Protein AF-A0A9P9TLF8-F1 (afdb_monomer_lite)

Structure (mmCIF, N/CA/C/O backbone):
data_AF-A0A9P9TLF8-F1
#
_entry.id   AF-A0A9P9TLF8-F1
#
loop_
_atom_site.group_PDB
_atom_site.id
_atom_site.type_symbol
_atom_site.label_atom_id
_atom_site.label_alt_id
_atom_site.label_comp_id
_atom_site.label_asym_id
_atom_site.label_entity_id
_atom_site.label_seq_id
_atom_site.pdbx_PDB_ins_code
_atom_site.Cartn_x
_atom_site.Cartn_y
_atom_site.Cartn_z
_atom_site.occupancy
_atom_site.B_iso_or_equiv
_atom_site.auth_seq_id
_atom_site.auth_comp_id
_atom_site.auth_asym_id
_atom_site.auth_atom_id
_atom_site.pdbx_PDB_model_num
ATOM 1 N N . MET A 1 1 ? -39.963 -11.677 -3.285 1.00 28.20 1 MET A N 1
ATOM 2 C CA . MET A 1 1 ? -39.080 -12.417 -2.358 1.00 28.20 1 MET A CA 1
ATOM 3 C C . MET A 1 1 ? -37.631 -11.953 -2.478 1.00 28.20 1 MET A C 1
ATOM 5 O O . MET A 1 1 ? -37.130 -11.482 -1.476 1.00 28.20 1 MET A O 1
ATOM 9 N N . ALA A 1 2 ? -37.003 -11.921 -3.662 1.00 23.91 2 ALA A N 1
ATOM 10 C CA . ALA A 1 2 ? -35.628 -11.405 -3.829 1.00 23.91 2 ALA A CA 1
ATOM 11 C C . ALA A 1 2 ? -35.430 -9.911 -3.458 1.00 23.91 2 ALA A C 1
ATOM 13 O O . ALA A 1 2 ? -34.436 -9.556 -2.842 1.00 23.91 2 ALA A O 1
ATOM 14 N N . GLN A 1 3 ? -36.410 -9.041 -3.734 1.00 24.06 3 GLN A N 1
ATOM 15 C CA . GLN A 1 3 ? -36.350 -7.610 -3.369 1.00 24.06 3 GLN A CA 1
ATOM 16 C C . GLN A 1 3 ? -36.605 -7.316 -1.879 1.00 24.06 3 GLN A C 1
ATOM 18 O O . GLN A 1 3 ? -36.210 -6.266 -1.392 1.00 24.06 3 GLN A O 1
ATOM 23 N N . TRP A 1 4 ? -37.243 -8.242 -1.156 1.00 25.84 4 TRP A N 1
ATOM 24 C CA . TRP A 1 4 ? -37.376 -8.161 0.305 1.00 25.84 4 TRP A CA 1
ATOM 25 C C . TRP A 1 4 ? -36.144 -8.758 1.011 1.00 25.84 4 TRP A C 1
ATOM 27 O O . TRP A 1 4 ? -35.824 -8.331 2.110 1.00 25.84 4 TRP A O 1
ATOM 37 N N . LEU A 1 5 ? -35.410 -9.669 0.353 1.00 28.84 5 LEU A N 1
ATOM 38 C CA . LEU A 1 5 ? -34.132 -10.222 0.823 1.00 28.84 5 LEU A CA 1
ATOM 39 C C . LEU A 1 5 ? -33.006 -9.168 0.835 1.00 28.84 5 LEU A C 1
ATOM 41 O O . LEU A 1 5 ? -32.246 -9.096 1.792 1.00 28.84 5 LEU A O 1
ATOM 45 N N . LEU A 1 6 ? -32.941 -8.310 -0.191 1.00 28.50 6 LEU A N 1
ATOM 46 C CA . LEU A 1 6 ? -31.931 -7.246 -0.308 1.00 28.50 6 LEU A CA 1
ATOM 47 C C . LEU A 1 6 ? -32.109 -6.118 0.724 1.00 28.50 6 LEU A C 1
ATOM 49 O O . LEU A 1 6 ? -31.118 -5.582 1.205 1.00 28.50 6 LEU A O 1
ATOM 53 N N . LEU A 1 7 ? -33.354 -5.795 1.105 1.00 26.52 7 LEU A N 1
ATOM 54 C CA . LEU A 1 7 ? -33.641 -4.793 2.144 1.00 26.52 7 LEU A CA 1
ATOM 55 C C . LEU A 1 7 ? -33.450 -5.335 3.575 1.00 26.52 7 LEU A C 1
ATOM 57 O O . LEU A 1 7 ? -33.181 -4.561 4.490 1.00 26.52 7 LEU A O 1
ATOM 61 N N . LEU A 1 8 ? -33.588 -6.653 3.775 1.00 30.14 8 LEU A N 1
ATOM 62 C CA . LEU A 1 8 ? -33.321 -7.307 5.060 1.00 30.14 8 LEU A CA 1
ATOM 63 C C . LEU A 1 8 ? -31.813 -7.503 5.304 1.00 30.14 8 LEU A C 1
ATOM 65 O O . LEU A 1 8 ? -31.375 -7.288 6.430 1.00 30.14 8 LEU A O 1
ATOM 69 N N . LEU A 1 9 ? -31.003 -7.804 4.275 1.00 31.53 9 LEU A N 1
ATOM 70 C CA . LEU A 1 9 ? -29.536 -7.881 4.414 1.00 31.53 9 LEU A CA 1
ATOM 71 C C . LEU A 1 9 ? -28.893 -6.518 4.739 1.00 31.53 9 LEU A C 1
ATOM 73 O O . LEU A 1 9 ? -27.972 -6.458 5.550 1.00 31.53 9 LEU A O 1
ATOM 77 N N . SER A 1 10 ? -29.408 -5.413 4.188 1.00 28.84 10 SER A N 1
ATOM 78 C CA . SER A 1 10 ? -28.868 -4.066 4.444 1.00 28.84 10 SER A CA 1
ATOM 79 C C . SER A 1 10 ? -29.043 -3.571 5.888 1.00 28.84 10 SER A C 1
ATOM 81 O O . SER A 1 10 ? -28.253 -2.748 6.343 1.00 28.84 10 SER A O 1
ATOM 83 N N . VAL A 1 11 ? -30.054 -4.070 6.614 1.00 30.67 11 VAL A N 1
ATOM 84 C CA . VAL A 1 11 ? -30.332 -3.696 8.019 1.00 30.67 11 VAL A CA 1
ATOM 85 C C . VAL A 1 11 ? -29.480 -4.509 9.007 1.00 30.67 11 VAL A C 1
ATOM 87 O O . VAL A 1 11 ? -29.212 -4.056 10.113 1.00 30.67 11 VAL A O 1
ATOM 90 N N . LEU A 1 12 ? -29.000 -5.690 8.607 1.00 32.69 12 LEU A N 1
ATOM 91 C CA . LEU A 1 12 ? -28.143 -6.553 9.430 1.00 32.69 12 LEU A CA 1
ATOM 92 C C . LEU A 1 12 ? -26.646 -6.230 9.299 1.00 32.69 12 LEU A C 1
ATOM 94 O O . LEU A 1 12 ? -25.906 -6.384 10.268 1.00 32.69 12 LEU A O 1
ATOM 98 N N . LEU A 1 13 ? -26.212 -5.723 8.140 1.00 33.06 13 LEU A N 1
ATOM 99 C CA . LEU A 1 13 ? -24.836 -5.257 7.900 1.00 33.06 13 LEU A CA 1
ATOM 100 C C . LEU A 1 13 ? -24.521 -3.911 8.578 1.00 33.06 13 LEU A C 1
ATOM 102 O O . LEU A 1 13 ? -23.372 -3.653 8.920 1.00 33.06 13 LEU A O 1
ATOM 106 N N . THR A 1 14 ? -25.531 -3.075 8.840 1.00 30.94 14 THR A N 1
ATOM 107 C CA . THR A 1 14 ? -25.352 -1.806 9.569 1.00 30.94 14 THR A CA 1
ATOM 108 C C . THR A 1 14 ? -25.097 -2.025 11.063 1.00 30.94 14 THR A C 1
ATOM 110 O O . THR A 1 14 ? -24.308 -1.301 11.654 1.00 30.94 14 THR A O 1
ATOM 113 N N . VAL A 1 15 ? -25.666 -3.066 11.681 1.00 31.67 15 VAL A N 1
ATOM 114 C CA . VAL A 1 15 ? -25.494 -3.316 13.127 1.00 31.67 15 VAL A CA 1
ATOM 115 C C . VAL A 1 15 ? -24.097 -3.862 13.467 1.00 31.67 15 VAL A C 1
ATOM 117 O O . VAL A 1 15 ? -23.586 -3.566 14.537 1.00 31.67 15 VAL A O 1
ATOM 120 N N . ARG A 1 16 ? -23.419 -4.564 12.543 1.00 30.09 16 ARG A N 1
ATOM 121 C CA . ARG A 1 16 ? -22.051 -5.084 12.766 1.00 30.09 16 ARG A CA 1
ATOM 122 C C . ARG A 1 16 ? -20.919 -4.078 12.572 1.00 30.09 16 ARG A C 1
ATOM 124 O O . ARG A 1 16 ? -19.815 -4.340 13.027 1.00 30.09 16 ARG A O 1
ATOM 131 N N . CYS A 1 17 ? -21.181 -2.942 11.926 1.00 26.48 17 CYS A N 1
ATOM 132 C CA . CYS A 1 17 ? -20.169 -1.910 11.676 1.00 26.48 17 CYS A CA 1
ATOM 133 C C . CYS A 1 17 ? -20.418 -0.600 12.443 1.00 26.48 17 CYS A C 1
ATOM 135 O O . CYS A 1 17 ? -19.570 0.285 12.411 1.00 26.48 17 CYS A O 1
ATOM 137 N N . SER A 1 18 ? -21.566 -0.435 13.113 1.00 26.58 18 SER A N 1
ATOM 138 C CA . SER A 1 18 ? -21.951 0.840 13.746 1.00 26.58 18 SER A CA 1
ATOM 139 C C . SER A 1 18 ? -21.748 0.918 15.262 1.00 26.58 18 SER A C 1
ATOM 141 O O . SER A 1 18 ? -22.132 1.922 15.852 1.00 26.58 18 SER A O 1
ATOM 143 N N . ALA A 1 19 ? -21.132 -0.072 15.908 1.00 27.14 19 ALA A N 1
ATOM 144 C CA . ALA A 1 19 ? -20.990 -0.056 17.367 1.00 27.14 19 ALA A CA 1
ATOM 145 C C . ALA A 1 19 ? -19.718 0.618 17.911 1.00 27.14 19 ALA A C 1
ATOM 147 O O . ALA A 1 19 ? -19.560 0.701 19.121 1.00 27.14 19 ALA A O 1
ATOM 148 N N . VAL A 1 20 ? -18.820 1.136 17.065 1.00 27.58 20 VAL A N 1
ATOM 149 C CA . VAL A 1 20 ? -17.597 1.813 17.546 1.00 27.58 20 VAL A CA 1
ATOM 150 C C . VAL A 1 20 ? -17.327 3.093 16.763 1.00 27.58 20 VAL A C 1
ATOM 152 O O . VAL A 1 20 ? -16.235 3.292 16.260 1.00 27.58 20 VAL A O 1
ATOM 155 N N . MET A 1 21 ? -18.330 3.962 16.602 1.00 26.27 21 MET A N 1
ATOM 156 C CA . MET A 1 21 ? -18.107 5.380 16.268 1.00 26.27 21 MET A CA 1
ATOM 157 C C . MET A 1 21 ? -19.275 6.226 16.789 1.00 26.27 21 MET A C 1
ATOM 159 O O . MET A 1 21 ? -20.211 6.544 16.057 1.00 26.27 21 MET A O 1
ATOM 163 N N . SER A 1 22 ? -19.230 6.592 18.068 1.00 24.17 22 SER A N 1
ATOM 164 C CA . SER A 1 22 ? -20.111 7.605 18.648 1.00 24.17 22 SER A CA 1
ATOM 165 C C . SER A 1 22 ? -19.372 8.324 19.774 1.00 24.17 22 SER A C 1
ATOM 167 O O . SER A 1 22 ? -19.349 7.843 20.902 1.00 24.17 22 SER A O 1
ATOM 169 N N . ASP A 1 23 ? -18.789 9.480 19.446 1.00 26.50 23 ASP A N 1
ATOM 170 C CA . ASP A 1 23 ? -18.229 10.428 20.411 1.00 26.50 23 ASP A CA 1
ATOM 171 C C . ASP A 1 23 ? -19.251 10.779 21.502 1.00 26.50 23 ASP A C 1
ATOM 173 O O . ASP A 1 23 ? -20.433 11.049 21.263 1.00 26.50 23 ASP A O 1
ATOM 177 N N . SER A 1 24 ? -18.729 10.822 22.717 1.00 27.70 24 SER A N 1
ATOM 178 C CA . SER A 1 24 ? -19.372 11.204 23.959 1.00 27.70 24 SER A CA 1
ATOM 179 C C . SER A 1 24 ? -19.906 12.646 23.923 1.00 27.70 24 SER A C 1
ATOM 181 O O . SER A 1 24 ? -19.153 13.617 23.927 1.00 27.70 24 SER A O 1
ATOM 183 N N . ASN A 1 25 ? -21.236 12.808 23.938 1.00 25.72 25 ASN A N 1
ATOM 184 C CA . ASN A 1 25 ? -21.912 13.943 24.579 1.00 25.72 25 ASN A CA 1
ATOM 185 C C . ASN A 1 25 ? -23.418 13.688 24.766 1.00 25.72 25 ASN A C 1
ATOM 187 O O . ASN A 1 25 ? -24.206 13.779 23.829 1.00 25.72 25 ASN A O 1
ATOM 191 N N . GLY A 1 26 ? -23.819 13.501 26.025 1.00 24.12 26 GLY A N 1
ATOM 192 C CA . GLY A 1 26 ? -25.129 13.929 26.516 1.00 24.12 26 GLY A CA 1
ATOM 193 C C . GLY A 1 26 ? -26.300 12.983 26.267 1.00 24.12 26 GLY A C 1
ATOM 194 O O . GLY A 1 26 ? -27.120 13.197 25.377 1.00 24.12 26 GLY A O 1
ATOM 195 N N . PHE A 1 27 ? -26.466 12.035 27.186 1.00 26.56 27 PHE A N 1
ATOM 196 C CA . PHE A 1 27 ? -27.756 11.434 27.514 1.00 26.56 27 PHE A CA 1
ATOM 197 C C . PHE A 1 27 ? -28.783 12.550 27.807 1.00 26.56 27 PHE A C 1
ATOM 199 O O . PHE A 1 27 ? -28.746 13.191 28.858 1.00 26.56 27 PHE A O 1
ATOM 206 N N . LEU A 1 28 ? -29.712 12.803 26.883 1.00 21.88 28 LEU A N 1
ATOM 207 C CA . LEU A 1 28 ? -30.931 13.563 27.155 1.00 21.88 28 LEU A CA 1
ATOM 208 C C . LEU A 1 28 ? -32.136 12.770 26.660 1.00 21.88 28 LEU A C 1
ATOM 210 O O . LEU A 1 28 ? -32.452 12.720 25.473 1.00 21.88 28 LEU A O 1
ATOM 214 N N . LEU A 1 29 ? -32.829 12.177 27.631 1.00 33.88 29 LEU A N 1
ATOM 215 C CA . LEU A 1 29 ? -34.205 11.719 27.516 1.00 33.88 29 LEU A CA 1
ATOM 216 C C . LEU A 1 29 ? -35.069 12.846 26.926 1.00 33.88 29 LEU A C 1
ATOM 218 O O . LEU A 1 29 ? -35.334 13.846 27.592 1.00 33.88 29 LEU A O 1
ATOM 222 N N . ALA A 1 30 ? -35.550 12.666 25.698 1.00 21.88 30 ALA A N 1
ATOM 223 C CA . ALA A 1 30 ? -36.593 13.499 25.114 1.00 21.88 30 ALA A CA 1
ATOM 224 C C . ALA A 1 30 ? -37.674 12.612 24.487 1.00 21.88 30 ALA A C 1
ATOM 226 O O . ALA A 1 30 ? -37.687 12.319 23.295 1.00 21.88 30 ALA A O 1
ATOM 227 N N . SER A 1 31 ? -38.629 12.213 25.326 1.00 33.84 31 SER A N 1
ATOM 228 C CA . SER A 1 31 ? -39.958 11.811 24.884 1.00 33.84 31 SER A CA 1
ATOM 229 C C . SER A 1 31 ? -40.600 12.959 24.099 1.00 33.84 31 SER A C 1
ATOM 231 O O . SER A 1 31 ? -40.880 13.994 24.698 1.00 33.84 31 SER A O 1
ATOM 233 N N . THR A 1 32 ? -40.898 12.795 22.807 1.00 22.28 32 THR A N 1
ATOM 234 C CA . THR A 1 32 ? -42.002 13.531 22.158 1.00 22.28 32 THR A CA 1
ATOM 235 C C . THR A 1 32 ? -42.563 12.783 20.940 1.00 22.28 32 THR A C 1
ATOM 23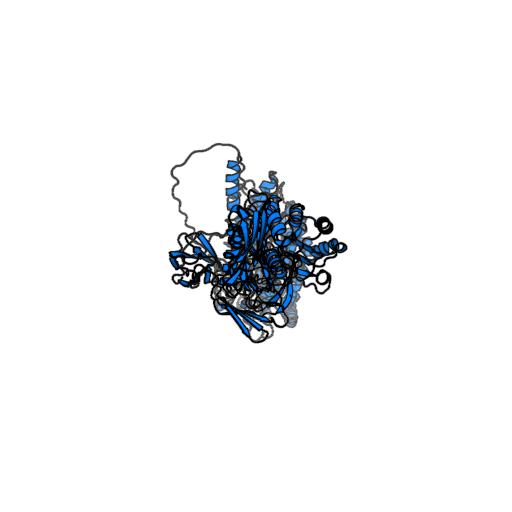7 O O . THR A 1 32 ? -41.963 12.727 19.877 1.00 22.28 32 THR A O 1
ATOM 240 N N . ASN A 1 33 ? -43.759 12.226 21.149 1.00 23.48 33 ASN A N 1
ATOM 241 C CA . ASN A 1 33 ? -44.922 12.164 20.256 1.00 23.48 33 ASN A CA 1
ATOM 242 C C . ASN A 1 33 ? -44.712 11.855 18.766 1.00 23.48 33 ASN A C 1
ATOM 244 O O . ASN A 1 33 ? -44.695 12.731 17.904 1.00 23.48 33 ASN A O 1
ATOM 248 N N . GLN A 1 34 ? -44.763 10.557 18.486 1.00 24.61 34 GLN A N 1
ATOM 249 C CA . GLN A 1 34 ? -45.241 9.996 17.231 1.00 24.61 34 GLN A CA 1
ATOM 250 C C . GLN A 1 34 ? -46.764 10.234 17.127 1.00 24.61 34 GLN A C 1
ATOM 252 O O . GLN A 1 34 ? -47.541 9.590 17.830 1.00 24.61 34 GLN A O 1
ATOM 257 N N . GLU A 1 35 ? -47.211 11.135 16.249 1.00 27.81 35 GLU A N 1
ATOM 258 C CA . GLU A 1 35 ? -48.571 11.070 15.705 1.00 27.81 35 GLU A CA 1
ATOM 259 C C . GLU A 1 35 ? -48.526 10.626 14.239 1.00 27.81 35 GLU A C 1
ATOM 261 O O . GLU A 1 35 ? -47.934 11.273 13.380 1.00 27.81 35 GLU A O 1
ATOM 266 N N . ASN A 1 36 ? -49.241 9.525 13.998 1.00 29.34 36 ASN A N 1
ATOM 267 C CA . ASN A 1 36 ? -49.846 9.086 12.743 1.00 29.34 36 ASN A CA 1
ATOM 268 C C . ASN A 1 36 ? -48.938 8.655 11.584 1.00 29.34 36 ASN A C 1
ATOM 270 O O . ASN A 1 36 ? -48.788 9.356 10.588 1.00 29.34 36 ASN A O 1
ATOM 274 N N . ALA A 1 37 ? -48.556 7.375 11.627 1.00 25.22 37 ALA A N 1
ATOM 275 C CA . ALA A 1 37 ? -48.689 6.493 10.464 1.00 25.22 37 ALA A CA 1
ATOM 276 C C . ALA A 1 37 ? -48.844 5.025 10.907 1.00 25.22 37 ALA A C 1
ATOM 278 O O . ALA A 1 37 ? -47.952 4.198 10.741 1.00 25.22 37 ALA A O 1
ATOM 279 N N . THR A 1 38 ? -49.991 4.681 11.492 1.00 27.61 38 THR A N 1
ATOM 280 C CA . THR A 1 38 ? -50.410 3.283 11.641 1.00 27.61 38 THR A CA 1
ATOM 281 C C . THR A 1 38 ? -51.003 2.792 10.324 1.00 27.61 38 THR A C 1
ATOM 283 O O . THR A 1 38 ? -52.017 3.319 9.876 1.00 27.61 38 THR A O 1
ATOM 286 N N . LEU A 1 39 ? -50.379 1.762 9.740 1.00 26.66 39 LEU A N 1
ATOM 287 C CA . LEU A 1 39 ? -50.990 0.486 9.320 1.00 26.66 39 LEU A CA 1
ATOM 288 C C . LEU A 1 39 ? -50.223 -0.122 8.139 1.00 26.66 39 LEU A C 1
ATOM 290 O O . LEU A 1 39 ? -50.511 0.210 6.996 1.00 26.66 39 LEU A O 1
ATOM 294 N N . ILE A 1 40 ? -49.367 -1.110 8.425 1.00 24.50 40 ILE A N 1
ATOM 295 C CA . ILE A 1 40 ? -49.577 -2.480 7.930 1.00 24.50 40 ILE A CA 1
ATOM 296 C C . ILE A 1 40 ? -49.178 -3.444 9.054 1.00 24.50 40 ILE A C 1
ATOM 298 O O . ILE A 1 40 ? -48.001 -3.690 9.291 1.00 24.50 40 ILE A O 1
ATOM 302 N N . THR A 1 41 ? -50.169 -4.017 9.731 1.00 32.84 41 THR A N 1
ATOM 303 C CA . THR A 1 41 ? -50.035 -5.328 10.369 1.00 32.84 41 THR A CA 1
ATOM 304 C C . THR A 1 41 ? -50.362 -6.398 9.329 1.00 32.84 41 THR A C 1
ATOM 306 O O . THR A 1 41 ? -51.421 -6.358 8.700 1.00 32.84 41 THR A O 1
ATOM 309 N N . ARG A 1 42 ? -49.469 -7.376 9.155 1.00 27.61 42 ARG A N 1
ATOM 310 C CA . ARG A 1 42 ? -49.819 -8.721 8.683 1.00 27.61 42 ARG A CA 1
ATOM 311 C C . ARG A 1 42 ? -48.957 -9.744 9.412 1.00 27.61 42 ARG A C 1
ATOM 313 O O . ARG A 1 42 ? -47.750 -9.792 9.212 1.00 27.61 42 ARG A O 1
ATOM 320 N N . ASP A 1 43 ? -49.636 -10.538 10.234 1.00 33.59 43 ASP A N 1
ATOM 321 C CA . ASP A 1 43 ? -49.158 -11.759 10.870 1.00 33.59 43 ASP A CA 1
ATOM 322 C C . ASP A 1 43 ? -48.464 -12.711 9.889 1.00 33.59 43 ASP A C 1
ATOM 324 O O . ASP A 1 43 ? -48.935 -12.939 8.768 1.00 33.59 43 ASP A O 1
ATOM 328 N N . GLY A 1 44 ? -47.396 -13.335 10.385 1.00 26.77 44 GLY A N 1
ATOM 329 C CA . GLY A 1 44 ? -46.772 -14.517 9.807 1.00 26.77 44 GLY A CA 1
ATOM 330 C C . GLY A 1 44 ? -45.308 -14.626 10.211 1.00 26.77 44 GLY A C 1
ATOM 331 O O . GLY A 1 44 ? -44.478 -14.115 9.477 1.00 26.77 44 GLY A O 1
ATOM 332 N N . ASN A 1 45 ? -45.026 -15.261 11.361 1.00 35.09 45 ASN A N 1
ATOM 333 C CA . ASN A 1 45 ? -43.732 -15.800 11.831 1.00 35.09 45 ASN A CA 1
ATOM 334 C C . ASN A 1 45 ? -42.508 -15.473 10.951 1.00 35.09 45 ASN A C 1
ATOM 336 O O . ASN A 1 45 ? -41.946 -16.358 10.305 1.00 35.09 45 ASN A O 1
ATOM 340 N N . ALA A 1 46 ? -42.103 -14.205 10.912 1.00 34.94 46 ALA A N 1
ATOM 341 C CA . ALA A 1 46 ? -40.911 -13.781 10.201 1.00 34.94 46 ALA A CA 1
ATOM 342 C C . ALA A 1 46 ? -39.737 -13.886 11.174 1.00 34.94 46 ALA A C 1
ATOM 344 O O . ALA A 1 46 ? -39.750 -13.256 12.230 1.00 34.94 46 ALA A O 1
ATOM 345 N N . PHE A 1 47 ? -38.759 -14.723 10.837 1.00 38.56 47 PHE A N 1
ATOM 346 C CA . PHE A 1 47 ? -37.509 -14.863 11.573 1.00 38.56 47 PHE A CA 1
ATOM 347 C C . PHE A 1 47 ? -36.837 -13.488 11.731 1.00 38.56 47 PHE A C 1
ATOM 349 O O . PHE A 1 47 ? -36.448 -12.870 10.741 1.00 38.56 47 PHE A O 1
ATOM 356 N N . ASN A 1 48 ? -36.737 -12.995 12.970 1.00 50.34 48 ASN A N 1
ATOM 357 C CA . ASN A 1 48 ? -35.910 -11.839 13.299 1.00 50.34 48 ASN A CA 1
ATOM 358 C C . ASN A 1 48 ? -34.515 -12.346 13.693 1.00 50.34 48 ASN A C 1
ATOM 360 O O . ASN A 1 48 ? -34.334 -13.005 14.718 1.00 50.34 48 ASN A O 1
ATOM 364 N N . GLN A 1 49 ? -33.529 -12.059 12.850 1.00 48.22 49 GLN A N 1
ATOM 365 C CA . GLN A 1 49 ? -32.137 -12.469 13.037 1.00 48.22 49 GLN A CA 1
ATOM 366 C C . GLN A 1 49 ? -31.455 -11.750 14.211 1.00 48.22 49 GLN A C 1
ATOM 368 O O . GLN A 1 49 ? -30.554 -12.316 14.819 1.00 48.22 49 GLN A O 1
ATOM 373 N N . ALA A 1 50 ? -31.918 -10.548 14.569 1.00 52.56 50 ALA A N 1
ATOM 374 C CA . ALA A 1 50 ? -31.450 -9.810 15.743 1.00 52.56 50 ALA A CA 1
ATOM 375 C C . ALA A 1 50 ? -32.180 -10.215 17.037 1.00 52.56 50 ALA A C 1
ATOM 377 O O . ALA A 1 50 ? -31.843 -9.727 18.109 1.00 52.56 50 ALA A O 1
ATOM 378 N N . ASP A 1 51 ? -33.190 -11.087 16.953 1.00 77.62 51 ASP A N 1
ATOM 379 C CA . ASP A 1 51 ? -33.917 -11.570 18.124 1.00 77.62 51 ASP A CA 1
ATOM 380 C C . ASP A 1 51 ? -33.174 -12.748 18.765 1.00 77.62 51 ASP A C 1
ATOM 382 O O . ASP A 1 51 ? -33.252 -13.889 18.308 1.00 77.62 51 ASP A O 1
ATOM 386 N N . LEU A 1 52 ? -32.455 -12.475 19.846 1.00 86.38 52 LEU A N 1
ATOM 387 C CA . LEU A 1 52 ? -31.782 -13.464 20.682 1.00 86.38 52 LEU A CA 1
ATOM 388 C C . LEU A 1 52 ? -32.606 -13.810 21.932 1.00 86.38 52 LEU A C 1
ATOM 390 O O . LEU A 1 52 ? -32.083 -14.426 22.859 1.00 86.38 52 LEU A O 1
ATOM 394 N N . SER A 1 53 ? -33.903 -13.475 21.972 1.00 87.12 53 SER A N 1
ATOM 395 C CA . SER A 1 53 ? -34.764 -13.697 23.148 1.00 87.12 53 SER A CA 1
ATOM 396 C C . SER A 1 53 ? -34.973 -15.161 23.530 1.00 87.12 53 SER A C 1
ATOM 398 O O . SER A 1 53 ? -35.432 -15.462 24.633 1.00 87.12 53 SER A O 1
ATOM 400 N N . PHE A 1 54 ? -34.578 -16.094 22.657 1.00 86.94 54 PHE A N 1
ATOM 401 C CA . PHE A 1 54 ? -34.513 -17.515 22.987 1.00 86.94 54 PHE A CA 1
ATOM 402 C C . PHE A 1 54 ? -33.462 -17.823 24.068 1.00 86.94 54 PHE A C 1
ATOM 404 O O . PHE A 1 54 ? -33.556 -18.866 24.722 1.00 86.94 54 PHE A O 1
ATOM 411 N N . ILE A 1 55 ? -32.474 -16.943 24.272 1.00 92.31 55 ILE A N 1
ATOM 412 C CA . ILE A 1 55 ? -31.457 -17.056 25.318 1.00 92.31 55 ILE A CA 1
ATOM 413 C C . ILE A 1 55 ? -32.075 -16.613 26.646 1.00 92.31 55 ILE A C 1
ATOM 415 O O . ILE A 1 55 ? -32.170 -15.434 26.973 1.00 92.31 55 ILE A O 1
ATOM 419 N N . THR A 1 56 ? -32.483 -17.596 27.441 1.00 94.31 56 THR A N 1
ATOM 420 C CA . THR A 1 56 ? -33.098 -17.413 28.765 1.00 94.31 56 THR A CA 1
ATOM 421 C C . THR A 1 56 ? -32.181 -17.849 29.906 1.00 94.31 56 THR A C 1
ATOM 423 O O . THR A 1 56 ? -32.480 -17.578 31.067 1.00 94.31 56 THR A O 1
ATOM 426 N N . ARG A 1 57 ? -31.067 -18.529 29.605 1.00 96.75 57 ARG A N 1
ATOM 427 C CA . ARG A 1 57 ? -30.090 -19.026 30.586 1.00 96.75 57 ARG A CA 1
ATOM 428 C C . ARG A 1 57 ? -28.677 -18.681 30.150 1.00 96.75 57 ARG A C 1
ATOM 430 O O . ARG A 1 57 ? -28.188 -19.246 29.167 1.00 96.75 57 ARG A O 1
ATOM 437 N N . LEU A 1 58 ? -28.041 -17.781 30.890 1.00 96.50 58 LEU A N 1
ATOM 438 C CA . LEU A 1 58 ? -26.660 -17.398 30.649 1.00 96.50 58 LEU A CA 1
ATOM 439 C C . LEU A 1 58 ? -25.865 -17.367 31.955 1.00 96.50 58 LEU A C 1
ATOM 441 O O . LEU A 1 58 ? -26.392 -17.042 33.021 1.00 96.50 58 LEU A O 1
ATOM 445 N N . ALA A 1 59 ? -24.584 -17.690 31.869 1.00 98.31 59 ALA A N 1
ATOM 446 C CA . ALA A 1 59 ? -23.664 -17.613 32.989 1.00 98.31 59 ALA A CA 1
ATOM 447 C C . ALA A 1 59 ? -22.380 -16.897 32.575 1.00 98.31 59 ALA A C 1
ATOM 449 O O . ALA A 1 59 ? -21.976 -16.961 31.417 1.00 98.31 59 ALA A O 1
ATOM 450 N N . ALA A 1 60 ? -21.735 -16.239 33.530 1.00 98.44 60 ALA A N 1
ATOM 451 C CA . ALA A 1 60 ? -20.427 -15.632 33.336 1.00 98.44 60 ALA A CA 1
ATOM 452 C C . ALA A 1 60 ? -19.488 -16.084 34.446 1.00 98.44 60 ALA A C 1
ATOM 454 O O . ALA A 1 60 ? -19.832 -15.995 35.628 1.00 98.44 60 ALA A O 1
ATOM 455 N N . ILE A 1 61 ? -18.339 -16.609 34.044 1.00 98.31 61 ILE A N 1
ATOM 456 C CA . ILE A 1 61 ? -17.275 -17.101 34.915 1.00 98.31 61 ILE A CA 1
ATOM 457 C C . ILE A 1 61 ? -15.952 -16.519 34.428 1.00 98.31 61 ILE A C 1
ATOM 459 O O . ILE A 1 61 ? -15.795 -16.215 33.248 1.00 98.31 61 ILE A O 1
ATOM 463 N N . GLY A 1 62 ? -14.987 -16.375 35.320 1.00 96.19 62 GLY A N 1
ATOM 464 C CA . GLY A 1 62 ? -13.685 -15.850 34.968 1.00 96.19 62 GLY A CA 1
ATOM 465 C C . GLY A 1 62 ? -13.037 -14.993 36.037 1.00 96.19 62 GLY A C 1
ATOM 466 O O . GLY A 1 62 ? -13.415 -15.017 37.211 1.00 96.19 62 GLY A O 1
ATOM 467 N N . ASP A 1 63 ? -12.054 -14.237 35.578 1.00 93.56 63 ASP A N 1
ATOM 468 C CA . ASP A 1 63 ? -11.206 -13.336 36.338 1.00 93.56 63 ASP A CA 1
ATOM 469 C C . ASP A 1 63 ? -11.760 -11.897 36.383 1.00 93.56 63 ASP A C 1
ATOM 471 O O . ASP A 1 63 ? -12.943 -11.626 36.131 1.00 93.56 63 ASP A O 1
ATOM 475 N N . SER A 1 64 ? -10.881 -10.951 36.715 1.00 91.75 64 SER A N 1
ATOM 476 C CA . SER A 1 64 ? -11.171 -9.522 36.821 1.00 91.75 64 SER A CA 1
ATOM 477 C C . SER A 1 64 ? -11.641 -8.873 35.518 1.00 91.75 64 SER A C 1
ATOM 479 O O . SER A 1 64 ? -12.416 -7.923 35.586 1.00 91.75 64 SER A O 1
ATOM 481 N N . TYR A 1 65 ? -11.229 -9.375 34.347 1.00 94.06 65 TYR A N 1
ATOM 482 C CA . TYR A 1 65 ? -11.665 -8.842 33.047 1.00 94.06 65 TYR A CA 1
ATOM 483 C C . TYR A 1 65 ? -13.118 -9.216 32.751 1.00 94.06 65 TYR A C 1
ATOM 485 O O . TYR A 1 65 ? -13.807 -8.508 32.028 1.00 94.06 65 TYR A O 1
ATOM 493 N N . SER A 1 66 ? -13.618 -10.309 33.333 1.00 95.81 66 SER A N 1
ATOM 494 C CA . SER A 1 66 ? -15.046 -10.638 33.291 1.00 95.81 66 SER A CA 1
ATOM 495 C C . SER A 1 66 ? -15.825 -9.965 34.424 1.00 95.81 66 SER A C 1
ATOM 497 O O . SER A 1 66 ? -16.956 -9.542 34.213 1.00 95.81 66 SER A O 1
ATOM 499 N N . ALA A 1 67 ? -15.236 -9.819 35.616 1.00 94.19 67 ALA A N 1
ATOM 500 C CA . ALA A 1 67 ? -15.876 -9.102 36.724 1.00 94.19 67 ALA A CA 1
ATOM 501 C C . ALA A 1 67 ? -16.056 -7.595 36.437 1.00 94.19 67 ALA A C 1
ATOM 503 O O . ALA A 1 67 ? -17.032 -7.005 36.895 1.00 94.19 67 ALA A O 1
ATOM 504 N N . GLY A 1 68 ? -15.156 -7.002 35.644 1.00 91.81 68 GLY A N 1
ATOM 505 C CA . GLY A 1 68 ? -15.176 -5.592 35.245 1.00 91.81 68 GLY A CA 1
ATOM 506 C C . GLY A 1 68 ? -14.799 -4.645 36.376 1.00 91.81 68 GLY A C 1
ATOM 507 O O . GLY A 1 68 ? -15.473 -3.644 36.600 1.00 91.81 68 GLY A O 1
ATOM 508 N N . ILE A 1 69 ? -13.743 -4.982 37.122 1.00 86.50 69 ILE A N 1
ATOM 509 C CA . ILE A 1 69 ? -13.262 -4.154 38.230 1.00 86.50 69 ILE A CA 1
ATOM 510 C C . ILE A 1 69 ? -13.025 -2.709 37.764 1.00 86.50 69 ILE A C 1
ATOM 512 O O . ILE A 1 69 ? -12.235 -2.443 36.867 1.00 86.50 69 ILE A O 1
ATOM 516 N N . GLY A 1 70 ? -13.733 -1.771 38.391 1.00 79.31 70 GLY A N 1
ATOM 517 C CA . GLY A 1 70 ? -13.654 -0.344 38.073 1.00 79.31 70 GLY A CA 1
ATOM 518 C C . GLY A 1 70 ? -14.608 0.147 36.979 1.00 79.31 70 GLY A C 1
ATOM 519 O O . GLY A 1 70 ? -14.803 1.356 36.907 1.00 79.31 70 GLY A O 1
ATOM 520 N N . ALA A 1 71 ? -15.223 -0.737 36.186 1.00 85.75 71 ALA A N 1
ATOM 521 C CA . ALA A 1 71 ? -16.171 -0.368 35.134 1.00 85.75 71 ALA A CA 1
ATOM 522 C C . ALA A 1 71 ? -17.589 -0.212 35.705 1.00 85.75 71 ALA A C 1
ATOM 524 O O . ALA A 1 71 ? -18.299 -1.203 35.896 1.00 85.75 71 ALA A O 1
ATOM 525 N N . GLY A 1 72 ? -18.007 1.024 35.978 1.00 82.81 72 GLY A N 1
ATOM 526 C CA . GLY A 1 72 ? -19.271 1.324 36.646 1.00 82.81 72 GLY A CA 1
ATOM 527 C C . GLY A 1 72 ? -19.259 1.067 38.158 1.00 82.81 72 GLY A C 1
ATOM 528 O O . GLY A 1 72 ? -18.218 1.089 38.821 1.00 82.81 72 GLY A O 1
ATOM 529 N N . GLU A 1 73 ? -20.439 0.823 38.724 1.00 83.88 73 GLU A N 1
ATOM 530 C CA . GLU A 1 73 ? -20.642 0.621 40.160 1.00 83.88 73 GLU A CA 1
ATOM 531 C C . GLU A 1 73 ? -20.482 -0.853 40.554 1.00 83.88 73 GLU A C 1
ATOM 533 O O . GLU A 1 73 ? -20.962 -1.762 39.868 1.00 83.88 73 GLU A O 1
ATOM 538 N N . LYS A 1 74 ? -19.846 -1.106 41.710 1.00 85.06 74 LYS A N 1
ATOM 539 C CA . LYS A 1 74 ? -19.757 -2.461 42.279 1.00 85.06 74 LYS A CA 1
ATOM 540 C C . LYS A 1 74 ? -21.159 -2.962 42.634 1.00 85.06 74 LYS A C 1
ATOM 542 O O . LYS A 1 74 ? -21.911 -2.313 43.362 1.00 85.06 74 LYS A O 1
ATOM 547 N N . LEU A 1 75 ? -21.482 -4.162 42.173 1.00 87.38 75 LEU A N 1
ATOM 548 C CA . LEU A 1 75 ? -22.729 -4.851 42.466 1.00 87.38 75 LEU A CA 1
ATOM 549 C C . LEU A 1 75 ? -22.759 -5.359 43.919 1.00 87.38 75 LEU A C 1
ATOM 551 O O . LEU A 1 75 ? -21.736 -5.620 44.555 1.00 87.38 75 LEU A O 1
ATOM 555 N N . GLY A 1 76 ? -23.972 -5.562 44.434 1.00 85.00 76 GLY A N 1
ATOM 556 C CA . GLY A 1 76 ? -24.198 -6.066 45.787 1.00 85.00 76 GLY A CA 1
ATOM 557 C C . GLY A 1 76 ? -24.150 -4.980 46.864 1.00 85.00 76 GLY A C 1
ATOM 558 O O . GLY A 1 76 ? -24.183 -3.784 46.599 1.00 85.00 76 GLY A O 1
ATOM 559 N N . SER A 1 77 ? -24.152 -5.405 48.126 1.00 78.75 77 SER A N 1
ATOM 560 C CA . SER A 1 77 ? -24.053 -4.492 49.267 1.00 78.75 77 SER A CA 1
ATOM 561 C C . SER A 1 77 ? -22.601 -4.374 49.714 1.00 78.75 77 SER A C 1
ATOM 563 O O . SER A 1 77 ? -21.911 -5.387 49.761 1.00 78.75 77 SER A O 1
ATOM 565 N N . VAL A 1 78 ? -22.180 -3.191 50.171 1.00 67.19 78 VAL A N 1
ATOM 566 C CA . VAL A 1 78 ? -20.895 -3.005 50.876 1.00 67.19 78 VAL A CA 1
ATOM 567 C C . VAL A 1 78 ? -20.739 -3.954 52.075 1.00 67.19 78 VAL A C 1
ATOM 569 O O . VAL A 1 78 ? -19.639 -4.388 52.389 1.00 67.19 78 VAL A O 1
ATOM 572 N N . PHE A 1 79 ? -21.841 -4.377 52.710 1.00 68.31 79 PHE A N 1
ATOM 573 C CA . PHE A 1 79 ? -21.811 -5.389 53.776 1.00 68.31 79 PHE A CA 1
ATOM 574 C C . PHE A 1 79 ? -21.530 -6.812 53.262 1.00 68.31 79 PHE A C 1
ATOM 576 O O . PHE A 1 79 ? -21.192 -7.692 54.049 1.00 68.31 79 PHE A O 1
ATOM 583 N N . GLY A 1 80 ? -21.644 -7.041 51.952 1.00 67.69 80 GLY A N 1
ATOM 584 C CA . GLY A 1 80 ? -21.239 -8.274 51.277 1.00 67.69 80 GLY A CA 1
ATOM 585 C C . GLY A 1 80 ? -19.729 -8.509 51.303 1.00 67.69 80 GLY A C 1
ATOM 586 O O . GLY A 1 80 ? -19.300 -9.631 51.066 1.00 67.69 80 GLY A O 1
ATOM 587 N N . PHE A 1 81 ? -18.936 -7.502 51.674 1.00 63.47 81 PHE A N 1
ATOM 588 C CA . PHE A 1 81 ? -17.494 -7.594 51.913 1.00 63.47 81 PHE A CA 1
ATOM 589 C C . PHE A 1 81 ? -17.061 -8.783 52.802 1.00 63.47 81 PHE A C 1
ATOM 591 O O . PHE A 1 81 ? -15.979 -9.347 52.631 1.00 63.47 81 PHE A O 1
ATOM 598 N N . TRP A 1 82 ? -17.904 -9.204 53.752 1.00 63.66 82 TRP A N 1
ATOM 599 C CA . TRP A 1 82 ? -17.593 -10.327 54.648 1.00 63.66 82 TRP A CA 1
ATOM 600 C C . TRP A 1 82 ? -17.772 -11.706 53.985 1.00 63.66 82 TRP A C 1
ATOM 602 O O . TRP A 1 82 ? -17.173 -12.688 54.424 1.00 63.66 82 TRP A O 1
ATOM 612 N N . ASP A 1 83 ? -18.533 -11.788 52.892 1.00 73.69 83 ASP A N 1
ATOM 613 C CA . ASP A 1 83 ? -18.740 -13.003 52.099 1.00 73.69 83 ASP A CA 1
ATOM 614 C C . ASP A 1 83 ? -17.765 -13.016 50.898 1.00 73.69 83 ASP A C 1
ATOM 616 O O . ASP A 1 83 ? -17.827 -12.112 50.059 1.00 73.69 83 ASP A O 1
ATOM 620 N N . PRO A 1 84 ? -16.837 -13.996 50.803 1.00 69.25 84 PRO A N 1
ATOM 621 C CA . PRO A 1 84 ? -15.843 -14.050 49.725 1.00 69.25 84 PRO A CA 1
ATOM 622 C C . PRO A 1 84 ? -16.445 -14.240 48.330 1.00 69.25 84 PRO A C 1
ATOM 624 O O . PRO A 1 84 ? -15.799 -13.868 47.358 1.00 69.25 84 PRO A O 1
ATOM 627 N N . ASP A 1 85 ? -17.645 -14.811 48.223 1.00 77.06 85 ASP A N 1
ATOM 628 C CA . ASP A 1 85 ? -18.267 -15.125 46.933 1.00 77.06 85 ASP A CA 1
ATOM 629 C C . ASP A 1 85 ? -19.307 -14.065 46.509 1.00 77.06 85 ASP A C 1
ATOM 631 O O . ASP A 1 85 ? -19.937 -14.178 45.442 1.00 77.06 85 ASP A O 1
ATOM 635 N N . SER A 1 86 ? -19.482 -13.025 47.335 1.00 84.19 86 SER A N 1
ATOM 636 C CA . SER A 1 86 ? -20.396 -11.917 47.071 1.00 84.19 86 SER A CA 1
ATOM 637 C C . SER A 1 86 ? -19.951 -11.083 45.872 1.00 84.19 86 SER A C 1
ATOM 639 O O . SER A 1 86 ? -18.773 -11.029 45.514 1.00 84.19 86 SER A O 1
ATOM 641 N N . ASP A 1 87 ? -20.910 -10.395 45.255 1.00 87.75 87 ASP A N 1
ATOM 642 C CA . ASP A 1 87 ? -20.633 -9.512 44.120 1.00 87.75 87 ASP A CA 1
ATOM 643 C C . ASP A 1 87 ? -19.639 -8.399 44.487 1.00 87.75 87 ASP A C 1
ATOM 645 O O . ASP A 1 87 ? -18.725 -8.108 43.712 1.00 87.75 87 ASP A O 1
ATOM 649 N N . TYR A 1 88 ? -19.762 -7.859 45.706 1.00 83.06 88 TYR A N 1
ATOM 650 C CA . TYR A 1 88 ? -18.911 -6.784 46.209 1.00 83.06 88 TYR A CA 1
ATOM 651 C C . TYR A 1 88 ? -17.459 -7.249 46.385 1.00 83.06 88 TYR A C 1
ATOM 653 O O . TYR A 1 88 ? -16.538 -6.599 45.894 1.00 83.06 88 TYR A O 1
ATOM 661 N N . SER A 1 89 ? -17.247 -8.401 47.032 1.00 78.25 89 SER A N 1
ATOM 662 C CA . SER A 1 89 ? -15.907 -8.962 47.271 1.00 78.25 89 SER A CA 1
ATOM 663 C C . SER A 1 89 ? -15.214 -9.376 45.973 1.00 78.25 89 SER A C 1
ATOM 665 O O . SER A 1 89 ? -14.017 -9.156 45.809 1.00 78.25 89 SER A O 1
ATOM 667 N N . CYS A 1 90 ? -15.974 -9.918 45.020 1.00 86.50 90 CYS A N 1
ATOM 668 C CA . CYS A 1 90 ? -15.457 -10.300 43.709 1.00 86.50 90 CYS A CA 1
ATOM 669 C C . CYS A 1 90 ? -15.240 -9.120 42.750 1.00 86.50 90 CYS A C 1
ATOM 671 O O . CYS A 1 90 ? -14.733 -9.341 41.648 1.00 86.50 90 CYS A O 1
ATOM 673 N N . SER A 1 91 ? -15.588 -7.891 43.157 1.00 86.56 91 SER A N 1
ATOM 674 C CA . SER A 1 91 ? -15.520 -6.678 42.330 1.00 86.56 91 SER A CA 1
ATOM 675 C C . SER A 1 91 ? -16.281 -6.816 41.008 1.00 86.56 91 SER A C 1
ATOM 677 O O . SER A 1 91 ? -15.775 -6.433 39.956 1.00 86.56 91 SER A O 1
ATOM 679 N N . ARG A 1 92 ? -17.484 -7.408 41.059 1.00 91.50 92 ARG A N 1
ATOM 680 C CA . ARG A 1 92 ? -18.380 -7.476 39.898 1.00 91.50 92 ARG A CA 1
ATOM 681 C C . ARG A 1 92 ? -19.051 -6.123 39.723 1.00 91.50 92 ARG A C 1
ATOM 683 O O . ARG A 1 92 ? -19.712 -5.680 40.659 1.00 91.50 92 ARG A O 1
ATOM 690 N N . CYS A 1 93 ? -18.927 -5.502 38.558 1.00 91.19 93 CYS A N 1
ATOM 691 C CA . CYS A 1 93 ? -19.510 -4.185 38.312 1.00 91.19 93 CYS A CA 1
ATOM 692 C C . CYS A 1 93 ? -20.603 -4.199 37.233 1.00 91.19 93 CYS A C 1
ATOM 694 O O . CYS A 1 93 ? -20.683 -5.113 36.403 1.00 91.19 93 CYS A O 1
ATOM 696 N N . ASP A 1 94 ? -21.466 -3.185 37.268 1.00 92.69 94 ASP A N 1
ATOM 697 C CA . ASP A 1 94 ? -22.631 -3.047 36.387 1.00 92.69 94 ASP A CA 1
ATOM 698 C C . ASP A 1 94 ? -22.315 -2.563 34.958 1.00 92.69 94 ASP A C 1
ATOM 700 O O . ASP A 1 94 ? -23.198 -2.602 34.110 1.00 92.69 94 ASP A O 1
ATOM 704 N N . HIS A 1 95 ? -21.070 -2.193 34.644 1.00 92.25 95 HIS A N 1
ATOM 705 C CA . HIS A 1 95 ? -20.620 -1.945 33.262 1.00 92.25 95 HIS A CA 1
ATOM 706 C C . HIS A 1 95 ? -19.606 -2.989 32.774 1.00 92.25 95 HIS A C 1
ATOM 708 O O . HIS A 1 95 ? -18.925 -2.804 31.770 1.00 92.25 95 HIS A O 1
ATOM 714 N N . SER A 1 96 ? -19.516 -4.133 33.455 1.00 95.94 96 SER A N 1
ATOM 715 C CA . SER A 1 96 ? -18.748 -5.280 32.968 1.00 95.94 96 SER A CA 1
ATOM 716 C C . SER A 1 96 ? -19.393 -5.896 31.721 1.00 95.94 96 SER A C 1
ATOM 718 O O . SER A 1 96 ? -20.620 -6.002 31.630 1.00 95.94 96 SER A O 1
ATOM 720 N N . TYR A 1 97 ? -18.583 -6.385 30.774 1.00 96.75 97 TYR A N 1
ATOM 721 C CA . TYR A 1 97 ? -19.104 -6.957 29.523 1.00 96.75 97 TYR A CA 1
ATOM 722 C C . TYR A 1 97 ? -20.162 -8.063 29.742 1.00 96.75 97 TYR A C 1
ATOM 724 O O . TYR A 1 97 ? -21.139 -8.091 28.993 1.00 96.75 97 TYR A O 1
ATOM 732 N N . PRO A 1 98 ? -20.078 -8.946 30.767 1.00 98.00 98 PRO A N 1
ATOM 733 C CA . PRO A 1 98 ? -21.139 -9.918 31.011 1.00 98.00 98 PRO A CA 1
ATOM 734 C C . PRO A 1 98 ? -22.453 -9.289 31.467 1.00 98.00 98 PRO A C 1
ATOM 736 O O . PRO A 1 98 ? -23.528 -9.776 31.108 1.00 98.00 98 PRO A O 1
ATOM 739 N N . PHE A 1 99 ? -22.378 -8.224 32.268 1.00 96.12 99 PHE A N 1
ATOM 740 C CA . PHE A 1 99 ? -23.557 -7.487 32.699 1.00 96.12 99 PHE A CA 1
ATOM 741 C C . PHE A 1 99 ? -24.204 -6.759 31.517 1.00 96.12 99 PHE A C 1
ATOM 743 O O . PHE A 1 99 ? -25.426 -6.819 31.374 1.00 96.12 99 PHE A O 1
ATOM 750 N N . LEU A 1 100 ? -23.401 -6.152 30.639 1.00 95.31 100 LEU A N 1
ATOM 751 C CA . LEU A 1 100 ? -23.871 -5.509 29.410 1.00 95.31 100 LEU A CA 1
ATOM 752 C C . LEU A 1 100 ? -24.545 -6.524 28.472 1.00 95.31 100 LEU A C 1
ATOM 754 O O . LEU A 1 100 ? -25.700 -6.329 28.103 1.00 95.31 100 LEU A O 1
ATOM 758 N N . VAL A 1 101 ? -23.909 -7.673 28.201 1.00 95.00 101 VAL A N 1
ATOM 759 C CA . VAL A 1 101 ? -24.505 -8.776 27.416 1.00 95.00 101 VAL A CA 1
ATOM 760 C C . VAL A 1 101 ? -25.833 -9.240 28.019 1.00 95.00 101 VAL A C 1
ATOM 762 O O . VAL A 1 101 ? -26.809 -9.452 27.301 1.00 95.00 101 VAL A O 1
ATOM 765 N N . ASN A 1 102 ? -25.908 -9.388 29.346 1.00 95.12 102 ASN A N 1
ATOM 766 C CA . ASN A 1 102 ? -27.152 -9.773 30.009 1.00 95.12 102 ASN A CA 1
ATOM 767 C C . ASN A 1 102 ? -28.258 -8.716 29.865 1.00 95.12 102 ASN A C 1
ATOM 769 O O . ASN A 1 102 ? -29.433 -9.085 29.872 1.00 95.12 102 ASN A O 1
ATOM 773 N N . ASN A 1 103 ? -27.925 -7.431 29.777 1.00 91.31 103 ASN A N 1
ATOM 774 C CA . ASN A 1 103 ? -28.900 -6.344 29.682 1.00 91.31 103 ASN A CA 1
ATOM 775 C C . ASN A 1 103 ? -29.171 -5.878 28.246 1.00 91.31 103 ASN A C 1
ATOM 777 O O . ASN A 1 103 ? -30.048 -5.041 28.054 1.00 91.31 103 ASN A O 1
ATOM 781 N N . ASP A 1 104 ? -28.507 -6.469 27.254 1.00 88.81 104 ASP A N 1
ATOM 782 C CA . ASP A 1 104 ? -28.738 -6.172 25.846 1.00 88.81 104 ASP A CA 1
ATOM 783 C C . ASP A 1 104 ? -30.198 -6.441 25.437 1.00 88.81 104 ASP A C 1
ATOM 785 O O . ASP A 1 104 ? -30.782 -7.497 25.729 1.00 88.81 104 ASP A O 1
ATOM 789 N N . GLU A 1 105 ? -30.802 -5.470 24.749 1.00 84.75 105 GLU A N 1
ATOM 790 C CA . GLU A 1 105 ? -32.208 -5.511 24.345 1.00 84.75 105 GLU A CA 1
ATOM 791 C C . GLU A 1 105 ? -32.507 -6.643 23.354 1.00 84.75 105 GLU A C 1
ATOM 793 O O . GLU A 1 105 ? -33.624 -7.173 23.341 1.00 84.75 105 GLU A O 1
ATOM 798 N N . ARG A 1 106 ? -31.516 -7.075 22.560 1.00 84.12 106 ARG A N 1
ATOM 799 C CA . ARG A 1 106 ? -31.658 -8.170 21.587 1.00 84.12 106 ARG A CA 1
ATOM 800 C C . ARG A 1 106 ? -31.938 -9.503 22.266 1.00 84.12 106 ARG A C 1
ATOM 802 O O . ARG A 1 106 ? -32.584 -10.360 21.670 1.00 84.12 106 ARG A O 1
ATOM 809 N N . LEU A 1 107 ? -31.534 -9.680 23.526 1.00 88.50 107 LEU A N 1
ATOM 810 C CA . LEU A 1 107 ? -31.870 -10.866 24.320 1.00 88.50 107 LEU A CA 1
ATOM 811 C C . LEU A 1 107 ? -33.286 -10.782 24.929 1.00 88.50 107 LEU A C 1
ATOM 813 O O . LEU A 1 107 ? -33.721 -11.709 25.617 1.00 88.50 107 LEU A O 1
ATOM 817 N N . GLY A 1 108 ? -34.022 -9.685 24.718 1.00 85.31 108 GLY A N 1
ATOM 818 C CA . GLY A 1 108 ? -35.346 -9.416 25.288 1.00 85.31 108 GLY A CA 1
ATOM 819 C C . GLY A 1 108 ? -35.290 -8.768 26.678 1.00 85.31 108 GLY A C 1
ATOM 820 O O . GLY A 1 108 ? -34.264 -8.231 27.092 1.00 85.31 108 GLY A O 1
ATOM 821 N N . ALA A 1 109 ? -36.370 -8.861 27.459 1.00 81.88 109 ALA A N 1
ATOM 822 C CA . ALA A 1 109 ? -36.394 -8.334 28.829 1.00 81.88 109 ALA A CA 1
ATOM 823 C C . ALA A 1 109 ? -35.538 -9.179 29.791 1.00 81.88 109 ALA A C 1
ATOM 825 O O . ALA A 1 109 ? -35.735 -10.392 29.892 1.00 81.88 109 ALA A O 1
ATOM 826 N N . SER A 1 110 ? -34.649 -8.539 30.557 1.00 81.75 110 SER A N 1
ATOM 827 C CA . SER A 1 110 ? -33.758 -9.212 31.520 1.00 81.75 110 SER A CA 1
ATOM 828 C C . SER A 1 110 ? -34.503 -9.990 32.605 1.00 81.75 110 SER A C 1
ATOM 830 O O . SER A 1 110 ? -34.021 -11.024 33.058 1.00 81.75 110 SER A O 1
ATOM 832 N N . SER A 1 111 ? -35.730 -9.587 32.948 1.00 85.31 111 SER A N 1
ATOM 833 C CA . SER A 1 111 ? -36.613 -10.323 33.865 1.00 85.31 111 SER A CA 1
ATOM 834 C C . SER A 1 111 ? -37.016 -11.719 33.372 1.00 85.31 111 SER A C 1
ATOM 836 O O . SER A 1 111 ? -37.411 -12.557 34.181 1.00 85.31 111 SER A O 1
ATOM 838 N N . ASN A 1 112 ? -36.903 -11.988 32.067 1.00 87.25 112 ASN A N 1
ATOM 839 C CA . ASN A 1 112 ? -37.162 -13.300 31.470 1.00 87.25 112 ASN A CA 1
ATOM 840 C C . ASN A 1 112 ? -35.901 -14.177 31.389 1.00 87.25 112 ASN A C 1
ATOM 842 O O . ASN A 1 112 ? -35.976 -15.312 30.911 1.00 87.25 112 ASN A O 1
ATOM 846 N N . ARG A 1 113 ? -34.747 -13.673 31.843 1.00 91.94 113 ARG A N 1
ATOM 847 C CA . ARG A 1 113 ? -33.467 -14.381 31.827 1.00 91.94 113 ARG A CA 1
ATOM 848 C C . ARG A 1 113 ? -33.043 -14.784 33.230 1.00 91.94 113 ARG A C 1
ATOM 850 O O . ARG A 1 113 ? -33.198 -14.049 34.200 1.00 91.94 113 ARG A O 1
ATOM 857 N N . LYS A 1 114 ? -32.439 -15.963 33.327 1.00 96.06 114 LYS A N 1
ATOM 858 C CA . LYS A 1 114 ? -31.670 -16.388 34.488 1.00 96.06 114 LYS A CA 1
ATOM 859 C C . LYS A 1 114 ? -30.190 -16.187 34.180 1.00 96.06 114 LYS A C 1
ATOM 861 O O . LYS A 1 114 ? -29.581 -17.030 33.524 1.00 96.06 114 LYS A O 1
ATOM 866 N N . PHE A 1 115 ? -29.643 -15.081 34.671 1.00 96.94 115 PHE A N 1
ATOM 867 C CA . PHE A 1 115 ? -28.216 -14.782 34.610 1.00 96.94 115 PHE A CA 1
ATOM 868 C C . PHE A 1 115 ? -27.506 -15.216 35.895 1.00 96.94 115 PHE A C 1
ATOM 870 O O . PHE A 1 115 ? -27.935 -14.867 36.995 1.00 96.94 115 PHE A O 1
ATOM 877 N N . GLN A 1 116 ? -26.435 -16.002 35.765 1.00 97.25 116 GLN A N 1
ATOM 878 C CA . GLN A 1 116 ? -25.566 -16.404 36.875 1.00 97.25 116 GLN A CA 1
ATOM 879 C C . GLN A 1 116 ? -24.180 -15.778 36.709 1.00 97.25 116 GLN A C 1
ATOM 881 O O . GLN A 1 116 ? -23.324 -16.332 36.021 1.00 97.25 116 GLN A O 1
ATOM 886 N N . PHE A 1 117 ? -23.960 -14.634 37.356 1.00 97.00 117 PHE A N 1
ATOM 887 C CA . PHE A 1 117 ? -22.675 -13.937 37.340 1.00 97.00 117 PHE A CA 1
ATOM 888 C C . PHE A 1 117 ? -21.778 -14.450 38.476 1.00 97.00 117 PHE A C 1
ATOM 890 O O . PHE A 1 117 ? -22.107 -14.288 39.652 1.00 97.00 117 PHE A O 1
ATOM 897 N N . LYS A 1 118 ? -20.690 -15.149 38.132 1.00 97.06 118 LYS A N 1
ATOM 898 C CA . LYS A 1 118 ? -19.782 -15.823 39.075 1.00 97.06 118 LYS A CA 1
ATOM 899 C C . LYS A 1 118 ? -18.302 -15.488 38.889 1.00 97.06 118 LYS A C 1
ATOM 901 O O . LYS A 1 118 ? -17.511 -15.920 39.723 1.00 97.06 118 LYS A O 1
ATOM 906 N N . SER A 1 119 ? -17.948 -14.658 37.908 1.00 96.12 119 SER A N 1
ATOM 907 C CA . SER A 1 119 ? -16.591 -14.124 37.730 1.00 96.12 119 SER A CA 1
ATOM 908 C C . SER A 1 119 ? -16.073 -13.445 38.998 1.00 96.12 119 SER A C 1
ATOM 910 O O . SER A 1 119 ? -16.859 -12.885 39.765 1.00 96.12 119 SER A O 1
ATOM 912 N N . CYS A 1 120 ? -14.773 -13.512 39.257 1.00 92.31 120 CYS A N 1
ATOM 913 C CA . CYS A 1 120 ? -14.190 -12.969 40.477 1.00 92.31 120 CYS A CA 1
ATOM 914 C C . CYS A 1 120 ? -12.783 -12.432 40.219 1.00 92.31 120 CYS A C 1
ATOM 916 O O . CYS A 1 120 ? -11.952 -13.117 39.623 1.00 92.31 120 CYS A O 1
ATOM 918 N N . SER A 1 121 ? -12.515 -11.205 40.668 1.00 88.62 121 SER A N 1
ATOM 919 C CA . SER A 1 121 ? -11.192 -10.595 40.537 1.00 88.62 121 SER A CA 1
ATOM 920 C C . SER A 1 121 ? -10.114 -11.421 41.250 1.00 88.62 121 SER A C 1
ATOM 922 O O . SER A 1 121 ? -10.300 -11.836 42.393 1.00 88.62 121 SER A O 1
ATOM 924 N N . GLY A 1 122 ? -8.991 -11.661 40.568 1.00 84.56 122 GLY A N 1
ATOM 925 C CA . GLY A 1 122 ? -7.882 -12.491 41.056 1.00 84.56 122 GLY A CA 1
ATOM 926 C C . GLY A 1 122 ? -8.029 -14.000 40.828 1.00 84.56 122 GLY A C 1
ATOM 927 O O . GLY A 1 122 ? -7.090 -14.729 41.126 1.00 84.56 122 GLY A O 1
ATOM 928 N N . ALA A 1 123 ? -9.152 -14.481 40.281 1.00 90.38 123 ALA A N 1
ATOM 929 C CA . ALA A 1 123 ? -9.346 -15.912 40.042 1.00 90.38 123 ALA A CA 1
ATOM 930 C C . ALA A 1 123 ? -8.343 -16.473 39.017 1.00 90.38 123 ALA A C 1
ATOM 932 O O . ALA A 1 123 ? -8.190 -15.919 37.924 1.00 90.38 123 ALA A O 1
ATOM 933 N N . VAL A 1 124 ? -7.714 -17.599 39.353 1.00 93.19 124 VAL A N 1
ATOM 934 C CA . VAL A 1 124 ? -6.967 -18.456 38.412 1.00 93.19 124 VAL A CA 1
ATOM 935 C C . VAL A 1 124 ? -7.871 -19.565 37.858 1.00 93.19 124 VAL A C 1
ATOM 937 O O . VAL A 1 124 ? -8.994 -19.766 38.334 1.00 93.19 124 VAL A O 1
ATOM 940 N N . ILE A 1 125 ? -7.412 -20.328 36.861 1.00 96.25 125 ILE A N 1
ATOM 941 C CA . ILE A 1 125 ? -8.202 -21.411 36.249 1.00 96.25 125 ILE A CA 1
ATOM 942 C C . ILE A 1 125 ? -8.688 -22.432 37.292 1.00 96.25 125 ILE A C 1
ATOM 944 O O . ILE A 1 125 ? -9.827 -22.903 37.201 1.00 96.25 125 ILE A O 1
ATOM 948 N N . SER A 1 126 ? -7.876 -22.757 38.305 1.00 95.50 126 SER A N 1
ATOM 949 C CA . SER A 1 126 ? -8.289 -23.672 39.380 1.00 95.50 126 SER A CA 1
ATOM 950 C C . SER A 1 126 ? -9.464 -23.127 40.195 1.00 95.50 126 SER A C 1
ATOM 952 O O . SER A 1 126 ? -10.397 -23.877 40.473 1.00 95.50 126 SER A O 1
ATOM 954 N N . ASP A 1 127 ? -9.508 -21.824 40.488 1.00 92.75 127 ASP A N 1
ATOM 955 C CA . ASP A 1 127 ? -10.650 -21.210 41.182 1.00 92.75 127 ASP A CA 1
ATOM 956 C C . ASP A 1 127 ? -11.923 -21.280 40.336 1.00 92.75 127 ASP A C 1
ATOM 958 O O . ASP A 1 127 ? -13.019 -21.547 40.843 1.00 92.75 127 ASP A O 1
ATOM 962 N N . VAL A 1 128 ? -11.793 -21.066 39.024 1.00 96.69 128 VAL A N 1
ATOM 963 C CA . VAL A 1 128 ? -12.922 -21.174 38.093 1.00 96.69 128 VAL A CA 1
ATOM 964 C C . VAL A 1 128 ? -13.473 -22.603 38.088 1.00 96.69 128 VAL A C 1
ATOM 966 O O . VAL A 1 128 ? -14.691 -22.795 38.162 1.00 96.69 128 VAL A O 1
ATOM 969 N N . LEU A 1 129 ? -12.593 -23.607 38.063 1.00 97.50 129 LEU A N 1
ATOM 970 C CA . LEU A 1 129 ? -12.949 -25.028 38.098 1.00 97.50 129 LEU A CA 1
ATOM 971 C C . LEU A 1 129 ? -13.589 -25.457 39.424 1.00 97.50 129 LEU A C 1
ATOM 973 O O . LEU A 1 129 ? -14.577 -26.193 39.416 1.00 97.50 129 LEU A O 1
ATOM 977 N N . GLU A 1 130 ? -13.041 -25.012 40.551 1.00 95.69 130 GLU A N 1
ATOM 978 C CA . GLU A 1 130 ? -13.412 -25.504 41.881 1.00 95.69 130 GLU A CA 1
ATOM 979 C C . GLU A 1 130 ? -14.573 -24.733 42.509 1.00 95.69 130 GLU A C 1
ATOM 981 O O . GLU A 1 130 ? -15.348 -25.304 43.279 1.00 95.69 130 GLU A O 1
ATOM 986 N N . ARG A 1 131 ? -14.725 -23.446 42.176 1.00 93.19 131 ARG A N 1
ATOM 987 C CA . ARG A 1 131 ? -15.678 -22.550 42.850 1.00 93.19 131 ARG A CA 1
ATOM 988 C C . ARG A 1 131 ? -16.739 -22.002 41.908 1.00 93.19 131 ARG A C 1
ATOM 990 O O . ARG A 1 131 ? -17.923 -22.027 42.243 1.00 93.19 131 ARG A O 1
ATOM 997 N N . GLN A 1 132 ? -16.356 -21.545 40.716 1.00 96.75 132 GLN A N 1
ATOM 998 C CA . GLN A 1 132 ? -17.291 -20.836 39.834 1.00 96.75 132 GLN A CA 1
ATOM 999 C C . GLN A 1 132 ? -18.160 -21.782 38.993 1.00 96.75 132 GLN A C 1
ATOM 1001 O O . GLN A 1 132 ? -19.387 -21.669 39.003 1.00 96.75 132 GLN A O 1
ATOM 1006 N N . ILE A 1 133 ? -17.560 -22.761 38.306 1.00 97.44 133 ILE A N 1
ATOM 1007 C CA . ILE A 1 133 ? -18.290 -23.739 37.480 1.00 97.44 133 ILE A CA 1
ATOM 1008 C C . ILE A 1 133 ? -19.285 -24.571 38.312 1.00 97.44 133 ILE A C 1
ATOM 1010 O O . ILE A 1 133 ? -20.417 -24.787 37.861 1.00 97.44 133 ILE A O 1
ATOM 1014 N N . PRO A 1 134 ? -18.956 -25.040 39.531 1.00 97.44 134 PRO A N 1
ATOM 1015 C CA . PRO A 1 134 ? -19.928 -25.734 40.372 1.00 97.44 134 PRO A CA 1
ATOM 1016 C C . PRO A 1 134 ? -21.124 -24.859 40.766 1.00 97.44 134 PRO A C 1
ATOM 1018 O O . PRO A 1 134 ? -22.231 -25.386 40.874 1.00 97.44 134 PRO A O 1
ATOM 1021 N N . ALA A 1 135 ? -20.926 -23.543 40.903 1.00 95.62 135 ALA A N 1
ATOM 1022 C CA . ALA A 1 135 ? -21.941 -22.579 41.327 1.00 95.62 135 ALA A CA 1
ATOM 1023 C C . ALA A 1 135 ? -22.910 -22.120 40.218 1.00 95.62 135 ALA A C 1
ATOM 1025 O O . ALA A 1 135 ? -23.881 -21.414 40.515 1.00 95.62 135 ALA A O 1
ATOM 1026 N N . ILE A 1 136 ? -22.677 -22.504 38.957 1.00 97.56 136 ILE A N 1
ATOM 1027 C CA . ILE A 1 136 ? -23.613 -22.263 37.849 1.00 97.56 136 ILE A CA 1
ATOM 1028 C C . ILE A 1 136 ? -24.479 -23.500 37.582 1.00 97.56 136 ILE A C 1
ATOM 1030 O O . ILE A 1 136 ? -24.024 -24.647 37.691 1.00 97.56 136 ILE A O 1
ATOM 1034 N N . ASP A 1 137 ? -25.742 -23.281 37.218 1.00 97.31 137 ASP A N 1
ATOM 1035 C CA . ASP A 1 137 ? -26.670 -24.369 36.915 1.00 97.31 137 ASP A CA 1
ATOM 1036 C C . ASP A 1 137 ? -26.230 -25.114 35.647 1.00 97.31 137 ASP A C 1
ATOM 1038 O O . ASP A 1 137 ? -25.538 -24.569 34.788 1.00 97.31 137 ASP A O 1
ATOM 1042 N N . SER A 1 138 ? -26.679 -26.357 35.492 1.00 96.12 138 SER A N 1
ATOM 1043 C CA . SER A 1 138 ? -26.618 -27.069 34.211 1.00 96.12 138 SER A CA 1
ATOM 1044 C C . SER A 1 138 ? -27.603 -26.470 33.191 1.00 96.12 138 SER A C 1
ATOM 1046 O O . SER A 1 138 ? -28.504 -25.709 33.551 1.00 96.12 138 SER A O 1
ATOM 1048 N N . ASN A 1 139 ? -27.500 -26.895 31.929 1.00 96.25 139 ASN A N 1
ATOM 1049 C CA . ASN A 1 139 ? -28.380 -26.475 30.835 1.00 96.25 139 ASN A CA 1
ATOM 1050 C C . ASN A 1 139 ? -28.288 -24.967 30.517 1.00 96.25 139 ASN A C 1
ATOM 1052 O O . ASN A 1 139 ? -29.305 -24.314 30.268 1.00 96.25 139 ASN A O 1
ATOM 1056 N N . GLN A 1 140 ? -27.072 -24.414 30.550 1.00 97.94 140 GLN A N 1
ATOM 1057 C CA . GLN A 1 140 ? -26.789 -23.054 30.083 1.00 97.94 140 GLN A CA 1
ATOM 1058 C C . GLN A 1 140 ? -26.864 -22.981 28.557 1.00 97.94 140 GLN A C 1
ATOM 1060 O O . GLN A 1 140 ? -26.415 -23.897 27.869 1.00 97.94 140 GLN A O 1
ATOM 1065 N N . GLN A 1 141 ? -27.411 -21.889 28.024 1.00 96.50 141 GLN A N 1
ATOM 1066 C CA . GLN A 1 141 ? -27.398 -21.621 26.580 1.00 96.50 141 GLN A CA 1
ATOM 1067 C C . GLN A 1 141 ? -26.159 -20.817 26.184 1.00 96.50 141 GLN A C 1
ATOM 1069 O O . GLN A 1 141 ? -25.636 -20.987 25.087 1.00 96.50 141 GLN A O 1
ATOM 1074 N N . VAL A 1 142 ? -25.675 -19.981 27.101 1.00 97.69 142 VAL A N 1
ATOM 1075 C CA . VAL A 1 142 ? -24.486 -19.151 26.933 1.00 97.69 142 VAL A CA 1
ATOM 1076 C C . VAL A 1 142 ? -23.627 -19.248 28.188 1.00 97.69 142 VAL A C 1
ATOM 1078 O O . VAL A 1 142 ? -24.141 -19.111 29.300 1.00 97.69 142 VAL A O 1
ATOM 1081 N N . ILE A 1 143 ? -22.321 -19.439 28.015 1.00 98.62 143 ILE A N 1
ATOM 1082 C CA . ILE A 1 143 ? -21.328 -19.234 29.075 1.00 98.62 143 ILE A CA 1
ATOM 1083 C C . ILE A 1 143 ? -20.273 -18.253 28.562 1.00 98.62 143 ILE A C 1
ATOM 1085 O O . ILE A 1 143 ? -19.664 -18.491 27.522 1.00 98.62 143 ILE A O 1
ATOM 1089 N N . LEU A 1 144 ? -20.073 -17.156 29.283 1.00 98.56 144 LEU A N 1
ATOM 1090 C CA . LEU A 1 144 ? -19.044 -16.156 29.005 1.00 98.56 144 LEU A CA 1
ATOM 1091 C C . LEU A 1 144 ? -17.817 -16.440 29.873 1.00 98.56 144 LEU A C 1
ATOM 1093 O O . LEU A 1 144 ? -17.984 -16.708 31.068 1.00 98.56 144 LEU A O 1
ATOM 1097 N N . ILE A 1 145 ? -16.620 -16.411 29.282 1.00 98.31 145 ILE A N 1
ATOM 1098 C CA . ILE A 1 145 ? -15.369 -16.773 29.962 1.00 98.31 145 ILE A CA 1
ATOM 1099 C C . ILE A 1 145 ? -14.261 -15.758 29.672 1.00 98.31 145 ILE A C 1
ATOM 1101 O O . ILE A 1 145 ? -13.969 -15.488 28.513 1.00 98.31 145 ILE A O 1
ATOM 1105 N N . SER A 1 146 ? -13.599 -15.284 30.732 1.00 96.94 146 SER A N 1
ATOM 1106 C CA . SER A 1 146 ? -12.260 -14.670 30.694 1.00 96.94 146 SER A CA 1
ATOM 1107 C C . SER A 1 146 ? -11.403 -15.312 31.779 1.00 96.94 146 SER A C 1
ATOM 1109 O O . SER A 1 146 ? -11.727 -15.171 32.954 1.00 96.94 146 SER A O 1
ATOM 1111 N N . ALA A 1 147 ? -10.360 -16.057 31.428 1.00 95.50 147 ALA A N 1
ATOM 1112 C CA . ALA A 1 147 ? -9.455 -16.664 32.405 1.00 95.50 147 ALA A CA 1
ATOM 1113 C C . ALA A 1 147 ? -8.119 -17.034 31.750 1.00 95.50 147 ALA A C 1
ATOM 1115 O O . ALA A 1 147 ? -8.082 -17.359 30.561 1.00 95.50 147 ALA A O 1
ATOM 1116 N N . GLY A 1 148 ? -7.050 -17.062 32.546 1.00 91.88 148 GLY A N 1
ATOM 1117 C CA . GLY A 1 148 ? -5.715 -17.503 32.134 1.00 91.88 148 GLY A CA 1
ATOM 1118 C C . GLY A 1 148 ? -4.611 -16.477 32.381 1.00 91.88 148 GLY A C 1
ATOM 1119 O O . GLY A 1 148 ? -3.465 -16.870 32.564 1.00 91.88 148 GLY A O 1
ATOM 1120 N N . GLY A 1 149 ? -4.930 -15.180 32.453 1.00 89.56 149 GLY A N 1
ATOM 1121 C CA . GLY A 1 149 ? -3.936 -14.129 32.706 1.00 89.56 149 GLY A CA 1
ATOM 1122 C C . GLY A 1 149 ? -3.266 -14.238 34.083 1.00 89.56 149 GLY A C 1
ATOM 1123 O O . GLY A 1 149 ? -2.055 -14.058 34.209 1.00 89.56 149 GLY A O 1
ATOM 1124 N N . ASN A 1 150 ? -4.031 -14.593 35.121 1.00 90.50 150 ASN A N 1
ATOM 1125 C CA . ASN A 1 150 ? -3.489 -14.786 36.473 1.00 90.50 150 ASN A CA 1
ATOM 1126 C C . ASN A 1 150 ? -2.610 -16.046 36.575 1.00 90.50 150 ASN A C 1
ATOM 1128 O O . ASN A 1 150 ? -1.626 -16.045 37.310 1.00 90.50 150 ASN A O 1
ATOM 1132 N N . ASP A 1 151 ? -2.925 -17.095 35.808 1.00 94.75 151 ASP A N 1
ATOM 1133 C CA . ASP A 1 151 ? -2.185 -18.366 35.775 1.00 94.75 151 ASP A CA 1
ATOM 1134 C C . ASP A 1 151 ? -0.774 -18.232 35.180 1.00 94.75 151 ASP A C 1
ATOM 1136 O O . ASP A 1 151 ? 0.077 -19.093 35.397 1.00 94.75 151 ASP A O 1
ATOM 1140 N N . VAL A 1 152 ? -0.524 -17.147 34.441 1.00 95.00 152 VAL A N 1
ATOM 1141 C CA . VAL A 1 152 ? 0.782 -16.803 33.856 1.00 95.00 152 VAL A CA 1
ATOM 1142 C C . VAL A 1 152 ? 1.430 -15.609 34.563 1.00 95.00 152 VAL A C 1
ATOM 1144 O O . VAL A 1 152 ? 2.257 -14.903 33.995 1.00 95.00 152 VAL A O 1
ATOM 1147 N N . GLU A 1 153 ? 1.051 -15.393 35.825 1.00 92.94 153 GLU A N 1
ATOM 1148 C CA . GLU A 1 153 ? 1.668 -14.438 36.747 1.00 92.94 153 GLU A CA 1
ATOM 1149 C C . GLU A 1 153 ? 1.662 -12.968 36.269 1.00 92.94 153 GLU A C 1
ATOM 1151 O O . GLU A 1 153 ? 2.620 -12.215 36.488 1.00 92.94 153 GLU A O 1
ATOM 1156 N N . LEU A 1 154 ? 0.557 -12.509 35.662 1.00 91.19 154 LEU A N 1
ATOM 1157 C CA . LEU A 1 154 ? 0.406 -11.102 35.261 1.00 91.19 154 LEU A CA 1
ATOM 1158 C C . LEU A 1 154 ? 0.634 -10.136 36.438 1.00 91.19 154 LEU A C 1
ATOM 1160 O O . LEU A 1 154 ? 1.393 -9.181 36.302 1.00 91.19 154 LEU A O 1
ATOM 1164 N N . THR A 1 155 ? 0.061 -10.406 37.615 1.00 89.00 155 THR A N 1
ATOM 1165 C CA . THR A 1 155 ? 0.239 -9.562 38.814 1.00 89.00 155 THR A CA 1
ATOM 1166 C C . THR A 1 155 ? 1.707 -9.424 39.222 1.00 89.00 155 THR A C 1
ATOM 1168 O O . THR A 1 155 ? 2.154 -8.323 39.545 1.00 89.00 155 THR A O 1
ATOM 1171 N N . ASN A 1 156 ? 2.489 -10.508 39.156 1.00 91.94 156 ASN A N 1
ATOM 1172 C CA . ASN A 1 156 ? 3.923 -10.453 39.455 1.00 91.94 156 ASN A CA 1
ATOM 1173 C C . ASN A 1 156 ? 4.687 -9.705 38.361 1.00 91.94 156 ASN A C 1
ATOM 1175 O O . ASN A 1 156 ? 5.638 -8.993 38.667 1.00 91.94 156 ASN A O 1
ATOM 1179 N N . THR A 1 157 ? 4.257 -9.816 37.102 1.00 93.31 157 THR A N 1
ATOM 1180 C CA . THR A 1 157 ? 4.819 -9.035 35.991 1.00 93.31 157 THR A CA 1
ATOM 1181 C C . THR A 1 157 ? 4.596 -7.537 36.221 1.00 93.31 157 THR A C 1
ATOM 1183 O O . THR A 1 157 ? 5.541 -6.757 36.128 1.00 93.31 157 THR A O 1
ATOM 1186 N N . LEU A 1 158 ? 3.387 -7.128 36.623 1.00 91.44 158 LEU A N 1
ATOM 1187 C CA . LEU A 1 158 ? 3.087 -5.738 36.983 1.00 91.44 158 LEU A CA 1
ATOM 1188 C C . LEU A 1 158 ? 3.908 -5.269 38.194 1.00 91.44 158 LEU A C 1
ATOM 1190 O O . LEU A 1 158 ? 4.444 -4.161 38.178 1.00 91.44 158 LEU A O 1
ATOM 1194 N N . ASN A 1 159 ? 4.079 -6.117 39.210 1.00 91.38 159 ASN A N 1
ATOM 1195 C CA . ASN A 1 159 ? 4.935 -5.810 40.354 1.00 91.38 159 ASN A CA 1
ATOM 1196 C C . ASN A 1 159 ? 6.396 -5.589 39.927 1.00 91.38 159 ASN A C 1
ATOM 1198 O O . ASN A 1 159 ? 6.981 -4.553 40.219 1.00 91.38 159 ASN A O 1
ATOM 1202 N N . GLN A 1 160 ? 6.978 -6.541 39.199 1.00 91.00 160 GLN A N 1
ATOM 1203 C CA . GLN A 1 160 ? 8.403 -6.548 38.876 1.00 91.00 160 GLN A CA 1
ATOM 1204 C C . GLN A 1 160 ? 8.784 -5.528 37.797 1.00 91.00 160 GLN A C 1
ATOM 1206 O O . GLN A 1 160 ? 9.912 -5.043 37.812 1.00 91.00 160 GLN A O 1
ATOM 1211 N N . CYS A 1 161 ? 7.874 -5.198 36.873 1.00 91.25 161 CYS A N 1
ATOM 1212 C CA . CYS A 1 161 ? 8.171 -4.366 35.703 1.00 91.25 161 CYS A CA 1
ATOM 1213 C C . CYS A 1 161 ? 7.551 -2.966 35.722 1.00 91.25 161 CYS A C 1
ATOM 1215 O O . CYS A 1 161 ? 8.057 -2.090 35.021 1.00 91.25 161 CYS A O 1
ATOM 1217 N N . ILE A 1 162 ? 6.466 -2.749 36.475 1.00 90.38 162 ILE A N 1
ATOM 1218 C CA . ILE A 1 162 ? 5.668 -1.518 36.385 1.00 90.38 162 ILE A CA 1
ATOM 1219 C C . ILE A 1 162 ? 5.648 -0.765 37.709 1.00 90.38 162 ILE A C 1
ATOM 1221 O O . ILE A 1 162 ? 6.192 0.334 37.801 1.00 90.38 162 ILE A O 1
ATOM 1225 N N . PHE A 1 163 ? 5.022 -1.358 38.726 1.00 88.50 163 PHE A N 1
ATOM 1226 C CA . PHE A 1 163 ? 4.687 -0.652 39.958 1.00 88.50 163 PHE A CA 1
ATOM 1227 C C . PHE A 1 163 ? 5.738 -0.790 41.046 1.00 88.50 163 PHE A C 1
ATOM 1229 O O . PHE A 1 163 ? 5.806 0.065 41.923 1.00 88.50 163 PHE A O 1
ATOM 1236 N N . GLN A 1 164 ? 6.559 -1.839 41.022 1.00 87.50 164 GLN A N 1
ATOM 1237 C CA . GLN A 1 164 ? 7.550 -2.114 42.063 1.00 87.50 164 GLN A CA 1
ATOM 1238 C C . GLN A 1 164 ? 6.946 -2.051 43.478 1.00 87.50 164 GLN A C 1
ATOM 1240 O O . GLN A 1 164 ? 7.510 -1.404 44.360 1.00 87.50 164 GLN A O 1
ATOM 1245 N N . TRP A 1 165 ? 5.781 -2.684 43.689 1.00 88.06 165 TRP A N 1
ATOM 1246 C CA . TRP A 1 165 ? 5.131 -2.728 45.006 1.00 88.06 165 TRP A CA 1
ATOM 1247 C C . TRP A 1 165 ? 6.027 -3.417 46.031 1.00 88.06 165 TRP A C 1
ATOM 1249 O O . TRP A 1 165 ? 6.210 -2.868 47.108 1.00 88.06 165 TRP A O 1
ATOM 1259 N N . ALA A 1 166 ? 6.621 -4.556 45.659 1.00 88.69 166 ALA A N 1
ATOM 1260 C CA . ALA A 1 166 ? 7.672 -5.252 46.395 1.00 88.69 166 ALA A CA 1
ATOM 1261 C C . ALA A 1 166 ? 8.667 -5.894 45.425 1.00 88.69 166 ALA A C 1
ATOM 1263 O O . ALA A 1 166 ? 8.436 -6.988 44.909 1.00 88.69 166 ALA A O 1
ATOM 1264 N N . VAL A 1 167 ? 9.779 -5.215 45.169 1.00 88.25 167 VAL A N 1
ATOM 1265 C CA . VAL A 1 167 ? 10.913 -5.754 44.409 1.00 88.25 167 VAL A CA 1
ATOM 1266 C C . VAL A 1 167 ? 12.102 -5.757 45.349 1.00 88.25 167 VAL A C 1
ATOM 1268 O O . VAL A 1 167 ? 12.354 -4.746 45.996 1.00 88.25 167 VAL A O 1
ATOM 1271 N N . LEU A 1 168 ? 12.741 -6.917 45.498 1.00 86.19 168 LEU A N 1
ATOM 1272 C CA . LEU A 1 168 ? 13.772 -7.141 46.504 1.00 86.19 168 LEU A CA 1
ATOM 1273 C C . LEU A 1 168 ? 15.076 -7.597 45.855 1.00 86.19 168 LEU A C 1
ATOM 1275 O O . LEU A 1 168 ? 15.095 -8.479 44.997 1.00 86.19 168 LEU A O 1
ATOM 1279 N N . SER A 1 169 ? 16.198 -7.090 46.348 1.00 83.88 169 SER A N 1
ATOM 1280 C CA . SER A 1 169 ? 17.512 -7.640 46.034 1.00 83.88 169 SER A CA 1
ATOM 1281 C C . SER A 1 169 ? 17.691 -9.017 46.674 1.00 83.88 169 SER A C 1
ATOM 1283 O O . SER A 1 169 ? 17.056 -9.353 47.674 1.00 83.88 169 SER A O 1
ATOM 1285 N N . THR A 1 170 ? 18.648 -9.806 46.180 1.00 82.25 170 THR A N 1
ATOM 1286 C CA . THR A 1 170 ? 18.974 -11.116 46.775 1.00 82.25 170 THR A CA 1
ATOM 1287 C C . THR A 1 170 ? 19.302 -11.023 48.272 1.00 82.25 170 THR A C 1
ATOM 1289 O O . THR A 1 170 ? 18.981 -11.931 49.032 1.00 82.25 170 THR A O 1
ATOM 1292 N N . SER A 1 171 ? 19.916 -9.924 48.723 1.00 83.62 171 SER A N 1
ATOM 1293 C CA . SER A 1 171 ? 20.151 -9.670 50.151 1.00 83.62 171 SER A CA 1
ATOM 1294 C C . SER A 1 171 ? 18.864 -9.406 50.930 1.00 83.62 171 SER A C 1
ATOM 1296 O O . SER A 1 171 ? 18.710 -9.937 52.026 1.00 83.62 171 SER A O 1
ATOM 1298 N N . GLN A 1 172 ? 17.941 -8.626 50.364 1.00 86.12 172 GLN A N 1
ATOM 1299 C CA . GLN A 1 172 ? 16.665 -8.299 51.003 1.00 86.12 172 GLN A CA 1
ATOM 1300 C C . GLN A 1 172 ? 15.719 -9.498 51.051 1.00 86.12 172 GLN A C 1
ATOM 1302 O O . GLN A 1 172 ? 14.964 -9.620 52.006 1.00 86.12 172 GLN A O 1
ATOM 1307 N N . VAL A 1 173 ? 15.793 -10.418 50.083 1.00 87.94 173 VAL A N 1
ATOM 1308 C CA . VAL A 1 173 ? 15.071 -11.700 50.151 1.00 87.94 173 VAL A CA 1
ATOM 1309 C C . VAL A 1 173 ? 15.492 -12.484 51.398 1.00 87.94 173 VAL A C 1
ATOM 1311 O O . VAL A 1 173 ? 14.642 -12.916 52.169 1.00 87.94 173 VAL A O 1
ATOM 1314 N N . ILE A 1 174 ? 16.800 -12.609 51.652 1.00 87.25 174 ILE A N 1
ATOM 1315 C CA . ILE A 1 174 ? 17.312 -13.307 52.845 1.00 87.25 174 ILE A CA 1
ATOM 1316 C C . ILE A 1 174 ? 16.879 -12.585 54.127 1.00 87.25 174 ILE A C 1
ATOM 1318 O O . ILE A 1 174 ? 16.471 -13.233 55.088 1.00 87.25 174 ILE A O 1
ATOM 1322 N N . GLU A 1 175 ? 16.957 -11.255 54.145 1.00 86.94 175 GLU A N 1
ATOM 1323 C CA . GLU A 1 175 ? 16.531 -10.446 55.289 1.00 86.94 175 GLU A CA 1
ATOM 1324 C C . GLU A 1 175 ? 15.033 -10.605 55.580 1.00 86.94 175 GLU A C 1
ATOM 1326 O O . GLU A 1 175 ? 14.661 -10.866 56.722 1.00 86.94 175 GLU A O 1
ATOM 1331 N N . ALA A 1 176 ? 14.183 -10.554 54.551 1.00 86.56 176 ALA A N 1
ATOM 1332 C CA . ALA A 1 176 ? 12.745 -10.769 54.676 1.00 86.56 176 ALA A CA 1
ATOM 1333 C C . ALA A 1 176 ? 12.425 -12.158 55.238 1.00 86.56 176 ALA A C 1
ATOM 1335 O O . ALA A 1 176 ? 11.620 -12.271 56.159 1.00 86.56 176 ALA A O 1
ATOM 1336 N N . MET A 1 177 ? 13.095 -13.204 54.741 1.00 87.81 177 MET A N 1
ATOM 1337 C CA . MET A 1 177 ? 12.919 -14.571 55.244 1.00 87.81 177 MET A CA 1
ATOM 1338 C C . MET A 1 177 ? 13.303 -14.703 56.724 1.00 87.81 177 MET A C 1
ATOM 1340 O O . MET A 1 177 ? 12.635 -15.425 57.458 1.00 87.81 177 MET A O 1
ATOM 1344 N N . ILE A 1 178 ? 14.361 -14.015 57.174 1.00 86.25 178 ILE A N 1
ATOM 1345 C CA . ILE A 1 178 ? 14.771 -14.016 58.587 1.00 86.25 178 ILE A CA 1
ATOM 1346 C C . ILE A 1 178 ? 13.736 -13.286 59.446 1.00 86.25 178 ILE A C 1
ATOM 1348 O O . ILE A 1 178 ? 13.314 -13.830 60.461 1.00 86.25 178 ILE A O 1
ATOM 1352 N N . ILE A 1 179 ? 13.302 -12.088 59.038 1.00 84.31 179 ILE A N 1
ATOM 1353 C CA . ILE A 1 179 ? 12.324 -11.294 59.798 1.00 84.31 179 ILE A CA 1
ATOM 1354 C C . ILE A 1 179 ? 11.013 -12.067 59.957 1.00 84.31 179 ILE A C 1
ATOM 1356 O O . ILE A 1 179 ? 10.508 -12.182 61.070 1.00 84.31 179 ILE A O 1
ATOM 1360 N N . VAL A 1 180 ? 10.495 -12.635 58.866 1.00 84.88 180 VAL A N 1
ATOM 1361 C CA . VAL A 1 180 ? 9.243 -13.404 58.868 1.00 84.88 180 VAL A CA 1
ATOM 1362 C C . VAL A 1 180 ? 9.347 -14.650 59.761 1.00 84.88 180 VAL A C 1
ATOM 1364 O O . VAL A 1 180 ? 8.410 -14.954 60.490 1.00 84.88 180 VAL A O 1
ATOM 1367 N N . ALA A 1 181 ? 10.508 -15.315 59.792 1.00 84.00 181 ALA A N 1
ATOM 1368 C CA . ALA A 1 181 ? 10.727 -16.494 60.632 1.00 84.00 181 ALA A CA 1
ATOM 1369 C C . ALA A 1 181 ? 10.973 -16.189 62.125 1.00 84.00 181 ALA A C 1
ATOM 1371 O O . ALA A 1 181 ? 10.785 -17.079 62.959 1.00 84.00 181 ALA A O 1
ATOM 1372 N N . GLU A 1 182 ? 11.453 -14.989 62.473 1.00 83.81 182 GLU A N 1
ATOM 1373 C CA . GLU A 1 182 ? 11.856 -14.634 63.845 1.00 83.81 182 GLU A CA 1
ATOM 1374 C C . GLU A 1 182 ? 10.876 -13.697 64.572 1.00 83.81 182 GLU A C 1
ATOM 1376 O O . GLU A 1 182 ? 10.893 -13.648 65.805 1.00 83.81 182 GLU A O 1
ATOM 1381 N N . ASP A 1 183 ? 10.029 -12.960 63.849 1.00 80.19 183 ASP A N 1
ATOM 1382 C CA . ASP A 1 183 ? 9.089 -11.989 64.413 1.00 80.19 183 ASP A CA 1
ATOM 1383 C C . ASP A 1 183 ? 7.636 -12.389 64.124 1.00 80.19 183 ASP A C 1
ATOM 1385 O O . ASP A 1 183 ? 7.111 -12.176 63.029 1.00 80.19 183 ASP A O 1
ATOM 1389 N N . ASP A 1 184 ? 6.961 -12.919 65.150 1.00 76.69 184 ASP A N 1
ATOM 1390 C CA . ASP A 1 184 ? 5.577 -13.409 65.078 1.00 76.69 184 ASP A CA 1
ATOM 1391 C C . ASP A 1 184 ? 4.587 -12.370 64.514 1.00 76.69 184 ASP A C 1
ATOM 1393 O O . ASP A 1 184 ? 3.544 -12.748 63.971 1.00 76.69 184 ASP A O 1
ATOM 1397 N N . ARG A 1 185 ? 4.907 -11.066 64.578 1.00 73.56 185 ARG A N 1
ATOM 1398 C CA . ARG A 1 185 ? 4.087 -9.989 63.992 1.00 73.56 185 ARG A CA 1
ATOM 1399 C C . ARG A 1 185 ? 3.973 -10.083 62.469 1.00 73.56 185 ARG A C 1
ATOM 1401 O O . ARG A 1 185 ? 2.999 -9.576 61.919 1.00 73.56 185 ARG A O 1
ATOM 1408 N N . PHE A 1 186 ? 4.938 -10.718 61.802 1.00 76.12 186 PHE A N 1
ATOM 1409 C CA . PHE A 1 186 ? 4.995 -10.876 60.345 1.00 76.12 186 PHE A CA 1
ATOM 1410 C C . PHE A 1 186 ? 4.734 -12.311 59.876 1.00 76.12 186 PHE A C 1
ATOM 1412 O O . PHE A 1 186 ? 4.760 -12.567 58.675 1.00 76.12 186 PHE A O 1
ATOM 1419 N N . SER A 1 187 ? 4.392 -13.226 60.789 1.00 74.31 187 SER A N 1
ATOM 1420 C CA . SER A 1 187 ? 4.047 -14.625 60.473 1.00 74.31 187 SER A CA 1
ATOM 1421 C C . SER A 1 187 ? 2.905 -14.767 59.454 1.00 74.31 187 SER A C 1
ATOM 1423 O O . SER A 1 187 ? 2.795 -15.771 58.754 1.00 74.31 187 SER A O 1
ATOM 1425 N N . PHE A 1 188 ? 2.062 -13.740 59.290 1.00 73.19 188 PHE A N 1
ATOM 1426 C CA . PHE A 1 188 ? 1.040 -13.712 58.242 1.00 73.19 188 PHE A CA 1
ATOM 1427 C C . PHE A 1 188 ? 1.621 -13.693 56.816 1.00 73.19 188 PHE A C 1
ATOM 1429 O O . PHE A 1 188 ? 0.860 -13.911 55.881 1.00 73.19 188 PHE A O 1
ATOM 1436 N N . LEU A 1 189 ? 2.924 -13.442 56.635 1.00 78.19 189 LEU A N 1
ATOM 1437 C CA . LEU A 1 189 ? 3.642 -13.493 55.356 1.00 78.19 189 LEU A CA 1
ATOM 1438 C C . LEU A 1 189 ? 4.306 -14.856 55.088 1.00 78.19 189 LEU A C 1
ATOM 1440 O O . LEU A 1 189 ? 4.846 -15.043 54.000 1.00 78.19 189 LEU A O 1
ATOM 1444 N N . ASP A 1 190 ? 4.234 -15.822 56.016 1.00 79.06 190 ASP A N 1
ATOM 1445 C CA . ASP A 1 190 ? 4.863 -17.155 55.895 1.00 79.06 190 ASP A CA 1
ATOM 1446 C C . ASP A 1 190 ? 4.458 -17.916 54.619 1.00 79.06 190 ASP A C 1
ATOM 1448 O O . ASP A 1 190 ? 5.167 -18.813 54.163 1.00 79.06 190 ASP A O 1
ATOM 1452 N N . PHE A 1 191 ? 3.296 -17.589 54.045 1.00 76.94 191 PHE A N 1
ATOM 1453 C CA . PHE A 1 191 ? 2.775 -18.230 52.837 1.00 76.94 191 PHE A CA 1
ATOM 1454 C C . PHE A 1 191 ? 3.432 -17.735 51.540 1.00 76.94 191 PHE A C 1
ATOM 1456 O O . PHE A 1 191 ? 3.195 -18.324 50.483 1.00 76.94 191 PHE A O 1
ATOM 1463 N N . LEU A 1 192 ? 4.200 -16.643 51.591 1.00 82.44 192 LEU A N 1
ATOM 1464 C CA . LEU A 1 192 ? 4.808 -16.042 50.413 1.00 82.44 192 LEU A CA 1
ATOM 1465 C C . LEU A 1 192 ? 6.027 -16.826 49.935 1.00 82.44 192 LEU A C 1
ATOM 1467 O O . LEU A 1 192 ? 6.950 -17.114 50.696 1.00 82.44 192 LEU A O 1
ATOM 1471 N N . ASP A 1 193 ? 6.073 -17.076 48.629 1.00 86.94 193 ASP A N 1
ATOM 1472 C CA . ASP A 1 193 ? 7.301 -17.495 47.966 1.00 86.94 193 ASP A CA 1
ATOM 1473 C C . ASP A 1 193 ? 8.214 -16.275 47.774 1.00 86.94 193 ASP A C 1
ATOM 1475 O O . ASP A 1 193 ? 8.063 -15.494 46.831 1.00 86.94 193 ASP A O 1
ATOM 1479 N N . MET A 1 194 ? 9.150 -16.093 48.709 1.00 86.88 194 MET A N 1
ATOM 1480 C CA . MET A 1 194 ? 10.047 -14.935 48.739 1.00 86.88 194 MET A CA 1
ATOM 1481 C C . MET A 1 194 ? 10.941 -14.833 47.496 1.00 86.88 194 MET A C 1
ATOM 1483 O O . MET A 1 194 ? 11.313 -13.725 47.101 1.00 86.88 194 MET A O 1
ATOM 1487 N N . ASP A 1 195 ? 11.229 -15.955 46.827 1.00 86.31 195 ASP A N 1
ATOM 1488 C CA . ASP A 1 195 ? 12.051 -15.962 45.617 1.00 86.31 195 ASP A CA 1
ATOM 1489 C C . ASP A 1 195 ? 11.356 -15.234 44.455 1.00 86.31 195 ASP A C 1
ATOM 1491 O O . ASP A 1 195 ? 12.037 -14.639 43.619 1.00 86.31 195 ASP A O 1
ATOM 1495 N N . VAL A 1 196 ? 10.013 -15.200 44.418 1.00 90.44 196 VAL A N 1
ATOM 1496 C CA . VAL A 1 196 ? 9.224 -14.444 43.421 1.00 90.44 196 VAL A CA 1
ATOM 1497 C C . VAL A 1 196 ? 9.576 -12.959 43.443 1.00 90.44 196 VAL A C 1
ATOM 1499 O O . VAL A 1 196 ? 9.697 -12.323 42.393 1.00 90.44 196 VAL A O 1
ATOM 1502 N N . TYR A 1 197 ? 9.775 -12.401 44.635 1.00 89.38 197 TYR A N 1
ATOM 1503 C CA . TYR A 1 197 ? 10.041 -10.977 44.824 1.00 89.38 197 TYR A CA 1
ATOM 1504 C C . TYR A 1 197 ? 11.477 -10.586 44.450 1.00 89.38 197 TYR A C 1
ATOM 1506 O O . TYR A 1 197 ? 11.728 -9.416 44.162 1.00 89.38 197 TYR A O 1
ATOM 1514 N N . GLY A 1 198 ? 12.384 -11.567 44.351 1.00 87.50 198 GLY A N 1
ATOM 1515 C CA . GLY A 1 198 ? 13.785 -11.392 43.960 1.00 87.50 198 GLY A CA 1
ATOM 1516 C C . GLY A 1 198 ? 14.111 -11.570 42.472 1.00 87.50 198 GLY A C 1
ATOM 1517 O O . GLY A 1 198 ? 15.279 -11.464 42.095 1.00 87.50 198 GLY A O 1
ATOM 1518 N N . ARG A 1 199 ? 13.125 -11.874 41.614 1.00 90.19 199 ARG A N 1
ATOM 1519 C CA . ARG A 1 199 ? 13.358 -12.237 40.196 1.00 90.19 199 ARG A CA 1
ATOM 1520 C C . ARG A 1 199 ? 13.781 -11.067 39.305 1.00 90.19 199 ARG A C 1
ATOM 1522 O O . ARG A 1 199 ? 14.492 -11.276 38.321 1.00 90.19 199 ARG A O 1
ATOM 1529 N N . GLY A 1 200 ? 13.329 -9.854 39.621 1.00 89.38 200 GLY A N 1
ATOM 1530 C CA . GLY A 1 200 ? 13.433 -8.694 38.736 1.00 89.38 200 GLY A CA 1
ATOM 1531 C C . GLY A 1 200 ? 12.536 -8.802 37.492 1.00 89.38 200 GLY A C 1
ATOM 1532 O O . GLY A 1 200 ? 11.985 -9.860 37.186 1.00 89.38 200 GLY A O 1
ATOM 1533 N N . CYS A 1 201 ? 12.398 -7.696 36.753 1.00 91.88 201 CYS A N 1
ATOM 1534 C CA . CYS A 1 201 ? 11.480 -7.604 35.609 1.00 91.88 201 CYS A CA 1
ATOM 1535 C C . CYS A 1 201 ? 11.759 -8.645 34.509 1.00 91.88 201 CYS A C 1
ATOM 1537 O O . CYS A 1 201 ? 10.868 -9.408 34.141 1.00 91.88 201 CYS A O 1
ATOM 1539 N N . GLU A 1 202 ? 12.999 -8.726 34.014 1.00 91.75 202 GLU A N 1
ATOM 1540 C CA . GLU A 1 202 ? 13.355 -9.671 32.944 1.00 91.75 202 GLU A CA 1
ATOM 1541 C C . GLU A 1 202 ? 13.161 -11.129 33.379 1.00 91.75 202 GLU A C 1
ATOM 1543 O O . GLU A 1 202 ? 12.559 -11.910 32.643 1.00 91.75 202 GLU A O 1
ATOM 1548 N N . GLY A 1 203 ? 13.590 -11.471 34.600 1.00 93.06 203 GLY A N 1
ATOM 1549 C CA . GLY A 1 203 ? 13.420 -12.814 35.152 1.00 93.06 203 GLY A CA 1
ATOM 1550 C C . GLY A 1 203 ? 11.950 -13.190 35.328 1.00 93.06 203 GLY A C 1
ATOM 1551 O O . GLY A 1 203 ? 11.569 -14.327 35.062 1.00 93.06 203 GLY A O 1
ATOM 1552 N N . GLN A 1 204 ? 11.098 -12.238 35.713 1.00 95.12 204 GLN A N 1
ATOM 1553 C CA . GLN A 1 204 ? 9.662 -12.480 35.789 1.00 95.12 204 GLN A CA 1
ATOM 1554 C C . GLN A 1 204 ? 9.031 -12.660 34.403 1.00 95.12 204 GLN A C 1
ATOM 1556 O O . GLN A 1 204 ? 8.240 -13.581 34.229 1.00 95.12 204 GLN A O 1
ATOM 1561 N N . MET A 1 205 ? 9.398 -11.849 33.405 1.00 95.75 205 MET A N 1
ATOM 1562 C CA . MET A 1 205 ? 8.904 -12.027 32.031 1.00 95.75 205 MET A CA 1
ATOM 1563 C C . MET A 1 205 ? 9.357 -13.361 31.416 1.00 95.75 205 MET A C 1
ATOM 1565 O O . MET A 1 205 ? 8.594 -13.967 30.664 1.00 95.75 205 MET A O 1
ATOM 1569 N N . ASP A 1 206 ? 10.563 -13.843 31.744 1.00 96.19 206 ASP A N 1
ATOM 1570 C CA . ASP A 1 206 ? 11.033 -15.188 31.375 1.00 96.19 206 ASP A CA 1
ATOM 1571 C C . ASP A 1 206 ? 10.158 -16.286 32.002 1.00 96.19 206 ASP A C 1
ATOM 1573 O O . ASP A 1 206 ? 9.763 -17.231 31.316 1.00 96.19 206 ASP A O 1
ATOM 1577 N N . VAL A 1 207 ? 9.822 -16.158 33.292 1.00 96.38 207 VAL A N 1
ATOM 1578 C CA . VAL A 1 207 ? 8.944 -17.112 33.989 1.00 96.38 207 VAL A CA 1
ATOM 1579 C C . VAL A 1 207 ? 7.544 -17.111 33.380 1.00 96.38 207 VAL A C 1
ATOM 1581 O O . VAL A 1 207 ? 7.030 -18.184 33.065 1.00 96.38 207 VAL A O 1
ATOM 1584 N N . SER A 1 208 ? 6.948 -15.939 33.150 1.00 96.69 208 SER A N 1
ATOM 1585 C CA . SER A 1 208 ? 5.622 -15.827 32.535 1.00 96.69 208 SER A CA 1
ATOM 1586 C C . SER A 1 208 ? 5.598 -16.474 31.144 1.00 96.69 208 SER A C 1
ATOM 1588 O O . SER A 1 208 ? 4.715 -17.282 30.859 1.00 96.69 208 SER A O 1
ATOM 1590 N N . GLN A 1 209 ? 6.612 -16.222 30.305 1.00 97.00 209 GLN A N 1
ATOM 1591 C CA . GLN A 1 209 ? 6.752 -16.882 29.000 1.00 97.00 209 GLN A CA 1
ATOM 1592 C C . GLN A 1 209 ? 6.858 -18.410 29.139 1.00 97.00 209 GLN A C 1
ATOM 1594 O O . GLN A 1 209 ? 6.173 -19.148 28.433 1.00 97.00 209 GLN A O 1
ATOM 1599 N N . ALA A 1 210 ? 7.669 -18.902 30.080 1.00 95.75 210 ALA A N 1
ATOM 1600 C CA . ALA A 1 210 ? 7.829 -20.336 30.314 1.00 95.75 210 ALA A CA 1
ATOM 1601 C C . ALA A 1 210 ? 6.535 -21.009 30.808 1.00 95.75 210 ALA A C 1
ATOM 1603 O O . ALA A 1 210 ? 6.258 -22.151 30.433 1.00 95.75 210 ALA A O 1
ATOM 1604 N N . LEU A 1 211 ? 5.728 -20.314 31.618 1.00 96.94 211 LEU A N 1
ATOM 1605 C CA . LEU A 1 211 ? 4.404 -20.780 32.036 1.00 96.94 211 LEU A CA 1
ATOM 1606 C C . LEU A 1 211 ? 3.444 -20.869 30.842 1.00 96.94 211 LEU A C 1
ATOM 1608 O O . LEU A 1 211 ? 2.789 -21.900 30.681 1.00 96.94 211 LEU A O 1
ATOM 1612 N N . ILE A 1 212 ? 3.419 -19.845 29.978 1.00 97.12 212 ILE A N 1
ATOM 1613 C CA . ILE A 1 212 ? 2.601 -19.810 28.751 1.00 97.12 212 ILE A CA 1
ATOM 1614 C C . ILE A 1 212 ? 2.975 -20.963 27.811 1.00 97.12 212 ILE A C 1
ATOM 1616 O O . ILE A 1 212 ? 2.105 -21.674 27.297 1.00 97.12 212 ILE A O 1
ATOM 1620 N N . ASP A 1 213 ? 4.273 -21.171 27.592 1.00 92.44 213 ASP A N 1
ATOM 1621 C CA . ASP A 1 213 ? 4.787 -22.220 26.710 1.00 92.44 213 ASP A CA 1
ATOM 1622 C C . ASP A 1 213 ? 4.644 -23.625 27.301 1.00 92.44 213 ASP A C 1
ATOM 1624 O O . ASP A 1 213 ? 4.615 -24.619 26.566 1.00 92.44 213 ASP A O 1
ATOM 1628 N N . GLY A 1 214 ? 4.507 -23.709 28.624 1.00 90.94 214 GLY A N 1
ATOM 1629 C CA . GLY A 1 214 ? 4.362 -24.945 29.365 1.00 90.94 214 GLY A CA 1
ATOM 1630 C C . GLY A 1 214 ? 3.091 -25.727 28.998 1.00 90.94 214 GLY A C 1
ATOM 1631 O O . GLY A 1 214 ? 2.004 -25.163 28.840 1.00 90.94 214 GLY A O 1
ATOM 1632 N N . PRO A 1 215 ? 3.161 -27.071 28.942 1.00 91.75 215 PRO A N 1
ATOM 1633 C CA . PRO A 1 215 ? 1.992 -27.902 28.646 1.00 91.75 215 PRO A CA 1
ATOM 1634 C C . PRO A 1 215 ? 0.918 -27.829 29.741 1.00 91.75 215 PRO A C 1
ATOM 1636 O O . PRO A 1 215 ? -0.252 -28.096 29.464 1.00 91.75 215 PRO A O 1
ATOM 1639 N N . ALA A 1 216 ? 1.300 -27.467 30.972 1.00 94.69 216 ALA A N 1
ATOM 1640 C CA . ALA A 1 216 ? 0.384 -27.323 32.099 1.00 94.69 216 ALA A CA 1
ATOM 1641 C C . ALA A 1 216 ? -0.666 -26.236 31.834 1.00 94.69 216 ALA A C 1
ATOM 1643 O O . ALA A 1 216 ? -1.851 -26.504 31.998 1.00 94.69 216 ALA A O 1
ATOM 1644 N N . PHE A 1 217 ? -0.256 -25.066 31.333 1.00 97.06 217 PHE A N 1
ATOM 1645 C CA . PHE A 1 217 ? -1.176 -23.966 31.044 1.00 97.06 217 PHE A CA 1
ATOM 1646 C C . PHE A 1 217 ? -2.209 -24.352 29.977 1.00 97.06 217 PHE A C 1
ATOM 1648 O O . PHE A 1 217 ? -3.414 -24.264 30.206 1.00 97.06 217 PHE A O 1
ATOM 1655 N N . SER A 1 218 ? -1.750 -24.910 28.850 1.00 93.94 218 SER A N 1
ATOM 1656 C CA . SER A 1 218 ? -2.649 -25.406 27.794 1.00 93.94 218 SER A CA 1
ATOM 1657 C C . SER A 1 218 ? -3.604 -26.498 28.299 1.00 93.94 218 SER A C 1
ATOM 1659 O O . SER A 1 218 ? -4.778 -26.508 27.933 1.00 93.94 218 SER A O 1
ATOM 1661 N N . SER A 1 219 ? -3.127 -27.391 29.174 1.00 95.81 219 SER A N 1
ATOM 1662 C CA . SER A 1 219 ? -3.952 -28.453 29.772 1.00 95.81 219 SER A CA 1
ATOM 1663 C C . SER A 1 219 ? -5.004 -27.902 30.742 1.00 95.81 219 SER A C 1
ATOM 1665 O O . SER A 1 219 ? -6.124 -28.417 30.795 1.00 95.81 219 SER A O 1
ATOM 1667 N N . SER A 1 220 ? -4.671 -26.854 31.498 1.00 97.56 220 SER A N 1
ATOM 1668 C CA . SER A 1 220 ? -5.608 -26.159 32.385 1.00 97.56 220 SER A CA 1
ATOM 1669 C C . SER A 1 220 ? -6.714 -25.463 31.590 1.00 97.56 220 SER A C 1
ATOM 1671 O O . SER A 1 220 ? -7.886 -25.618 31.932 1.00 97.56 220 SER A O 1
ATOM 1673 N N . LEU A 1 221 ? -6.375 -24.789 30.483 1.00 97.88 221 LEU A N 1
ATOM 1674 C CA . LEU A 1 221 ? -7.359 -24.191 29.570 1.00 97.88 221 LEU A CA 1
ATOM 1675 C C . LEU A 1 221 ? -8.313 -25.247 28.994 1.00 97.88 221 LEU A C 1
ATOM 1677 O O . LEU A 1 221 ? -9.534 -25.085 29.051 1.00 97.88 221 LEU A O 1
ATOM 1681 N N . ASP A 1 222 ? -7.771 -26.369 28.514 1.00 97.62 222 ASP A N 1
ATOM 1682 C CA . ASP A 1 222 ? -8.571 -27.480 27.988 1.00 97.62 222 ASP A CA 1
ATOM 1683 C C . ASP A 1 222 ? -9.501 -28.068 29.068 1.00 97.62 222 ASP A C 1
ATOM 1685 O O . ASP A 1 222 ? -10.660 -28.401 28.792 1.00 97.62 222 ASP A O 1
ATOM 1689 N N . SER A 1 223 ? -9.022 -28.160 30.314 1.00 98.00 223 SER A N 1
ATOM 1690 C CA . SER A 1 223 ? -9.800 -28.640 31.464 1.00 98.00 223 SER A CA 1
ATOM 1691 C C . SER A 1 223 ? -10.936 -27.684 31.826 1.00 98.00 223 SER A C 1
ATOM 1693 O O . SER A 1 223 ? -12.069 -28.129 32.024 1.00 98.00 223 SER A O 1
ATOM 1695 N N . LEU A 1 224 ? -10.663 -26.376 31.845 1.00 98.25 224 LEU A N 1
ATOM 1696 C CA . LEU A 1 224 ? -11.660 -25.333 32.077 1.00 98.25 224 LEU A CA 1
ATOM 1697 C C . LEU A 1 224 ? -12.757 -25.379 31.018 1.00 98.25 224 LEU A C 1
ATOM 1699 O O . LEU A 1 224 ? -13.938 -25.472 31.359 1.00 98.25 224 LEU A O 1
ATOM 1703 N N . ILE A 1 225 ? -12.379 -25.376 29.736 1.00 98.38 225 ILE A N 1
ATOM 1704 C CA . ILE A 1 225 ? -13.344 -25.403 28.634 1.00 98.38 225 ILE A CA 1
ATOM 1705 C C . ILE A 1 225 ? -14.169 -26.693 28.689 1.00 98.38 225 ILE A C 1
ATOM 1707 O O . ILE A 1 225 ? -15.389 -26.656 28.528 1.00 98.38 225 ILE A O 1
ATOM 1711 N N . SER A 1 226 ? -13.542 -27.834 28.978 1.00 98.12 226 SER A N 1
ATOM 1712 C CA . SER A 1 226 ? -14.243 -29.116 29.113 1.00 98.12 226 SER A CA 1
ATOM 1713 C C . SER A 1 226 ? -15.263 -29.110 30.257 1.00 98.12 226 SER A C 1
ATOM 1715 O O . SER A 1 226 ? -16.399 -29.557 30.075 1.00 98.12 226 SER A O 1
ATOM 1717 N N . ALA A 1 227 ? -14.894 -28.569 31.420 1.00 98.25 227 ALA A N 1
ATOM 1718 C CA . ALA A 1 227 ? -15.783 -28.456 32.573 1.00 98.25 227 ALA A CA 1
ATOM 1719 C C . ALA A 1 227 ? -16.942 -27.476 32.318 1.00 98.25 227 ALA A C 1
ATOM 1721 O O . ALA A 1 227 ? -18.089 -27.775 32.657 1.00 98.25 227 ALA A O 1
ATOM 1722 N N . ALA A 1 228 ? -16.676 -26.345 31.659 1.00 98.06 228 ALA A N 1
ATOM 1723 C CA . ALA A 1 228 ? -17.707 -25.391 31.261 1.00 98.06 228 ALA A CA 1
ATOM 1724 C C . ALA A 1 228 ? -18.667 -25.999 30.222 1.00 98.06 228 ALA A C 1
ATOM 1726 O O . ALA A 1 228 ? -19.886 -25.883 30.361 1.00 98.06 228 ALA A O 1
ATOM 1727 N N . LYS A 1 229 ? -18.152 -26.748 29.236 1.00 97.62 229 LYS A N 1
ATOM 1728 C CA . LYS A 1 229 ? -18.976 -27.460 28.242 1.00 97.62 229 LYS A CA 1
ATOM 1729 C C . LYS A 1 229 ? -19.951 -28.441 28.887 1.00 97.62 229 LYS A C 1
ATOM 1731 O O . LYS A 1 229 ? -21.076 -28.567 28.413 1.00 97.62 229 LYS A O 1
ATOM 1736 N N . ALA A 1 230 ? -19.571 -29.089 29.990 1.00 97.50 230 ALA A N 1
ATOM 1737 C CA . ALA A 1 230 ? -20.455 -29.998 30.725 1.00 97.50 230 ALA A CA 1
ATOM 1738 C C . ALA A 1 230 ? -21.686 -29.301 31.345 1.00 97.50 230 ALA A C 1
ATOM 1740 O O . ALA A 1 230 ? -22.645 -29.971 31.731 1.00 97.50 230 ALA A O 1
ATOM 1741 N N . LYS A 1 231 ? -21.683 -27.965 31.441 1.00 98.06 231 LYS A N 1
ATOM 1742 C CA . LYS A 1 231 ? -22.821 -27.163 31.911 1.00 98.06 231 LYS A CA 1
ATOM 1743 C C . LYS A 1 231 ? -23.740 -26.695 30.778 1.00 98.06 231 LYS A C 1
ATOM 1745 O O . LYS A 1 231 ? -24.841 -26.229 31.076 1.00 98.06 231 LYS A O 1
ATOM 1750 N N . LEU A 1 232 ? -23.345 -26.841 29.511 1.00 97.62 232 LEU A N 1
ATOM 1751 C CA . LEU A 1 232 ? -24.160 -26.428 28.366 1.00 97.62 232 LEU A CA 1
ATOM 1752 C C . LEU A 1 232 ? -25.385 -27.330 28.179 1.00 97.62 232 LEU A C 1
ATOM 1754 O O . LEU A 1 232 ? -25.333 -28.546 28.364 1.00 97.62 232 LEU A O 1
ATOM 1758 N N . GLY A 1 233 ? -26.497 -26.716 27.791 1.00 93.81 233 GLY A N 1
ATOM 1759 C CA . GLY A 1 233 ? -27.654 -27.413 27.241 1.00 93.81 233 GLY A CA 1
ATOM 1760 C C . GLY A 1 233 ? -27.463 -27.761 25.760 1.00 93.81 233 GLY A C 1
ATOM 1761 O O . GLY A 1 233 ? -26.465 -27.371 25.149 1.00 93.81 233 GLY A O 1
ATOM 1762 N N . PRO A 1 234 ? -28.422 -28.473 25.144 1.00 89.81 234 PRO A N 1
ATOM 1763 C CA . PRO A 1 234 ? -28.424 -28.701 23.700 1.00 89.81 234 PRO A CA 1
ATOM 1764 C C . PRO A 1 234 ? -28.335 -27.377 22.926 1.00 89.81 234 PRO A C 1
ATOM 1766 O O . PRO A 1 234 ? -29.128 -26.472 23.172 1.00 89.81 234 PRO A O 1
ATOM 1769 N N . GLY A 1 235 ? -27.366 -27.267 22.012 1.00 86.06 235 GLY A N 1
ATOM 1770 C CA . GLY A 1 235 ? -27.119 -26.044 21.231 1.00 86.06 235 GLY A CA 1
ATOM 1771 C C . GLY A 1 235 ? -26.445 -24.903 22.004 1.00 86.06 235 GLY A C 1
ATOM 1772 O O . GLY A 1 235 ? -26.257 -23.827 21.451 1.00 86.06 235 GLY A O 1
ATOM 1773 N N . GLY A 1 236 ? -26.071 -25.110 23.272 1.00 93.56 236 GLY A N 1
ATOM 1774 C CA . GLY A 1 236 ? -25.382 -24.090 24.058 1.00 93.56 236 GLY A CA 1
ATOM 1775 C C . GLY A 1 236 ? -23.992 -23.756 23.505 1.00 93.56 236 GLY A C 1
ATOM 1776 O O . GLY A 1 236 ? -23.308 -24.621 22.948 1.00 93.56 236 GLY A O 1
ATOM 1777 N N . LYS A 1 237 ? -23.568 -22.503 23.693 1.00 95.62 237 LYS A N 1
ATOM 1778 C CA . LYS A 1 237 ? -22.272 -21.977 23.245 1.00 95.62 237 LYS A CA 1
ATOM 1779 C C . LYS A 1 237 ? -21.480 -21.357 24.397 1.00 95.62 237 LYS A C 1
ATOM 1781 O O . LYS A 1 237 ? -22.051 -20.846 25.361 1.00 95.62 237 LYS A O 1
ATOM 1786 N N . ILE A 1 238 ? -20.159 -21.383 24.267 1.00 98.31 238 ILE A N 1
ATOM 1787 C CA . ILE A 1 238 ? -19.214 -20.673 25.132 1.00 98.31 238 ILE A CA 1
ATOM 1788 C C . ILE A 1 238 ? -18.562 -19.564 24.315 1.00 98.31 238 ILE A C 1
ATOM 1790 O O . ILE A 1 238 ? -18.110 -19.832 23.206 1.00 98.31 238 ILE A O 1
ATOM 1794 N N . TYR A 1 239 ? -18.468 -18.363 24.878 1.00 97.62 239 TYR A N 1
ATOM 1795 C CA . TYR A 1 239 ? -17.713 -17.250 24.305 1.00 97.62 239 TYR A CA 1
ATOM 1796 C C . TYR A 1 239 ? -16.543 -16.945 25.234 1.00 97.62 239 TYR A C 1
ATOM 1798 O O . TYR A 1 239 ? -16.747 -16.522 26.374 1.00 97.62 239 TYR A O 1
ATOM 1806 N N . TYR A 1 240 ? -15.334 -17.246 24.766 1.00 98.12 240 TYR A N 1
ATOM 1807 C CA . TYR A 1 240 ? -14.094 -17.099 25.517 1.00 98.12 240 TYR A CA 1
ATOM 1808 C C . TYR A 1 240 ? -13.350 -15.869 25.001 1.00 98.12 240 TYR A C 1
ATOM 1810 O O . TYR A 1 240 ? -12.919 -15.848 23.850 1.00 98.12 240 TYR A O 1
ATOM 1818 N N . THR A 1 241 ? -13.210 -14.844 25.833 1.00 96.69 241 THR A N 1
ATOM 1819 C CA . THR A 1 241 ? -12.529 -13.596 25.475 1.00 96.69 241 THR A CA 1
ATOM 1820 C C . THR A 1 241 ? -11.013 -13.731 25.577 1.00 96.69 241 THR A C 1
ATOM 1822 O O . THR A 1 241 ? -10.513 -14.339 26.524 1.00 96.69 241 THR A O 1
ATOM 1825 N N . GLY A 1 242 ? -10.287 -13.159 24.611 1.00 94.06 242 GLY A N 1
ATOM 1826 C CA . GLY A 1 242 ? -8.845 -12.930 24.731 1.00 94.06 242 GLY A CA 1
ATOM 1827 C C . GLY A 1 242 ? -8.509 -11.805 25.716 1.00 94.06 242 GLY A C 1
ATOM 1828 O O . GLY A 1 242 ? -9.357 -11.379 26.498 1.00 94.06 242 GLY A O 1
ATOM 1829 N N . TYR A 1 243 ? -7.277 -11.311 25.651 1.00 93.62 243 TYR A N 1
ATOM 1830 C CA . TYR A 1 243 ? -6.816 -10.091 26.317 1.00 93.62 243 TYR A CA 1
ATOM 1831 C C . TYR A 1 243 ? -6.325 -9.084 25.272 1.00 93.62 243 TYR A C 1
ATOM 1833 O O . TYR A 1 243 ? -5.924 -9.488 24.185 1.00 93.62 243 TYR A O 1
ATOM 1841 N N . ALA A 1 244 ? -6.324 -7.788 25.588 1.00 90.75 244 ALA A N 1
ATOM 1842 C CA . ALA A 1 244 ? -5.776 -6.766 24.695 1.00 90.75 244 ALA A CA 1
ATOM 1843 C C . ALA A 1 244 ? -4.374 -6.327 25.118 1.00 90.75 244 ALA A C 1
ATOM 1845 O O . ALA A 1 244 ? -4.040 -6.335 26.306 1.00 90.75 244 ALA A O 1
ATOM 1846 N N . LYS A 1 245 ? -3.557 -5.945 24.136 1.00 90.69 245 LYS A N 1
ATOM 1847 C CA . LYS A 1 245 ? -2.238 -5.355 24.355 1.00 90.69 245 LYS A CA 1
ATOM 1848 C C . LYS A 1 245 ? -2.394 -4.062 25.143 1.00 90.69 245 LYS A C 1
ATOM 1850 O O . LYS A 1 245 ? -3.310 -3.285 24.915 1.00 90.69 245 LYS A O 1
ATOM 1855 N N . PHE A 1 246 ? -1.476 -3.820 26.070 1.00 89.06 246 PHE A N 1
ATOM 1856 C CA . PHE A 1 246 ? -1.538 -2.643 26.939 1.00 89.06 246 PHE A CA 1
ATOM 1857 C C . PHE A 1 246 ? -0.844 -1.431 26.336 1.00 89.06 246 PHE A C 1
ATOM 1859 O O . PHE A 1 246 ? -1.235 -0.294 26.588 1.00 89.06 246 PHE A O 1
ATOM 1866 N N . TRP A 1 247 ? 0.212 -1.674 25.561 1.00 89.62 247 TRP A N 1
ATOM 1867 C CA . TRP A 1 247 ? 1.109 -0.634 25.082 1.00 89.62 247 TRP A CA 1
ATOM 1868 C C . TRP A 1 247 ? 0.851 -0.321 23.617 1.00 89.62 247 TRP A C 1
ATOM 1870 O O . TRP A 1 247 ? 0.664 -1.236 22.812 1.00 89.62 247 TRP A O 1
ATOM 1880 N N . ALA A 1 248 ? 0.918 0.963 23.276 1.00 83.88 248 ALA A N 1
ATOM 1881 C CA . ALA A 1 248 ? 0.722 1.448 21.919 1.00 83.88 248 ALA A CA 1
ATOM 1882 C C . ALA A 1 248 ? 1.664 0.766 20.910 1.00 83.88 248 ALA A C 1
ATOM 1884 O O . ALA A 1 248 ? 2.858 0.577 21.172 1.00 83.88 248 ALA A O 1
ATOM 1885 N N . ALA A 1 249 ? 1.122 0.417 19.739 1.00 75.88 249 ALA A N 1
ATOM 1886 C CA . ALA A 1 249 ? 1.851 -0.282 18.679 1.00 75.88 249 ALA A CA 1
ATOM 1887 C C . ALA A 1 249 ? 2.968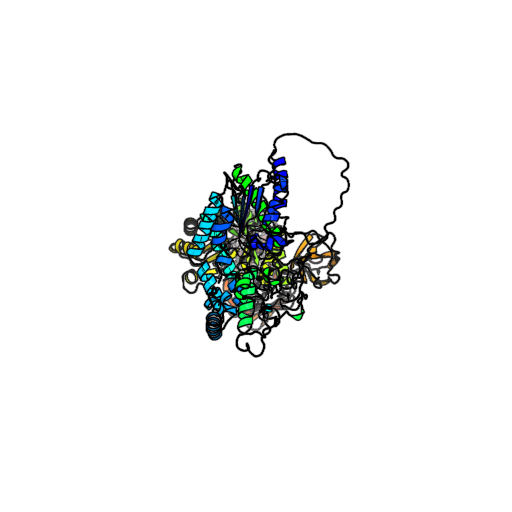 0.567 18.043 1.00 75.88 249 ALA A C 1
ATOM 1889 O O . ALA A 1 249 ? 3.920 0.021 17.488 1.00 75.88 249 ALA A O 1
ATOM 1890 N N . ASP A 1 250 ? 2.877 1.895 18.158 1.00 78.06 250 ASP A N 1
ATOM 1891 C CA . ASP A 1 250 ? 3.890 2.838 17.674 1.00 78.06 250 ASP A CA 1
ATOM 1892 C C . ASP A 1 250 ? 5.218 2.754 18.451 1.00 78.06 250 ASP A C 1
ATOM 1894 O O . ASP A 1 250 ? 6.248 3.209 17.952 1.00 78.06 250 ASP A O 1
ATOM 1898 N N . LEU A 1 251 ? 5.201 2.157 19.655 1.00 82.62 251 LEU A N 1
ATOM 1899 C CA . LEU A 1 251 ? 6.352 1.917 20.525 1.00 82.62 251 LEU A CA 1
ATOM 1900 C C . LEU A 1 251 ? 7.301 3.126 20.619 1.00 82.62 251 LEU A C 1
ATOM 1902 O O . LEU A 1 251 ? 8.522 2.993 20.563 1.00 82.62 251 LEU A O 1
ATOM 1906 N N . THR A 1 252 ? 6.741 4.323 20.801 1.00 82.00 252 THR A N 1
ATOM 1907 C CA . THR A 1 252 ? 7.509 5.578 20.897 1.00 82.00 252 THR A CA 1
ATOM 1908 C C . THR A 1 252 ? 8.525 5.577 22.046 1.00 82.00 252 THR A C 1
ATOM 1910 O O . THR A 1 252 ? 8.211 5.150 23.153 1.00 82.00 252 THR A O 1
ATOM 1913 N N . SER A 1 253 ? 9.724 6.137 21.854 1.00 86.44 253 SER A N 1
ATOM 1914 C CA . SER A 1 253 ? 10.720 6.279 22.934 1.00 86.44 253 SER A CA 1
ATOM 1915 C C . SER A 1 253 ? 10.336 7.313 24.005 1.00 86.44 253 SER A C 1
ATOM 1917 O O . SER A 1 253 ? 11.068 7.490 24.976 1.00 86.44 253 SER A O 1
ATOM 1919 N N . ALA A 1 254 ? 9.207 8.020 23.851 1.00 80.19 254 ALA A N 1
ATOM 1920 C CA . ALA A 1 254 ? 8.733 9.022 24.811 1.00 80.19 254 ALA A CA 1
ATOM 1921 C C . ALA A 1 254 ? 8.568 8.458 26.236 1.00 80.19 254 ALA A C 1
ATOM 1923 O O . ALA A 1 254 ? 8.815 9.163 27.212 1.00 80.19 254 ALA A O 1
ATOM 1924 N N . CYS A 1 255 ? 8.227 7.172 26.355 1.00 85.25 255 CYS A N 1
ATOM 1925 C CA . CYS A 1 255 ? 8.071 6.489 27.638 1.00 85.25 255 CYS A CA 1
ATOM 1926 C C . CYS A 1 255 ? 9.354 5.880 28.218 1.00 85.25 255 CYS A C 1
ATOM 1928 O O . CYS A 1 255 ? 9.332 5.389 29.345 1.00 85.25 255 CYS A O 1
ATOM 1930 N N . ASP A 1 256 ? 10.492 5.939 27.520 1.00 89.50 256 ASP A N 1
ATOM 1931 C CA . ASP A 1 256 ? 11.731 5.311 28.005 1.00 89.50 256 ASP A CA 1
ATOM 1932 C C . ASP A 1 256 ? 12.244 5.947 29.304 1.00 89.50 256 ASP A C 1
ATOM 1934 O O . ASP A 1 256 ? 12.969 5.320 30.077 1.00 89.50 256 ASP A O 1
ATOM 1938 N N . THR A 1 257 ? 11.845 7.192 29.576 1.00 85.62 257 THR A N 1
ATOM 1939 C CA . THR A 1 257 ? 12.136 7.892 30.829 1.00 85.62 257 THR A CA 1
ATOM 1940 C C . THR A 1 257 ? 10.991 7.833 31.835 1.00 85.62 257 THR A C 1
ATOM 1942 O O . THR A 1 257 ? 11.142 8.360 32.932 1.00 85.62 257 THR A O 1
ATOM 1945 N N . VAL A 1 258 ? 9.858 7.212 31.519 1.00 85.06 258 VAL A N 1
ATOM 1946 C CA . VAL A 1 258 ? 8.710 7.111 32.430 1.00 85.06 258 VAL A CA 1
ATOM 1947 C C . VAL A 1 258 ? 8.897 5.917 33.367 1.00 85.06 258 VAL A C 1
ATOM 1949 O O . VAL A 1 258 ? 9.407 4.872 32.967 1.00 85.06 258 VAL A O 1
ATOM 1952 N N . THR A 1 259 ? 8.514 6.085 34.632 1.00 85.44 259 THR A N 1
ATOM 1953 C CA . THR A 1 259 ? 8.402 5.006 35.621 1.00 85.44 259 THR A CA 1
ATOM 1954 C C . THR A 1 259 ? 7.106 5.176 36.397 1.00 85.44 259 THR A C 1
ATOM 1956 O O . THR A 1 259 ? 6.721 6.306 36.704 1.00 85.44 259 THR A O 1
ATOM 1959 N N . TRP A 1 260 ? 6.460 4.058 36.713 1.00 84.38 260 TRP A N 1
ATOM 1960 C CA . TRP A 1 260 ? 5.282 3.996 37.581 1.00 84.38 260 TRP A CA 1
ATOM 1961 C C . TRP A 1 260 ? 5.610 3.348 38.934 1.00 84.38 260 TRP A C 1
ATOM 1963 O O . TRP A 1 260 ? 4.718 2.852 39.618 1.00 84.38 260 TRP A O 1
ATOM 1973 N N . GLY A 1 261 ? 6.891 3.367 39.328 1.00 84.94 261 GLY A N 1
ATOM 1974 C CA . GLY A 1 261 ? 7.341 2.877 40.626 1.00 84.94 261 GLY A CA 1
ATOM 1975 C C . GLY A 1 261 ? 6.572 3.520 41.786 1.00 84.94 261 GLY A C 1
ATOM 1976 O O . GLY A 1 261 ? 6.383 4.735 41.831 1.00 84.94 261 GLY A O 1
ATOM 1977 N N . THR A 1 262 ? 6.135 2.691 42.730 1.00 83.44 262 THR A N 1
ATOM 1978 C CA . THR A 1 262 ? 5.199 3.063 43.802 1.00 83.44 262 THR A CA 1
ATOM 1979 C C . THR A 1 262 ? 5.851 3.932 44.877 1.00 83.44 262 THR A C 1
ATOM 1981 O O . THR A 1 262 ? 5.195 4.789 45.469 1.00 83.44 262 THR A O 1
ATOM 1984 N N . TRP A 1 263 ? 7.146 3.736 45.129 1.00 81.50 263 TRP A N 1
ATOM 1985 C CA . TRP A 1 263 ? 7.846 4.279 46.294 1.00 81.50 263 TRP A CA 1
ATOM 1986 C C . TRP A 1 263 ? 8.782 5.437 45.942 1.00 81.50 263 TRP A C 1
ATOM 1988 O O . TRP A 1 263 ? 9.497 5.393 44.944 1.00 81.50 263 TRP A O 1
ATOM 1998 N N . LEU A 1 264 ? 8.861 6.446 46.815 1.00 72.56 264 LEU A N 1
ATOM 1999 C CA . LEU A 1 264 ? 9.899 7.479 46.769 1.00 72.56 264 LEU A CA 1
ATOM 2000 C C . LEU A 1 264 ? 11.239 6.894 47.229 1.00 72.56 264 LEU A C 1
ATOM 2002 O O . LEU A 1 264 ? 11.463 6.711 48.427 1.00 72.56 264 LEU A O 1
ATOM 2006 N N . HIS A 1 265 ? 12.177 6.667 46.308 1.00 62.72 265 HIS A N 1
ATOM 2007 C CA . HIS A 1 265 ? 13.525 6.225 46.678 1.00 62.72 265 HIS A CA 1
ATOM 2008 C C . HIS A 1 265 ? 14.277 7.297 47.500 1.00 62.72 265 HIS A C 1
ATOM 2010 O O . HIS A 1 265 ? 14.805 8.274 46.962 1.00 62.72 265 HIS A O 1
ATOM 2016 N N . LYS A 1 266 ? 14.356 7.101 48.824 1.00 53.78 266 LYS A N 1
ATOM 2017 C CA . LYS A 1 266 ? 15.271 7.807 49.743 1.00 53.78 266 LYS A CA 1
ATOM 2018 C C . LYS A 1 266 ? 16.520 6.955 50.015 1.00 53.78 266 LYS A C 1
ATOM 2020 O O . LYS A 1 266 ? 16.605 5.809 49.589 1.00 53.78 266 LYS A O 1
ATOM 2025 N N . ALA A 1 267 ? 17.511 7.533 50.701 1.00 46.12 267 ALA A N 1
ATOM 2026 C CA . ALA A 1 267 ? 18.903 7.062 50.797 1.00 46.12 267 ALA A CA 1
ATOM 2027 C C . ALA A 1 267 ? 19.140 5.572 51.169 1.00 46.12 267 ALA A C 1
ATOM 2029 O O . ALA A 1 267 ? 20.250 5.091 50.954 1.00 46.12 267 ALA A O 1
ATOM 2030 N N . ALA A 1 268 ? 18.143 4.847 51.689 1.00 45.47 268 ALA A N 1
ATOM 2031 C CA . ALA A 1 268 ? 18.219 3.416 51.998 1.00 45.47 268 ALA A CA 1
ATOM 2032 C C . ALA A 1 268 ? 18.068 2.488 50.766 1.00 45.47 268 ALA A C 1
ATOM 2034 O O . ALA A 1 268 ? 18.669 1.420 50.757 1.00 45.47 268 ALA A O 1
ATOM 2035 N N . ASN A 1 269 ? 17.377 2.922 49.699 1.00 48.62 269 ASN A N 1
ATOM 2036 C CA . ASN A 1 269 ? 17.106 2.140 48.472 1.00 48.62 269 ASN A CA 1
ATOM 2037 C C . ASN A 1 269 ? 17.888 2.635 47.231 1.00 48.62 269 ASN A C 1
ATOM 2039 O O . ASN A 1 269 ? 17.501 2.394 46.094 1.00 48.62 269 ASN A O 1
ATOM 2043 N N . VAL A 1 270 ? 19.024 3.322 47.422 1.00 50.12 270 VAL A N 1
ATOM 2044 C CA . VAL A 1 270 ? 19.847 3.931 46.342 1.00 50.12 270 VAL A CA 1
ATOM 2045 C C . VAL A 1 270 ? 20.390 2.931 45.302 1.00 50.12 270 VAL A C 1
ATOM 2047 O O . VAL A 1 270 ? 20.863 3.346 44.245 1.00 50.12 270 VAL A O 1
ATOM 2050 N N . TRP A 1 271 ? 20.326 1.627 45.574 1.00 49.28 271 TRP A N 1
ATOM 2051 C CA . TRP A 1 271 ? 20.945 0.585 44.750 1.00 49.28 271 TRP A CA 1
ATOM 2052 C C . TRP A 1 271 ? 19.964 -0.199 43.864 1.00 49.28 271 TRP A C 1
ATOM 2054 O O . TRP A 1 271 ? 20.428 -0.985 43.040 1.00 49.28 271 TRP A O 1
ATOM 2064 N N . GLU A 1 272 ? 18.651 0.046 43.965 1.00 59.19 272 GLU A N 1
ATOM 2065 C CA . GLU A 1 272 ? 17.650 -0.512 43.045 1.00 59.19 272 GLU A CA 1
ATOM 2066 C C . GLU A 1 272 ? 17.104 0.578 42.112 1.00 59.19 272 GLU A C 1
ATOM 2068 O O . GLU A 1 272 ? 16.464 1.526 42.570 1.00 59.19 272 GLU A O 1
ATOM 2073 N N . PRO A 1 273 ? 17.378 0.511 40.798 1.00 70.19 273 PRO A N 1
ATOM 2074 C CA . PRO A 1 273 ? 16.889 1.514 39.864 1.00 70.19 273 PRO A CA 1
ATOM 2075 C C . PRO A 1 273 ? 15.381 1.357 39.622 1.00 70.19 273 PRO A C 1
ATOM 2077 O O . PRO A 1 273 ? 14.879 0.242 39.476 1.00 70.19 273 PRO A O 1
ATOM 2080 N N . TYR A 1 274 ? 14.678 2.486 39.484 1.00 81.06 274 TYR A N 1
ATOM 2081 C CA . TYR A 1 274 ? 13.309 2.508 38.965 1.00 81.06 274 TYR A CA 1
ATOM 2082 C C . TYR A 1 274 ? 13.217 1.732 37.647 1.00 81.06 274 TYR A C 1
ATOM 2084 O O . TYR A 1 274 ? 13.976 2.010 36.709 1.00 81.06 274 TYR A O 1
ATOM 2092 N N . GLN A 1 275 ? 12.242 0.831 37.550 1.00 87.44 275 GLN A N 1
ATOM 2093 C CA . GLN A 1 275 ? 11.893 0.195 36.290 1.00 87.44 275 GLN A CA 1
ATOM 2094 C C . GLN A 1 275 ? 11.257 1.225 35.368 1.00 87.44 275 GLN A C 1
ATOM 2096 O O . GLN A 1 275 ? 10.350 1.972 35.749 1.00 87.44 275 GLN A O 1
ATOM 2101 N N . ARG A 1 276 ? 11.800 1.306 34.155 1.00 89.06 276 ARG A N 1
ATOM 2102 C CA . ARG A 1 276 ? 11.367 2.257 33.134 1.00 89.06 276 ARG A CA 1
ATOM 2103 C C . ARG A 1 276 ? 10.512 1.553 32.094 1.00 89.06 276 ARG A C 1
ATOM 2105 O O . ARG A 1 276 ? 10.777 0.399 31.751 1.00 89.06 276 ARG A O 1
ATOM 2112 N N . LEU A 1 277 ? 9.549 2.275 31.533 1.00 89.88 277 LEU A N 1
ATOM 2113 C CA . LEU A 1 277 ? 8.645 1.788 30.486 1.00 89.88 277 LEU A CA 1
ATOM 2114 C C . LEU A 1 277 ? 9.308 1.827 29.102 1.00 89.88 277 LEU A C 1
ATOM 2116 O O . LEU A 1 277 ? 8.775 2.380 28.134 1.00 89.88 277 LEU A O 1
ATOM 2120 N N . THR A 1 278 ? 10.501 1.235 29.018 1.00 91.25 278 THR A N 1
ATOM 2121 C CA . THR A 1 278 ? 11.305 1.237 27.798 1.00 91.25 278 THR A CA 1
ATOM 2122 C C . THR A 1 278 ? 10.566 0.569 26.644 1.00 91.25 278 THR A C 1
ATOM 2124 O O . THR A 1 278 ? 9.766 -0.346 26.853 1.00 91.25 278 THR A O 1
ATOM 2127 N N . VAL A 1 279 ? 10.874 0.973 25.409 1.00 89.88 279 VAL A N 1
ATOM 2128 C CA . VAL A 1 279 ? 10.411 0.283 24.193 1.00 89.88 279 VAL A CA 1
ATOM 2129 C C . VAL A 1 279 ? 10.616 -1.231 24.293 1.00 89.88 279 VAL A C 1
ATOM 2131 O O . VAL A 1 279 ? 9.709 -1.995 23.971 1.00 89.88 279 VAL A O 1
ATOM 2134 N N . SER A 1 280 ? 11.781 -1.668 24.783 1.00 89.62 280 SER A N 1
ATOM 2135 C CA . SER A 1 280 ? 12.099 -3.091 24.949 1.00 89.62 280 SER A CA 1
ATOM 2136 C C . SER A 1 280 ? 11.130 -3.785 25.908 1.00 89.62 280 SER A C 1
ATOM 2138 O O . SER A 1 280 ? 10.558 -4.817 25.557 1.00 89.62 280 SER A O 1
ATOM 2140 N N . HIS A 1 281 ? 10.895 -3.204 27.088 1.00 90.94 281 HIS A N 1
ATOM 2141 C CA . HIS A 1 281 ? 9.983 -3.772 28.084 1.00 90.94 281 HIS A CA 1
ATOM 2142 C C . HIS A 1 281 ? 8.536 -3.807 27.570 1.00 90.94 281 HIS A C 1
ATOM 2144 O O . HIS A 1 281 ? 7.869 -4.834 27.667 1.00 90.94 281 HIS A O 1
ATOM 2150 N N . ARG A 1 282 ? 8.055 -2.715 26.960 1.00 93.25 282 ARG A N 1
ATOM 2151 C CA . ARG A 1 282 ? 6.691 -2.628 26.406 1.00 93.25 282 ARG A CA 1
ATOM 2152 C C . ARG A 1 282 ? 6.454 -3.609 25.269 1.00 93.25 282 ARG A C 1
ATOM 2154 O O . ARG A 1 282 ? 5.454 -4.324 25.278 1.00 93.25 282 ARG A O 1
ATOM 2161 N N . LYS A 1 283 ? 7.410 -3.717 24.342 1.00 91.69 283 LYS A N 1
ATOM 2162 C CA . LYS A 1 283 ? 7.370 -4.711 23.264 1.00 91.69 283 LYS A CA 1
ATOM 2163 C C . LYS A 1 283 ? 7.295 -6.130 23.823 1.00 91.69 283 LYS A C 1
ATOM 2165 O O . LYS A 1 283 ? 6.511 -6.939 23.337 1.00 91.69 283 LYS A O 1
ATOM 2170 N N . ARG A 1 284 ? 8.090 -6.422 24.855 1.00 92.94 284 ARG A N 1
ATOM 2171 C CA . ARG A 1 284 ? 8.122 -7.741 25.486 1.00 92.94 284 ARG A CA 1
ATOM 2172 C C . ARG A 1 284 ? 6.818 -8.073 26.218 1.00 92.94 284 ARG A C 1
ATOM 2174 O O . ARG A 1 284 ? 6.328 -9.186 26.082 1.00 92.94 284 ARG A O 1
ATOM 2181 N N . MET A 1 285 ? 6.214 -7.110 26.910 1.00 93.88 285 MET A N 1
ATOM 2182 C CA . MET A 1 285 ? 4.901 -7.290 27.540 1.00 93.88 285 MET A CA 1
ATOM 2183 C C . MET A 1 285 ? 3.774 -7.492 26.519 1.00 93.88 285 MET A C 1
ATOM 2185 O O . MET A 1 285 ? 2.945 -8.374 26.719 1.00 93.88 285 MET A O 1
ATOM 2189 N N . ASN A 1 286 ? 3.759 -6.750 25.404 1.00 93.69 286 ASN A N 1
ATOM 2190 C CA . ASN A 1 286 ? 2.791 -6.996 24.326 1.00 93.69 286 ASN A CA 1
ATOM 2191 C C . ASN A 1 286 ? 2.957 -8.404 23.727 1.00 93.69 286 ASN A C 1
ATOM 2193 O O . ASN A 1 286 ? 1.963 -9.086 23.503 1.00 93.69 286 ASN A O 1
ATOM 2197 N N . ALA A 1 287 ? 4.197 -8.874 23.550 1.00 91.94 287 ALA A N 1
ATOM 2198 C CA . ALA A 1 287 ? 4.461 -10.229 23.063 1.00 91.94 287 ALA A CA 1
ATOM 2199 C C . ALA A 1 287 ? 3.960 -11.325 24.026 1.00 91.94 287 ALA A C 1
ATOM 2201 O O . ALA A 1 287 ? 3.524 -12.380 23.571 1.00 91.94 287 ALA A O 1
ATOM 2202 N N . LEU A 1 288 ? 3.976 -11.084 25.344 1.00 95.50 288 LEU A N 1
ATOM 2203 C CA . LEU A 1 288 ? 3.369 -12.002 26.317 1.00 95.50 288 LEU A CA 1
ATOM 2204 C C . LEU A 1 288 ? 1.843 -12.075 26.150 1.00 95.50 288 LEU A C 1
ATOM 2206 O O . LEU A 1 288 ? 1.282 -13.164 26.244 1.00 95.50 288 LEU A O 1
ATOM 2210 N N . VAL A 1 289 ? 1.177 -10.947 25.869 1.00 94.50 289 VAL A N 1
ATOM 2211 C CA . VAL A 1 289 ? -0.271 -10.922 25.591 1.00 94.50 289 VAL A CA 1
ATOM 2212 C C . VAL A 1 289 ? -0.595 -11.721 24.327 1.00 94.50 289 VAL A C 1
ATOM 2214 O O . VAL A 1 289 ? -1.486 -12.569 24.364 1.00 94.50 289 VAL A O 1
ATOM 2217 N N . ASP A 1 290 ? 0.172 -11.523 23.250 1.00 92.25 290 ASP A N 1
ATOM 2218 C CA . ASP A 1 290 ? 0.036 -12.309 22.015 1.00 92.25 290 ASP A CA 1
ATOM 2219 C C . ASP A 1 290 ? 0.189 -13.809 22.293 1.00 92.25 290 ASP A C 1
ATOM 2221 O O . ASP A 1 290 ? -0.664 -14.611 21.913 1.00 92.25 290 ASP A O 1
ATOM 2225 N N . ALA A 1 291 ? 1.224 -14.190 23.044 1.00 92.94 291 ALA A N 1
ATOM 2226 C CA . ALA A 1 291 ? 1.476 -15.586 23.375 1.00 92.94 291 ALA A CA 1
ATOM 2227 C C . ALA A 1 291 ? 0.335 -16.212 24.203 1.00 92.94 291 ALA A C 1
ATOM 2229 O O . ALA A 1 291 ? -0.021 -17.370 23.978 1.00 92.94 291 ALA A O 1
ATOM 2230 N N . VAL A 1 292 ? -0.276 -15.470 25.136 1.00 95.50 292 VAL A N 1
ATOM 2231 C CA . VAL A 1 292 ? -1.465 -15.936 25.875 1.00 95.50 292 VAL A CA 1
ATOM 2232 C C . VAL A 1 292 ? -2.654 -16.114 24.933 1.00 95.50 292 VAL A C 1
ATOM 2234 O O . VAL A 1 292 ? -3.285 -17.175 24.953 1.00 95.50 292 VAL A O 1
ATOM 2237 N N . ASN A 1 293 ? -2.949 -15.118 24.094 1.00 95.19 293 ASN A N 1
ATOM 2238 C CA . ASN A 1 293 ? -4.061 -15.166 23.143 1.00 95.19 293 ASN A CA 1
ATOM 2239 C C . ASN A 1 293 ? -3.928 -16.332 22.158 1.00 95.19 293 ASN A C 1
ATOM 2241 O O . ASN A 1 293 ? -4.915 -17.021 21.896 1.00 95.19 293 ASN A O 1
ATOM 2245 N N . ASP A 1 294 ? -2.713 -16.635 21.700 1.00 91.88 294 ASP A N 1
ATOM 2246 C CA . ASP A 1 294 ? -2.433 -17.799 20.859 1.00 91.88 294 ASP A CA 1
ATOM 2247 C C . ASP A 1 294 ? -2.797 -19.114 21.565 1.00 91.88 294 ASP A C 1
ATOM 2249 O O . ASP A 1 294 ? -3.424 -20.001 20.972 1.00 91.88 294 ASP A O 1
ATOM 2253 N N . LYS A 1 295 ? -2.454 -19.261 22.855 1.00 95.75 295 LYS A N 1
ATOM 2254 C CA . LYS A 1 295 ? -2.820 -20.457 23.637 1.00 95.75 295 LYS A CA 1
ATOM 2255 C C . LYS A 1 295 ? -4.327 -20.548 23.870 1.00 95.75 295 LYS A C 1
ATOM 2257 O O . LYS A 1 295 ? -4.871 -21.652 23.765 1.00 95.75 295 LYS A O 1
ATOM 2262 N N . LEU A 1 296 ? -4.994 -19.425 24.150 1.00 94.88 296 LEU A N 1
ATOM 2263 C CA . LEU A 1 296 ? -6.450 -19.350 24.310 1.00 94.88 296 LEU A CA 1
ATOM 2264 C C . LEU A 1 296 ? -7.172 -19.749 23.018 1.00 94.88 296 LEU A C 1
ATOM 2266 O O . LEU A 1 296 ? -7.985 -20.675 23.028 1.00 94.88 296 LEU A O 1
ATOM 2270 N N . SER A 1 297 ? -6.819 -19.116 21.899 1.00 90.44 297 SER A N 1
ATOM 2271 C CA . SER A 1 297 ? -7.373 -19.400 20.573 1.00 90.44 297 SER A CA 1
ATOM 2272 C C . SER A 1 297 ? -7.159 -20.866 20.183 1.00 90.44 297 SER A C 1
ATOM 2274 O O . SER A 1 297 ? -8.098 -21.562 19.783 1.00 90.44 297 SER A O 1
ATOM 2276 N N . ALA A 1 298 ? -5.958 -21.405 20.419 1.00 85.75 298 ALA A N 1
ATOM 2277 C CA . ALA A 1 298 ? -5.671 -22.813 20.173 1.00 85.75 298 ALA A CA 1
ATOM 2278 C C . ALA A 1 298 ? -6.511 -23.759 21.055 1.00 85.75 298 ALA A C 1
ATOM 2280 O O . ALA A 1 298 ? -6.939 -24.813 20.577 1.00 85.75 298 ALA A O 1
ATOM 2281 N N . ALA A 1 299 ? -6.752 -23.423 22.327 1.00 92.62 299 ALA A N 1
ATOM 2282 C CA . ALA A 1 299 ? -7.605 -24.212 23.222 1.00 92.62 299 ALA A CA 1
ATOM 2283 C C . ALA A 1 299 ? -9.074 -24.198 22.774 1.00 92.62 299 ALA A C 1
ATOM 2285 O O . ALA A 1 299 ? -9.722 -25.247 22.720 1.00 92.62 299 ALA A O 1
ATOM 2286 N N . VAL A 1 300 ? -9.581 -23.034 22.359 1.00 93.06 300 VAL A N 1
ATOM 2287 C CA . VAL A 1 300 ? -10.922 -22.897 21.776 1.00 93.06 300 VAL A CA 1
ATOM 2288 C C . VAL A 1 300 ? -11.054 -23.736 20.503 1.00 93.06 300 VAL A C 1
ATOM 2290 O O . VAL A 1 300 ? -11.997 -24.522 20.382 1.00 93.06 300 VAL A O 1
ATOM 2293 N N . ALA A 1 301 ? -10.079 -23.654 19.594 1.00 82.44 301 ALA A N 1
ATOM 2294 C CA . ALA A 1 301 ? -10.069 -24.440 18.364 1.00 82.44 301 ALA A CA 1
ATOM 2295 C C . ALA A 1 301 ? -10.100 -25.954 18.646 1.00 82.44 301 ALA A C 1
ATOM 2297 O O . ALA A 1 301 ? -10.881 -26.684 18.029 1.00 82.44 301 ALA A O 1
ATOM 2298 N N . ARG A 1 302 ? -9.317 -26.435 19.627 1.00 93.06 302 ARG A N 1
ATOM 2299 C CA . ARG A 1 302 ? -9.348 -27.843 20.074 1.00 93.06 302 ARG A CA 1
ATOM 2300 C C . ARG A 1 302 ? -10.702 -28.247 20.663 1.00 93.06 302 ARG A C 1
ATOM 2302 O O . ARG A 1 302 ? -11.125 -29.391 20.493 1.00 93.06 302 ARG A O 1
ATOM 2309 N N . ALA A 1 303 ? -11.391 -27.335 21.345 1.00 91.38 303 ALA A N 1
ATOM 2310 C CA . ALA A 1 303 ? -12.683 -27.601 21.970 1.00 91.38 303 ALA A CA 1
ATOM 2311 C C . ALA A 1 303 ? -13.855 -27.695 20.974 1.00 91.38 303 ALA A C 1
ATOM 2313 O O . ALA A 1 303 ? -14.904 -28.262 21.318 1.00 91.38 303 ALA A O 1
ATOM 2314 N N . GLY A 1 304 ? -13.677 -27.199 19.748 1.00 86.56 304 GLY A N 1
ATOM 2315 C CA . GLY A 1 304 ? -14.631 -27.319 18.649 1.00 86.56 304 GLY A CA 1
ATOM 2316 C C . GLY A 1 304 ? -15.758 -26.273 18.663 1.00 86.56 304 GLY A C 1
ATOM 2317 O O . GLY A 1 304 ? -15.780 -25.373 19.497 1.00 86.56 304 GLY A O 1
ATOM 2318 N N . PRO A 1 305 ? -16.758 -26.408 17.772 1.00 84.56 305 PRO A N 1
ATOM 2319 C CA . PRO A 1 305 ? -17.663 -25.320 17.362 1.00 84.56 305 PRO A CA 1
ATOM 2320 C C . PRO A 1 305 ? -18.672 -24.860 18.426 1.00 84.56 305 PRO A C 1
ATOM 2322 O O . PRO A 1 305 ? -19.469 -23.954 18.184 1.00 84.56 305 PRO A O 1
ATOM 2325 N N . SER A 1 306 ? -18.707 -25.508 19.592 1.00 89.25 306 SER A N 1
ATOM 2326 C CA . SER A 1 306 ? -19.497 -25.053 20.742 1.00 89.25 306 SER A CA 1
ATOM 2327 C C . SER A 1 306 ? -18.792 -23.955 21.544 1.00 89.25 306 SER A C 1
ATOM 2329 O O . SER A 1 306 ? -19.343 -23.497 22.539 1.00 89.25 306 SER A O 1
ATOM 2331 N N . VAL A 1 307 ? -17.563 -23.595 21.175 1.00 95.62 307 VAL A N 1
ATOM 2332 C CA . VAL A 1 307 ? -16.730 -22.599 21.850 1.00 95.62 307 VAL A CA 1
ATOM 2333 C C . VAL A 1 307 ? -16.224 -21.623 20.794 1.00 95.62 307 VAL A C 1
ATOM 2335 O O . VAL A 1 307 ? -15.745 -22.050 19.747 1.00 95.62 307 VAL A O 1
ATOM 2338 N N . VAL A 1 308 ? -16.365 -20.330 21.060 1.00 90.19 308 VAL A N 1
ATOM 2339 C CA . VAL A 1 308 ? -16.009 -19.234 20.155 1.00 90.19 308 VAL A CA 1
ATOM 2340 C C . VAL A 1 308 ? -14.990 -18.348 20.859 1.00 90.19 308 VAL A C 1
ATOM 2342 O O . VAL A 1 308 ? -15.184 -17.999 22.025 1.00 90.19 308 VAL A O 1
ATOM 2345 N N . PHE A 1 309 ? -13.901 -18.017 20.169 1.00 93.25 309 PHE A N 1
ATOM 2346 C CA . PHE A 1 309 ? -12.877 -17.110 20.677 1.00 93.25 309 PHE A CA 1
ATOM 2347 C C . PHE A 1 309 ? -13.243 -15.685 20.275 1.00 93.25 309 PHE A C 1
ATOM 2349 O O . PHE A 1 309 ? -13.543 -15.437 19.110 1.00 93.25 309 PHE A O 1
ATOM 2356 N N . ILE A 1 310 ? -13.239 -14.767 21.235 1.00 90.81 310 ILE A N 1
ATOM 2357 C CA . ILE A 1 310 ? -13.520 -13.351 21.006 1.00 90.81 310 ILE A CA 1
ATOM 2358 C C . ILE A 1 310 ? -12.188 -12.604 21.023 1.00 90.81 310 ILE A C 1
ATOM 2360 O O . ILE A 1 310 ? -11.689 -12.229 22.088 1.00 90.81 310 ILE A O 1
ATOM 2364 N N . ASP A 1 311 ? -11.617 -12.426 19.831 1.00 85.38 311 ASP A N 1
ATOM 2365 C CA . ASP A 1 311 ? -10.374 -11.686 19.602 1.00 85.38 311 ASP A CA 1
ATOM 2366 C C . ASP A 1 311 ? -10.655 -10.190 19.448 1.00 85.38 311 ASP A C 1
ATOM 2368 O O . ASP A 1 311 ? -10.664 -9.647 18.343 1.00 85.38 311 ASP A O 1
ATOM 2372 N N . TYR A 1 312 ? -10.932 -9.521 20.564 1.00 83.50 312 TYR A N 1
ATOM 2373 C CA . TYR A 1 312 ? -11.187 -8.086 20.532 1.00 83.50 312 TYR A CA 1
ATOM 2374 C C . TYR A 1 312 ? -9.905 -7.253 20.345 1.00 83.50 312 TYR A C 1
ATOM 2376 O O . TYR A 1 312 ? -10.008 -6.121 19.891 1.00 83.50 312 TYR A O 1
ATOM 2384 N N . ASP A 1 313 ? -8.710 -7.795 20.614 1.00 82.81 313 ASP A N 1
ATOM 2385 C CA . ASP A 1 313 ? -7.423 -7.096 20.435 1.00 82.81 313 ASP A CA 1
ATOM 2386 C C . ASP A 1 313 ? -7.138 -6.762 18.964 1.00 82.81 313 ASP A C 1
ATOM 2388 O O . ASP A 1 313 ? -6.685 -5.661 18.638 1.00 82.81 313 ASP A O 1
ATOM 2392 N N . SER A 1 314 ? -7.499 -7.671 18.052 1.00 69.94 314 SER A N 1
ATOM 2393 C CA . SER A 1 314 ? -7.380 -7.448 16.604 1.00 69.94 314 SER A CA 1
ATOM 2394 C C . SER A 1 314 ? -8.118 -6.190 16.111 1.00 69.94 314 SER A C 1
ATOM 2396 O O . SER A 1 314 ? -7.681 -5.546 15.155 1.00 69.94 314 SER A O 1
ATOM 2398 N N . TYR A 1 315 ? -9.183 -5.777 16.807 1.00 63.94 315 TYR A N 1
ATOM 2399 C CA . TYR A 1 315 ? -9.968 -4.578 16.495 1.00 63.94 315 TYR A CA 1
ATOM 2400 C C . TYR A 1 315 ? -9.382 -3.295 17.100 1.00 63.94 315 TYR A C 1
ATOM 2402 O O . TYR A 1 315 ? -9.828 -2.200 16.760 1.00 63.94 315 TYR A O 1
ATOM 2410 N N . LEU A 1 316 ? -8.385 -3.407 17.982 1.00 68.00 316 LEU A N 1
ATOM 2411 C CA . LEU A 1 316 ? -7.811 -2.282 18.722 1.00 68.00 316 LEU A CA 1
ATOM 2412 C C . LEU A 1 316 ? -6.460 -1.819 18.173 1.00 68.00 316 LEU A C 1
ATOM 2414 O O . LEU A 1 316 ? -5.973 -0.776 18.588 1.00 68.00 316 LEU A O 1
ATOM 2418 N N . THR A 1 317 ? -5.871 -2.520 17.197 1.00 53.44 317 THR A N 1
ATOM 2419 C CA . THR A 1 317 ? -4.496 -2.256 16.711 1.00 53.44 317 THR A CA 1
ATOM 2420 C C . THR A 1 317 ? -4.265 -0.809 16.231 1.00 53.44 317 THR A C 1
ATOM 2422 O O . THR A 1 317 ? -3.150 -0.303 16.333 1.00 53.44 317 THR A O 1
ATOM 2425 N N . ASN A 1 318 ? -5.313 -0.122 15.757 1.00 51.66 318 ASN A N 1
ATOM 2426 C CA . ASN A 1 318 ? -5.266 1.286 15.326 1.00 51.66 318 ASN A CA 1
ATOM 2427 C C . ASN A 1 318 ? -6.076 2.235 16.230 1.00 51.66 318 ASN A C 1
ATOM 2429 O O . ASN A 1 318 ? -6.268 3.405 15.890 1.00 51.66 318 ASN A O 1
ATOM 2433 N N . SER A 1 319 ? -6.591 1.730 17.349 1.00 58.47 319 SER A N 1
ATOM 2434 C CA . SER A 1 319 ? -7.398 2.495 18.293 1.00 58.47 319 SER A CA 1
ATOM 2435 C C . SER A 1 319 ? -6.496 3.241 19.268 1.00 58.47 319 SER A C 1
ATOM 2437 O O . SER A 1 319 ? -5.507 2.698 19.764 1.00 58.47 319 SER A O 1
ATOM 2439 N N . LYS A 1 320 ? -6.857 4.496 19.548 1.00 68.19 320 LYS A N 1
ATOM 2440 C CA . LYS A 1 320 ? -6.250 5.257 20.642 1.00 68.19 320 LYS A CA 1
ATOM 2441 C C . LYS A 1 320 ? -6.755 4.746 21.994 1.00 68.19 320 LYS A C 1
ATOM 2443 O O . LYS A 1 320 ? -7.801 4.106 22.047 1.00 68.19 320 LYS A O 1
ATOM 2448 N N . GLY A 1 321 ? -6.024 5.043 23.062 1.00 73.06 321 GLY A N 1
ATOM 2449 C CA . GLY A 1 321 ? -6.335 4.654 24.437 1.00 73.06 321 GLY A CA 1
ATOM 2450 C C . GLY A 1 321 ? -5.445 3.543 25.012 1.00 73.06 321 GLY A C 1
ATOM 2451 O O . GLY A 1 321 ? -5.736 3.055 26.105 1.00 73.06 321 GLY A O 1
ATOM 2452 N N . HIS A 1 322 ? -4.371 3.154 24.318 1.00 84.00 322 HIS A N 1
ATOM 2453 C CA . HIS A 1 322 ? -3.292 2.333 24.877 1.00 84.00 322 HIS A CA 1
ATOM 2454 C C . HIS A 1 322 ? -2.352 3.185 25.746 1.00 84.00 322 HIS A C 1
ATOM 2456 O O . HIS A 1 322 ? -2.304 4.411 25.631 1.00 84.00 322 HIS A O 1
ATOM 2462 N N . PHE A 1 323 ? -1.552 2.549 26.602 1.00 86.81 323 PHE A N 1
ATOM 2463 C CA . PHE A 1 323 ? -0.514 3.252 27.353 1.00 86.81 323 PHE A CA 1
ATOM 2464 C C . PHE A 1 323 ? 0.681 3.602 26.460 1.00 86.81 323 PHE A C 1
ATOM 2466 O O . PHE A 1 323 ? 1.083 2.820 25.587 1.00 86.81 323 PHE A O 1
ATOM 2473 N N . CYS A 1 324 ? 1.328 4.729 26.760 1.00 83.06 324 CYS A N 1
ATOM 2474 C CA . CYS A 1 324 ? 2.535 5.201 26.081 1.00 83.06 324 CYS A CA 1
ATOM 2475 C C . CYS A 1 324 ? 2.342 5.506 24.592 1.00 83.06 324 CYS A C 1
ATOM 2477 O O . CYS A 1 324 ? 3.227 5.213 23.786 1.00 83.06 324 CYS A O 1
ATOM 2479 N N . GLU A 1 325 ? 1.208 6.110 24.241 1.00 81.75 325 GLU A N 1
ATOM 2480 C CA . GLU A 1 325 ? 0.962 6.654 22.904 1.00 81.75 325 GLU A CA 1
ATOM 2481 C C . GLU A 1 325 ? 1.793 7.912 22.622 1.00 81.75 325 GLU A C 1
ATOM 2483 O O . GLU A 1 325 ? 2.066 8.729 23.509 1.00 81.75 325 GLU A O 1
ATOM 2488 N N . ALA A 1 326 ? 2.179 8.111 21.358 1.00 75.88 326 ALA A N 1
ATOM 2489 C CA . ALA A 1 326 ? 2.898 9.308 20.945 1.00 75.88 326 ALA A CA 1
ATOM 2490 C C . ALA A 1 326 ? 2.163 10.607 21.332 1.00 75.88 326 ALA A C 1
ATOM 2492 O O . ALA A 1 326 ? 1.058 10.898 20.875 1.00 75.88 326 ALA A O 1
ATOM 2493 N N . GLY A 1 327 ? 2.835 11.437 22.134 1.00 71.06 327 GLY A N 1
ATOM 2494 C CA . GLY A 1 327 ? 2.326 12.739 22.574 1.00 71.06 327 GLY A CA 1
ATOM 2495 C C . GLY A 1 327 ? 1.514 12.710 23.872 1.00 71.06 327 GLY A C 1
ATOM 2496 O O . GLY A 1 327 ? 1.061 13.772 24.298 1.00 71.06 327 GLY A O 1
ATOM 2497 N N . VAL A 1 328 ? 1.362 11.546 24.509 1.00 73.38 328 VAL A N 1
ATOM 2498 C CA . VAL A 1 328 ? 0.772 11.403 25.847 1.00 73.38 328 VAL A CA 1
ATOM 2499 C C . VAL A 1 328 ? 1.890 11.405 26.896 1.00 73.38 328 VAL A C 1
ATOM 2501 O O . VAL A 1 328 ? 2.881 10.688 26.761 1.00 73.38 328 VAL A O 1
ATOM 2504 N N . ASP A 1 329 ? 1.765 12.245 27.926 1.00 70.88 329 ASP A N 1
ATOM 2505 C CA . ASP A 1 329 ? 2.696 12.280 29.063 1.00 70.88 329 ASP A CA 1
ATOM 2506 C C . ASP A 1 329 ? 2.235 11.307 30.158 1.00 70.88 329 ASP A C 1
ATOM 2508 O O . ASP A 1 329 ? 1.340 11.590 30.941 1.00 70.88 329 ASP A O 1
ATOM 2512 N N . GLU A 1 330 ? 2.870 10.142 30.210 1.00 74.81 330 GLU A N 1
ATOM 2513 C CA . GLU A 1 330 ? 2.524 9.061 31.138 1.00 74.81 330 GLU A CA 1
ATOM 2514 C C . GLU A 1 330 ? 3.169 9.229 32.533 1.00 74.81 330 GLU A C 1
ATOM 2516 O O . GLU A 1 330 ? 3.372 8.249 33.253 1.00 74.81 330 GLU A O 1
ATOM 2521 N N . THR A 1 331 ? 3.573 10.441 32.937 1.00 68.81 331 THR A N 1
ATOM 2522 C CA . THR A 1 331 ? 4.148 10.657 34.276 1.00 68.81 331 THR A CA 1
ATOM 2523 C C . THR A 1 331 ? 3.074 10.606 35.380 1.00 68.81 331 THR A C 1
ATOM 2525 O O . THR A 1 331 ? 2.039 11.255 35.251 1.00 68.81 331 THR A O 1
ATOM 2528 N N . PRO A 1 332 ? 3.312 9.910 36.517 1.00 58.31 332 PRO A N 1
ATOM 2529 C CA . PRO A 1 332 ? 2.285 9.663 37.547 1.00 58.31 332 PRO A CA 1
ATOM 2530 C C . PRO A 1 332 ? 1.618 10.897 38.181 1.00 58.31 332 PRO A C 1
ATOM 2532 O O . PRO A 1 332 ? 0.586 10.757 38.828 1.00 58.31 332 PRO A O 1
ATOM 2535 N N . THR A 1 333 ? 2.212 12.089 38.053 1.00 54.97 333 THR A N 1
ATOM 2536 C CA . THR A 1 333 ? 1.766 13.331 38.715 1.00 54.97 333 THR A CA 1
ATOM 2537 C C . THR A 1 333 ? 1.030 14.304 37.793 1.00 54.97 333 THR A C 1
ATOM 2539 O O . THR A 1 333 ? 0.465 15.286 38.275 1.00 54.97 333 THR A O 1
ATOM 2542 N N . ASN A 1 334 ? 1.049 14.081 36.477 1.00 46.34 334 ASN A N 1
ATOM 2543 C CA . ASN A 1 334 ? 0.411 14.970 35.511 1.00 46.34 334 ASN A CA 1
ATOM 2544 C C . ASN A 1 334 ? -0.908 14.347 35.062 1.00 46.34 334 ASN A C 1
ATOM 2546 O O . ASN A 1 334 ? -0.914 13.484 34.199 1.00 46.34 334 ASN A O 1
ATOM 2550 N N . GLY A 1 335 ? -2.010 14.794 35.670 1.00 46.84 335 GLY A N 1
ATOM 2551 C CA . GLY A 1 335 ? -3.363 14.324 35.374 1.00 46.84 335 GLY A CA 1
ATOM 2552 C C . GLY A 1 335 ? -3.741 14.463 33.894 1.00 46.84 335 GLY A C 1
ATOM 2553 O O . GLY A 1 335 ? -4.187 15.530 33.460 1.00 46.84 335 GLY A O 1
ATOM 2554 N N . ILE A 1 336 ? -3.592 13.385 33.135 1.00 37.50 336 ILE A N 1
ATOM 2555 C CA . ILE A 1 336 ? -4.103 13.209 31.789 1.00 37.50 336 ILE A CA 1
ATOM 2556 C C . ILE A 1 336 ? -5.415 12.421 31.853 1.00 37.50 336 ILE A C 1
ATOM 2558 O O . ILE A 1 336 ? -5.474 11.206 31.700 1.00 37.50 336 ILE A O 1
ATOM 2562 N N . SER A 1 337 ? -6.508 13.169 31.962 1.00 38.47 337 SER A N 1
ATOM 2563 C CA . SER A 1 337 ? -7.839 12.686 31.603 1.00 38.47 337 SER A CA 1
ATOM 2564 C C . SER A 1 337 ? -7.990 12.724 30.078 1.00 38.47 337 SER A C 1
ATOM 2566 O O . SER A 1 337 ? -8.143 13.797 29.490 1.00 38.47 337 SER A O 1
ATOM 2568 N N . TRP A 1 338 ? -7.974 11.554 29.439 1.00 38.28 338 TRP A N 1
ATOM 2569 C CA . TRP A 1 338 ? -8.659 11.352 28.162 1.00 38.28 338 TRP A CA 1
ATOM 2570 C C . TRP A 1 338 ? -9.959 10.595 28.440 1.00 38.28 338 TRP A C 1
ATOM 2572 O O . TRP A 1 338 ? -9.969 9.622 29.186 1.00 38.28 338 TRP A O 1
ATOM 2582 N N . ASN A 1 339 ? -11.069 11.042 27.850 1.00 42.41 339 ASN A N 1
ATOM 2583 C CA . ASN A 1 339 ? -12.371 10.371 27.970 1.00 42.41 339 ASN A CA 1
ATOM 2584 C C . ASN A 1 339 ? -12.473 9.082 27.119 1.00 42.41 339 ASN A C 1
ATOM 2586 O O . ASN A 1 339 ? -13.534 8.466 27.114 1.00 42.41 339 ASN A O 1
ATOM 2590 N N . ASP A 1 340 ? -11.393 8.679 26.434 1.00 53.28 340 ASP A N 1
ATOM 2591 C CA . ASP A 1 340 ? -11.371 7.609 25.421 1.00 53.28 340 ASP A CA 1
ATOM 2592 C C . ASP A 1 340 ? -10.284 6.542 25.696 1.00 53.28 340 ASP A C 1
ATOM 2594 O O . ASP A 1 340 ? -9.808 5.869 24.783 1.00 53.28 340 ASP A O 1
ATOM 2598 N N . ASP A 1 341 ? -9.830 6.407 26.944 1.00 67.94 341 ASP A N 1
ATOM 2599 C CA . ASP A 1 341 ? -8.811 5.420 27.317 1.00 67.94 341 ASP A CA 1
ATOM 2600 C C . ASP A 1 341 ? -9.391 3.990 27.342 1.00 67.94 341 ASP A C 1
ATOM 2602 O O . ASP A 1 341 ? -10.431 3.732 27.949 1.00 67.94 341 ASP A O 1
ATOM 2606 N N . LEU A 1 342 ? -8.699 3.029 26.716 1.00 79.25 342 LEU A N 1
ATOM 2607 C CA . LEU A 1 342 ? -9.140 1.626 26.648 1.00 79.25 342 LEU A CA 1
ATOM 2608 C C . LEU A 1 342 ? -8.964 0.904 27.991 1.00 79.25 342 LEU A C 1
ATOM 2610 O O . LEU A 1 342 ? -9.745 0.014 28.333 1.00 79.25 342 LEU A O 1
ATOM 2614 N N . PHE A 1 343 ? -7.954 1.310 28.763 1.00 86.44 343 PHE A N 1
ATOM 2615 C CA . PHE A 1 343 ? -7.617 0.762 30.076 1.00 86.44 343 PHE A CA 1
ATOM 2616 C C . PHE A 1 343 ? -7.599 1.860 31.137 1.00 86.44 343 PHE A C 1
ATOM 2618 O O . PHE A 1 343 ? -7.305 3.018 30.837 1.00 86.44 343 PHE A O 1
ATOM 2625 N N . PHE A 1 344 ? -7.891 1.525 32.395 1.00 80.69 344 PHE A N 1
ATOM 2626 C CA . PHE A 1 344 ? -7.737 2.497 33.480 1.00 80.69 344 PHE A CA 1
ATOM 2627 C C . PHE A 1 344 ? -6.264 2.899 33.638 1.00 80.69 344 PHE A C 1
ATOM 2629 O O . PHE A 1 344 ? -5.386 2.041 33.750 1.00 80.69 344 PHE A O 1
ATOM 2636 N N . LYS A 1 345 ? -6.016 4.212 33.691 1.00 74.81 345 LYS A N 1
ATOM 2637 C CA . LYS A 1 345 ? -4.750 4.845 34.097 1.00 74.81 345 LYS A CA 1
ATOM 2638 C C . LYS A 1 345 ? -4.769 5.192 35.586 1.00 74.81 345 LYS A C 1
ATOM 2640 O O . LYS A 1 345 ? -5.832 5.226 36.209 1.00 74.81 345 LYS A O 1
ATOM 2645 N N . MET A 1 346 ? -3.602 5.492 36.153 1.00 66.19 346 MET A N 1
ATOM 2646 C CA . MET A 1 346 ? -3.450 5.845 37.573 1.00 66.19 346 MET A CA 1
ATOM 2647 C C . MET A 1 346 ? -4.322 7.033 38.017 1.00 66.19 346 MET A C 1
ATOM 2649 O O . MET A 1 346 ? -4.816 7.050 39.139 1.00 66.19 346 MET A O 1
ATOM 2653 N N . ASP A 1 347 ? -4.552 7.998 37.135 1.00 60.69 347 ASP A N 1
ATOM 2654 C CA . ASP A 1 347 ? -5.311 9.228 37.373 1.00 60.69 347 ASP A CA 1
ATOM 2655 C C . ASP A 1 347 ? -6.727 9.215 36.770 1.00 60.69 347 ASP A C 1
ATOM 2657 O O . ASP A 1 347 ? -7.515 10.132 37.018 1.00 60.69 347 ASP A O 1
ATOM 2661 N N . SER A 1 348 ? -7.072 8.173 36.008 1.00 53.88 348 SER A N 1
ATOM 2662 C CA . SER A 1 348 ? -8.400 8.018 35.420 1.00 53.88 348 SER A CA 1
ATOM 2663 C C . SER A 1 348 ? -9.454 7.903 36.527 1.00 53.88 348 SER A C 1
ATOM 2665 O O . SER A 1 348 ? -9.396 7.025 37.393 1.00 53.88 348 SER A O 1
ATOM 2667 N N . GLY A 1 349 ? -10.407 8.837 36.547 1.00 50.66 349 GLY A N 1
ATOM 2668 C CA . GLY A 1 349 ? -11.560 8.811 37.443 1.00 50.66 349 GLY A CA 1
ATOM 2669 C C . GLY A 1 349 ? -12.744 8.131 36.769 1.00 50.66 349 GLY A C 1
ATOM 2670 O O . GLY A 1 349 ? -13.107 8.503 35.659 1.00 50.66 349 GLY A O 1
ATOM 2671 N N . ALA A 1 350 ? -13.390 7.182 37.450 1.00 46.25 350 ALA A N 1
ATOM 2672 C CA . ALA A 1 350 ? -14.760 6.818 37.088 1.00 46.25 350 ALA A CA 1
ATOM 2673 C C . ALA A 1 350 ? -15.665 8.012 37.437 1.00 46.25 350 ALA A C 1
ATOM 2675 O O . ALA A 1 350 ? -15.374 8.727 38.403 1.00 46.25 350 ALA A O 1
ATOM 2676 N N . GLN A 1 351 ? -16.777 8.223 36.723 1.00 40.31 351 GLN A N 1
ATOM 2677 C CA . GLN A 1 351 ? -17.703 9.344 36.978 1.00 40.31 351 GLN A CA 1
ATOM 2678 C C . GLN A 1 351 ? -18.228 9.416 38.436 1.00 40.31 351 GLN A C 1
ATOM 2680 O O . GLN A 1 351 ? -18.803 10.435 38.821 1.00 40.31 351 GLN A O 1
ATOM 2685 N N . ALA A 1 352 ? -17.992 8.391 39.267 1.00 39.75 352 ALA A N 1
ATOM 2686 C CA . ALA A 1 352 ? -18.451 8.306 40.651 1.00 39.75 352 ALA A CA 1
ATOM 2687 C C . ALA A 1 352 ? -17.356 8.223 41.748 1.00 39.75 352 ALA A C 1
ATOM 2689 O O . ALA A 1 352 ? -17.679 8.419 42.924 1.00 39.75 352 ALA A O 1
ATOM 2690 N N . SER A 1 353 ? -16.067 7.991 41.447 1.00 54.41 353 SER A N 1
ATOM 2691 C CA . SER A 1 353 ? -15.038 7.850 42.502 1.00 54.41 353 SER A CA 1
ATOM 2692 C C . SER A 1 353 ? -13.616 8.238 42.070 1.00 54.41 353 SER A C 1
ATOM 2694 O O . SER A 1 353 ? -13.124 7.869 41.002 1.00 54.41 353 SER A O 1
ATOM 2696 N N . SER A 1 354 ? -12.941 9.005 42.936 1.00 64.31 354 SER A N 1
ATOM 2697 C CA . SER A 1 354 ? -11.544 9.414 42.751 1.00 64.31 354 SER A CA 1
ATOM 2698 C C . SER A 1 354 ? -10.610 8.202 42.902 1.00 64.31 354 SER A C 1
ATOM 2700 O O . SER A 1 354 ? -10.752 7.475 43.889 1.00 64.31 354 SER A O 1
ATOM 2702 N N . PRO A 1 355 ? -9.660 7.974 41.966 1.00 68.75 355 PRO A N 1
ATOM 2703 C CA . PRO A 1 355 ? -8.694 6.866 42.038 1.00 68.75 355 PRO A CA 1
ATOM 2704 C C . PRO A 1 355 ? -7.787 6.952 43.270 1.00 68.75 355 PRO A C 1
ATOM 2706 O O . PRO A 1 355 ? -7.219 5.948 43.698 1.00 68.75 355 PRO A O 1
ATOM 2709 N N . TRP A 1 356 ? -7.677 8.149 43.845 1.00 74.44 356 TRP A N 1
ATOM 2710 C CA . TRP A 1 356 ? -6.815 8.475 44.975 1.00 74.44 356 TRP A CA 1
ATOM 2711 C C . TRP A 1 356 ? -7.493 8.281 46.334 1.00 74.44 356 TRP A C 1
ATOM 2713 O O . TRP A 1 356 ? -6.895 8.570 47.371 1.00 74.44 356 TRP A O 1
ATOM 2723 N N . LYS A 1 357 ? -8.742 7.800 46.349 1.00 73.81 357 LYS A N 1
ATOM 2724 C CA . LYS A 1 357 ? -9.446 7.419 47.576 1.00 73.81 357 LYS A CA 1
ATOM 2725 C C . LYS A 1 357 ? -8.995 6.048 48.066 1.00 73.81 357 LYS A C 1
ATOM 2727 O O . LYS A 1 357 ? -8.602 5.178 47.288 1.00 73.81 357 LYS A O 1
ATOM 2732 N N . ARG A 1 358 ? -9.114 5.868 49.378 1.00 74.00 358 ARG A N 1
ATOM 2733 C CA . ARG A 1 358 ? -9.104 4.564 50.040 1.00 74.00 358 ARG A CA 1
ATOM 2734 C C . ARG A 1 358 ? -10.535 4.266 50.481 1.00 74.00 358 ARG A C 1
ATOM 2736 O O . ARG A 1 358 ? -11.155 5.105 51.140 1.00 74.00 358 ARG A O 1
ATOM 2743 N N . ASP A 1 359 ? -11.070 3.105 50.125 1.00 62.81 359 ASP A N 1
ATOM 2744 C CA . ASP A 1 359 ? -12.374 2.661 50.610 1.00 62.81 359 ASP A CA 1
ATOM 2745 C C . ASP A 1 359 ? -12.378 2.702 52.150 1.00 62.81 359 ASP A C 1
ATOM 2747 O O . ASP A 1 359 ? -11.443 2.248 52.809 1.00 62.81 359 ASP A O 1
ATOM 2751 N N . SER A 1 360 ? -13.443 3.256 52.743 1.00 52.72 360 SER A N 1
ATOM 2752 C CA . SER A 1 360 ? -13.552 3.514 54.197 1.00 52.72 360 SER A CA 1
ATOM 2753 C C . SER A 1 360 ? -13.583 2.260 55.090 1.00 52.72 360 SER A C 1
ATOM 2755 O O . SER A 1 360 ? -13.701 2.363 56.314 1.00 52.72 360 SER A O 1
ATOM 2757 N N . VAL A 1 361 ? -13.515 1.071 54.489 1.00 56.84 361 VAL A N 1
ATOM 2758 C CA . VAL A 1 361 ? -13.466 -0.209 55.193 1.00 56.84 361 VAL A CA 1
ATOM 2759 C C . VAL A 1 361 ? -12.017 -0.437 55.627 1.00 56.84 361 VAL A C 1
ATOM 2761 O O . VAL A 1 361 ? -11.116 -0.442 54.799 1.00 56.84 361 VAL A O 1
ATOM 2764 N N . ALA A 1 362 ? -11.782 -0.612 56.931 1.00 51.28 362 ALA A N 1
ATOM 2765 C CA . ALA A 1 362 ? -10.448 -0.617 57.548 1.00 51.28 362 ALA A CA 1
ATOM 2766 C C . ALA A 1 362 ? -9.494 -1.749 57.092 1.00 51.28 362 ALA A C 1
ATOM 2768 O O . ALA A 1 362 ? -8.375 -1.833 57.594 1.00 51.28 362 ALA A O 1
ATOM 2769 N N . GLY A 1 363 ? -9.902 -2.609 56.155 1.00 63.12 363 GLY A N 1
ATOM 2770 C CA . GLY A 1 363 ? -9.053 -3.654 55.599 1.00 63.12 363 GLY A CA 1
ATOM 2771 C C . GLY A 1 363 ? -9.550 -4.201 54.259 1.00 63.12 363 GLY A C 1
ATOM 2772 O O . GLY A 1 363 ? -10.692 -3.988 53.860 1.00 63.12 363 GLY A O 1
ATOM 2773 N N . VAL A 1 364 ? -8.668 -4.924 53.579 1.00 67.88 364 VAL A N 1
ATOM 2774 C CA . VAL A 1 364 ? -8.827 -5.612 52.300 1.00 67.88 364 VAL A CA 1
ATOM 2775 C C . VAL A 1 364 ? -8.699 -7.108 52.552 1.00 67.88 364 VAL A C 1
ATOM 2777 O O . VAL A 1 364 ? -7.770 -7.548 53.216 1.00 67.88 364 VAL A O 1
ATOM 2780 N N . LYS A 1 365 ? -9.614 -7.920 52.028 1.00 67.50 365 LYS A N 1
ATOM 2781 C CA . LYS A 1 365 ? -9.630 -9.360 52.310 1.00 67.50 365 LYS A CA 1
ATOM 2782 C C . LYS A 1 365 ? -8.392 -10.094 51.778 1.00 67.50 365 LYS A C 1
ATOM 2784 O O . LYS A 1 365 ? -7.991 -9.870 50.628 1.00 67.50 365 LYS A O 1
ATOM 2789 N N . THR A 1 366 ? -7.852 -11.019 52.572 1.00 65.69 366 THR A N 1
ATOM 2790 C CA . THR A 1 366 ? -6.766 -11.918 52.151 1.00 65.69 366 THR A CA 1
ATOM 2791 C C . THR A 1 366 ? -7.206 -12.814 50.981 1.00 65.69 366 THR A C 1
ATOM 2793 O O . THR A 1 366 ? -8.363 -13.226 50.884 1.00 65.69 366 THR A O 1
ATOM 2796 N N . GLY A 1 367 ? -6.307 -13.055 50.019 1.00 63.09 367 GLY A N 1
ATOM 2797 C CA . GLY A 1 367 ? -6.592 -13.853 48.814 1.00 63.09 367 GLY A CA 1
ATOM 2798 C C . GLY A 1 367 ? -7.427 -13.164 47.721 1.00 63.09 367 GLY A C 1
ATOM 2799 O O . GLY A 1 367 ? -7.694 -13.776 46.692 1.00 63.09 367 GLY A O 1
ATOM 2800 N N . SER A 1 368 ? -7.833 -11.903 47.906 1.00 69.44 368 SER A N 1
ATOM 2801 C CA . SER A 1 368 ? -8.356 -11.067 46.814 1.00 69.44 368 SER A CA 1
ATOM 2802 C C . SER A 1 368 ? -7.213 -10.410 46.032 1.00 69.44 368 SER A C 1
ATOM 2804 O O . SER A 1 368 ? -6.127 -10.228 46.582 1.00 69.44 368 SER A O 1
ATOM 2806 N N . PHE A 1 369 ? -7.458 -9.972 44.789 1.00 74.31 369 PHE A N 1
ATOM 2807 C CA . PHE A 1 369 ? -6.452 -9.243 43.997 1.00 74.31 369 PHE A CA 1
ATOM 2808 C C . PHE A 1 369 ? -5.879 -8.027 44.745 1.00 74.31 369 PHE A C 1
ATOM 2810 O O . PHE A 1 369 ? -4.669 -7.916 44.922 1.00 74.31 369 PHE A O 1
ATOM 2817 N N . LYS A 1 370 ? -6.747 -7.149 45.267 1.00 75.75 370 LYS A N 1
ATOM 2818 C CA . LYS A 1 370 ? -6.333 -5.990 46.076 1.00 75.75 370 LYS A CA 1
ATOM 2819 C C . LYS A 1 370 ? -5.582 -6.434 47.337 1.00 75.75 370 LYS A C 1
ATOM 2821 O O . LYS A 1 370 ? -4.631 -5.775 47.734 1.00 75.75 370 LYS A O 1
ATOM 2826 N N . GLY A 1 371 ? -5.948 -7.575 47.925 1.00 77.19 371 GLY A N 1
ATOM 2827 C CA . GLY A 1 371 ? -5.233 -8.162 49.058 1.00 77.19 371 GLY A CA 1
ATOM 2828 C C . GLY A 1 371 ? -3.796 -8.542 48.705 1.00 77.19 371 GLY A C 1
ATOM 2829 O O . GLY A 1 371 ? -2.891 -8.242 49.475 1.00 77.19 371 GLY A O 1
ATOM 2830 N N . SER A 1 372 ? -3.561 -9.123 47.525 1.00 79.81 372 SER A N 1
ATOM 2831 C CA . SER A 1 372 ? -2.209 -9.418 47.033 1.00 79.81 372 SER A CA 1
ATOM 2832 C C . SER A 1 372 ? -1.354 -8.154 46.888 1.00 79.81 372 SER A C 1
ATOM 2834 O O . SER A 1 372 ? -0.180 -8.180 47.242 1.00 79.81 372 SER A O 1
ATOM 2836 N N . LEU A 1 373 ? -1.936 -7.041 46.429 1.00 85.69 373 LEU A N 1
ATOM 2837 C CA . LEU A 1 373 ? -1.243 -5.748 46.339 1.00 85.69 373 LEU A CA 1
ATOM 2838 C C . LEU A 1 373 ? -0.883 -5.190 47.729 1.00 85.69 373 LEU A C 1
ATOM 2840 O O . LEU A 1 373 ? 0.237 -4.718 47.942 1.00 85.69 373 LEU A O 1
ATOM 2844 N N . GLU A 1 374 ? -1.808 -5.266 48.691 1.00 82.06 374 GLU A N 1
ATOM 2845 C CA . GLU A 1 374 ? -1.541 -4.821 50.065 1.00 82.06 374 GLU A CA 1
ATOM 2846 C C . GLU A 1 374 ? -0.473 -5.689 50.744 1.00 82.06 374 GLU A C 1
ATOM 2848 O O . GLU A 1 374 ? 0.381 -5.156 51.443 1.00 82.06 374 GLU A O 1
ATOM 2853 N N . VAL A 1 375 ? -0.432 -6.999 50.481 1.00 83.00 375 VAL A N 1
ATOM 2854 C CA . VAL A 1 375 ? 0.633 -7.889 50.982 1.00 83.00 375 VAL A CA 1
ATOM 2855 C C . VAL A 1 375 ? 2.011 -7.459 50.498 1.00 83.00 375 VAL A C 1
ATOM 2857 O O . VAL A 1 375 ? 2.936 -7.365 51.303 1.00 83.00 375 VAL A O 1
ATOM 2860 N N . MET A 1 376 ? 2.150 -7.158 49.204 1.00 87.19 376 MET A N 1
ATOM 2861 C CA . MET A 1 376 ? 3.408 -6.641 48.651 1.00 87.19 376 MET A CA 1
ATOM 2862 C C . MET A 1 376 ? 3.793 -5.325 49.332 1.00 87.19 376 MET A C 1
ATOM 2864 O O . MET A 1 376 ? 4.935 -5.118 49.727 1.00 87.19 376 MET A O 1
ATOM 2868 N N . THR A 1 377 ? 2.811 -4.466 49.573 1.00 84.56 377 THR A N 1
ATOM 2869 C CA . THR A 1 377 ? 3.029 -3.188 50.248 1.00 84.56 377 THR A CA 1
ATOM 2870 C C . THR A 1 377 ? 3.507 -3.371 51.693 1.00 84.56 377 THR A C 1
ATOM 2872 O O . THR A 1 377 ? 4.457 -2.712 52.115 1.00 84.56 377 THR A O 1
ATOM 2875 N N . GLN A 1 378 ? 2.906 -4.302 52.443 1.00 80.44 378 GLN A N 1
ATOM 2876 C CA . GLN A 1 378 ? 3.347 -4.646 53.799 1.00 80.44 378 GLN A CA 1
ATOM 2877 C C . GLN A 1 378 ? 4.759 -5.247 53.805 1.00 80.44 378 GLN A C 1
ATOM 2879 O O . GLN A 1 378 ? 5.543 -4.925 54.693 1.00 80.44 378 GLN A O 1
ATOM 2884 N N . LEU A 1 379 ? 5.110 -6.068 52.808 1.00 84.38 379 LEU A N 1
ATOM 2885 C CA . LEU A 1 379 ? 6.457 -6.631 52.671 1.00 84.38 379 LEU A CA 1
ATOM 2886 C C . LEU A 1 379 ? 7.516 -5.529 52.511 1.00 84.38 379 LEU A C 1
ATOM 2888 O O . LEU A 1 379 ? 8.553 -5.567 53.175 1.00 84.38 379 LEU A O 1
ATOM 2892 N N . THR A 1 380 ? 7.246 -4.510 51.692 1.00 84.81 380 THR A N 1
ATOM 2893 C CA . THR A 1 380 ? 8.159 -3.367 51.558 1.00 84.81 380 THR A CA 1
ATOM 2894 C C . THR A 1 380 ? 8.221 -2.518 52.823 1.00 84.81 380 THR A C 1
ATOM 2896 O O . THR A 1 380 ? 9.319 -2.178 53.253 1.00 84.81 380 THR A O 1
ATOM 2899 N N . LEU A 1 381 ? 7.087 -2.223 53.465 1.00 79.44 381 LEU A N 1
ATOM 2900 C CA . LEU A 1 381 ? 7.057 -1.457 54.720 1.00 79.44 381 LEU A CA 1
ATOM 2901 C C . LEU A 1 381 ? 7.709 -2.201 55.896 1.00 79.44 381 LEU A C 1
ATOM 2903 O O . LEU A 1 381 ? 8.216 -1.564 56.816 1.00 79.44 381 LEU A O 1
ATOM 2907 N N . MET A 1 382 ? 7.727 -3.534 55.876 1.00 81.88 382 MET A N 1
ATOM 2908 C CA . MET A 1 382 ? 8.448 -4.347 56.857 1.00 81.88 382 MET A CA 1
ATOM 2909 C C . MET A 1 382 ? 9.965 -4.137 56.746 1.00 81.88 382 MET A C 1
ATOM 2911 O O . MET A 1 382 ? 10.633 -3.952 57.762 1.00 81.88 382 MET A O 1
ATOM 2915 N N . LEU A 1 383 ? 10.503 -4.157 55.522 1.00 79.62 383 LEU A N 1
ATOM 2916 C CA . LEU A 1 383 ? 11.936 -3.972 55.259 1.00 79.62 383 LEU A CA 1
ATOM 2917 C C . LEU A 1 383 ? 12.369 -2.504 55.346 1.00 79.62 383 LEU A C 1
ATOM 2919 O O . LEU A 1 383 ? 13.482 -2.208 55.775 1.00 79.62 383 LEU A O 1
ATOM 2923 N N . ASP A 1 384 ? 11.490 -1.580 54.960 1.00 78.44 384 ASP A N 1
ATOM 2924 C CA . ASP A 1 384 ? 11.701 -0.141 55.078 1.00 78.44 384 ASP A CA 1
ATOM 2925 C C . ASP A 1 384 ? 10.443 0.563 55.616 1.00 78.44 384 ASP A C 1
ATOM 2927 O O . ASP A 1 384 ? 9.642 1.107 54.848 1.00 78.44 384 ASP A O 1
ATOM 2931 N N . PRO A 1 385 ? 10.303 0.658 56.952 1.00 77.31 385 PRO A N 1
ATOM 2932 C CA . PRO A 1 385 ? 9.188 1.366 57.581 1.00 77.31 385 PRO A CA 1
ATOM 2933 C C . PRO A 1 385 ? 9.126 2.867 57.265 1.00 77.31 385 PRO A C 1
ATOM 2935 O O . PRO A 1 385 ? 8.164 3.534 57.637 1.00 77.31 385 PRO A O 1
ATOM 2938 N N . THR A 1 386 ? 10.164 3.432 56.635 1.00 73.81 386 THR A N 1
ATOM 2939 C CA . THR A 1 386 ? 10.235 4.857 56.277 1.00 73.81 386 THR A CA 1
ATOM 2940 C C . THR A 1 386 ? 9.855 5.142 54.824 1.00 73.81 386 THR A C 1
ATOM 2942 O O . THR A 1 386 ? 9.855 6.311 54.414 1.00 73.81 386 THR A O 1
ATOM 2945 N N . SER A 1 387 ? 9.520 4.101 54.054 1.00 77.25 387 SER A N 1
ATOM 2946 C CA . SER A 1 387 ? 9.062 4.214 52.672 1.00 77.25 387 SER A CA 1
ATOM 2947 C C . SER A 1 387 ? 7.779 5.048 52.567 1.00 77.25 387 SER A C 1
ATOM 2949 O O . SER A 1 387 ? 6.868 4.951 53.385 1.00 77.25 387 SER A O 1
ATOM 2951 N N . GLN A 1 388 ? 7.728 5.913 51.554 1.00 77.06 388 GLN A N 1
ATOM 2952 C CA . GLN A 1 388 ? 6.611 6.824 51.279 1.00 77.06 388 GLN A CA 1
ATOM 2953 C C . GLN A 1 388 ? 6.157 6.646 49.834 1.00 77.06 388 GLN A C 1
ATOM 2955 O O . GLN A 1 388 ? 6.999 6.401 48.965 1.00 77.06 388 GLN A O 1
ATOM 2960 N N . LEU A 1 389 ? 4.858 6.789 49.563 1.00 79.38 389 LEU A N 1
ATOM 2961 C CA . LEU A 1 389 ? 4.334 6.676 48.203 1.00 79.38 389 LEU A CA 1
ATOM 2962 C C . LEU A 1 389 ? 4.805 7.849 47.333 1.00 79.38 389 LEU A C 1
ATOM 2964 O O . LEU A 1 389 ? 4.880 8.988 47.791 1.00 79.38 389 LEU A O 1
ATOM 2968 N N . LEU A 1 390 ? 5.077 7.584 46.051 1.00 77.06 390 LEU A N 1
ATOM 2969 C CA . LEU A 1 390 ? 5.356 8.615 45.037 1.00 77.06 390 LEU A CA 1
ATOM 2970 C C . LEU A 1 390 ? 4.200 9.616 44.899 1.00 77.06 390 LEU A C 1
ATOM 2972 O O . LEU A 1 390 ? 4.430 10.776 44.582 1.00 77.06 390 LEU A O 1
ATOM 2976 N N . VAL A 1 391 ? 2.981 9.144 45.158 1.00 74.62 391 VAL A N 1
ATOM 2977 C CA . VAL A 1 391 ? 1.711 9.862 44.987 1.00 74.62 391 VAL A CA 1
ATOM 2978 C C . VAL A 1 391 ? 1.095 10.307 46.319 1.00 74.62 391 VAL A C 1
ATOM 2980 O O . VAL A 1 391 ? -0.094 10.598 46.375 1.00 74.62 391 VAL A O 1
ATOM 2983 N N . GLU A 1 392 ? 1.862 10.311 47.415 1.00 74.75 392 GLU A N 1
ATOM 2984 C CA . GLU A 1 392 ? 1.344 10.585 48.768 1.00 74.75 392 GLU A CA 1
ATOM 2985 C C . GLU A 1 392 ? 0.590 11.927 48.868 1.00 74.75 392 GLU A C 1
ATOM 2987 O O . GLU A 1 392 ? -0.371 12.052 49.619 1.00 74.75 392 GLU A O 1
ATOM 2992 N N . ASP A 1 393 ? 1.000 12.928 48.090 1.00 71.88 393 ASP A N 1
ATOM 2993 C CA . ASP A 1 393 ? 0.457 14.286 48.078 1.00 71.88 393 ASP A CA 1
ATOM 2994 C C . ASP A 1 393 ? -0.913 14.429 47.395 1.00 71.88 393 ASP A C 1
ATOM 2996 O O . ASP A 1 393 ? -1.598 15.428 47.625 1.00 71.88 393 ASP A O 1
ATOM 3000 N N . VAL A 1 394 ? -1.331 13.446 46.589 1.00 68.81 394 VAL A N 1
ATOM 3001 C CA . VAL A 1 394 ? -2.622 13.457 45.874 1.00 68.81 394 VAL A CA 1
ATOM 3002 C C . VAL A 1 394 ? -3.679 12.537 46.496 1.00 68.81 394 VAL A C 1
ATOM 3004 O O . VAL A 1 394 ? -4.816 12.512 46.028 1.00 68.81 394 VAL A O 1
ATOM 3007 N N . ILE A 1 395 ? -3.340 11.806 47.564 1.00 73.44 395 ILE A N 1
ATOM 3008 C CA . ILE A 1 395 ? -4.258 10.886 48.250 1.00 73.44 395 ILE A CA 1
ATOM 3009 C C . ILE A 1 395 ? -5.321 11.664 49.032 1.00 73.44 395 ILE A C 1
ATOM 3011 O O . ILE A 1 395 ? -5.020 12.518 49.866 1.00 73.44 395 ILE A O 1
ATOM 3015 N N . GLU A 1 396 ? -6.592 11.331 48.805 1.00 68.19 396 GLU A N 1
ATOM 3016 C CA . GLU A 1 396 ? -7.711 11.933 49.530 1.00 68.19 396 GLU A CA 1
ATOM 3017 C C . GLU A 1 396 ? -7.811 11.301 50.929 1.00 68.19 396 GLU A C 1
ATOM 3019 O O . GLU A 1 396 ? -8.144 10.123 51.069 1.00 68.19 396 GLU A O 1
ATOM 3024 N N . GLU A 1 397 ? -7.480 12.061 51.982 1.00 59.81 397 GLU A N 1
ATOM 3025 C CA . GLU A 1 397 ? -7.386 11.546 53.355 1.00 59.81 397 GLU A CA 1
ATOM 3026 C C . GLU A 1 397 ? -8.699 10.915 53.867 1.00 59.81 397 GLU A C 1
ATOM 3028 O O . GLU A 1 397 ? -9.624 11.592 54.322 1.00 59.81 397 GLU A O 1
ATOM 3033 N N . SER A 1 398 ? -8.713 9.585 53.944 1.00 49.47 398 SER A N 1
ATOM 3034 C CA . SER A 1 398 ? -9.358 8.846 55.030 1.00 49.47 398 SER A CA 1
ATOM 3035 C C . SER A 1 398 ? -8.275 8.078 55.786 1.00 49.47 398 SER A C 1
ATOM 3037 O O . SER A 1 398 ? -7.445 7.424 55.156 1.00 49.47 398 SER A O 1
ATOM 3039 N N . LYS A 1 399 ? -8.253 8.211 57.121 1.00 48.06 399 LYS A N 1
ATOM 3040 C CA . LYS A 1 399 ? -7.245 7.657 58.046 1.00 48.06 399 LYS A CA 1
ATOM 3041 C C . LYS A 1 399 ? -6.645 6.325 57.574 1.00 48.06 399 LYS A C 1
ATOM 3043 O O . LYS A 1 399 ? -7.370 5.345 57.425 1.00 48.06 399 LYS A O 1
ATOM 3048 N N . VAL A 1 400 ? -5.319 6.287 57.437 1.00 48.38 400 VAL A N 1
ATOM 3049 C CA . VAL A 1 400 ? -4.558 5.038 57.338 1.00 48.38 400 VAL A CA 1
ATOM 3050 C C . VAL A 1 400 ? -4.690 4.335 58.685 1.00 48.38 400 VAL A C 1
ATOM 3052 O O . VAL A 1 400 ? -4.156 4.814 59.681 1.00 48.38 400 VAL A O 1
ATOM 3055 N N . ALA A 1 401 ? -5.419 3.224 58.745 1.00 45.41 401 ALA A N 1
ATOM 3056 C CA . ALA A 1 401 ? -5.237 2.280 59.837 1.00 45.41 401 ALA A CA 1
ATOM 3057 C C . ALA A 1 401 ? -3.937 1.529 59.537 1.00 45.41 401 ALA A C 1
ATOM 3059 O O . ALA A 1 401 ? -3.957 0.505 58.866 1.00 45.41 401 ALA A O 1
ATOM 3060 N N . SER A 1 402 ? -2.786 2.074 59.930 1.00 45.69 402 SER A N 1
ATOM 3061 C CA . SER A 1 402 ? -1.569 1.269 59.942 1.00 45.69 402 SER A CA 1
ATOM 3062 C C . SER A 1 402 ? -1.657 0.339 61.153 1.00 45.69 402 SER A C 1
ATOM 3064 O O . SER A 1 402 ? -2.104 0.737 62.226 1.00 45.69 402 SER A O 1
ATOM 3066 N N . VAL A 1 403 ? -1.177 -0.898 61.019 1.00 44.25 403 VAL A N 1
ATOM 3067 C CA . VAL A 1 403 ? -0.938 -1.804 62.168 1.00 44.25 403 VAL A CA 1
ATOM 3068 C C . VAL A 1 403 ? 0.117 -1.209 63.125 1.00 44.25 403 VAL A C 1
ATOM 3070 O O . VAL A 1 403 ? 0.373 -1.733 64.202 1.00 44.25 403 VAL A O 1
ATOM 3073 N N . MET A 1 404 ? 0.734 -0.095 62.727 1.00 43.47 404 MET A N 1
ATOM 3074 C CA . MET A 1 404 ? 1.851 0.570 63.380 1.00 43.47 404 MET A CA 1
ATOM 3075 C C . MET A 1 404 ? 1.450 1.838 64.146 1.00 43.47 404 MET A C 1
ATOM 3077 O O . MET A 1 404 ? 2.344 2.562 64.581 1.00 43.47 404 MET A O 1
ATOM 3081 N N . ASP A 1 405 ? 0.154 2.140 64.310 1.00 40.19 405 ASP A N 1
ATOM 3082 C CA . ASP A 1 405 ? -0.257 3.253 65.172 1.00 40.19 405 ASP A CA 1
ATOM 3083 C C . ASP A 1 405 ? 0.019 2.862 66.637 1.00 40.19 405 ASP A C 1
ATOM 3085 O O . ASP A 1 405 ? -0.641 1.999 67.223 1.00 40.19 405 ASP A O 1
ATOM 3089 N N . GLU A 1 406 ? 1.080 3.442 67.205 1.00 37.28 406 GLU A N 1
ATOM 3090 C CA . GLU A 1 406 ? 1.525 3.233 68.584 1.00 37.28 406 GLU A CA 1
ATOM 3091 C C . GLU A 1 406 ? 0.432 3.695 69.566 1.00 37.28 406 GLU A C 1
ATOM 3093 O O . GLU A 1 406 ? 0.444 4.835 70.035 1.00 37.28 406 GLU A O 1
ATOM 3098 N N . GLY A 1 407 ? -0.534 2.838 69.914 1.00 40.88 407 GLY A N 1
ATOM 3099 C CA . GLY A 1 407 ? -1.501 3.231 70.943 1.00 40.88 407 GLY A CA 1
ATOM 3100 C C . GLY A 1 407 ? -2.691 2.334 71.255 1.00 40.88 407 GLY A C 1
ATOM 3101 O O . GLY A 1 407 ? -3.240 2.489 72.346 1.00 40.88 407 GLY A O 1
ATOM 3102 N N . GLU A 1 408 ? -3.098 1.407 70.389 1.00 39.34 408 GLU A N 1
ATOM 3103 C CA . GLU A 1 408 ? -4.207 0.492 70.695 1.00 39.34 408 GLU A CA 1
ATOM 3104 C C . GLU A 1 408 ? -3.720 -0.955 70.791 1.00 39.34 408 GLU A C 1
ATOM 3106 O O . GLU A 1 408 ? -2.951 -1.429 69.965 1.00 39.34 408 GLU A O 1
ATOM 3111 N N . ASP A 1 409 ? -4.147 -1.625 71.860 1.00 45.12 409 ASP A N 1
ATOM 3112 C CA . ASP A 1 409 ? -3.923 -3.038 72.165 1.00 45.12 409 ASP A CA 1
ATOM 3113 C C . ASP A 1 409 ? -5.046 -3.870 71.524 1.00 45.12 409 ASP A C 1
ATOM 3115 O O . ASP A 1 409 ? -6.145 -3.934 72.088 1.00 45.12 409 ASP A O 1
ATOM 3119 N N . PRO A 1 410 ? -4.828 -4.513 70.361 1.00 42.72 410 PRO A N 1
ATOM 3120 C CA . PRO A 1 410 ? -5.531 -5.724 70.024 1.00 42.72 410 PRO A CA 1
ATOM 3121 C C . PRO A 1 410 ? -4.653 -6.885 70.481 1.00 42.72 410 PRO A C 1
ATOM 3123 O O . PRO A 1 410 ? -3.547 -7.103 69.987 1.00 42.72 410 PRO A O 1
ATOM 3126 N N . SER A 1 411 ? -5.167 -7.656 71.427 1.00 44.53 411 SER A N 1
ATOM 3127 C CA . SER A 1 411 ? -4.667 -8.990 71.722 1.00 44.53 411 SER A CA 1
ATOM 3128 C C . SER A 1 411 ? -4.517 -9.779 70.410 1.00 44.53 411 SER A C 1
ATOM 3130 O O . SER A 1 411 ? -5.522 -10.181 69.831 1.00 44.53 411 SER A O 1
ATOM 3132 N N . ASP A 1 412 ? -3.267 -9.957 69.977 1.00 49.03 412 ASP A N 1
ATOM 3133 C CA . ASP A 1 412 ? -2.798 -10.675 68.781 1.00 49.03 412 ASP A CA 1
ATOM 3134 C C . ASP A 1 412 ? -3.130 -10.047 67.396 1.00 49.03 412 ASP A C 1
ATOM 3136 O O . ASP A 1 412 ? -4.081 -10.453 66.721 1.00 49.03 412 ASP A O 1
ATOM 3140 N N . PRO A 1 413 ? -2.303 -9.098 66.900 1.00 48.06 413 PRO A N 1
ATOM 3141 C CA . PRO A 1 413 ? -2.379 -8.587 65.524 1.00 48.06 413 PRO A CA 1
ATOM 3142 C C . PRO A 1 413 ? -2.261 -9.684 64.451 1.00 48.06 413 PRO A C 1
ATOM 3144 O O . PRO A 1 413 ? -2.800 -9.531 63.354 1.00 48.06 413 PRO A O 1
ATOM 3147 N N . GLY A 1 414 ? -1.590 -10.800 64.767 1.00 50.19 414 GLY A N 1
ATOM 3148 C CA . GLY A 1 414 ? -1.389 -11.927 63.859 1.00 50.19 414 GLY A CA 1
ATOM 3149 C C . GLY A 1 414 ? -2.657 -12.745 63.596 1.00 50.19 414 GLY A C 1
ATOM 3150 O O . GLY A 1 414 ? -2.741 -13.405 62.561 1.00 50.19 414 GLY A O 1
ATOM 3151 N N . GLU A 1 415 ? -3.676 -12.694 64.467 1.00 46.44 415 GLU A N 1
ATOM 3152 C CA . GLU A 1 415 ? -4.986 -13.309 64.187 1.00 46.44 415 GLU A CA 1
ATOM 3153 C C . GLU A 1 415 ? -5.879 -12.437 63.293 1.00 46.44 415 GLU A C 1
ATOM 3155 O O . GLU A 1 415 ? -6.546 -12.974 62.410 1.00 46.44 415 GLU A O 1
ATOM 3160 N N . LEU A 1 416 ? -5.866 -11.109 63.460 1.00 46.50 416 LEU A N 1
ATOM 3161 C CA . LEU A 1 416 ? -6.672 -10.182 62.646 1.00 46.50 416 LEU A CA 1
ATOM 3162 C C . LEU A 1 416 ? -6.187 -10.093 61.186 1.00 46.50 416 LEU A C 1
ATOM 3164 O O . LEU A 1 416 ? -7.002 -9.934 60.276 1.00 46.50 416 LEU A O 1
ATOM 3168 N N . LEU A 1 417 ? -4.879 -10.251 60.959 1.00 56.19 417 LEU A N 1
ATOM 3169 C CA . LEU A 1 417 ? -4.242 -10.182 59.636 1.00 56.19 417 LEU A CA 1
ATOM 3170 C C . LEU A 1 417 ? -4.345 -11.477 58.808 1.00 56.19 417 LEU A C 1
ATOM 3172 O O . LEU A 1 417 ? -3.942 -11.490 57.645 1.00 56.19 417 LEU A O 1
ATOM 3176 N N . LYS A 1 418 ? -4.907 -12.561 59.365 1.00 58.47 418 LYS A N 1
ATOM 3177 C CA . LYS A 1 418 ? -5.175 -13.804 58.612 1.00 58.47 418 LYS A CA 1
ATOM 3178 C C . LYS A 1 418 ? -6.308 -13.644 57.598 1.00 58.47 418 LYS A C 1
ATOM 3180 O O . LYS A 1 418 ? -6.255 -14.244 56.525 1.00 58.47 418 LYS A O 1
ATOM 3185 N N . ASP A 1 419 ? -7.298 -12.810 57.918 1.00 57.72 419 ASP A N 1
ATOM 3186 C CA . ASP A 1 419 ? -8.505 -12.642 57.101 1.00 57.72 419 ASP A CA 1
ATOM 3187 C C . ASP A 1 419 ? -8.549 -11.295 56.349 1.00 57.72 419 ASP A C 1
ATOM 3189 O O . ASP A 1 419 ? -9.172 -11.214 55.284 1.00 57.72 419 ASP A O 1
ATOM 3193 N N . TYR A 1 420 ? -7.849 -10.254 56.834 1.00 66.62 420 TYR A N 1
ATOM 3194 C CA . TYR A 1 420 ? -7.841 -8.913 56.227 1.00 66.62 420 TYR A CA 1
ATOM 3195 C C . TYR A 1 420 ? -6.500 -8.168 56.386 1.00 66.62 420 TYR A C 1
ATOM 3197 O O . TYR A 1 420 ? -5.950 -8.117 57.478 1.00 66.62 420 TYR A O 1
ATOM 3205 N N . TYR A 1 421 ? -6.019 -7.516 55.324 1.00 70.69 421 TYR A N 1
ATOM 3206 C CA . TYR A 1 421 ? -4.851 -6.625 55.315 1.00 70.69 421 TYR A CA 1
ATOM 3207 C C . TYR A 1 421 ? -5.256 -5.148 55.409 1.00 70.69 421 TYR A C 1
ATOM 3209 O O . TYR A 1 421 ? -6.301 -4.784 54.879 1.00 70.69 421 TYR A O 1
ATOM 3217 N N . PRO A 1 422 ? -4.456 -4.263 56.019 1.00 70.50 422 PRO A N 1
ATOM 3218 C CA . PRO A 1 422 ? -4.723 -2.826 56.011 1.00 70.50 422 PRO A CA 1
ATOM 3219 C C . PRO A 1 422 ? -4.772 -2.260 54.589 1.00 70.50 422 PRO A C 1
ATOM 3221 O O . PRO A 1 422 ? -3.946 -2.629 53.760 1.00 70.50 422 PRO A O 1
ATOM 3224 N N . ASN A 1 423 ? -5.707 -1.345 54.314 1.00 72.19 423 ASN A N 1
ATOM 3225 C CA . ASN A 1 423 ? -5.810 -0.682 53.009 1.00 72.19 423 ASN A CA 1
ATOM 3226 C C . ASN A 1 423 ? -4.824 0.500 52.933 1.00 72.19 423 ASN A C 1
ATOM 3228 O O . ASN A 1 423 ? -5.159 1.615 53.345 1.00 72.19 423 ASN A O 1
ATOM 3232 N N . PHE A 1 424 ? -3.595 0.257 52.473 1.00 77.44 424 PHE A N 1
ATOM 3233 C CA . PHE A 1 424 ? -2.553 1.279 52.365 1.00 77.44 424 PHE A CA 1
ATOM 3234 C C . PHE A 1 424 ? -2.554 1.963 50.995 1.00 77.44 424 PHE A C 1
ATOM 3236 O O . PHE A 1 424 ? -2.531 3.201 50.927 1.00 77.44 424 PHE A O 1
ATOM 3243 N N . LEU A 1 425 ? -2.603 1.191 49.904 1.00 79.81 425 LEU A N 1
ATOM 3244 C CA . LEU A 1 425 ? -2.613 1.756 48.554 1.00 79.81 425 LEU A CA 1
ATOM 3245 C C . LEU A 1 425 ? -3.988 2.368 48.234 1.00 79.81 425 LEU A C 1
ATOM 3247 O O . LEU A 1 425 ? -5.014 1.806 48.618 1.00 79.81 425 LEU A O 1
ATOM 3251 N N . PRO A 1 426 ? -4.053 3.468 47.467 1.00 79.12 426 PRO A N 1
ATOM 3252 C CA . PRO A 1 426 ? -5.302 3.925 46.863 1.00 79.12 426 PRO A CA 1
ATOM 3253 C C . PRO A 1 426 ? -6.000 2.823 46.055 1.00 79.12 426 PRO A C 1
ATOM 3255 O O . PRO A 1 426 ? -5.351 1.930 45.493 1.00 79.12 426 PRO A O 1
ATOM 3258 N N . ASP A 1 427 ? -7.326 2.886 45.967 1.00 74.44 427 ASP A N 1
ATOM 3259 C CA . ASP A 1 427 ? -8.117 1.859 45.280 1.00 74.44 427 ASP A CA 1
ATOM 3260 C C . ASP A 1 427 ? -7.858 1.845 43.764 1.00 74.44 427 ASP A C 1
ATOM 3262 O O . ASP A 1 427 ? -7.976 0.796 43.128 1.00 74.44 427 ASP A O 1
ATOM 3266 N N . GLY A 1 428 ? -7.423 2.977 43.194 1.00 75.62 428 GLY A N 1
ATOM 3267 C CA . GLY A 1 428 ? -7.072 3.115 41.779 1.00 75.62 428 GLY A CA 1
ATOM 3268 C C . GLY A 1 428 ? -6.006 2.125 41.299 1.00 75.62 428 GLY A C 1
ATOM 3269 O O . GLY A 1 428 ? -6.128 1.610 40.191 1.00 75.62 428 GLY A O 1
ATOM 3270 N N . PHE A 1 429 ? -5.031 1.758 42.144 1.00 79.31 429 PHE A N 1
ATOM 3271 C CA . PHE A 1 429 ? -4.004 0.758 41.800 1.00 79.31 429 PHE A CA 1
ATOM 3272 C C . PHE A 1 429 ? -4.604 -0.603 41.423 1.00 79.31 429 PHE A C 1
ATOM 3274 O O . PHE A 1 429 ? -4.020 -1.342 40.637 1.00 79.31 429 PHE A O 1
ATOM 3281 N N . GLY A 1 430 ? -5.776 -0.932 41.976 1.00 77.88 430 GLY A N 1
ATOM 3282 C CA . GLY A 1 430 ? -6.437 -2.213 41.757 1.00 77.88 430 GLY A CA 1
ATOM 3283 C C . GLY A 1 430 ? -7.123 -2.357 40.394 1.00 77.88 430 GLY A C 1
ATOM 3284 O O . GLY A 1 430 ? -7.523 -3.468 40.057 1.00 77.88 430 GLY A O 1
ATOM 3285 N N . ARG A 1 431 ? -7.293 -1.263 39.640 1.00 80.38 431 ARG A N 1
ATOM 3286 C CA . ARG A 1 431 ? -7.972 -1.266 38.330 1.00 80.38 431 ARG A CA 1
ATOM 3287 C C . ARG A 1 431 ? -7.057 -0.944 37.151 1.00 80.38 431 ARG A C 1
ATOM 3289 O O . ARG A 1 431 ? -7.481 -1.088 36.011 1.00 80.38 431 ARG A O 1
ATOM 3296 N N . VAL A 1 432 ? -5.828 -0.481 37.391 1.00 81.81 432 VAL A N 1
ATOM 3297 C CA . VAL A 1 432 ? -4.896 -0.160 36.297 1.00 81.81 432 VAL A CA 1
ATOM 3298 C C . VAL A 1 432 ? -4.585 -1.427 35.504 1.00 81.81 432 VAL A C 1
ATOM 3300 O O . VAL A 1 432 ? -4.379 -2.481 36.100 1.00 81.81 432 VAL A O 1
ATOM 3303 N N . PHE A 1 433 ? -4.544 -1.313 34.172 1.00 87.12 433 PHE A N 1
ATOM 3304 C CA . PHE A 1 433 ? -4.499 -2.425 33.203 1.00 87.12 433 PHE A CA 1
ATOM 3305 C C . PHE A 1 433 ? -5.810 -3.210 33.029 1.00 87.12 433 PHE A C 1
ATOM 3307 O O . PHE A 1 433 ? -5.840 -4.140 32.226 1.00 87.12 433 PHE A O 1
ATOM 3314 N N . HIS A 1 434 ? -6.907 -2.849 33.701 1.00 90.38 434 HIS A N 1
ATOM 3315 C CA . HIS A 1 434 ? -8.228 -3.414 33.399 1.00 90.38 434 HIS A CA 1
ATOM 3316 C C . HIS A 1 434 ? -8.979 -2.568 32.360 1.00 90.38 434 HIS A C 1
ATOM 3318 O O . HIS A 1 434 ? -8.779 -1.349 32.317 1.00 90.38 434 HIS A O 1
ATOM 3324 N N . PRO A 1 435 ? -9.834 -3.193 31.525 1.00 90.25 435 PRO A N 1
ATOM 3325 C CA . PRO A 1 435 ? -10.671 -2.488 30.558 1.00 90.25 435 PRO A CA 1
ATOM 3326 C C . PRO A 1 435 ? -11.547 -1.412 31.207 1.00 90.25 435 PRO A C 1
ATOM 3328 O O . PRO A 1 435 ? -12.162 -1.659 32.244 1.00 90.25 435 PRO A O 1
ATOM 3331 N N . GLN A 1 436 ? -11.648 -0.242 30.575 1.00 86.19 436 GLN A N 1
ATOM 3332 C CA . GLN A 1 436 ? -12.666 0.748 30.939 1.00 86.19 436 GLN A CA 1
ATOM 3333 C C . GLN A 1 436 ? -14.050 0.356 30.401 1.00 86.19 436 GLN A C 1
ATOM 3335 O O . GLN A 1 436 ? -14.197 -0.604 29.641 1.00 86.19 436 GLN A O 1
ATOM 3340 N N . GLU A 1 437 ? -15.069 1.134 30.774 1.00 85.31 437 GLU A N 1
ATOM 3341 C CA . GLU A 1 437 ? -16.464 0.948 30.349 1.00 85.31 437 GLU A CA 1
ATOM 3342 C C . GLU A 1 437 ? -16.585 0.811 28.823 1.00 85.31 437 GLU A C 1
ATOM 3344 O O . GLU A 1 437 ? -17.175 -0.156 28.346 1.00 85.31 437 GLU A O 1
ATOM 3349 N N . ILE A 1 438 ? -15.918 1.679 28.051 1.00 80.06 438 ILE A N 1
ATOM 3350 C CA . ILE A 1 438 ? -15.950 1.634 26.580 1.00 80.06 438 ILE A CA 1
ATOM 3351 C C . ILE A 1 438 ? -15.411 0.315 26.011 1.00 80.06 438 ILE A C 1
ATOM 3353 O O . ILE A 1 438 ? -15.976 -0.252 25.077 1.00 80.06 438 ILE A O 1
ATOM 3357 N N . LEU A 1 439 ? -14.334 -0.224 26.586 1.00 85.19 439 LEU A N 1
ATOM 3358 C CA . LEU A 1 439 ? -13.772 -1.484 26.114 1.00 85.19 439 LEU A CA 1
ATOM 3359 C C . LEU A 1 439 ? -14.667 -2.669 26.519 1.00 85.19 439 LEU A C 1
ATOM 3361 O O . LEU A 1 439 ? -14.809 -3.621 25.752 1.00 85.19 439 LEU A O 1
ATOM 3365 N N . HIS A 1 440 ? -15.347 -2.600 27.667 1.00 92.12 440 HIS A N 1
ATOM 3366 C CA . HIS A 1 440 ? -16.381 -3.576 28.015 1.00 92.12 440 HIS A CA 1
ATOM 3367 C C . HIS A 1 440 ? -17.589 -3.539 27.071 1.00 92.12 440 HIS A C 1
ATOM 3369 O O . HIS A 1 440 ? -18.115 -4.607 26.748 1.00 92.12 440 HIS A O 1
ATOM 3375 N N . GLU A 1 441 ? -18.004 -2.361 26.599 1.00 84.75 441 GLU A N 1
ATOM 3376 C CA . GLU A 1 441 ? -19.053 -2.214 25.582 1.00 84.75 441 GLU A CA 1
ATOM 3377 C C . GLU A 1 441 ? -18.648 -2.869 24.255 1.00 84.75 441 GLU A C 1
ATOM 3379 O O . GLU A 1 441 ? -19.422 -3.649 23.698 1.00 84.75 441 GLU A O 1
ATOM 3384 N N . ILE A 1 442 ? -17.409 -2.648 23.797 1.00 81.94 442 ILE A N 1
ATOM 3385 C CA . ILE A 1 442 ? -16.868 -3.284 22.583 1.00 81.94 442 ILE A CA 1
ATOM 3386 C C . ILE A 1 442 ? -16.884 -4.813 22.714 1.00 81.94 442 ILE A C 1
ATOM 3388 O O . ILE A 1 442 ? -17.367 -5.513 21.821 1.00 81.94 442 ILE A O 1
ATOM 3392 N N . ILE A 1 443 ? -16.390 -5.349 23.836 1.00 88.62 443 ILE A N 1
ATOM 3393 C CA . ILE A 1 443 ? -16.369 -6.798 24.083 1.00 88.62 443 ILE A CA 1
ATOM 3394 C C . ILE A 1 443 ? -17.797 -7.362 24.104 1.00 88.62 443 ILE A C 1
ATOM 3396 O O . ILE A 1 443 ? -18.058 -8.410 23.508 1.00 88.62 443 ILE A O 1
ATOM 3400 N N . ALA A 1 444 ? -18.728 -6.675 24.774 1.00 88.31 444 ALA A N 1
ATOM 3401 C CA . ALA A 1 444 ? -20.122 -7.094 24.856 1.00 88.31 444 ALA A CA 1
ATOM 3402 C C . ALA A 1 444 ? -20.781 -7.140 23.472 1.00 88.31 444 ALA A C 1
ATOM 3404 O O . ALA A 1 444 ? -21.417 -8.139 23.136 1.00 88.31 444 ALA A O 1
ATOM 3405 N N . GLU A 1 445 ? -20.581 -6.115 22.644 1.00 82.81 445 GLU A N 1
ATOM 3406 C CA . GLU A 1 445 ? -21.139 -6.077 21.294 1.00 82.81 445 GLU A CA 1
ATOM 3407 C C . GLU A 1 445 ? -20.596 -7.206 20.413 1.00 82.81 445 GLU A C 1
ATOM 3409 O O . GLU A 1 445 ? -21.373 -7.889 19.740 1.00 82.81 445 GLU A O 1
ATOM 3414 N N . LEU A 1 446 ? -19.279 -7.440 20.431 1.00 79.62 446 LEU A N 1
ATOM 3415 C CA . LEU A 1 446 ? -18.660 -8.523 19.661 1.00 79.62 446 LEU A CA 1
ATOM 3416 C C . LEU A 1 446 ? -19.266 -9.880 20.039 1.00 79.62 446 LEU A C 1
ATOM 3418 O O . LEU A 1 446 ? -19.625 -10.673 19.168 1.00 79.62 446 LEU A O 1
ATOM 3422 N N . ILE A 1 447 ? -19.471 -10.119 21.336 1.00 89.62 447 ILE A N 1
ATOM 3423 C CA . ILE A 1 447 ? -20.126 -11.329 21.840 1.00 89.62 447 ILE A CA 1
ATOM 3424 C C . ILE A 1 447 ? -21.568 -11.445 21.322 1.00 89.62 447 ILE A C 1
ATOM 3426 O O . ILE A 1 447 ? -21.960 -12.510 20.839 1.00 89.62 447 ILE A O 1
ATOM 3430 N N . ILE A 1 448 ? -22.370 -10.379 21.403 1.00 84.25 448 ILE A N 1
ATOM 3431 C CA . ILE A 1 448 ? -23.764 -10.402 20.930 1.00 84.25 448 ILE A CA 1
ATOM 3432 C C . ILE A 1 448 ? -23.830 -10.633 19.414 1.00 84.25 448 ILE A C 1
ATOM 3434 O O . ILE A 1 448 ? -24.672 -11.395 18.925 1.00 84.25 448 ILE A O 1
ATOM 3438 N N . SER A 1 449 ? -22.917 -10.023 18.662 1.00 72.44 449 SER A N 1
ATOM 3439 C CA . SER A 1 449 ? -22.792 -10.228 17.222 1.00 72.44 449 SER A CA 1
ATOM 3440 C C . SER A 1 449 ? -22.514 -11.699 16.886 1.00 72.44 449 SER A C 1
ATOM 3442 O O . SER A 1 449 ? -23.194 -12.268 16.021 1.00 72.44 449 SER A O 1
ATOM 3444 N N . GLU A 1 450 ? -21.596 -12.345 17.611 1.00 80.56 450 GLU A N 1
ATOM 3445 C CA . GLU A 1 450 ? -21.269 -13.768 17.454 1.00 80.56 450 GLU A CA 1
ATOM 3446 C C . GLU A 1 450 ? -22.416 -14.706 17.865 1.00 80.56 450 GLU A C 1
ATOM 3448 O O . GLU A 1 450 ? -22.645 -15.743 17.229 1.00 80.56 450 GLU A O 1
ATOM 3453 N N . MET A 1 451 ? -23.229 -14.321 18.855 1.00 86.56 451 MET A N 1
ATOM 3454 C CA . MET A 1 451 ? -24.486 -15.022 19.160 1.00 86.56 451 MET A CA 1
ATOM 3455 C C . MET A 1 451 ? -25.461 -14.980 17.986 1.00 86.56 451 MET A C 1
ATOM 3457 O O . MET A 1 451 ? -26.084 -15.995 17.658 1.00 86.56 451 MET A O 1
ATOM 3461 N N . GLY A 1 452 ? -25.554 -13.828 17.319 1.00 73.38 452 GLY A N 1
ATOM 3462 C CA . GLY A 1 452 ? -26.306 -13.669 16.079 1.00 73.38 452 GLY A CA 1
ATOM 3463 C C . GLY A 1 452 ? -25.798 -14.579 14.957 1.00 73.38 452 GLY A C 1
ATOM 3464 O O . GLY A 1 452 ? -26.621 -15.223 14.304 1.00 73.38 452 GLY A O 1
ATOM 3465 N N . VAL A 1 453 ? -24.468 -14.691 14.762 1.00 68.25 453 VAL A N 1
ATOM 3466 C CA . VAL A 1 453 ? -23.885 -15.655 13.795 1.00 68.25 453 VAL A CA 1
ATOM 3467 C C . VAL A 1 453 ? -24.348 -17.062 14.142 1.00 68.25 453 VAL A C 1
ATOM 3469 O O . VAL A 1 453 ? -24.910 -17.760 13.303 1.00 68.25 453 VAL A O 1
ATOM 3472 N N . SER A 1 454 ? -24.118 -17.477 15.388 1.00 77.00 454 SER A N 1
ATOM 3473 C CA . SER A 1 454 ? -24.348 -18.851 15.830 1.00 77.00 454 SER A CA 1
ATOM 3474 C C . SER A 1 454 ? -25.798 -19.283 15.621 1.00 77.00 454 SER A C 1
ATOM 3476 O O . SER A 1 454 ? -26.039 -20.383 15.127 1.00 77.00 454 SER A O 1
ATOM 3478 N N . LYS A 1 455 ? -26.761 -18.395 15.904 1.00 77.06 455 LYS A N 1
ATOM 3479 C CA . LYS A 1 455 ? -28.189 -18.654 15.672 1.00 77.06 455 LYS A CA 1
ATOM 3480 C C . LYS A 1 455 ? -28.490 -18.967 14.202 1.00 77.06 455 LYS A C 1
ATOM 3482 O O . LYS A 1 455 ? -29.266 -19.873 13.916 1.00 77.06 455 LYS A O 1
ATOM 3487 N N . LEU A 1 456 ? -27.880 -18.236 13.270 1.00 62.88 456 LEU A N 1
ATOM 3488 C CA . LEU A 1 456 ? -28.081 -18.458 11.835 1.00 62.88 456 LEU A CA 1
ATOM 3489 C C . LEU A 1 456 ? -27.542 -19.816 11.399 1.00 62.88 456 LEU A C 1
ATOM 3491 O O . LEU A 1 456 ? -28.227 -20.544 10.682 1.00 62.88 456 LEU A O 1
ATOM 3495 N N . LEU A 1 457 ? -26.343 -20.166 11.866 1.00 67.81 457 LEU A N 1
ATOM 3496 C CA . LEU A 1 457 ? -25.734 -21.466 11.582 1.00 67.81 457 LEU A CA 1
ATOM 3497 C C . LEU A 1 457 ? -26.624 -22.613 12.072 1.00 67.81 457 LEU A C 1
ATOM 3499 O O . LEU A 1 457 ? -26.851 -23.580 11.345 1.00 67.81 457 LEU A O 1
ATOM 3503 N N . ASP A 1 458 ? -27.159 -22.487 13.287 1.00 70.88 458 ASP A N 1
ATOM 3504 C CA . ASP A 1 458 ? -28.007 -23.509 13.903 1.00 70.88 458 ASP A CA 1
ATOM 3505 C C . ASP A 1 458 ? -29.358 -23.674 13.175 1.00 70.88 458 ASP A C 1
ATOM 3507 O O . ASP A 1 458 ? -29.930 -24.766 13.167 1.00 70.88 458 ASP A O 1
ATOM 3511 N N . GLU A 1 459 ? -29.853 -22.630 12.502 1.00 67.94 459 GLU A N 1
ATOM 3512 C CA . GLU A 1 459 ? -31.069 -22.681 11.678 1.00 67.94 459 GLU A CA 1
ATOM 3513 C C . GLU A 1 459 ? -30.839 -23.217 10.253 1.00 67.94 459 GLU A C 1
ATOM 3515 O O . GLU A 1 459 ? -31.754 -23.237 9.425 1.00 67.94 459 GLU A O 1
ATOM 3520 N N . GLY A 1 460 ? -29.634 -23.718 9.966 1.00 47.47 460 GLY A N 1
ATOM 3521 C CA . GLY A 1 460 ? -29.301 -24.330 8.683 1.00 47.47 460 GLY A CA 1
ATOM 3522 C C . GLY A 1 460 ? -29.105 -23.314 7.562 1.00 47.47 460 GLY A C 1
ATOM 3523 O O . GLY A 1 460 ? -29.046 -23.706 6.392 1.00 47.47 460 GLY A O 1
ATOM 3524 N N . PHE A 1 461 ? -28.973 -22.026 7.902 1.00 41.41 461 PHE A N 1
ATOM 3525 C CA . PHE A 1 461 ? -28.342 -21.097 6.981 1.00 41.41 461 PHE A CA 1
ATOM 3526 C C . PHE A 1 461 ? -26.907 -21.578 6.773 1.00 41.41 461 PHE A C 1
ATOM 3528 O O . PHE A 1 461 ? -26.268 -22.031 7.732 1.00 41.41 461 PHE A O 1
ATOM 3535 N N . PRO A 1 462 ? -26.403 -21.551 5.525 1.00 35.53 462 PRO A N 1
ATOM 3536 C CA . PRO A 1 462 ? -25.008 -21.866 5.301 1.00 35.53 462 PRO A CA 1
ATOM 3537 C C . PRO A 1 462 ? -24.195 -20.989 6.243 1.00 35.53 462 PRO A C 1
ATOM 3539 O O . PRO A 1 462 ? -24.552 -19.826 6.473 1.00 35.53 462 PRO A O 1
ATOM 3542 N N . ALA A 1 463 ? -23.107 -21.544 6.779 1.00 36.38 463 ALA A N 1
ATOM 3543 C CA . ALA A 1 463 ? -22.073 -20.662 7.269 1.00 36.38 463 ALA A CA 1
ATOM 3544 C C . ALA A 1 463 ? -21.856 -19.607 6.202 1.00 36.38 463 ALA A C 1
ATOM 3546 O O . ALA A 1 463 ? -21.794 -19.943 5.016 1.00 36.38 463 ALA A O 1
ATOM 3547 N N . ILE A 1 464 ? -21.842 -18.345 6.621 1.00 34.62 464 ILE A N 1
ATOM 3548 C CA . ILE A 1 464 ? -21.245 -17.310 5.803 1.00 34.62 464 ILE A CA 1
ATOM 3549 C C . ILE A 1 464 ? -19.784 -17.752 5.709 1.00 34.62 464 ILE A C 1
ATOM 3551 O O . ILE A 1 464 ? -18.958 -17.441 6.551 1.00 34.62 464 ILE A O 1
ATOM 3555 N N . THR A 1 465 ? -19.512 -18.647 4.766 1.00 31.03 465 THR A N 1
ATOM 3556 C CA . THR A 1 465 ? -18.230 -18.721 4.112 1.00 31.03 465 THR A CA 1
ATOM 3557 C C . THR A 1 465 ? -18.114 -17.372 3.443 1.00 31.03 465 THR A C 1
ATOM 3559 O O . THR A 1 465 ? -19.091 -16.935 2.826 1.00 31.03 465 THR A O 1
ATOM 3562 N N . ASP A 1 466 ? -16.962 -16.733 3.551 1.00 30.97 466 ASP A N 1
ATOM 3563 C CA . ASP A 1 466 ? -16.674 -15.403 2.998 1.00 30.97 466 ASP A CA 1
ATOM 3564 C C . ASP A 1 466 ? -16.936 -15.259 1.469 1.00 30.97 466 ASP A C 1
ATOM 3566 O O . ASP A 1 466 ? -16.666 -14.219 0.885 1.00 30.97 466 ASP A O 1
ATOM 3570 N N . ASP A 1 467 ? -17.501 -16.283 0.820 1.00 26.59 467 ASP A N 1
ATOM 3571 C CA . ASP A 1 467 ? -17.885 -16.410 -0.588 1.00 26.59 467 ASP A CA 1
ATOM 3572 C C . ASP A 1 467 ? -19.344 -16.010 -0.924 1.00 26.59 467 ASP A C 1
ATOM 3574 O O . ASP A 1 467 ? -19.816 -16.260 -2.036 1.00 26.59 467 ASP A O 1
ATOM 3578 N N . ALA A 1 468 ? -20.094 -15.370 -0.018 1.00 24.80 468 ALA A N 1
ATOM 3579 C CA . ALA A 1 468 ? -21.348 -14.706 -0.395 1.00 24.80 468 ALA A CA 1
ATOM 3580 C C . ALA A 1 468 ? -21.082 -13.241 -0.781 1.00 24.80 468 ALA A C 1
ATOM 3582 O O . ALA A 1 468 ? -21.145 -12.339 0.048 1.00 24.80 468 ALA A O 1
ATOM 3583 N N . ASP A 1 469 ? -20.791 -13.049 -2.066 1.00 32.78 469 ASP A N 1
ATOM 3584 C CA . ASP A 1 469 ? -20.681 -11.794 -2.820 1.00 32.78 469 ASP A CA 1
ATOM 3585 C C . ASP A 1 469 ? -21.681 -10.697 -2.384 1.00 32.78 469 ASP A C 1
ATOM 3587 O O . ASP A 1 469 ? -22.795 -10.648 -2.899 1.00 32.78 469 ASP A O 1
ATOM 3591 N N . LEU A 1 470 ? -21.288 -9.831 -1.433 1.00 25.05 470 LEU A N 1
ATOM 3592 C CA . LEU A 1 470 ? -21.795 -8.465 -1.217 1.00 25.05 470 LEU A CA 1
ATOM 3593 C C . LEU A 1 470 ? -20.808 -7.634 -0.359 1.00 25.05 470 LEU A C 1
ATOM 3595 O O . LEU A 1 470 ? -20.759 -7.783 0.856 1.00 25.05 470 LEU A O 1
ATOM 3599 N N . GLY A 1 471 ? -20.112 -6.681 -0.990 1.00 26.05 471 GLY A N 1
ATOM 3600 C CA . GLY A 1 471 ? -19.757 -5.377 -0.400 1.00 26.05 471 GLY A CA 1
ATOM 3601 C C . GLY A 1 471 ? -18.736 -5.351 0.746 1.00 26.05 471 GLY A C 1
ATOM 3602 O O . GLY A 1 471 ? -19.087 -5.356 1.917 1.00 26.05 471 GLY A O 1
ATOM 3603 N N . SER A 1 472 ? -17.472 -5.208 0.362 1.00 30.50 472 SER A N 1
ATOM 3604 C CA . SER A 1 472 ? -16.274 -4.976 1.171 1.00 30.50 472 SER A CA 1
ATOM 3605 C C . SER A 1 472 ? -16.382 -4.199 2.498 1.00 30.50 472 SER A C 1
ATOM 3607 O O . SER A 1 472 ? -16.848 -3.057 2.527 1.00 30.50 472 SER A O 1
ATOM 3609 N N . GLY A 1 473 ? -15.736 -4.746 3.534 1.00 26.64 473 GLY A N 1
ATOM 3610 C CA . GLY A 1 473 ? -15.267 -4.006 4.708 1.00 26.64 473 GLY A CA 1
ATOM 3611 C C . GLY A 1 473 ? -14.844 -4.914 5.870 1.00 26.64 473 GLY A C 1
ATOM 3612 O O . GLY A 1 473 ? -15.673 -5.215 6.715 1.00 26.64 473 GLY A O 1
ATOM 3613 N N . GLY A 1 474 ? -13.560 -5.306 5.916 1.00 25.41 474 GLY A N 1
ATOM 3614 C CA . GLY A 1 474 ? -12.884 -5.916 7.079 1.00 25.41 474 GLY A CA 1
ATOM 3615 C C . GLY A 1 474 ? -12.811 -7.453 7.101 1.00 25.41 474 GLY A C 1
ATOM 3616 O O . GLY A 1 474 ? -13.773 -8.107 7.479 1.00 25.41 474 GLY A O 1
ATOM 3617 N N . SER A 1 475 ? -11.656 -8.036 6.742 1.00 25.23 475 SER A N 1
ATOM 3618 C CA . SER A 1 475 ? -11.310 -9.452 7.008 1.00 25.23 475 SER A CA 1
ATOM 3619 C C . SER A 1 475 ? -10.514 -9.564 8.319 1.00 25.23 475 SER A C 1
ATOM 3621 O O . SER A 1 475 ? -9.693 -8.687 8.578 1.00 25.23 475 SER A O 1
ATOM 3623 N N . CYS A 1 476 ? -10.680 -10.605 9.147 1.00 22.44 476 CYS A N 1
ATOM 3624 C CA . CYS A 1 476 ? -9.998 -11.916 9.038 1.00 22.44 476 CYS A CA 1
ATOM 3625 C C . CYS A 1 476 ? -10.588 -12.932 10.061 1.00 22.44 476 CYS A C 1
ATOM 3627 O O . CYS A 1 476 ? -11.132 -12.462 11.058 1.00 22.44 476 CYS A O 1
ATOM 3629 N N . PRO A 1 477 ? -10.448 -14.280 9.910 1.00 31.38 477 PRO A N 1
ATOM 3630 C CA . PRO A 1 477 ? -9.322 -14.964 9.264 1.00 31.38 477 PRO A CA 1
ATOM 3631 C C . PRO A 1 477 ? -9.651 -16.131 8.296 1.00 31.38 477 PRO A C 1
ATOM 3633 O O . PRO A 1 477 ? -10.382 -17.069 8.593 1.00 31.38 477 PRO A O 1
ATOM 3636 N N . TYR A 1 478 ? -8.957 -16.090 7.158 1.00 24.12 478 TYR A N 1
ATOM 3637 C CA . TYR A 1 478 ? -8.213 -17.168 6.489 1.00 24.12 478 TYR A CA 1
ATOM 3638 C C . TYR A 1 478 ? -8.681 -18.634 6.663 1.00 24.12 478 TYR A C 1
ATOM 3640 O O . TYR A 1 478 ? -8.258 -19.353 7.568 1.00 24.12 478 TYR A O 1
ATOM 3648 N N . SER A 1 479 ? -9.385 -19.143 5.648 1.00 23.09 479 SER A N 1
ATOM 3649 C CA . SER A 1 479 ? -9.120 -20.491 5.128 1.00 23.09 479 SER A CA 1
ATOM 3650 C C . SER A 1 479 ? -8.240 -20.350 3.874 1.00 23.09 479 SER A C 1
ATOM 3652 O O . SER A 1 479 ? -8.489 -19.444 3.076 1.00 23.09 479 SER A O 1
ATOM 3654 N N . PRO A 1 480 ? -7.199 -21.177 3.668 1.00 29.91 480 PRO A N 1
ATOM 3655 C CA . PRO A 1 480 ? -6.273 -21.030 2.549 1.00 29.91 480 PRO A CA 1
ATOM 3656 C C . PRO A 1 480 ? -6.964 -21.392 1.226 1.00 29.91 480 PRO A C 1
ATOM 3658 O O . PRO A 1 480 ? -6.934 -22.541 0.793 1.00 29.91 480 PRO A O 1
ATOM 3661 N N . SER A 1 481 ? -7.577 -20.409 0.567 1.00 38.81 481 SER A N 1
ATOM 3662 C CA . SER A 1 481 ? -8.059 -20.521 -0.818 1.00 38.81 481 SER A CA 1
ATOM 3663 C C . SER A 1 481 ? -7.140 -19.835 -1.842 1.00 38.81 481 SER A C 1
ATOM 3665 O O . SER A 1 481 ? -7.502 -19.703 -3.008 1.00 38.81 481 SER A O 1
ATOM 3667 N N . GLY A 1 482 ? -5.927 -19.429 -1.452 1.00 51.88 482 GLY A N 1
ATOM 3668 C CA . GLY A 1 482 ? -4.913 -18.915 -2.377 1.00 51.88 482 GLY A CA 1
ATOM 3669 C C . GLY A 1 482 ? -3.846 -19.963 -2.675 1.00 51.88 482 GLY A C 1
ATOM 3670 O O . GLY A 1 482 ? -2.902 -20.104 -1.902 1.00 51.88 482 GLY A O 1
ATOM 3671 N N . GLY A 1 483 ? -3.977 -20.714 -3.769 1.00 72.00 483 GLY A N 1
ATOM 3672 C CA . GLY A 1 483 ? -2.837 -21.451 -4.313 1.00 72.00 483 GLY A CA 1
ATOM 3673 C C . GLY A 1 483 ? -1.867 -20.514 -5.041 1.00 72.00 483 GLY A C 1
ATOM 3674 O O . GLY A 1 483 ? -2.223 -19.386 -5.369 1.00 72.00 483 GLY A O 1
ATOM 3675 N N . GLN A 1 484 ? -0.634 -20.968 -5.278 1.00 92.06 484 GLN A N 1
ATOM 3676 C CA . GLN A 1 484 ? 0.384 -20.196 -5.997 1.00 92.06 484 GLN A CA 1
ATOM 3677 C C . GLN A 1 484 ? -0.072 -19.931 -7.438 1.00 92.06 484 GLN A C 1
ATOM 3679 O O . GLN A 1 484 ? -0.671 -20.811 -8.064 1.00 92.06 484 GLN A O 1
ATOM 3684 N N . GLN A 1 485 ? 0.219 -18.745 -7.969 1.00 94.88 485 GLN A N 1
ATOM 3685 C CA . GLN A 1 485 ? -0.195 -18.289 -9.296 1.00 94.88 485 GLN A CA 1
ATOM 3686 C C . GLN A 1 485 ? 0.977 -17.675 -10.068 1.00 94.88 485 GLN A C 1
ATOM 3688 O O . GLN A 1 485 ? 1.960 -17.208 -9.496 1.00 94.88 485 GLN A O 1
ATOM 3693 N N . ILE A 1 486 ? 0.842 -17.655 -11.388 1.00 95.06 486 ILE A N 1
ATOM 3694 C CA . ILE A 1 486 ? 1.728 -16.975 -12.322 1.00 95.06 486 ILE A CA 1
ATOM 3695 C C . ILE A 1 486 ? 1.162 -15.584 -12.608 1.00 95.06 486 ILE A C 1
ATOM 3697 O O . ILE A 1 486 ? -0.017 -15.430 -12.944 1.00 95.06 486 ILE A O 1
ATOM 3701 N N . ALA A 1 487 ? 2.026 -14.586 -12.510 1.00 94.81 487 ALA A N 1
ATOM 3702 C CA . ALA A 1 487 ? 1.771 -13.210 -12.910 1.00 94.81 487 ALA A CA 1
ATOM 3703 C C . ALA A 1 487 ? 2.929 -12.774 -13.816 1.00 94.81 487 ALA A C 1
ATOM 3705 O O . ALA A 1 487 ? 4.062 -13.169 -13.551 1.00 94.81 487 ALA A O 1
ATOM 3706 N N . ILE A 1 488 ? 2.643 -12.056 -14.908 1.00 91.62 488 ILE A N 1
ATOM 3707 C CA . ILE A 1 488 ? 3.649 -11.737 -15.936 1.00 91.62 488 ILE A CA 1
ATOM 3708 C C . ILE A 1 488 ? 3.700 -10.234 -16.212 1.00 91.62 488 ILE A C 1
ATOM 3710 O O . ILE A 1 488 ? 2.686 -9.612 -16.557 1.00 91.62 488 ILE A O 1
ATOM 3714 N N . ALA A 1 489 ? 4.907 -9.675 -16.143 1.00 89.38 489 ALA A N 1
ATOM 3715 C CA . ALA A 1 489 ? 5.264 -8.372 -16.679 1.00 89.38 489 ALA A CA 1
ATOM 3716 C C . ALA A 1 489 ? 5.271 -8.394 -18.218 1.00 89.38 489 ALA A C 1
ATOM 3718 O O . ALA A 1 489 ? 6.301 -8.485 -18.877 1.00 89.38 489 ALA A O 1
ATOM 3719 N N . SER A 1 490 ? 4.080 -8.328 -18.818 1.00 86.06 490 SER A N 1
ATOM 3720 C CA . SER A 1 490 ? 3.867 -8.447 -20.267 1.00 86.06 490 SER A CA 1
ATOM 3721 C C . SER A 1 490 ? 4.197 -7.161 -21.039 1.00 86.06 490 SER A C 1
ATOM 3723 O O . SER A 1 490 ? 3.319 -6.536 -21.633 1.00 86.06 490 SER A O 1
ATOM 3725 N N . TYR A 1 491 ? 5.469 -6.758 -21.050 1.00 85.25 491 TYR A N 1
ATOM 3726 C CA . TYR A 1 491 ? 5.933 -5.534 -21.725 1.00 85.25 491 TYR A CA 1
ATOM 3727 C C . TYR A 1 491 ? 6.127 -5.691 -23.241 1.00 85.25 491 TYR A C 1
ATOM 3729 O O . TYR A 1 491 ? 6.467 -4.731 -23.934 1.00 85.25 491 TYR A O 1
ATOM 3737 N N . THR A 1 492 ? 5.872 -6.882 -23.785 1.00 84.75 492 THR A N 1
ATOM 3738 C CA . THR A 1 492 ? 5.925 -7.149 -25.223 1.00 84.75 492 THR A CA 1
ATOM 3739 C C . THR A 1 492 ? 4.866 -6.342 -25.983 1.00 84.75 492 THR A C 1
ATOM 3741 O O . THR A 1 492 ? 3.665 -6.459 -25.735 1.00 84.75 492 THR A O 1
ATOM 3744 N N . ASN A 1 493 ? 5.298 -5.558 -26.976 1.00 83.75 493 ASN A N 1
ATOM 3745 C CA . ASN A 1 493 ? 4.398 -4.773 -27.822 1.00 83.75 493 ASN A CA 1
ATOM 3746 C C . ASN A 1 493 ? 3.400 -5.687 -28.583 1.00 83.75 493 ASN A C 1
ATOM 3748 O O . ASN A 1 493 ? 3.847 -6.616 -29.266 1.00 83.75 493 ASN A O 1
ATOM 3752 N N . PRO A 1 494 ? 2.078 -5.412 -28.551 1.00 87.38 494 PRO A N 1
ATOM 3753 C CA . PRO A 1 494 ? 1.063 -6.230 -29.224 1.00 87.38 494 PRO A CA 1
ATOM 3754 C C . PRO A 1 494 ? 1.257 -6.423 -30.731 1.00 87.38 494 PRO A C 1
ATOM 3756 O O . PRO A 1 494 ? 0.862 -7.453 -31.273 1.00 87.38 494 PRO A O 1
ATOM 3759 N N . LEU A 1 495 ? 1.857 -5.448 -31.419 1.00 82.44 495 LEU A N 1
ATOM 3760 C CA . LEU A 1 495 ? 2.168 -5.531 -32.849 1.00 82.44 495 LEU A CA 1
ATOM 3761 C C . LEU A 1 495 ? 3.507 -6.226 -33.124 1.00 82.44 495 LEU A C 1
ATOM 3763 O O . LEU A 1 495 ? 3.699 -6.745 -34.222 1.00 82.44 495 LEU A O 1
ATOM 3767 N N . GLY A 1 496 ? 4.419 -6.227 -32.147 1.00 76.19 496 GLY A N 1
ATOM 3768 C CA . GLY A 1 496 ? 5.727 -6.875 -32.252 1.00 76.19 496 GLY A CA 1
ATOM 3769 C C . GLY A 1 496 ? 5.626 -8.399 -32.191 1.00 76.19 496 GLY A C 1
ATOM 3770 O O . GLY A 1 496 ? 6.239 -9.082 -33.008 1.00 76.19 496 GLY A O 1
ATOM 3771 N N . ASP A 1 497 ? 4.799 -8.925 -31.282 1.00 80.75 497 ASP A N 1
ATOM 3772 C CA . ASP A 1 497 ? 4.504 -10.360 -31.193 1.00 80.75 497 ASP A CA 1
ATOM 3773 C C . ASP A 1 497 ? 3.016 -10.629 -30.878 1.00 80.75 497 ASP A C 1
ATOM 3775 O O . ASP A 1 497 ? 2.632 -10.884 -29.730 1.00 80.75 497 ASP A O 1
ATOM 3779 N N . PRO A 1 498 ? 2.143 -10.615 -31.903 1.00 85.88 498 PRO A N 1
ATOM 3780 C CA . PRO A 1 498 ? 0.725 -10.923 -31.724 1.00 85.88 498 PRO A CA 1
ATOM 3781 C C . PRO A 1 498 ? 0.468 -12.353 -31.223 1.00 85.88 498 PRO A C 1
ATOM 3783 O O . PRO A 1 498 ? -0.535 -12.608 -30.553 1.00 85.88 498 PRO A O 1
ATOM 3786 N N . ASN A 1 499 ? 1.357 -13.300 -31.547 1.00 87.69 499 ASN A N 1
ATOM 3787 C CA . ASN A 1 499 ? 1.196 -14.697 -31.154 1.00 87.69 499 ASN A CA 1
ATOM 3788 C C . ASN A 1 499 ? 1.443 -14.860 -29.651 1.00 87.69 499 ASN A C 1
ATOM 3790 O O . ASN A 1 499 ? 0.690 -15.572 -28.993 1.00 87.69 499 ASN A O 1
ATOM 3794 N N . ALA A 1 500 ? 2.440 -14.178 -29.081 1.00 87.94 500 ALA A N 1
ATOM 3795 C CA . ALA A 1 500 ? 2.665 -14.158 -27.637 1.00 87.94 500 ALA A CA 1
ATOM 3796 C C . ALA A 1 500 ? 1.419 -13.730 -26.850 1.00 87.94 500 ALA A C 1
ATOM 3798 O O . ALA A 1 500 ? 1.027 -14.415 -25.904 1.00 87.94 500 ALA A O 1
ATOM 3799 N N . TRP A 1 501 ? 0.738 -12.667 -27.282 1.00 90.25 501 TRP A N 1
ATOM 3800 C CA . TRP A 1 501 ? -0.494 -12.212 -26.634 1.00 90.25 501 TRP A CA 1
ATOM 3801 C C . TRP A 1 501 ? -1.627 -13.235 -26.725 1.00 90.25 501 TRP A C 1
ATOM 3803 O O . TRP A 1 501 ? -2.271 -13.514 -25.713 1.00 90.25 501 TRP A O 1
ATOM 3813 N N . GLN A 1 502 ? -1.831 -13.867 -27.887 1.00 91.25 502 GLN A N 1
ATOM 3814 C CA . GLN A 1 502 ? -2.821 -14.947 -28.022 1.00 91.25 502 GLN A CA 1
ATOM 3815 C C . GLN A 1 502 ? -2.575 -16.072 -27.011 1.00 91.25 502 GLN A C 1
ATOM 3817 O O . GLN A 1 502 ? -3.512 -16.558 -26.375 1.00 91.25 502 GLN A O 1
ATOM 3822 N N . ARG A 1 503 ? -1.308 -16.449 -26.814 1.00 92.38 503 ARG A N 1
ATOM 3823 C CA . ARG A 1 503 ? -0.919 -17.476 -25.848 1.00 92.38 503 ARG A CA 1
ATOM 3824 C C . ARG A 1 503 ? -1.201 -17.056 -24.409 1.00 92.38 503 ARG A C 1
ATOM 3826 O O . ARG A 1 503 ? -1.919 -17.769 -23.708 1.00 92.38 503 ARG A O 1
ATOM 3833 N N . LEU A 1 504 ? -0.708 -15.885 -23.995 1.00 92.56 504 LEU A N 1
ATOM 3834 C CA . LEU A 1 504 ? -0.903 -15.332 -22.647 1.00 92.56 504 LEU A CA 1
ATOM 3835 C C . LEU A 1 504 ? -2.386 -15.274 -22.246 1.00 92.56 504 LEU A C 1
ATOM 3837 O O . LEU A 1 504 ? -2.745 -15.640 -21.118 1.00 92.56 504 LEU A O 1
ATOM 3841 N N . ILE A 1 505 ? -3.238 -14.862 -23.189 1.00 94.44 505 ILE A N 1
ATOM 3842 C CA . ILE A 1 505 ? -4.694 -14.763 -23.029 1.00 94.44 505 ILE A CA 1
ATOM 3843 C C . ILE A 1 505 ? -5.341 -16.148 -22.902 1.00 94.44 505 ILE A C 1
ATOM 3845 O O . ILE A 1 505 ? -6.275 -16.303 -22.116 1.00 94.44 505 ILE A O 1
ATOM 3849 N N . SER A 1 506 ? -4.845 -17.144 -23.646 1.00 93.81 506 SER A N 1
ATOM 3850 C CA . SER A 1 506 ? -5.419 -18.497 -23.706 1.00 93.81 506 SER A CA 1
ATOM 3851 C C . SER A 1 506 ? -5.137 -19.375 -22.483 1.00 93.81 506 SER A C 1
ATOM 3853 O O . SER A 1 506 ? -5.888 -20.317 -22.226 1.00 93.81 506 SER A O 1
ATOM 3855 N N . TYR A 1 507 ? -4.067 -19.097 -21.730 1.00 94.38 507 TYR A N 1
ATOM 3856 C CA . TYR A 1 507 ? -3.724 -19.882 -20.544 1.00 94.38 507 TYR A CA 1
ATOM 3857 C C . TYR A 1 507 ? -4.775 -19.751 -19.437 1.00 94.38 507 TYR A C 1
ATOM 3859 O O . TYR A 1 507 ? -5.345 -18.676 -19.257 1.00 94.38 507 TYR A O 1
ATOM 3867 N N . ASP A 1 508 ? -4.955 -20.816 -18.648 1.00 93.12 508 ASP A N 1
ATOM 3868 C CA . ASP A 1 508 ? -5.913 -20.891 -17.535 1.00 93.12 508 ASP A CA 1
ATOM 3869 C C . ASP A 1 508 ? -5.800 -19.674 -16.602 1.00 93.12 508 ASP A C 1
ATOM 3871 O O . ASP A 1 508 ? -4.751 -19.431 -16.002 1.00 93.12 508 ASP A O 1
ATOM 3875 N N . SER A 1 509 ? -6.888 -18.910 -16.481 1.00 91.69 509 SER A N 1
ATOM 3876 C CA . SER A 1 509 ? -6.967 -17.691 -15.672 1.00 91.69 509 SER A CA 1
ATOM 3877 C C . SER A 1 509 ? -6.824 -17.947 -14.172 1.00 91.69 509 SER A C 1
ATOM 3879 O O . SER A 1 509 ? -6.414 -17.046 -13.445 1.00 91.69 509 SER A O 1
ATOM 3881 N N . ASN A 1 510 ? -7.093 -19.168 -13.698 1.00 91.44 510 ASN A N 1
ATOM 3882 C CA . ASN A 1 510 ? -6.864 -19.529 -12.298 1.00 91.44 510 ASN A CA 1
ATOM 3883 C C . ASN A 1 510 ? -5.369 -19.653 -11.989 1.00 91.44 510 ASN A C 1
ATOM 3885 O O . ASN A 1 510 ? -4.937 -19.380 -10.870 1.00 91.44 510 ASN A O 1
ATOM 3889 N N . LYS A 1 511 ? -4.562 -20.063 -12.973 1.00 92.75 511 LYS A N 1
ATOM 3890 C CA . LYS A 1 511 ? -3.122 -20.291 -12.803 1.00 92.75 511 LYS A CA 1
ATOM 3891 C C . LYS A 1 511 ? -2.274 -19.129 -13.271 1.00 92.75 511 LYS A C 1
ATOM 3893 O O . LYS A 1 511 ? -1.276 -18.843 -12.632 1.00 92.75 511 LYS A O 1
ATOM 3898 N N . HIS A 1 512 ? -2.670 -18.464 -14.346 1.00 92.69 512 HIS A N 1
ATOM 3899 C CA . HIS A 1 512 ? -2.038 -17.258 -14.854 1.00 92.69 512 HIS A CA 1
ATOM 3900 C C . HIS A 1 512 ? -3.061 -16.139 -14.840 1.00 92.69 512 HIS A C 1
ATOM 3902 O O . HIS A 1 512 ? -3.889 -16.043 -15.746 1.00 92.69 512 HIS A O 1
ATOM 3908 N N . SER A 1 513 ? -3.027 -15.348 -13.776 1.00 88.25 513 SER A N 1
ATOM 3909 C CA . SER A 1 513 ? -4.142 -14.492 -13.381 1.00 88.25 513 SER A CA 1
ATOM 3910 C C . SER A 1 513 ? -3.910 -13.008 -13.633 1.00 88.25 513 SER A C 1
ATOM 3912 O O . SER A 1 513 ? -4.891 -12.274 -13.764 1.00 88.25 513 SER A O 1
ATOM 3914 N N . ILE A 1 514 ? -2.652 -12.564 -13.726 1.00 95.62 514 ILE A N 1
ATOM 3915 C CA . ILE A 1 514 ? -2.282 -11.144 -13.810 1.00 95.62 514 ILE A CA 1
ATOM 3916 C C . ILE A 1 514 ? -1.375 -10.887 -15.018 1.00 95.62 514 ILE A C 1
ATOM 3918 O O . ILE A 1 514 ? -0.399 -11.607 -15.229 1.00 95.62 514 ILE A O 1
ATOM 3922 N N . LEU A 1 515 ? -1.695 -9.832 -15.770 1.00 95.69 515 LEU A N 1
ATOM 3923 C CA . LEU A 1 515 ? -0.917 -9.313 -16.899 1.00 95.69 515 LEU A CA 1
ATOM 3924 C C . LEU A 1 515 ? -0.683 -7.812 -16.718 1.00 95.69 515 LEU A C 1
ATOM 3926 O O . LEU A 1 515 ? -1.629 -7.085 -16.412 1.00 95.69 515 LEU A O 1
ATOM 3930 N N . ILE A 1 516 ? 0.544 -7.337 -16.935 1.00 95.81 516 ILE A N 1
ATOM 3931 C CA . ILE A 1 516 ? 0.864 -5.904 -16.860 1.00 95.81 516 ILE A CA 1
ATOM 3932 C C . ILE A 1 516 ? 0.805 -5.272 -18.254 1.00 95.81 516 ILE A C 1
ATOM 3934 O O . ILE A 1 516 ? 1.540 -5.666 -19.159 1.00 95.81 516 ILE A O 1
ATOM 3938 N N . ALA A 1 517 ? -0.044 -4.261 -18.426 1.00 95.44 517 ALA A N 1
ATOM 3939 C CA . ALA A 1 517 ? -0.072 -3.420 -19.613 1.00 95.44 517 ALA A CA 1
ATOM 3940 C C . ALA A 1 517 ? 0.886 -2.236 -19.440 1.00 95.44 517 ALA A C 1
ATOM 3942 O O . ALA A 1 517 ? 0.768 -1.458 -18.492 1.00 95.44 517 ALA A O 1
ATOM 3943 N N . ASN A 1 518 ? 1.816 -2.074 -20.379 1.00 93.81 518 ASN A N 1
ATOM 3944 C CA . ASN A 1 518 ? 2.748 -0.952 -20.407 1.00 93.81 518 ASN A CA 1
ATOM 3945 C C . ASN A 1 518 ? 2.803 -0.371 -21.826 1.00 93.81 518 ASN A C 1
ATOM 3947 O O . ASN A 1 518 ? 3.601 -0.814 -22.648 1.00 93.81 518 ASN A O 1
ATOM 3951 N N . VAL A 1 519 ? 1.930 0.600 -22.123 1.00 91.81 519 VAL A N 1
ATOM 3952 C CA . VAL A 1 519 ? 1.813 1.157 -23.482 1.00 91.81 519 VAL A CA 1
ATOM 3953 C C . VAL A 1 519 ? 3.075 1.918 -23.865 1.00 91.81 519 VAL A C 1
ATOM 3955 O O . VAL A 1 519 ? 3.645 1.685 -24.931 1.00 91.81 519 VAL A O 1
ATOM 3958 N N . LEU A 1 520 ? 3.507 2.830 -22.991 1.00 88.56 520 LEU A N 1
ATOM 3959 C CA . LEU A 1 520 ? 4.658 3.691 -23.242 1.00 88.56 520 LEU A CA 1
ATOM 3960 C C . LEU A 1 520 ? 5.254 4.231 -21.928 1.00 88.56 520 LEU A C 1
ATOM 3962 O O . LEU A 1 520 ? 5.286 5.440 -21.701 1.00 88.56 520 LEU A O 1
ATOM 3966 N N . ASN A 1 521 ? 5.684 3.332 -21.036 1.00 87.94 521 ASN A N 1
ATOM 3967 C CA . ASN A 1 521 ? 6.026 3.641 -19.636 1.00 87.94 521 ASN A CA 1
ATOM 3968 C C . ASN A 1 521 ? 4.877 4.366 -18.913 1.00 87.94 521 ASN A C 1
ATOM 3970 O O . ASN A 1 521 ? 5.067 5.366 -18.213 1.00 87.94 521 ASN A O 1
ATOM 3974 N N . GLY A 1 522 ? 3.658 3.872 -19.147 1.00 92.19 522 GLY A N 1
ATOM 3975 C CA . GLY A 1 522 ? 2.405 4.498 -18.732 1.00 92.19 522 GLY A CA 1
ATOM 3976 C C . GLY A 1 522 ? 1.248 4.243 -19.709 1.00 92.19 522 GLY A C 1
ATOM 3977 O O . GLY A 1 522 ? 1.416 3.472 -20.658 1.00 92.19 522 GLY A O 1
ATOM 3978 N N . PRO A 1 523 ? 0.094 4.908 -19.499 1.00 91.81 523 PRO A N 1
ATOM 3979 C CA . PRO A 1 523 ? -1.125 4.747 -20.300 1.00 91.81 523 PRO A CA 1
ATOM 3980 C C . PRO A 1 523 ? -1.110 5.468 -21.658 1.00 91.81 523 PRO A C 1
ATOM 3982 O O . PRO A 1 523 ? -1.984 5.201 -22.479 1.00 91.81 523 PRO A O 1
ATOM 3985 N N . ASP A 1 524 ? -0.133 6.352 -21.893 1.00 91.38 524 ASP A N 1
ATOM 3986 C CA . ASP A 1 524 ? -0.117 7.365 -22.963 1.00 91.38 524 ASP A CA 1
ATOM 3987 C C . ASP A 1 524 ? -1.196 8.470 -22.785 1.00 91.38 524 ASP A C 1
ATOM 3989 O O . ASP A 1 524 ? -1.876 8.549 -21.762 1.00 91.38 524 ASP A O 1
ATOM 3993 N N . TYR A 1 525 ? -1.301 9.409 -23.732 1.00 85.69 525 TYR A N 1
ATOM 3994 C CA . TYR A 1 525 ? -2.257 10.522 -23.715 1.00 85.69 525 TYR A CA 1
ATOM 3995 C C . TYR A 1 525 ? -3.577 10.192 -24.429 1.00 85.69 525 TYR A C 1
ATOM 3997 O O . TYR A 1 525 ? -4.599 10.830 -24.161 1.00 85.69 525 TYR A O 1
ATOM 4005 N N . VAL A 1 526 ? -3.553 9.190 -25.312 1.00 91.38 526 VAL A N 1
ATOM 4006 C CA . VAL A 1 526 ? -4.683 8.674 -26.096 1.00 91.38 526 VAL A CA 1
ATOM 4007 C C . VAL A 1 526 ? -4.684 7.153 -26.078 1.00 91.38 526 VAL A C 1
ATOM 4009 O O . VAL A 1 526 ? -3.665 6.518 -25.837 1.00 91.38 526 VAL A O 1
ATOM 4012 N N . VAL A 1 527 ? -5.842 6.574 -26.377 1.00 94.62 527 VAL A N 1
ATOM 4013 C CA . VAL A 1 527 ? -6.006 5.126 -26.510 1.00 94.62 527 VAL A CA 1
ATOM 4014 C C . VAL A 1 527 ? -5.112 4.591 -27.629 1.00 94.62 527 VAL A C 1
ATOM 4016 O O . VAL A 1 527 ? -5.273 4.984 -28.788 1.00 94.62 527 VAL A O 1
ATOM 4019 N N . ASP A 1 528 ? -4.254 3.625 -27.308 1.00 93.06 528 ASP A N 1
ATOM 4020 C CA . ASP A 1 528 ? -3.579 2.812 -28.314 1.00 93.06 528 ASP A CA 1
ATOM 4021 C C . ASP A 1 528 ? -4.489 1.645 -28.719 1.00 93.06 528 ASP A C 1
ATOM 4023 O O . ASP A 1 528 ? -4.899 0.815 -27.904 1.00 93.06 528 ASP A O 1
ATOM 4027 N N . THR A 1 529 ? -4.840 1.582 -30.003 1.00 93.31 529 THR A N 1
ATOM 4028 C CA . THR A 1 529 ? -5.797 0.583 -30.507 1.00 93.31 529 THR A CA 1
ATOM 4029 C C . THR A 1 529 ? -5.287 -0.858 -30.430 1.00 93.31 529 THR A C 1
ATOM 4031 O O . THR A 1 529 ? -6.097 -1.774 -30.284 1.00 93.31 529 THR A O 1
ATOM 4034 N N . SER A 1 530 ? -3.970 -1.070 -30.507 1.00 91.12 530 SER A N 1
ATOM 4035 C CA . SER A 1 530 ? -3.370 -2.403 -30.427 1.00 91.12 530 SER A CA 1
ATOM 4036 C C . SER A 1 530 ? -3.373 -2.918 -28.987 1.00 91.12 530 SER A C 1
ATOM 4038 O O . SER A 1 530 ? -3.801 -4.046 -28.740 1.00 91.12 530 SER A O 1
ATOM 4040 N N . TRP A 1 531 ? -3.029 -2.052 -28.029 1.00 94.62 531 TRP A N 1
ATOM 4041 C CA . TRP A 1 531 ? -3.120 -2.343 -26.600 1.00 94.62 531 TRP A CA 1
ATOM 4042 C C . TRP A 1 531 ? -4.557 -2.535 -26.144 1.00 94.62 531 TRP A C 1
ATOM 4044 O O . TRP A 1 531 ? -4.856 -3.530 -25.490 1.00 94.62 531 TRP A O 1
ATOM 4054 N N . LYS A 1 532 ? -5.475 -1.653 -26.555 1.00 95.62 532 LYS A N 1
ATOM 4055 C CA . LYS A 1 532 ? -6.903 -1.800 -26.250 1.00 95.62 532 LYS A CA 1
ATOM 4056 C C . LYS A 1 532 ? -7.423 -3.181 -26.645 1.00 95.62 532 LYS A C 1
ATOM 4058 O O . LYS A 1 532 ? -8.101 -3.829 -25.854 1.00 95.62 532 LYS A O 1
ATOM 4063 N N . SER A 1 533 ? -7.057 -3.650 -27.840 1.00 95.06 533 SER A N 1
ATOM 4064 C CA . SER A 1 533 ? -7.487 -4.956 -28.335 1.00 95.06 533 SER A CA 1
ATOM 4065 C C . SER A 1 533 ? -7.027 -6.110 -27.440 1.00 95.06 533 SER A C 1
ATOM 4067 O O . SER A 1 533 ? -7.826 -7.005 -27.159 1.00 95.06 533 SER A O 1
ATOM 4069 N N . VAL A 1 534 ? -5.770 -6.123 -26.986 1.00 95.56 534 VAL A N 1
ATOM 4070 C CA . VAL A 1 534 ? -5.267 -7.213 -26.129 1.00 95.56 534 VAL A CA 1
ATOM 4071 C C . VAL A 1 534 ? -5.746 -7.091 -24.681 1.00 95.56 534 VAL A C 1
ATOM 4073 O O . VAL A 1 534 ? -6.045 -8.115 -24.072 1.00 95.56 534 VAL A O 1
ATOM 4076 N N . ILE A 1 535 ? -5.903 -5.868 -24.160 1.00 96.94 535 ILE A N 1
ATOM 4077 C CA . ILE A 1 535 ? -6.448 -5.601 -22.819 1.00 96.94 535 ILE A CA 1
ATOM 4078 C C . ILE A 1 535 ? -7.893 -6.112 -22.735 1.00 96.94 535 ILE A C 1
ATOM 4080 O O . ILE A 1 535 ? -8.219 -6.881 -21.833 1.00 96.94 535 ILE A O 1
ATOM 4084 N N . GLU A 1 536 ? -8.741 -5.768 -23.710 1.00 97.00 536 GLU A N 1
ATOM 4085 C CA . GLU A 1 536 ? -10.130 -6.240 -23.779 1.00 97.00 536 GLU A CA 1
ATOM 4086 C C . GLU A 1 536 ? -10.212 -7.767 -23.879 1.00 97.00 536 GLU A C 1
ATOM 4088 O O . GLU A 1 536 ? -11.016 -8.398 -23.194 1.00 97.00 536 GLU A O 1
ATOM 4093 N N . GLN A 1 537 ? -9.384 -8.390 -24.722 1.00 96.56 537 GLN A N 1
ATOM 4094 C CA . GLN A 1 537 ? -9.379 -9.848 -24.875 1.00 96.56 537 GL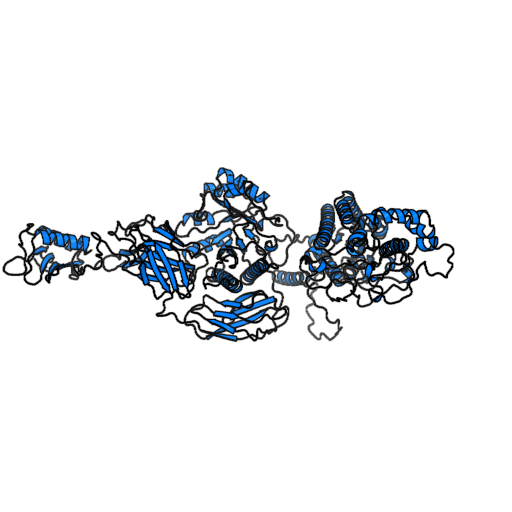N A CA 1
ATOM 4095 C C . GLN A 1 537 ? -8.918 -10.566 -23.601 1.00 96.56 537 GLN A C 1
ATOM 4097 O O . GLN A 1 537 ? -9.532 -11.560 -23.214 1.00 96.56 537 GLN A O 1
ATOM 4102 N N . ALA A 1 538 ? -7.876 -10.061 -22.937 1.00 95.88 538 ALA A N 1
ATOM 4103 C CA . ALA A 1 538 ? -7.375 -10.611 -21.682 1.00 95.88 538 ALA A CA 1
ATOM 4104 C C . ALA A 1 538 ? -8.390 -10.455 -20.538 1.00 95.88 538 ALA A C 1
ATOM 4106 O O . ALA A 1 538 ? -8.665 -11.419 -19.823 1.00 95.88 538 ALA A O 1
ATOM 4107 N N . ALA A 1 539 ? -8.998 -9.275 -20.389 1.00 95.25 539 ALA A N 1
ATOM 4108 C CA . ALA A 1 539 ? -10.035 -9.046 -19.385 1.00 95.25 539 ALA A CA 1
ATOM 4109 C C . ALA A 1 539 ? -11.239 -9.981 -19.603 1.00 95.25 539 ALA A C 1
ATOM 4111 O O . ALA A 1 539 ? -11.699 -10.643 -18.672 1.00 95.25 539 ALA A O 1
ATOM 4112 N N . ASN A 1 540 ? -11.692 -10.129 -20.854 1.00 95.00 540 ASN A N 1
ATOM 4113 C CA . ASN A 1 540 ? -12.793 -11.027 -21.214 1.00 95.00 540 ASN A CA 1
ATOM 4114 C C . ASN A 1 540 ? -12.470 -12.518 -21.009 1.00 95.00 540 ASN A C 1
ATOM 4116 O O . ASN A 1 540 ? -13.395 -13.318 -20.864 1.00 95.00 540 ASN A O 1
ATOM 4120 N N . SER A 1 541 ? -11.190 -12.911 -20.982 1.00 94.56 541 SER A N 1
ATOM 4121 C CA . SER A 1 541 ? -10.784 -14.279 -20.631 1.00 94.56 541 SER A CA 1
ATOM 4122 C C . SER A 1 541 ? -10.649 -14.510 -19.120 1.00 94.56 541 SER A C 1
ATOM 4124 O O . SER A 1 541 ? -10.262 -15.599 -18.698 1.00 94.56 541 SER A O 1
ATOM 4126 N N . GLY A 1 542 ? -11.007 -13.518 -18.296 1.00 92.31 542 GLY A N 1
ATOM 4127 C CA . GLY A 1 542 ? -10.982 -13.602 -16.836 1.00 92.31 542 GLY A CA 1
ATOM 4128 C C . GLY A 1 542 ? -9.639 -13.222 -16.208 1.00 92.31 542 GLY A C 1
ATOM 4129 O O . GLY A 1 542 ? -9.426 -13.496 -15.027 1.00 92.31 542 GLY A O 1
ATOM 4130 N N . LYS A 1 543 ? -8.719 -12.613 -16.968 1.00 93.88 543 LYS A N 1
ATOM 4131 C CA . LYS A 1 543 ? -7.445 -12.100 -16.439 1.00 93.88 543 LYS A CA 1
ATOM 4132 C C . LYS A 1 543 ? -7.644 -10.752 -15.756 1.00 93.88 543 LYS A C 1
ATOM 4134 O O . LYS A 1 543 ? -8.463 -9.940 -16.172 1.00 93.88 543 LYS A O 1
ATOM 4139 N N . THR A 1 544 ? -6.829 -10.480 -14.743 1.00 95.56 544 THR A N 1
ATOM 4140 C CA . THR A 1 544 ? -6.684 -9.140 -14.167 1.00 95.56 544 THR A CA 1
ATOM 4141 C C . THR A 1 544 ? -5.552 -8.418 -14.892 1.00 95.56 544 THR A C 1
ATOM 4143 O O . THR A 1 544 ? -4.379 -8.665 -14.625 1.00 95.56 544 THR A O 1
ATOM 4146 N N . VAL A 1 545 ? -5.902 -7.540 -15.832 1.00 97.12 545 VAL A N 1
ATOM 4147 C CA . VAL A 1 545 ? -4.923 -6.690 -16.524 1.00 97.12 545 VAL A CA 1
ATOM 4148 C C . VAL A 1 545 ? -4.677 -5.438 -15.688 1.00 97.12 545 VAL A C 1
ATOM 4150 O O . VAL A 1 545 ? -5.641 -4.777 -15.311 1.00 97.12 545 VAL A O 1
ATOM 4153 N N . ILE A 1 546 ? -3.424 -5.104 -15.383 1.00 98.00 546 ILE A N 1
ATOM 4154 C CA . ILE A 1 546 ? -3.071 -3.933 -14.566 1.00 98.00 546 ILE A CA 1
ATOM 4155 C C . ILE A 1 546 ? -2.148 -2.974 -15.313 1.00 98.00 546 ILE A C 1
ATOM 4157 O O . ILE A 1 546 ? -1.272 -3.406 -16.055 1.00 98.00 546 ILE A O 1
ATOM 4161 N N . GLY A 1 547 ? -2.365 -1.672 -15.143 1.00 98.06 547 GLY A N 1
ATOM 4162 C CA . GLY A 1 547 ? -1.630 -0.632 -15.863 1.00 98.06 547 GLY A CA 1
ATOM 4163 C C . GLY A 1 547 ? -0.327 -0.248 -15.171 1.00 98.06 547 GLY A C 1
ATOM 4164 O O . GLY A 1 547 ? -0.318 -0.019 -13.965 1.00 98.06 547 GLY A O 1
ATOM 4165 N N . TYR A 1 548 ? 0.767 -0.147 -15.922 1.00 97.88 548 TYR A N 1
ATOM 4166 C CA . TYR A 1 548 ? 2.063 0.305 -15.412 1.00 97.88 548 TYR A CA 1
ATOM 4167 C C . TYR A 1 548 ? 2.039 1.795 -15.035 1.00 97.88 548 TYR A C 1
ATOM 4169 O O . TYR A 1 548 ? 1.683 2.644 -15.858 1.00 97.88 548 TYR A O 1
ATOM 4177 N N . VAL A 1 549 ? 2.473 2.133 -13.820 1.00 98.12 549 VAL A N 1
ATOM 4178 C CA . VAL A 1 549 ? 2.662 3.511 -13.346 1.00 98.12 549 VAL A CA 1
ATOM 4179 C C . VAL A 1 549 ? 4.037 3.644 -12.704 1.00 98.12 549 VAL A C 1
ATOM 4181 O O . VAL A 1 549 ? 4.361 2.960 -11.738 1.00 98.12 549 VAL A O 1
ATOM 4184 N N . ARG A 1 550 ? 4.841 4.576 -13.217 1.00 95.00 550 ARG A N 1
ATOM 4185 C CA . ARG A 1 550 ? 6.184 4.859 -12.708 1.00 95.00 550 ARG A CA 1
ATOM 4186 C C . ARG A 1 550 ? 6.127 5.768 -11.482 1.00 95.00 550 ARG A C 1
ATOM 4188 O O . ARG A 1 550 ? 5.662 6.905 -11.588 1.00 95.00 550 ARG A O 1
ATOM 4195 N N . THR A 1 551 ? 6.676 5.320 -10.353 1.00 96.62 551 THR A N 1
ATOM 4196 C CA . THR A 1 551 ? 6.697 6.100 -9.098 1.00 96.62 551 THR A CA 1
ATOM 4197 C C . THR A 1 551 ? 8.027 6.801 -8.811 1.00 96.62 551 THR A C 1
ATOM 4199 O O . THR A 1 551 ? 8.087 7.661 -7.930 1.00 96.62 551 THR A O 1
ATOM 4202 N N . GLY A 1 552 ? 9.091 6.488 -9.563 1.00 94.00 552 GLY A N 1
ATOM 4203 C CA . GLY A 1 552 ? 10.362 7.210 -9.494 1.00 94.00 552 GLY A CA 1
ATOM 4204 C C . GLY A 1 552 ? 11.058 7.149 -8.145 1.00 94.00 552 GLY A C 1
ATOM 4205 O O . GLY A 1 552 ? 11.783 8.089 -7.810 1.00 94.00 552 GLY A O 1
ATOM 4206 N N . TYR A 1 553 ? 10.809 6.114 -7.341 1.00 95.31 553 TYR A N 1
ATOM 4207 C CA . TYR A 1 553 ? 11.255 6.018 -5.953 1.00 95.31 553 TYR A CA 1
ATOM 4208 C C . TYR A 1 553 ? 10.892 7.270 -5.146 1.00 95.31 553 TYR A C 1
ATOM 4210 O O . TYR A 1 553 ? 11.665 7.711 -4.299 1.00 95.31 553 TYR A O 1
ATOM 4218 N N . LEU A 1 554 ? 9.763 7.912 -5.477 1.00 94.94 554 LEU A N 1
ATOM 4219 C CA . LEU A 1 554 ? 9.296 9.174 -4.892 1.00 94.94 554 LEU A CA 1
ATOM 4220 C C . LEU A 1 554 ? 10.318 10.330 -4.959 1.00 94.94 554 LEU A C 1
ATOM 4222 O O . LEU A 1 554 ? 10.192 11.320 -4.236 1.00 94.94 554 LEU A O 1
ATOM 4226 N N . GLY A 1 555 ? 11.344 10.210 -5.810 1.00 92.06 555 GLY A N 1
ATOM 4227 C CA . GLY A 1 555 ? 12.461 11.148 -5.920 1.00 92.06 555 GLY A CA 1
ATOM 4228 C C . GLY A 1 555 ? 13.470 11.098 -4.771 1.00 92.06 555 GLY A C 1
ATOM 4229 O O . GLY A 1 555 ? 14.341 11.963 -4.707 1.00 92.06 555 GLY A O 1
ATOM 4230 N N . VAL A 1 556 ? 13.384 10.111 -3.872 1.00 91.31 556 VAL A N 1
ATOM 4231 C CA . VAL A 1 556 ? 14.238 10.038 -2.670 1.00 91.31 556 VAL A CA 1
ATOM 4232 C C . VAL A 1 556 ? 15.448 9.121 -2.831 1.00 91.31 556 VAL A C 1
ATOM 4234 O O . VAL A 1 556 ? 16.375 9.179 -2.025 1.00 91.31 556 VAL A O 1
ATOM 4237 N N . SER A 1 557 ? 15.482 8.323 -3.901 1.00 88.75 557 SER A N 1
ATOM 4238 C CA . SER A 1 557 ? 16.625 7.476 -4.240 1.00 88.75 557 SER A CA 1
ATOM 4239 C C . SER A 1 557 ? 17.897 8.288 -4.507 1.00 88.75 557 SER A C 1
ATOM 4241 O O . SER A 1 557 ? 17.857 9.495 -4.756 1.00 88.75 557 SER A O 1
ATOM 4243 N N . GLN A 1 558 ? 19.060 7.632 -4.510 1.00 85.50 558 GLN A N 1
ATOM 4244 C CA . GLN A 1 558 ? 20.338 8.299 -4.810 1.00 85.50 558 GLN A CA 1
ATOM 4245 C C . GLN A 1 558 ? 20.359 8.943 -6.205 1.00 85.50 558 GLN A C 1
ATOM 4247 O O . GLN A 1 558 ? 21.033 9.949 -6.412 1.00 85.50 558 GLN A O 1
ATOM 4252 N N . GLN A 1 559 ? 19.596 8.384 -7.145 1.00 82.56 559 GLN A N 1
ATOM 4253 C CA . GLN A 1 559 ? 19.425 8.888 -8.504 1.00 82.56 559 GLN A CA 1
ATOM 4254 C C . GLN A 1 559 ? 18.592 10.177 -8.553 1.00 82.56 559 GLN A C 1
ATOM 4256 O O . GLN A 1 559 ? 18.649 10.883 -9.556 1.00 82.56 559 GLN A O 1
ATOM 4261 N N . GLN A 1 560 ? 17.839 10.494 -7.489 1.00 86.94 560 GLN A N 1
ATOM 4262 C CA . GLN A 1 560 ? 17.035 11.716 -7.363 1.00 86.94 560 GLN A CA 1
ATOM 4263 C C . GLN A 1 560 ? 16.111 11.925 -8.570 1.00 86.94 560 GLN A C 1
ATOM 4265 O O . GLN A 1 560 ? 16.086 12.996 -9.186 1.00 86.94 560 GLN A O 1
ATOM 4270 N N . PHE A 1 561 ? 15.368 10.875 -8.939 1.00 89.38 561 PHE A N 1
ATOM 4271 C CA . PHE A 1 561 ? 14.469 10.948 -10.083 1.00 89.38 561 PHE A CA 1
ATOM 4272 C C . PHE A 1 561 ? 13.450 12.072 -9.929 1.00 89.38 561 PHE A C 1
ATOM 4274 O O . PHE A 1 561 ? 12.928 12.366 -8.851 1.00 89.38 561 PHE A O 1
ATOM 4281 N N . LYS A 1 562 ? 13.138 12.681 -11.068 1.00 91.12 562 LYS A N 1
ATOM 4282 C CA . LYS A 1 562 ? 12.181 13.773 -11.168 1.00 91.12 562 LYS A CA 1
ATOM 4283 C C . LYS A 1 562 ? 10.918 13.305 -11.875 1.00 91.12 562 LYS A C 1
ATOM 4285 O O . LYS A 1 562 ? 10.969 12.419 -12.733 1.00 91.12 562 LYS A O 1
ATOM 4290 N N . THR A 1 563 ? 9.804 13.943 -11.537 1.00 92.81 563 THR A N 1
ATOM 4291 C CA . THR A 1 563 ? 8.563 13.871 -12.308 1.00 92.81 563 THR A CA 1
ATOM 4292 C C . THR A 1 563 ? 8.807 14.317 -13.751 1.00 92.81 563 THR A C 1
ATOM 4294 O O . THR A 1 563 ? 9.801 14.982 -14.052 1.00 92.81 563 THR A O 1
ATOM 4297 N N . ARG A 1 564 ? 7.867 14.039 -14.659 1.00 89.56 564 ARG A N 1
ATOM 4298 C CA . ARG A 1 564 ? 7.916 14.517 -16.054 1.00 89.56 564 ARG A CA 1
ATOM 4299 C C . ARG A 1 564 ? 7.919 16.047 -16.162 1.00 89.56 564 ARG A C 1
ATOM 4301 O O . ARG A 1 564 ? 8.307 16.593 -17.187 1.00 89.56 564 ARG A O 1
ATOM 4308 N N . LEU A 1 565 ? 7.516 16.741 -15.095 1.00 90.00 565 LEU A N 1
ATOM 4309 C CA . LEU A 1 565 ? 7.582 18.200 -14.959 1.00 90.00 565 LEU A CA 1
ATOM 4310 C C . LEU A 1 565 ? 8.878 18.688 -14.280 1.00 90.00 565 LEU A C 1
ATOM 4312 O O . LEU A 1 565 ? 8.999 19.867 -13.956 1.00 90.00 565 LEU A O 1
ATOM 4316 N N . GLY A 1 566 ? 9.850 17.801 -14.051 1.00 89.19 566 GLY A N 1
ATOM 4317 C CA . GLY A 1 566 ? 11.173 18.149 -13.537 1.00 89.19 566 GLY A CA 1
ATOM 4318 C C . GLY A 1 566 ? 11.244 18.381 -12.024 1.00 89.19 566 GLY A C 1
ATOM 4319 O O . GLY A 1 566 ? 12.208 18.990 -11.556 1.00 89.19 566 GLY A O 1
ATOM 4320 N N . SER A 1 567 ? 10.265 17.910 -11.244 1.00 91.19 567 SER A N 1
ATOM 4321 C CA . SER A 1 567 ? 10.246 18.075 -9.783 1.00 91.19 567 SER A CA 1
ATOM 4322 C C . SER A 1 567 ? 10.683 16.811 -9.046 1.00 91.19 567 SER A C 1
ATOM 4324 O O . SER A 1 567 ? 10.263 15.719 -9.403 1.00 91.19 567 SER A O 1
ATOM 4326 N N . GLY A 1 568 ? 11.487 16.957 -7.991 1.00 91.75 568 GLY A N 1
ATOM 4327 C CA . GLY A 1 568 ? 11.776 15.884 -7.025 1.00 91.75 568 GLY A CA 1
ATOM 4328 C C . GLY A 1 568 ? 10.911 15.961 -5.760 1.00 91.75 568 GLY A C 1
ATOM 4329 O O . GLY A 1 568 ? 11.190 15.279 -4.782 1.00 91.75 568 GLY A O 1
ATOM 4330 N N . ASN A 1 569 ? 9.910 16.848 -5.722 1.00 93.25 569 ASN A N 1
ATOM 4331 C CA . ASN A 1 569 ? 9.069 17.021 -4.542 1.00 93.25 569 ASN A CA 1
ATOM 4332 C C . ASN A 1 569 ? 8.082 15.852 -4.393 1.00 93.25 569 ASN A C 1
ATOM 4334 O O . ASN A 1 569 ? 7.417 15.474 -5.357 1.00 93.25 569 ASN A O 1
ATOM 4338 N N . LEU A 1 570 ? 7.929 15.355 -3.165 1.00 94.50 570 LEU A N 1
ATOM 4339 C CA . LEU A 1 570 ? 7.033 14.247 -2.832 1.00 94.50 570 LEU A CA 1
ATOM 4340 C C . LEU A 1 570 ? 5.573 14.496 -3.260 1.00 94.50 570 LEU A C 1
ATOM 4342 O O . LEU A 1 570 ? 4.918 13.598 -3.785 1.00 94.50 570 LEU A O 1
ATOM 4346 N N . ALA A 1 571 ? 5.070 15.724 -3.105 1.00 96.00 571 ALA A N 1
ATOM 4347 C CA . ALA A 1 571 ? 3.711 16.087 -3.506 1.00 96.00 571 ALA A CA 1
ATOM 4348 C C . ALA A 1 571 ? 3.519 16.120 -5.025 1.00 96.00 571 ALA A C 1
ATOM 4350 O O . ALA A 1 571 ? 2.450 15.779 -5.532 1.00 96.00 571 ALA A O 1
ATOM 4351 N N . ASP A 1 572 ? 4.558 16.496 -5.769 1.00 96.56 572 ASP A N 1
ATOM 4352 C CA . ASP A 1 572 ? 4.495 16.509 -7.229 1.00 96.56 572 ASP A CA 1
ATOM 4353 C C . ASP A 1 572 ? 4.559 15.074 -7.775 1.00 96.56 572 ASP A C 1
ATOM 4355 O O . ASP A 1 572 ? 3.846 14.759 -8.727 1.00 96.56 572 ASP A O 1
ATOM 4359 N N . TRP A 1 573 ? 5.341 14.187 -7.140 1.00 97.44 573 TRP A N 1
ATOM 4360 C CA . TRP A 1 573 ? 5.320 12.746 -7.420 1.00 97.44 573 TRP A CA 1
ATOM 4361 C C . TRP A 1 573 ? 3.949 12.134 -7.143 1.00 97.44 573 TRP A C 1
ATOM 4363 O O . TRP A 1 573 ? 3.393 11.486 -8.024 1.00 97.44 573 TRP A O 1
ATOM 4373 N N . THR A 1 574 ? 3.367 12.414 -5.974 1.00 97.25 574 THR A N 1
ATOM 4374 C CA . THR A 1 574 ? 2.004 11.976 -5.619 1.00 97.25 574 THR A CA 1
ATOM 4375 C C . THR A 1 574 ? 0.998 12.435 -6.670 1.00 97.25 574 THR A C 1
ATOM 4377 O O . THR A 1 574 ? 0.230 11.630 -7.188 1.00 97.25 574 THR A O 1
ATOM 4380 N N . SER A 1 575 ? 1.076 13.714 -7.063 1.00 97.19 575 SER A N 1
ATOM 4381 C CA . SER A 1 575 ? 0.181 14.276 -8.075 1.00 97.19 575 SER A CA 1
ATOM 4382 C C . SER A 1 575 ? 0.304 13.540 -9.408 1.00 97.19 575 SER A C 1
ATOM 4384 O O . SER A 1 575 ? -0.703 13.264 -10.051 1.00 97.19 575 SER A O 1
ATOM 4386 N N . GLN A 1 576 ? 1.529 13.245 -9.852 1.00 97.00 576 GLN A N 1
ATOM 4387 C CA . GLN A 1 576 ? 1.760 12.535 -11.109 1.00 97.00 576 GLN A CA 1
ATOM 4388 C C . GLN A 1 576 ? 1.232 11.098 -11.054 1.00 97.00 576 GLN A C 1
ATOM 4390 O O . GLN A 1 576 ? 0.589 10.662 -12.002 1.00 97.00 576 GLN A O 1
ATOM 4395 N N . ILE A 1 577 ? 1.488 10.383 -9.956 1.00 98.06 577 ILE A N 1
ATOM 4396 C CA . ILE A 1 577 ? 1.071 8.988 -9.786 1.00 98.06 577 ILE A CA 1
ATOM 4397 C C . ILE A 1 577 ? -0.456 8.882 -9.859 1.00 98.06 577 ILE A C 1
ATOM 4399 O O . ILE A 1 577 ? -0.967 8.089 -10.643 1.00 98.06 577 ILE A O 1
ATOM 4403 N N . GLU A 1 578 ? -1.190 9.711 -9.112 1.00 97.31 578 GLU A N 1
ATOM 4404 C CA . GLU A 1 578 ? -2.661 9.707 -9.131 1.00 97.31 578 GLU A CA 1
ATOM 4405 C C . GLU A 1 578 ? -3.239 10.053 -10.510 1.00 97.31 578 GLU A C 1
ATOM 4407 O O . GLU A 1 578 ? -4.216 9.449 -10.952 1.00 97.31 578 GLU A O 1
ATOM 4412 N N . GLN A 1 579 ? -2.605 10.983 -11.222 1.00 96.06 579 GLN A N 1
ATOM 4413 C CA . GLN A 1 579 ? -2.991 11.344 -12.584 1.00 96.06 579 GLN A CA 1
ATOM 4414 C C . GLN A 1 579 ? -2.743 10.215 -13.590 1.00 96.06 579 GLN A C 1
ATOM 4416 O O . GLN A 1 579 ? -3.565 10.007 -14.480 1.00 96.06 579 GLN A O 1
ATOM 4421 N N . ASP A 1 580 ? -1.644 9.473 -13.451 1.00 97.31 580 ASP A N 1
ATOM 4422 C CA . ASP A 1 580 ? -1.340 8.327 -14.314 1.00 97.31 580 ASP A CA 1
ATOM 4423 C C . ASP A 1 580 ? -2.306 7.168 -14.045 1.00 97.31 580 ASP A C 1
ATOM 4425 O O . ASP A 1 580 ? -2.778 6.532 -14.988 1.00 97.31 580 ASP A O 1
ATOM 4429 N N . VAL A 1 581 ? -2.661 6.943 -12.773 1.00 98.00 581 VAL A N 1
ATOM 4430 C CA . VAL A 1 581 ? -3.731 6.017 -12.372 1.00 98.00 581 VAL A CA 1
ATOM 4431 C C . VAL A 1 581 ? -5.032 6.392 -13.071 1.00 98.00 581 VAL A C 1
ATOM 4433 O O . VAL A 1 581 ? -5.611 5.572 -13.780 1.00 98.00 581 VAL A O 1
ATOM 4436 N N . ASP A 1 582 ? -5.477 7.638 -12.929 1.00 96.25 582 ASP A N 1
ATOM 4437 C CA . ASP A 1 582 ? -6.722 8.091 -13.544 1.00 96.25 582 ASP A CA 1
ATOM 4438 C C . ASP A 1 582 ? -6.704 7.975 -15.060 1.00 96.25 582 ASP A C 1
ATOM 4440 O O . ASP A 1 582 ? -7.711 7.596 -15.659 1.00 96.25 582 ASP A O 1
ATOM 4444 N N . LYS A 1 583 ? -5.557 8.253 -15.682 1.00 96.06 583 LYS A N 1
ATOM 4445 C CA . LYS A 1 583 ? -5.424 8.182 -17.130 1.00 96.06 583 LYS A CA 1
ATOM 4446 C C . LYS A 1 583 ? -5.549 6.750 -17.653 1.00 96.06 583 LYS A C 1
ATOM 4448 O O . LYS A 1 583 ? -6.148 6.555 -18.708 1.00 96.06 583 LYS A O 1
ATOM 4453 N N . TRP A 1 584 ? -5.072 5.744 -16.913 1.00 97.94 584 TRP A N 1
ATOM 4454 C CA . TRP A 1 584 ? -5.317 4.334 -17.247 1.00 97.94 584 TRP A CA 1
ATOM 4455 C C . TRP A 1 584 ? -6.811 4.008 -17.299 1.00 97.94 584 TRP A C 1
ATOM 4457 O O . TRP A 1 584 ? -7.281 3.453 -18.292 1.00 97.94 584 TRP A O 1
ATOM 4467 N N . PHE A 1 585 ? -7.561 4.387 -16.264 1.00 97.50 585 PHE A N 1
ATOM 4468 C CA . PHE A 1 585 ? -9.002 4.128 -16.195 1.00 97.50 585 PHE A CA 1
ATOM 4469 C C . PHE A 1 585 ? -9.818 5.001 -17.164 1.00 97.50 585 PHE A C 1
ATOM 4471 O O . PHE A 1 585 ? -10.872 4.573 -17.628 1.00 97.50 585 PHE A O 1
ATOM 4478 N N . GLU A 1 586 ? -9.328 6.192 -17.523 1.00 96.06 586 GLU A N 1
ATOM 4479 C CA . GLU A 1 586 ? -9.921 7.044 -18.562 1.00 96.06 586 GLU A CA 1
ATOM 4480 C C . GLU A 1 586 ? -9.783 6.419 -19.959 1.00 96.06 586 GLU A C 1
ATOM 4482 O O . GLU A 1 586 ? -10.745 6.396 -20.729 1.00 96.06 586 GLU A O 1
ATOM 4487 N N . LEU A 1 587 ? -8.588 5.928 -20.306 1.00 96.62 587 LEU A N 1
ATOM 4488 C CA . LEU A 1 587 ? -8.293 5.413 -21.646 1.00 96.62 587 LEU A CA 1
ATOM 4489 C C . LEU A 1 587 ? -8.787 3.973 -21.859 1.00 96.62 587 LEU A C 1
ATOM 4491 O O . LEU A 1 587 ? -9.183 3.620 -22.973 1.00 96.62 587 LEU A O 1
ATOM 4495 N N . TYR A 1 588 ? -8.798 3.155 -20.804 1.00 97.25 588 TYR A N 1
ATOM 4496 C CA . TYR A 1 588 ? -9.172 1.736 -20.850 1.00 97.25 588 TYR A CA 1
ATOM 4497 C C . TYR A 1 588 ? -10.260 1.402 -19.811 1.00 97.25 588 TYR A C 1
ATOM 4499 O O . TYR A 1 588 ? -10.051 0.550 -18.940 1.00 97.25 588 TYR A O 1
ATOM 4507 N N . PRO A 1 589 ? -11.433 2.061 -19.877 1.00 94.81 589 PRO A N 1
ATOM 4508 C CA . PRO A 1 589 ? -12.505 1.860 -18.908 1.00 94.81 589 PRO A CA 1
ATOM 4509 C C . PRO A 1 589 ? -13.001 0.409 -18.920 1.00 94.81 589 PRO A C 1
ATOM 4511 O O . PRO A 1 589 ? -12.934 -0.275 -19.945 1.00 94.81 589 PRO A O 1
ATOM 4514 N N . ASP A 1 590 ? -13.480 -0.056 -17.765 1.00 89.50 590 ASP A N 1
ATOM 4515 C CA . ASP A 1 590 ? -14.070 -1.384 -17.510 1.00 89.50 590 ASP A CA 1
ATOM 4516 C C . ASP A 1 590 ? -13.162 -2.606 -17.766 1.00 89.50 590 ASP A C 1
ATOM 4518 O O . ASP A 1 590 ? -13.541 -3.736 -17.459 1.00 89.50 590 ASP A O 1
ATOM 4522 N N . THR A 1 591 ? -11.969 -2.409 -18.331 1.00 95.00 591 THR A N 1
ATOM 452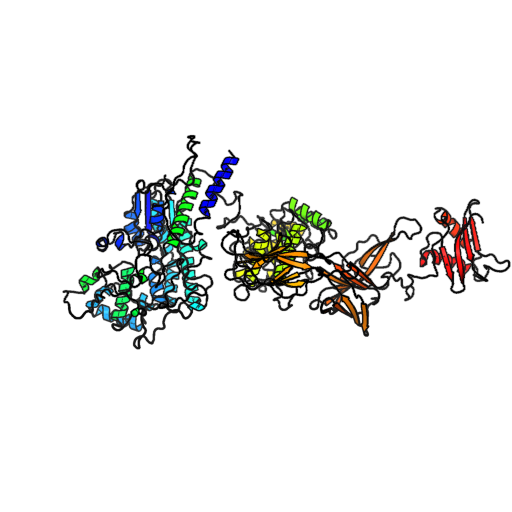3 C CA . THR A 1 591 ? -11.097 -3.485 -18.833 1.00 95.00 591 THR A CA 1
ATOM 4524 C C . THR A 1 591 ? -9.731 -3.490 -18.161 1.00 95.00 591 THR A C 1
ATOM 4526 O O . THR A 1 591 ? -9.153 -4.562 -17.971 1.00 95.00 591 THR A O 1
ATOM 4529 N N . ILE A 1 592 ? -9.238 -2.326 -17.726 1.00 96.44 592 ILE A N 1
ATOM 4530 C CA . ILE A 1 592 ? -8.124 -2.259 -16.784 1.00 96.44 592 ILE A CA 1
ATOM 4531 C C . ILE A 1 592 ? -8.638 -2.580 -15.371 1.00 96.44 592 ILE A C 1
ATOM 4533 O O . ILE A 1 592 ? -9.576 -1.971 -14.863 1.00 96.44 592 ILE A O 1
ATOM 4537 N N . GLY A 1 593 ? -8.054 -3.598 -14.748 1.00 94.94 593 GLY A N 1
ATOM 4538 C CA . GLY A 1 593 ? -8.490 -4.165 -13.472 1.00 94.94 593 GLY A CA 1
ATOM 4539 C C . GLY A 1 593 ? -7.639 -3.750 -12.274 1.00 94.94 593 GLY A C 1
ATOM 4540 O O . GLY A 1 593 ? -7.796 -4.341 -11.204 1.00 94.94 593 GLY A O 1
ATOM 4541 N N . GLY A 1 594 ? -6.711 -2.804 -12.442 1.00 97.38 594 GLY A N 1
ATOM 4542 C CA . GLY A 1 594 ? -5.764 -2.415 -11.402 1.00 97.38 594 GLY A CA 1
ATOM 4543 C C . GLY A 1 594 ? -4.533 -1.664 -11.909 1.00 97.38 594 GLY A C 1
ATOM 4544 O O . GLY A 1 594 ? -4.449 -1.320 -13.088 1.00 97.38 594 GLY A O 1
ATOM 4545 N N . ILE A 1 595 ? -3.572 -1.431 -11.013 1.00 98.44 595 ILE A N 1
ATOM 4546 C CA . ILE A 1 595 ? -2.352 -0.652 -11.260 1.00 98.44 595 ILE A CA 1
ATOM 4547 C C . ILE A 1 595 ? -1.120 -1.383 -10.715 1.00 98.44 595 ILE A C 1
ATOM 4549 O O . ILE A 1 595 ? -1.118 -1.882 -9.589 1.00 98.44 595 ILE A O 1
ATOM 4553 N N . PHE A 1 596 ? -0.063 -1.408 -11.522 1.00 98.50 596 PHE A N 1
ATOM 4554 C CA . PHE A 1 596 ? 1.277 -1.836 -11.145 1.00 98.50 596 PHE A CA 1
ATOM 4555 C C . PHE A 1 596 ? 2.159 -0.600 -10.939 1.00 98.50 596 PHE A C 1
ATOM 4557 O O . PHE A 1 596 ? 2.537 0.068 -11.901 1.00 98.50 596 PHE A O 1
ATOM 4564 N N . PHE A 1 597 ? 2.459 -0.282 -9.684 1.00 98.56 597 PHE A N 1
ATOM 4565 C CA . PHE A 1 597 ? 3.335 0.815 -9.291 1.00 98.56 597 PHE A CA 1
ATOM 4566 C C . PHE A 1 597 ? 4.787 0.346 -9.312 1.00 98.56 597 PHE A C 1
ATOM 4568 O O . PHE A 1 597 ? 5.211 -0.399 -8.433 1.00 98.56 597 PHE A O 1
ATOM 4575 N N . ASP A 1 598 ? 5.548 0.793 -10.301 1.00 97.06 598 ASP A N 1
ATOM 4576 C CA . ASP A 1 598 ? 6.948 0.419 -10.473 1.00 97.06 598 ASP A CA 1
ATOM 4577 C C . ASP A 1 598 ? 7.908 1.466 -9.902 1.00 97.06 598 ASP A C 1
ATOM 4579 O O . ASP A 1 598 ? 7.528 2.625 -9.678 1.00 97.06 598 ASP A O 1
ATOM 4583 N N . GLU A 1 599 ? 9.163 1.065 -9.696 1.00 94.75 599 GLU A N 1
ATOM 4584 C CA . GLU A 1 599 ? 10.205 1.871 -9.051 1.00 94.75 599 GLU A CA 1
ATOM 4585 C C . GLU A 1 599 ? 9.811 2.312 -7.628 1.00 94.75 599 GLU A C 1
ATOM 4587 O O . GLU A 1 599 ? 10.030 3.455 -7.229 1.00 94.75 599 GLU A O 1
ATOM 4592 N N . GLY A 1 600 ? 9.179 1.418 -6.869 1.00 96.25 600 GLY A N 1
ATOM 4593 C CA . GLY A 1 600 ? 8.716 1.669 -5.508 1.00 96.25 600 GLY A CA 1
ATOM 4594 C C . GLY A 1 600 ? 9.858 1.925 -4.524 1.00 96.25 600 GLY A C 1
ATOM 4595 O O . GLY A 1 600 ? 10.923 1.323 -4.613 1.00 96.25 600 GLY A O 1
ATOM 4596 N N . TRP A 1 601 ? 9.640 2.793 -3.536 1.00 96.06 601 TRP A N 1
ATOM 4597 C CA . TRP A 1 601 ? 10.614 2.992 -2.456 1.00 96.06 601 TRP A CA 1
ATOM 4598 C C . TRP A 1 601 ? 10.391 1.948 -1.346 1.00 96.06 601 TRP A C 1
ATOM 4600 O O . TRP A 1 601 ? 9.268 1.881 -0.849 1.00 96.06 601 TRP A O 1
ATOM 4610 N N . PRO A 1 602 ? 11.401 1.144 -0.951 1.00 94.25 602 PRO A N 1
ATOM 4611 C CA . PRO A 1 602 ? 11.195 -0.006 -0.060 1.00 94.25 602 PRO A CA 1
ATOM 4612 C C . PRO A 1 602 ? 11.363 0.290 1.443 1.00 94.25 602 PRO A C 1
ATOM 4614 O O . PRO A 1 602 ? 11.148 -0.601 2.269 1.00 94.25 602 PRO A O 1
ATOM 4617 N N . GLU A 1 603 ? 11.763 1.508 1.824 1.00 93.12 603 GLU A N 1
ATOM 4618 C CA . GLU A 1 603 ? 12.007 1.890 3.224 1.00 93.12 603 GLU A CA 1
ATOM 4619 C C . GLU A 1 603 ? 10.881 2.779 3.769 1.00 93.12 603 GLU A C 1
ATOM 4621 O O . GLU A 1 603 ? 10.358 3.630 3.053 1.00 93.12 603 GLU A O 1
ATOM 4626 N N . CYS A 1 604 ? 10.518 2.632 5.050 1.00 85.94 604 CYS A N 1
ATOM 4627 C CA . CYS A 1 604 ? 9.387 3.367 5.644 1.00 85.94 604 CYS A CA 1
ATOM 4628 C C . CYS A 1 604 ? 9.578 4.893 5.607 1.00 85.94 604 CYS A C 1
ATOM 4630 O O . CYS A 1 604 ? 8.620 5.661 5.502 1.00 85.94 604 CYS A O 1
ATOM 4632 N N . GLY A 1 605 ? 10.837 5.335 5.681 1.00 85.62 605 GLY A N 1
ATOM 4633 C CA . GLY A 1 605 ? 11.200 6.733 5.876 1.00 85.62 605 GLY A CA 1
ATOM 4634 C C . GLY A 1 605 ? 10.956 7.216 7.310 1.00 85.62 605 GLY A C 1
ATOM 4635 O O . GLY A 1 605 ? 10.488 6.459 8.164 1.00 85.62 605 GLY A O 1
ATOM 4636 N N . PRO A 1 606 ? 11.281 8.485 7.606 1.00 80.75 606 PRO A N 1
ATOM 4637 C CA . PRO A 1 606 ? 11.002 9.079 8.909 1.00 80.75 606 PRO A CA 1
ATOM 4638 C C . PRO A 1 606 ? 9.499 9.044 9.206 1.00 80.75 606 PRO A C 1
ATOM 4640 O O . PRO A 1 606 ? 8.709 9.531 8.398 1.00 80.75 606 PRO A O 1
ATOM 4643 N N . ASN A 1 607 ? 9.114 8.493 10.361 1.00 79.69 607 ASN A N 1
ATOM 4644 C CA . ASN A 1 607 ? 7.716 8.364 10.790 1.00 79.69 607 ASN A CA 1
ATOM 4645 C C . ASN A 1 607 ? 6.800 7.732 9.722 1.00 79.69 607 ASN A C 1
ATOM 4647 O O . ASN A 1 607 ? 5.683 8.199 9.546 1.00 79.69 607 ASN A O 1
ATOM 4651 N N . ASN A 1 608 ? 7.280 6.722 8.984 1.00 85.06 608 ASN A N 1
ATOM 4652 C CA . ASN A 1 608 ? 6.498 5.987 7.977 1.00 85.06 608 ASN A CA 1
ATOM 4653 C C . ASN A 1 608 ? 5.977 6.820 6.792 1.00 85.06 608 ASN A C 1
ATOM 4655 O O . ASN A 1 608 ? 5.124 6.355 6.041 1.00 85.06 608 ASN A O 1
ATOM 4659 N N . ILE A 1 609 ? 6.519 8.021 6.559 1.00 87.88 609 ILE A N 1
ATOM 4660 C CA . ILE A 1 609 ? 6.015 8.945 5.530 1.00 87.88 609 ILE A CA 1
ATOM 4661 C C . ILE A 1 609 ? 5.867 8.315 4.133 1.00 87.88 609 ILE A C 1
ATOM 4663 O O . ILE A 1 609 ? 4.946 8.674 3.399 1.00 87.88 609 ILE A O 1
ATOM 4667 N N . TYR A 1 610 ? 6.745 7.383 3.743 1.00 93.12 610 TYR A N 1
ATOM 4668 C CA . TYR A 1 610 ? 6.674 6.748 2.425 1.00 93.12 610 TYR A CA 1
ATOM 4669 C C . TYR A 1 610 ? 5.625 5.637 2.380 1.00 93.12 610 TYR A C 1
ATOM 4671 O O . TYR A 1 610 ? 4.831 5.607 1.441 1.00 93.12 610 TYR A O 1
ATOM 4679 N N . SER A 1 611 ? 5.562 4.764 3.391 1.00 91.75 611 SER A N 1
ATOM 4680 C CA . SER A 1 611 ? 4.515 3.735 3.470 1.00 91.75 611 SER A CA 1
ATOM 4681 C C . SER A 1 611 ? 3.123 4.356 3.622 1.00 91.75 611 SER A C 1
ATOM 4683 O O . SER A 1 611 ? 2.175 3.903 2.982 1.00 91.75 611 SER A O 1
ATOM 4685 N N . ASP A 1 612 ? 2.996 5.447 4.380 1.00 86.62 612 ASP A N 1
ATOM 4686 C CA . ASP A 1 612 ? 1.741 6.190 4.532 1.00 86.62 612 ASP A CA 1
ATOM 4687 C C . ASP A 1 612 ? 1.303 6.809 3.202 1.00 86.62 612 ASP A C 1
ATOM 4689 O O . ASP A 1 612 ? 0.121 6.785 2.853 1.00 86.62 612 ASP A O 1
ATOM 4693 N N . LEU A 1 613 ? 2.258 7.311 2.412 1.00 93.31 613 LEU A N 1
ATOM 4694 C CA . LEU A 1 613 ? 1.964 7.838 1.087 1.00 93.31 613 LEU A CA 1
ATOM 4695 C C . LEU A 1 613 ? 1.489 6.747 0.119 1.00 93.31 613 LEU A C 1
ATOM 4697 O O . LEU A 1 613 ? 0.510 6.954 -0.594 1.00 93.31 613 LEU A O 1
ATOM 4701 N N . TYR A 1 614 ? 2.140 5.583 0.092 1.00 95.81 614 TYR A N 1
ATOM 4702 C CA . TYR A 1 614 ? 1.681 4.465 -0.738 1.00 95.81 614 TYR A CA 1
ATOM 4703 C C . TYR A 1 614 ? 0.322 3.927 -0.283 1.00 95.81 614 TYR A C 1
ATOM 4705 O O . TYR A 1 614 ? -0.518 3.623 -1.128 1.00 95.81 614 TYR A O 1
ATOM 4713 N N . THR A 1 615 ? 0.064 3.895 1.028 1.00 91.69 615 THR A N 1
ATOM 4714 C CA . THR A 1 615 ? -1.265 3.592 1.583 1.00 91.69 615 THR A CA 1
ATOM 4715 C C . THR A 1 615 ? -2.307 4.586 1.073 1.00 91.69 615 THR A C 1
ATOM 4717 O O . THR A 1 615 ? -3.382 4.180 0.629 1.00 91.69 615 THR A O 1
ATOM 4720 N N . HIS A 1 616 ? -1.984 5.883 1.069 1.00 90.38 616 HIS A N 1
ATOM 4721 C CA . HIS A 1 616 ? -2.850 6.926 0.518 1.00 90.38 616 HIS A CA 1
ATOM 4722 C C . HIS A 1 616 ? -3.110 6.723 -0.980 1.00 90.38 616 HIS A C 1
ATOM 4724 O O . HIS A 1 616 ? -4.269 6.697 -1.384 1.00 90.38 616 HIS A O 1
ATOM 4730 N N . ILE A 1 617 ? -2.067 6.508 -1.790 1.00 95.19 617 ILE A N 1
ATOM 4731 C CA . ILE A 1 617 ? -2.173 6.274 -3.245 1.00 95.19 617 ILE A CA 1
ATOM 4732 C C . ILE A 1 617 ? -3.042 5.046 -3.546 1.00 95.19 617 ILE A C 1
ATOM 4734 O O . ILE A 1 617 ? -3.905 5.082 -4.428 1.00 95.19 617 ILE A O 1
ATOM 4738 N N . ASN A 1 618 ? -2.853 3.956 -2.800 1.00 94.94 618 ASN A N 1
ATOM 4739 C CA . ASN A 1 618 ? -3.671 2.754 -2.923 1.00 94.94 618 ASN A CA 1
ATOM 4740 C C . ASN A 1 618 ? -5.139 3.045 -2.585 1.00 94.94 618 ASN A C 1
ATOM 4742 O O . ASN A 1 618 ? -6.052 2.676 -3.328 1.00 94.94 618 ASN A O 1
ATOM 4746 N N . ALA A 1 619 ? -5.372 3.757 -1.481 1.00 87.50 619 ALA A N 1
ATOM 4747 C CA . ALA A 1 619 ? -6.710 4.101 -1.038 1.00 87.50 619 ALA A CA 1
ATOM 4748 C C . ALA A 1 619 ? -7.416 5.044 -2.029 1.00 87.50 619 ALA A C 1
ATOM 4750 O O . ALA A 1 619 ? -8.586 4.825 -2.340 1.00 87.50 619 ALA A O 1
ATOM 4751 N N . TYR A 1 620 ? -6.706 6.031 -2.585 1.00 91.00 620 TYR A N 1
ATOM 4752 C CA . TYR A 1 620 ? -7.186 6.888 -3.672 1.00 91.00 620 TYR A CA 1
ATOM 4753 C C . TYR A 1 620 ? -7.602 6.058 -4.890 1.00 91.00 620 TYR A C 1
ATOM 4755 O O . TYR A 1 620 ? -8.751 6.137 -5.334 1.00 91.00 620 TYR A O 1
ATOM 4763 N N . THR A 1 621 ? -6.692 5.201 -5.367 1.00 93.94 621 THR A N 1
ATOM 4764 C CA . THR A 1 621 ? -6.902 4.331 -6.533 1.00 93.94 621 THR A CA 1
ATOM 4765 C C . THR A 1 621 ? -8.175 3.510 -6.371 1.00 93.94 621 THR A C 1
ATOM 4767 O O . THR A 1 621 ? -9.042 3.528 -7.238 1.00 93.94 621 THR A O 1
ATOM 4770 N N . LYS A 1 622 ? -8.338 2.845 -5.226 1.00 91.44 622 LYS A N 1
ATOM 4771 C CA . LYS A 1 622 ? -9.466 1.944 -4.963 1.00 91.44 622 LYS A CA 1
ATOM 4772 C C . LYS A 1 622 ? -10.775 2.656 -4.634 1.00 91.44 622 LYS A C 1
ATOM 4774 O O . LYS A 1 622 ? -11.837 2.105 -4.905 1.00 91.44 622 LYS A O 1
ATOM 4779 N N . ARG A 1 623 ? -10.739 3.866 -4.063 1.00 86.44 623 ARG A N 1
ATOM 4780 C CA . ARG A 1 623 ? -11.953 4.679 -3.869 1.00 86.44 623 ARG A CA 1
ATOM 4781 C C . ARG A 1 623 ? -12.500 5.192 -5.192 1.00 86.44 623 ARG A C 1
ATOM 4783 O O . ARG A 1 623 ? -13.714 5.198 -5.383 1.00 86.44 623 ARG A O 1
ATOM 4790 N N . LYS A 1 624 ? -11.615 5.645 -6.081 1.00 88.00 624 LYS A N 1
ATOM 4791 C CA . LYS A 1 624 ? -12.003 6.180 -7.388 1.00 88.00 624 LYS A CA 1
ATOM 4792 C C . LYS A 1 624 ? -12.340 5.071 -8.381 1.00 88.00 624 LYS A C 1
ATOM 4794 O O . LYS A 1 624 ? -13.266 5.234 -9.170 1.00 88.00 624 LYS A O 1
ATOM 4799 N N . HIS A 1 625 ? -11.659 3.931 -8.256 1.00 91.19 625 HIS A N 1
ATOM 4800 C CA . HIS A 1 625 ? -11.812 2.755 -9.110 1.00 91.19 625 HIS A CA 1
ATOM 4801 C C . HIS A 1 625 ? -12.030 1.492 -8.251 1.00 91.19 625 HIS A C 1
ATOM 4803 O O . HIS A 1 625 ? -11.096 0.715 -8.026 1.00 91.19 625 HIS A O 1
ATOM 4809 N N . PRO A 1 626 ? -13.251 1.278 -7.716 1.00 90.75 626 PRO A N 1
ATOM 4810 C CA . PRO A 1 626 ? -13.561 0.111 -6.891 1.00 90.75 626 PRO A CA 1
ATOM 4811 C C . PRO A 1 626 ? -13.249 -1.210 -7.600 1.00 90.75 626 PRO A C 1
ATOM 4813 O O . PRO A 1 626 ? -13.603 -1.406 -8.759 1.00 90.75 626 PRO A O 1
ATOM 4816 N N . GLY A 1 627 ? -12.595 -2.130 -6.889 1.00 89.25 627 GLY A N 1
ATOM 4817 C CA . GLY A 1 627 ? -12.150 -3.411 -7.446 1.00 89.25 627 GLY A CA 1
ATOM 4818 C C . GLY A 1 627 ? -10.799 -3.364 -8.170 1.00 89.25 627 GLY A C 1
ATOM 4819 O O . GLY A 1 627 ? -10.361 -4.400 -8.672 1.00 89.25 627 GLY A O 1
ATOM 4820 N N . ALA A 1 628 ? -10.120 -2.210 -8.201 1.00 95.06 628 ALA A N 1
ATOM 4821 C CA . ALA A 1 628 ? -8.743 -2.112 -8.674 1.00 95.06 628 ALA A CA 1
ATOM 4822 C C . ALA A 1 628 ? -7.794 -2.959 -7.809 1.00 95.06 628 ALA A C 1
ATOM 4824 O O . ALA A 1 628 ? -7.762 -2.818 -6.588 1.00 95.06 628 ALA A O 1
ATOM 4825 N N . TYR A 1 629 ? -7.003 -3.813 -8.457 1.00 97.06 629 TYR A N 1
ATOM 4826 C CA . TYR A 1 629 ? -5.906 -4.564 -7.846 1.00 97.06 629 TYR A CA 1
ATOM 4827 C C . TYR A 1 629 ? -4.610 -3.749 -7.875 1.00 97.06 629 TYR A C 1
ATOM 4829 O O . TYR A 1 629 ? -4.257 -3.217 -8.927 1.00 97.06 629 TYR A O 1
ATOM 4837 N N . THR A 1 630 ? -3.889 -3.645 -6.762 1.00 97.94 630 THR A N 1
ATOM 4838 C CA . THR A 1 630 ? -2.680 -2.811 -6.686 1.00 97.94 630 THR A CA 1
ATOM 4839 C C . THR A 1 630 ? -1.428 -3.595 -6.321 1.00 97.94 630 THR A C 1
ATOM 4841 O O . THR A 1 630 ? -1.402 -4.373 -5.367 1.00 97.94 630 THR A O 1
ATOM 4844 N N . VAL A 1 631 ? -0.359 -3.358 -7.081 1.00 98.19 631 VAL A N 1
ATOM 4845 C CA . VAL A 1 631 ? 0.960 -3.956 -6.851 1.00 98.19 631 VAL A CA 1
ATOM 4846 C C . VAL A 1 631 ? 1.993 -2.851 -6.696 1.00 98.19 631 VAL A C 1
ATOM 4848 O O . VAL A 1 631 ? 1.978 -1.915 -7.488 1.00 98.19 631 VAL A O 1
ATOM 4851 N N . LEU A 1 632 ? 2.898 -2.961 -5.721 1.00 98.31 632 LEU A N 1
ATOM 4852 C CA . LEU A 1 632 ? 4.081 -2.097 -5.617 1.00 98.31 632 LEU A CA 1
ATOM 4853 C C . LEU A 1 632 ? 5.355 -2.908 -5.854 1.00 98.31 632 LEU A C 1
ATOM 4855 O O . LEU A 1 632 ? 5.593 -3.905 -5.172 1.00 98.31 632 LEU A O 1
ATOM 4859 N N . ASN A 1 633 ? 6.164 -2.456 -6.811 1.00 97.69 633 ASN A N 1
ATOM 4860 C CA . ASN A 1 633 ? 7.419 -3.071 -7.211 1.00 97.69 633 ASN A CA 1
ATOM 4861 C C . ASN A 1 633 ? 8.627 -2.157 -6.954 1.00 97.69 633 ASN A C 1
ATOM 4863 O O . ASN A 1 633 ? 8.893 -1.254 -7.746 1.00 97.69 633 ASN A O 1
ATOM 4867 N N . PRO A 1 634 ? 9.389 -2.386 -5.876 1.00 93.88 634 PRO A N 1
ATOM 4868 C CA . PRO A 1 634 ? 10.731 -1.827 -5.697 1.00 93.88 634 PRO A CA 1
ATOM 4869 C C . PRO A 1 634 ? 11.860 -2.700 -6.280 1.00 93.88 634 PRO A C 1
ATOM 4871 O O . PRO A 1 634 ? 13.030 -2.342 -6.136 1.00 93.88 634 PRO A O 1
ATOM 4874 N N . GLY A 1 635 ? 11.555 -3.890 -6.813 1.00 86.38 635 GLY A N 1
ATOM 4875 C CA . GLY A 1 635 ? 12.536 -4.874 -7.286 1.00 86.38 635 GLY A CA 1
ATOM 4876 C C . GLY A 1 635 ? 13.447 -5.456 -6.193 1.00 86.38 635 GLY A C 1
ATOM 4877 O O . GLY A 1 635 ? 14.497 -6.030 -6.484 1.00 86.38 635 GLY A O 1
ATOM 4878 N N . SER A 1 636 ? 13.105 -5.274 -4.914 1.00 91.75 636 SER A N 1
ATOM 4879 C CA . SER A 1 636 ? 13.975 -5.569 -3.766 1.00 91.75 636 SER A CA 1
ATOM 4880 C C . SER A 1 636 ? 13.176 -5.849 -2.482 1.00 91.75 636 SER A C 1
ATOM 4882 O O . SER A 1 636 ? 11.973 -5.575 -2.445 1.00 91.75 636 SER A O 1
ATOM 4884 N N . PRO A 1 637 ? 13.807 -6.404 -1.425 1.00 92.56 637 PRO A N 1
ATOM 4885 C CA . PRO A 1 637 ? 13.144 -6.607 -0.138 1.00 92.56 637 PRO A CA 1
ATOM 4886 C C . PRO A 1 637 ? 12.556 -5.310 0.425 1.00 92.56 637 PRO A C 1
ATOM 4888 O O . PRO A 1 637 ? 13.137 -4.237 0.264 1.00 92.56 637 PRO A O 1
ATOM 4891 N N . MET A 1 638 ? 11.421 -5.420 1.114 1.00 93.12 638 MET A N 1
ATOM 4892 C CA . MET A 1 638 ? 10.660 -4.278 1.635 1.00 93.12 638 MET A CA 1
ATOM 4893 C C . MET A 1 638 ? 10.507 -4.342 3.148 1.00 93.12 638 MET A C 1
ATOM 4895 O O . MET A 1 638 ? 10.307 -5.421 3.705 1.00 93.12 638 MET A O 1
ATOM 4899 N N . ALA A 1 639 ? 10.522 -3.184 3.809 1.00 91.06 639 ALA A N 1
ATOM 4900 C CA . ALA A 1 639 ? 10.265 -3.090 5.245 1.00 91.06 639 ALA A CA 1
ATOM 4901 C C . ALA A 1 639 ? 8.808 -3.453 5.604 1.00 91.06 639 ALA A C 1
ATOM 4903 O O . ALA A 1 639 ? 7.885 -3.191 4.831 1.00 91.06 639 ALA A O 1
ATOM 4904 N N . GLN A 1 640 ? 8.581 -4.000 6.804 1.00 90.88 640 GLN A N 1
ATOM 4905 C CA . GLN A 1 640 ? 7.259 -4.498 7.225 1.00 90.88 640 GLN A CA 1
ATOM 4906 C C . GLN A 1 640 ? 6.145 -3.439 7.224 1.00 90.88 640 GLN A C 1
ATOM 4908 O O . GLN A 1 640 ? 4.987 -3.768 6.982 1.00 90.88 640 GLN A O 1
ATOM 4913 N N . CYS A 1 641 ? 6.472 -2.157 7.410 1.00 86.00 641 CYS A N 1
ATOM 4914 C CA . CYS A 1 641 ? 5.506 -1.054 7.301 1.00 86.00 641 CYS A CA 1
ATOM 4915 C C . CYS A 1 641 ? 4.761 -1.025 5.947 1.00 86.00 641 CYS A C 1
ATOM 4917 O O . CYS A 1 641 ? 3.705 -0.404 5.845 1.00 86.00 641 CYS A O 1
ATOM 4919 N N . PHE A 1 642 ? 5.277 -1.708 4.917 1.00 88.50 642 PHE A N 1
ATOM 4920 C CA . PHE A 1 642 ? 4.630 -1.827 3.615 1.00 88.50 642 PHE A CA 1
ATOM 4921 C C . PHE A 1 642 ? 3.601 -2.951 3.505 1.00 88.50 642 PHE A C 1
ATOM 4923 O O . PHE A 1 642 ? 2.829 -2.927 2.547 1.00 88.50 642 PHE A O 1
ATOM 4930 N N . GLU A 1 643 ? 3.549 -3.900 4.449 1.00 88.19 643 GLU A N 1
ATOM 4931 C CA . GLU A 1 643 ? 2.735 -5.127 4.359 1.00 88.19 643 GLU A CA 1
ATOM 4932 C C . GLU A 1 643 ? 1.273 -4.845 3.970 1.00 88.19 643 GLU A C 1
ATOM 4934 O O . GLU A 1 643 ? 0.689 -5.566 3.161 1.00 88.19 643 GLU A O 1
ATOM 4939 N N . ASN A 1 644 ? 0.707 -3.743 4.469 1.00 83.19 644 ASN A N 1
ATOM 4940 C CA . ASN A 1 644 ? -0.684 -3.353 4.226 1.00 83.19 644 ASN A CA 1
ATOM 4941 C C . ASN A 1 644 ? -0.854 -2.162 3.266 1.00 83.19 644 ASN A C 1
ATOM 4943 O O . ASN A 1 644 ? -1.954 -1.628 3.137 1.00 83.19 644 ASN A O 1
ATOM 4947 N N . THR A 1 645 ? 0.209 -1.741 2.573 1.00 87.50 645 THR A N 1
ATOM 4948 C CA . THR A 1 645 ? 0.157 -0.578 1.666 1.00 87.50 645 THR A CA 1
ATOM 4949 C C . THR A 1 645 ? -0.526 -0.885 0.338 1.00 87.50 645 THR A C 1
ATOM 4951 O O . THR A 1 645 ? -1.188 -0.006 -0.205 1.00 87.50 645 THR A O 1
ATOM 4954 N N . MET A 1 646 ? -0.414 -2.118 -0.167 1.00 93.75 646 MET A N 1
ATOM 4955 C CA . MET A 1 646 ? -0.958 -2.584 -1.454 1.00 93.75 646 MET A CA 1
ATOM 4956 C C . MET A 1 646 ? -1.603 -3.969 -1.320 1.00 93.75 646 MET A C 1
ATOM 4958 O O . MET A 1 646 ? -1.463 -4.631 -0.285 1.00 93.75 646 MET A O 1
ATOM 4962 N N . ASP A 1 647 ? -2.306 -4.441 -2.358 1.00 94.88 647 ASP A N 1
ATOM 4963 C CA . ASP A 1 647 ? -2.764 -5.839 -2.379 1.00 94.88 647 ASP A CA 1
ATOM 4964 C C . ASP A 1 647 ? -1.582 -6.805 -2.374 1.00 94.88 647 ASP A C 1
ATOM 4966 O O . ASP A 1 647 ? -1.599 -7.769 -1.605 1.00 94.88 647 ASP A O 1
ATOM 4970 N N . THR A 1 648 ? -0.554 -6.493 -3.169 1.00 95.94 648 THR A N 1
ATOM 4971 C CA . THR A 1 648 ? 0.641 -7.319 -3.356 1.00 95.94 648 THR A CA 1
ATOM 4972 C C . THR A 1 648 ? 1.903 -6.465 -3.472 1.00 95.94 648 THR A C 1
ATOM 4974 O O . THR A 1 648 ? 1.899 -5.372 -4.035 1.00 95.94 648 THR A O 1
ATOM 4977 N N . LEU A 1 649 ? 3.004 -6.988 -2.947 1.00 96.38 649 LEU A N 1
ATOM 4978 C CA . LEU A 1 649 ? 4.333 -6.396 -2.964 1.00 96.38 649 LEU A CA 1
ATOM 4979 C C . LEU A 1 649 ? 5.272 -7.307 -3.752 1.00 96.38 649 LEU A C 1
ATOM 4981 O O . LEU A 1 649 ? 5.362 -8.505 -3.470 1.00 96.38 649 LEU A O 1
ATOM 4985 N N . LEU A 1 650 ? 5.978 -6.751 -4.732 1.00 97.25 650 LEU A N 1
ATOM 4986 C CA . LEU A 1 650 ? 6.982 -7.484 -5.496 1.00 97.25 650 LEU A CA 1
ATOM 4987 C C . LEU A 1 650 ? 8.341 -7.336 -4.800 1.00 97.25 650 LEU A C 1
ATOM 4989 O O . LEU A 1 650 ? 9.071 -6.375 -5.013 1.00 97.25 650 LEU A O 1
ATOM 4993 N N . THR A 1 651 ? 8.668 -8.277 -3.913 1.00 95.88 651 THR A N 1
ATOM 4994 C CA . THR A 1 651 ? 9.803 -8.135 -2.979 1.00 95.88 651 THR A CA 1
ATOM 4995 C C . THR A 1 651 ? 11.089 -8.818 -3.443 1.00 95.88 651 THR A C 1
ATOM 4997 O O . THR A 1 651 ? 12.070 -8.875 -2.703 1.00 95.88 651 THR A O 1
ATOM 5000 N N . PHE A 1 652 ? 11.102 -9.375 -4.654 1.00 96.00 652 PHE A N 1
ATOM 5001 C CA . PHE A 1 652 ? 12.299 -9.955 -5.254 1.00 96.00 652 PHE A CA 1
ATOM 5002 C C . PHE A 1 652 ? 12.236 -9.903 -6.778 1.00 96.00 652 PHE A C 1
ATOM 5004 O O . PHE A 1 652 ? 11.293 -10.426 -7.370 1.00 96.00 652 PHE A O 1
ATOM 5011 N N . GLU A 1 653 ? 13.290 -9.377 -7.394 1.00 95.19 653 GLU A N 1
ATOM 5012 C CA . GLU A 1 653 ? 13.454 -9.321 -8.844 1.00 95.19 653 GLU A CA 1
ATOM 5013 C C . GLU A 1 653 ? 14.933 -9.561 -9.202 1.00 95.19 653 GLU A C 1
ATOM 5015 O O . GLU A 1 653 ? 15.765 -8.654 -9.177 1.00 95.19 653 GLU A O 1
ATOM 5020 N N . SER A 1 654 ? 15.323 -10.819 -9.446 1.00 95.00 654 SER A N 1
ATOM 5021 C CA . SER A 1 654 ? 16.719 -11.151 -9.785 1.00 95.00 654 SER A CA 1
ATOM 5022 C C . SER A 1 654 ? 16.878 -12.513 -10.471 1.00 95.00 654 SER A C 1
ATOM 5024 O O . SER A 1 654 ? 15.913 -13.226 -10.734 1.00 95.00 654 SER A O 1
ATOM 5026 N N . SER A 1 655 ? 18.127 -12.883 -10.758 1.00 95.62 655 SER A N 1
ATOM 5027 C CA . SER A 1 655 ? 18.479 -14.141 -11.419 1.00 95.62 655 SER A CA 1
ATOM 5028 C C . SER A 1 655 ? 18.171 -15.381 -10.574 1.00 95.62 655 SER A C 1
ATOM 5030 O O . SER A 1 655 ? 18.207 -15.350 -9.339 1.00 95.62 655 SER A O 1
ATOM 5032 N N . TYR A 1 656 ? 17.969 -16.507 -11.253 1.00 97.06 656 TYR A N 1
ATOM 5033 C CA . TYR A 1 656 ? 17.895 -17.848 -10.682 1.00 97.06 656 TYR A CA 1
ATOM 5034 C C . TYR A 1 656 ? 19.072 -18.170 -9.749 1.00 97.06 656 TYR A C 1
ATOM 5036 O O . TYR A 1 656 ? 18.879 -18.747 -8.676 1.00 97.06 656 TYR A O 1
ATOM 5044 N N . GLU A 1 657 ? 20.293 -17.777 -10.114 1.00 96.19 657 GLU A N 1
ATOM 5045 C CA . GLU A 1 657 ? 21.490 -18.013 -9.305 1.00 96.19 657 GLU A CA 1
ATOM 5046 C C . GLU A 1 657 ? 21.466 -17.215 -7.997 1.00 96.19 657 GLU A C 1
ATOM 5048 O O . GLU A 1 657 ? 21.819 -17.739 -6.937 1.00 96.19 657 GLU A O 1
ATOM 5053 N N . THR A 1 658 ? 21.006 -15.961 -8.040 1.00 95.88 658 THR A N 1
ATOM 5054 C CA . THR A 1 658 ? 20.766 -15.170 -6.824 1.00 95.88 658 THR A CA 1
ATOM 5055 C C . THR A 1 658 ? 19.685 -15.829 -5.977 1.00 95.88 658 THR A C 1
ATOM 5057 O O . THR A 1 658 ? 19.865 -15.998 -4.773 1.00 95.88 658 THR A O 1
ATOM 5060 N N . TYR A 1 659 ? 18.579 -16.237 -6.606 1.00 96.19 659 TYR A N 1
ATOM 5061 C CA . TYR A 1 659 ? 17.423 -16.778 -5.906 1.00 96.19 659 TYR A CA 1
ATOM 5062 C C . TYR A 1 659 ? 17.753 -18.082 -5.178 1.00 96.19 659 TYR A C 1
ATOM 5064 O O . TYR A 1 659 ? 17.351 -18.258 -4.036 1.00 96.19 659 TYR A O 1
ATOM 5072 N N . THR A 1 660 ? 18.510 -18.992 -5.781 1.00 95.44 660 THR A N 1
ATOM 5073 C CA . THR A 1 660 ? 18.787 -20.324 -5.208 1.00 95.44 660 THR A CA 1
ATOM 5074 C C . THR A 1 660 ? 20.001 -20.379 -4.276 1.00 95.44 660 THR A C 1
ATOM 5076 O O . THR A 1 660 ? 20.235 -21.400 -3.631 1.00 95.44 660 THR A O 1
ATOM 5079 N N . SER A 1 661 ? 20.777 -19.298 -4.172 1.00 94.06 661 SER A N 1
ATOM 5080 C CA . SER A 1 661 ? 22.004 -19.254 -3.370 1.00 94.06 661 SER A CA 1
ATOM 5081 C C . SER A 1 661 ? 21.840 -18.466 -2.068 1.00 94.06 661 SER A C 1
ATOM 5083 O O . SER A 1 661 ? 20.800 -17.873 -1.785 1.00 94.06 661 SER A O 1
ATOM 5085 N N . SER A 1 662 ? 22.911 -18.410 -1.272 1.00 89.06 662 SER A N 1
ATOM 5086 C CA . SER A 1 662 ? 22.991 -17.563 -0.076 1.00 89.06 662 SER A CA 1
ATOM 5087 C C . SER A 1 662 ? 23.009 -16.057 -0.380 1.00 89.06 662 SER A C 1
ATOM 5089 O O . SER A 1 662 ? 23.103 -15.267 0.552 1.00 89.06 662 SER A O 1
ATOM 5091 N N . ALA A 1 663 ? 22.989 -15.653 -1.657 1.00 92.12 663 ALA A N 1
ATOM 5092 C CA . ALA A 1 663 ? 22.881 -14.251 -2.063 1.00 92.12 663 ALA A CA 1
ATOM 5093 C C . ALA A 1 663 ? 21.436 -13.722 -1.999 1.00 92.12 663 ALA A C 1
ATOM 5095 O O . ALA A 1 663 ? 21.232 -12.508 -2.007 1.00 92.12 663 ALA A O 1
ATOM 5096 N N . TYR A 1 664 ? 20.437 -14.608 -1.925 1.00 93.69 664 TYR A N 1
ATOM 5097 C CA . TYR A 1 664 ? 19.054 -14.215 -1.679 1.00 93.69 664 TYR A CA 1
ATOM 5098 C C . TYR A 1 664 ? 18.930 -13.493 -0.332 1.00 93.69 664 TYR A C 1
ATOM 5100 O O . TYR A 1 664 ? 19.346 -14.012 0.704 1.00 93.69 664 TYR A O 1
ATOM 5108 N N . THR A 1 665 ? 18.320 -12.309 -0.354 1.00 92.81 665 THR A N 1
ATOM 5109 C CA . THR A 1 665 ? 18.003 -11.536 0.850 1.00 92.81 665 THR A CA 1
ATOM 5110 C C . THR A 1 665 ? 16.490 -11.595 1.069 1.00 92.81 665 THR A C 1
ATOM 5112 O O . THR A 1 665 ? 15.761 -11.100 0.211 1.00 92.81 665 THR A O 1
ATOM 5115 N N . PRO A 1 666 ? 15.993 -12.229 2.149 1.00 88.69 666 PRO A N 1
ATOM 5116 C CA . PRO A 1 666 ? 14.568 -12.230 2.465 1.00 88.69 666 PRO A CA 1
ATOM 5117 C C . PRO A 1 666 ? 14.119 -10.888 3.055 1.00 88.69 666 PRO A C 1
ATOM 5119 O O . PRO A 1 666 ? 14.940 -10.114 3.551 1.00 88.69 666 PRO A O 1
ATOM 5122 N N . ASN A 1 667 ? 12.804 -10.667 3.090 1.00 88.38 667 ASN A N 1
ATOM 5123 C CA . ASN A 1 667 ? 12.216 -9.707 4.023 1.00 88.38 667 ASN A CA 1
ATOM 5124 C C . ASN A 1 667 ? 12.512 -10.139 5.473 1.00 88.38 667 ASN A C 1
ATOM 5126 O O . ASN A 1 667 ? 12.631 -11.332 5.766 1.00 88.38 667 ASN A O 1
ATOM 5130 N N . ASP A 1 668 ? 12.591 -9.181 6.393 1.00 85.88 668 ASP A N 1
ATOM 5131 C CA . ASP A 1 668 ? 12.731 -9.426 7.836 1.00 85.88 668 ASP A CA 1
ATOM 5132 C C . ASP A 1 668 ? 11.402 -9.797 8.523 1.00 85.88 668 ASP A C 1
ATOM 5134 O O . ASP A 1 668 ? 11.369 -10.097 9.716 1.00 85.88 668 ASP A O 1
ATOM 5138 N N . TRP A 1 669 ? 10.317 -9.840 7.749 1.00 85.31 669 TRP A N 1
ATOM 5139 C CA . TRP A 1 669 ? 8.972 -10.231 8.151 1.00 85.31 669 TRP A CA 1
ATOM 5140 C C . TRP A 1 669 ? 8.405 -11.287 7.194 1.00 85.31 669 TRP A C 1
ATOM 5142 O O . TRP A 1 669 ? 8.872 -11.462 6.065 1.00 85.31 669 TRP A O 1
ATOM 5152 N N . LYS A 1 670 ? 7.374 -12.002 7.653 1.00 80.69 670 LYS A N 1
ATOM 5153 C CA . LYS A 1 670 ? 6.656 -13.003 6.859 1.00 80.69 670 LYS A CA 1
ATOM 5154 C C . LYS A 1 670 ? 5.204 -12.560 6.678 1.00 80.69 670 LYS A C 1
ATOM 5156 O O . LYS A 1 670 ? 4.572 -12.253 7.687 1.00 80.69 670 LYS A O 1
ATOM 5161 N N . PRO A 1 671 ? 4.663 -12.567 5.447 1.00 77.25 671 PRO A N 1
ATOM 5162 C CA . PRO A 1 671 ? 3.279 -12.180 5.221 1.00 77.25 671 PRO A CA 1
ATOM 5163 C C . PRO A 1 671 ? 2.311 -13.180 5.861 1.00 77.25 671 PRO A C 1
ATOM 5165 O O . PRO A 1 671 ? 2.537 -14.394 5.818 1.00 77.25 671 PRO A O 1
ATOM 5168 N N . GLN A 1 672 ? 1.191 -12.673 6.376 1.00 70.50 672 GLN A N 1
ATOM 5169 C CA . GLN A 1 672 ? 0.078 -13.516 6.837 1.00 70.50 672 GLN A CA 1
ATOM 5170 C C . GLN A 1 672 ? -0.624 -14.252 5.677 1.00 70.50 672 GLN A C 1
ATOM 5172 O O . GLN A 1 672 ? -1.102 -15.372 5.838 1.00 70.50 672 GLN A O 1
ATOM 5177 N N . ASP A 1 673 ? -0.651 -13.648 4.484 1.00 81.94 673 ASP A N 1
ATOM 5178 C CA . ASP A 1 673 ? -1.220 -14.216 3.256 1.00 81.94 673 ASP A CA 1
ATOM 5179 C C . ASP A 1 673 ? -0.154 -14.242 2.160 1.00 81.94 673 ASP A C 1
ATOM 5181 O O . ASP A 1 673 ? 0.381 -13.200 1.790 1.00 81.94 673 ASP A O 1
ATOM 5185 N N . SER A 1 674 ? 0.130 -15.416 1.593 1.00 88.38 674 SER A N 1
ATOM 5186 C CA . SER A 1 674 ? 1.155 -15.550 0.548 1.00 88.38 674 SER A CA 1
ATOM 5187 C C . SER A 1 674 ? 0.894 -14.689 -0.696 1.00 88.38 674 SER A C 1
ATOM 5189 O O . SER A 1 674 ? 1.838 -14.250 -1.349 1.00 88.38 674 SER A O 1
ATOM 5191 N N . ARG A 1 675 ? -0.370 -14.352 -0.999 1.00 90.75 675 ARG A N 1
ATOM 5192 C CA . ARG A 1 675 ? -0.725 -13.441 -2.104 1.00 90.75 675 ARG A CA 1
ATOM 5193 C C . ARG A 1 675 ? -0.212 -12.014 -1.879 1.00 90.75 675 ARG A C 1
ATOM 5195 O O . ARG A 1 675 ? -0.201 -11.222 -2.814 1.00 90.75 675 ARG A O 1
ATOM 5202 N N . LYS A 1 676 ? 0.263 -11.671 -0.678 1.00 91.25 676 LYS A N 1
ATOM 5203 C CA . LYS A 1 676 ? 0.944 -10.395 -0.423 1.00 91.25 676 LYS A CA 1
ATOM 5204 C C . LYS A 1 676 ? 2.301 -10.298 -1.104 1.00 91.25 676 LYS A C 1
ATOM 5206 O O . LYS A 1 676 ? 2.776 -9.185 -1.275 1.00 91.25 676 LYS A O 1
ATOM 5211 N N . ILE A 1 677 ? 2.912 -11.414 -1.502 1.00 94.19 677 ILE A N 1
ATOM 5212 C CA . ILE A 1 677 ? 4.272 -11.430 -2.037 1.00 94.19 677 ILE A CA 1
ATOM 5213 C C . ILE A 1 677 ? 4.296 -11.969 -3.469 1.00 94.19 677 ILE A C 1
ATOM 5215 O O . ILE A 1 677 ? 3.776 -13.053 -3.760 1.00 94.19 677 ILE A O 1
ATOM 5219 N N . TRP A 1 678 ? 4.954 -11.213 -4.347 1.00 96.38 678 TRP A N 1
ATOM 5220 C CA . TRP A 1 678 ? 5.301 -11.594 -5.712 1.00 96.38 678 TRP A CA 1
ATOM 5221 C C . TRP A 1 678 ? 6.826 -11.630 -5.866 1.00 96.38 678 TRP A C 1
ATOM 5223 O O . TRP A 1 678 ? 7.525 -10.697 -5.478 1.00 96.38 678 TRP A O 1
ATOM 5233 N N . HIS A 1 679 ? 7.355 -12.715 -6.428 1.00 97.06 679 HIS A N 1
ATOM 5234 C CA . HIS A 1 679 ? 8.742 -12.800 -6.882 1.00 97.06 679 HIS A CA 1
ATOM 5235 C C . HIS A 1 679 ? 8.849 -12.916 -8.407 1.00 97.06 679 HIS A C 1
ATOM 5237 O O . HIS A 1 679 ? 8.111 -13.677 -9.031 1.00 97.06 679 HIS A O 1
ATOM 5243 N N . ILE A 1 680 ? 9.825 -12.229 -8.991 1.00 96.50 680 ILE A N 1
ATOM 5244 C CA . ILE A 1 680 ? 10.253 -12.405 -10.378 1.00 96.50 680 ILE A CA 1
ATOM 5245 C C . ILE A 1 680 ? 11.643 -13.043 -10.380 1.00 96.50 680 ILE A C 1
ATOM 5247 O O . ILE A 1 680 ? 12.578 -12.540 -9.751 1.00 96.50 680 ILE A O 1
ATOM 5251 N N . VAL A 1 681 ? 11.783 -14.163 -11.091 1.00 97.00 681 VAL A N 1
ATOM 5252 C CA . VAL A 1 681 ? 13.044 -14.899 -11.212 1.00 97.00 681 VAL A CA 1
ATOM 5253 C C . VAL A 1 681 ? 13.375 -15.127 -12.687 1.00 97.00 681 VAL A C 1
ATOM 5255 O O . VAL A 1 681 ? 12.736 -15.937 -13.360 1.00 97.00 681 VAL A O 1
ATOM 5258 N N . TYR A 1 682 ? 14.391 -14.432 -13.197 1.00 95.88 682 TYR A N 1
ATOM 5259 C CA . TYR A 1 682 ? 14.876 -14.606 -14.574 1.00 95.88 682 TYR A CA 1
ATOM 5260 C C . TYR A 1 682 ? 16.044 -15.604 -14.646 1.00 95.88 682 TYR A C 1
ATOM 5262 O O . TYR A 1 682 ? 16.570 -16.027 -13.614 1.00 95.88 682 TYR A O 1
ATOM 5270 N N . ARG A 1 683 ? 16.458 -16.014 -15.854 1.00 95.69 683 ARG A N 1
ATOM 5271 C CA . ARG A 1 683 ? 17.433 -17.100 -16.102 1.00 95.69 683 ARG A CA 1
ATOM 5272 C C . ARG A 1 683 ? 17.074 -18.450 -15.474 1.00 95.69 683 ARG A C 1
ATOM 5274 O O . ARG A 1 683 ? 17.963 -19.243 -15.176 1.00 95.69 683 ARG A O 1
ATOM 5281 N N . VAL A 1 684 ? 15.796 -18.749 -15.262 1.00 96.94 684 VAL A N 1
ATOM 5282 C CA . VAL A 1 684 ? 15.373 -20.039 -14.699 1.00 96.94 684 VAL A CA 1
ATOM 5283 C C . VAL A 1 684 ? 15.415 -21.107 -15.798 1.00 96.94 684 VAL A C 1
ATOM 5285 O O . VAL A 1 684 ? 14.617 -21.026 -16.740 1.00 96.94 684 VAL A O 1
ATOM 5288 N N . PRO A 1 685 ? 16.289 -22.132 -15.705 1.00 96.31 685 PRO A N 1
ATOM 5289 C CA . PRO A 1 685 ? 16.281 -23.237 -16.659 1.00 96.31 685 PRO A CA 1
ATOM 5290 C C . PRO A 1 685 ? 14.950 -23.995 -16.607 1.00 96.31 685 PRO A C 1
ATOM 5292 O O . PRO A 1 685 ? 14.367 -24.166 -15.536 1.00 96.31 685 PRO A O 1
ATOM 5295 N N . GLN A 1 686 ? 14.467 -24.486 -17.751 1.00 95.94 686 GLN A N 1
ATOM 5296 C CA . GLN A 1 686 ? 13.154 -25.140 -17.829 1.00 95.94 686 GLN A CA 1
ATOM 5297 C C . GLN A 1 686 ? 13.029 -26.349 -16.879 1.00 95.94 686 GLN A C 1
ATOM 5299 O O . GLN A 1 686 ? 11.984 -26.556 -16.268 1.00 95.94 686 GLN A O 1
ATOM 5304 N N . ASP A 1 687 ? 14.096 -27.130 -16.697 1.00 96.19 687 ASP A N 1
ATOM 5305 C CA . ASP A 1 687 ? 14.132 -28.283 -15.786 1.00 96.19 687 ASP A CA 1
ATOM 5306 C C . ASP A 1 687 ? 14.173 -27.895 -14.294 1.00 96.19 687 ASP A C 1
ATOM 5308 O O . ASP A 1 687 ? 14.063 -28.762 -13.425 1.00 96.19 687 ASP A O 1
ATOM 5312 N N . LYS A 1 688 ? 14.293 -26.597 -13.988 1.00 97.81 688 LYS A N 1
ATOM 5313 C CA . LYS A 1 688 ? 14.343 -26.024 -12.634 1.00 97.81 688 LYS A CA 1
ATOM 5314 C C . LYS A 1 688 ? 13.076 -25.289 -12.210 1.00 97.81 688 LYS A C 1
ATOM 5316 O O . LYS A 1 688 ? 12.970 -24.901 -11.051 1.00 97.81 688 LYS A O 1
ATOM 5321 N N . ILE A 1 689 ? 12.080 -25.179 -13.086 1.00 97.19 689 ILE A N 1
ATOM 5322 C CA . ILE A 1 689 ? 10.797 -24.514 -12.804 1.00 97.19 689 ILE A CA 1
ATOM 5323 C C . ILE A 1 689 ? 10.135 -25.045 -11.518 1.00 97.19 689 ILE A C 1
ATOM 5325 O O . ILE A 1 689 ? 9.714 -24.266 -10.666 1.00 97.19 689 ILE A O 1
ATOM 5329 N N . ALA A 1 690 ? 10.083 -26.369 -11.334 1.00 94.94 690 ALA A N 1
ATOM 5330 C CA . ALA A 1 690 ? 9.473 -26.974 -10.145 1.00 94.94 690 ALA A CA 1
ATOM 5331 C C . ALA A 1 690 ? 10.233 -26.656 -8.845 1.00 94.94 690 ALA A C 1
ATOM 5333 O O . ALA A 1 690 ? 9.617 -26.486 -7.795 1.00 94.94 690 ALA A O 1
ATOM 5334 N N . GLU A 1 691 ? 11.564 -26.567 -8.921 1.00 96.00 691 GLU A N 1
ATOM 5335 C CA . GLU A 1 691 ? 12.427 -26.207 -7.792 1.00 96.00 691 GLU A CA 1
ATOM 5336 C C . GLU A 1 691 ? 12.176 -24.755 -7.368 1.00 96.00 691 GLU A C 1
ATOM 5338 O O . GLU A 1 691 ? 11.959 -24.484 -6.188 1.00 96.00 691 GLU A O 1
ATOM 5343 N N . VAL A 1 692 ? 12.123 -23.835 -8.337 1.00 97.19 692 VAL A N 1
ATOM 5344 C CA . VAL A 1 692 ? 11.875 -22.409 -8.082 1.00 97.19 692 VAL A CA 1
ATOM 5345 C C . VAL A 1 692 ? 10.471 -22.174 -7.526 1.00 97.19 692 VAL A C 1
ATOM 5347 O O . VAL A 1 692 ? 10.330 -21.437 -6.553 1.00 97.19 692 VAL A O 1
ATOM 5350 N N . ALA A 1 693 ? 9.444 -22.832 -8.073 1.00 95.31 693 ALA A N 1
ATOM 5351 C CA . ALA A 1 693 ? 8.071 -22.714 -7.579 1.00 95.31 693 ALA A CA 1
ATOM 5352 C C . ALA A 1 693 ? 7.934 -23.169 -6.114 1.00 95.31 693 ALA A C 1
ATOM 5354 O O . ALA A 1 693 ? 7.346 -22.461 -5.291 1.00 95.31 693 ALA A O 1
ATOM 5355 N N . ALA A 1 694 ? 8.542 -24.309 -5.764 1.00 92.44 694 ALA A N 1
ATOM 5356 C CA . ALA A 1 694 ? 8.562 -24.809 -4.391 1.00 92.44 694 ALA A CA 1
ATOM 5357 C C . ALA A 1 694 ? 9.322 -23.868 -3.440 1.00 92.44 694 ALA A C 1
ATOM 5359 O O . ALA A 1 694 ? 8.843 -23.580 -2.342 1.00 92.44 694 ALA A O 1
ATOM 5360 N N . LEU A 1 695 ? 10.470 -23.342 -3.876 1.00 94.50 695 LEU A N 1
ATOM 5361 C CA . LEU A 1 695 ? 11.263 -22.397 -3.090 1.00 94.50 695 LEU A CA 1
ATOM 5362 C C . LEU A 1 695 ? 10.526 -21.066 -2.875 1.00 94.50 695 LEU A C 1
ATOM 5364 O O . LEU A 1 695 ? 10.604 -20.476 -1.799 1.00 94.50 695 LEU A O 1
ATOM 5368 N N . ALA A 1 696 ? 9.766 -20.607 -3.869 1.00 94.00 696 ALA A N 1
ATOM 5369 C CA . ALA A 1 696 ? 8.923 -19.426 -3.746 1.00 94.00 696 ALA A CA 1
ATOM 5370 C C . ALA A 1 696 ? 7.814 -19.608 -2.699 1.00 94.00 696 ALA A C 1
ATOM 5372 O O . ALA A 1 696 ? 7.602 -18.703 -1.893 1.00 94.00 696 ALA A O 1
ATOM 5373 N N . LEU A 1 697 ? 7.186 -20.788 -2.632 1.00 90.00 697 LEU A N 1
ATOM 5374 C CA . LEU A 1 697 ? 6.221 -21.120 -1.576 1.00 90.00 697 LEU A CA 1
ATOM 5375 C C . LEU A 1 697 ? 6.857 -21.128 -0.182 1.00 90.00 697 LEU A C 1
ATOM 5377 O O . LEU A 1 697 ? 6.289 -20.563 0.751 1.00 90.00 697 LEU A O 1
ATOM 5381 N N . GLU A 1 698 ? 8.041 -21.732 -0.032 1.00 88.75 698 GLU A N 1
ATOM 5382 C CA . GLU A 1 698 ? 8.792 -21.723 1.234 1.00 88.75 698 GLU A CA 1
ATOM 5383 C C . GLU A 1 698 ? 9.079 -20.288 1.703 1.00 88.75 698 GLU A C 1
ATOM 5385 O O . GLU A 1 698 ? 8.979 -19.973 2.891 1.00 88.75 698 GLU A O 1
ATOM 5390 N N . ARG A 1 699 ? 9.355 -19.399 0.746 1.00 90.06 699 ARG A N 1
ATOM 5391 C CA . ARG A 1 699 ? 9.616 -17.972 0.965 1.00 90.06 699 ARG A CA 1
ATOM 5392 C C . ARG A 1 699 ? 8.354 -17.117 1.086 1.00 90.06 699 ARG A C 1
ATOM 5394 O O . ARG A 1 699 ? 8.469 -15.905 1.218 1.00 90.06 699 ARG A O 1
ATOM 5401 N N . GLY A 1 700 ? 7.170 -17.729 1.074 1.00 88.81 700 GLY A N 1
ATOM 5402 C CA . GLY A 1 700 ? 5.894 -17.048 1.288 1.00 88.81 700 GLY A CA 1
ATOM 5403 C C . GLY A 1 700 ? 5.332 -16.312 0.069 1.00 88.81 700 GLY A C 1
ATOM 5404 O O . GLY A 1 700 ? 4.405 -15.530 0.242 1.00 88.81 700 GLY A O 1
ATOM 5405 N N . ALA A 1 701 ? 5.850 -16.555 -1.139 1.00 93.12 701 ALA A N 1
ATOM 5406 C CA . ALA A 1 701 ? 5.374 -15.918 -2.366 1.00 93.12 701 ALA A CA 1
ATOM 5407 C C . ALA A 1 701 ? 4.227 -16.690 -3.025 1.00 93.12 701 ALA A C 1
ATOM 5409 O O . ALA A 1 701 ? 4.386 -17.831 -3.473 1.00 93.12 701 ALA A O 1
ATOM 5410 N N . GLY A 1 702 ? 3.075 -16.027 -3.108 1.00 93.25 702 GLY A N 1
ATOM 5411 C CA . GLY A 1 702 ? 1.873 -16.507 -3.782 1.00 93.25 702 GLY A CA 1
ATOM 5412 C C . GLY A 1 702 ? 1.871 -16.216 -5.281 1.00 93.25 702 GLY A C 1
ATOM 5413 O O . GLY A 1 702 ? 1.253 -16.971 -6.027 1.00 93.25 702 GLY A O 1
ATOM 5414 N N . TYR A 1 703 ? 2.598 -15.191 -5.735 1.00 96.31 703 TYR A N 1
ATOM 5415 C CA . TYR A 1 703 ? 2.772 -14.891 -7.158 1.00 96.31 703 TYR A CA 1
ATOM 5416 C C . TYR A 1 703 ? 4.217 -15.085 -7.603 1.00 96.31 703 TYR A C 1
ATOM 5418 O O . TYR A 1 703 ? 5.162 -14.736 -6.889 1.00 96.31 703 TYR A O 1
ATOM 5426 N N . LEU A 1 704 ? 4.383 -15.641 -8.799 1.00 95.81 704 LEU A N 1
ATOM 5427 C CA . LEU A 1 704 ? 5.689 -15.955 -9.353 1.00 95.81 704 LEU A CA 1
ATOM 5428 C C . LEU A 1 704 ? 5.736 -15.664 -10.852 1.00 95.81 704 LEU A C 1
ATOM 5430 O O . LEU A 1 704 ? 4.897 -16.147 -11.612 1.00 95.81 704 LEU A O 1
ATOM 5434 N N . GLU A 1 705 ? 6.762 -14.938 -11.275 1.00 95.75 705 GLU A N 1
ATOM 5435 C CA . GLU A 1 705 ? 7.174 -14.865 -12.674 1.00 95.75 705 GLU A CA 1
ATOM 5436 C C . GLU A 1 705 ? 8.481 -15.638 -12.847 1.00 95.75 705 GLU A C 1
ATOM 5438 O O . GLU A 1 705 ? 9.430 -15.451 -12.083 1.00 95.75 705 GLU A O 1
ATOM 5443 N N . MET A 1 706 ? 8.528 -16.522 -13.842 1.00 95.12 706 MET A N 1
ATOM 5444 C CA . MET A 1 706 ? 9.732 -17.261 -14.214 1.00 95.12 706 MET A CA 1
ATOM 5445 C C . MET A 1 706 ? 9.967 -17.104 -15.705 1.00 95.12 706 MET A C 1
ATOM 5447 O O . MET A 1 706 ? 9.057 -17.331 -16.504 1.00 95.12 706 MET A O 1
ATOM 5451 N N . THR A 1 707 ? 11.200 -16.785 -16.075 1.00 94.56 707 THR A N 1
ATOM 5452 C CA . THR A 1 707 ? 11.621 -16.723 -17.474 1.00 94.56 707 THR A CA 1
ATOM 5453 C C . THR A 1 707 ? 13.026 -17.284 -17.635 1.00 94.56 707 THR A C 1
ATOM 5455 O O . THR A 1 707 ? 13.856 -17.207 -16.726 1.00 94.56 707 THR A O 1
ATOM 5458 N N . SER A 1 708 ? 13.300 -17.868 -18.801 1.00 92.44 708 SER A N 1
ATOM 5459 C CA . SER A 1 708 ? 14.652 -18.263 -19.203 1.00 92.44 708 SER A CA 1
ATOM 5460 C C . SER A 1 708 ? 15.480 -17.096 -19.748 1.00 92.44 708 SER A C 1
ATOM 5462 O O . SER A 1 708 ? 16.663 -17.293 -20.015 1.00 92.44 708 SER A O 1
ATOM 5464 N N . ASP A 1 709 ? 14.866 -15.929 -19.953 1.00 90.06 709 ASP A N 1
ATOM 5465 C CA . ASP A 1 709 ? 15.529 -14.743 -20.497 1.00 90.06 709 ASP A CA 1
ATOM 5466 C C . ASP A 1 709 ? 16.478 -14.072 -19.484 1.00 90.06 709 ASP A C 1
ATOM 5468 O O . ASP A 1 709 ? 16.492 -14.426 -18.298 1.00 90.06 709 ASP A O 1
ATOM 5472 N N . ASP A 1 710 ? 17.296 -13.129 -19.953 1.00 87.31 710 ASP A N 1
ATOM 5473 C CA . ASP A 1 710 ? 18.309 -12.416 -19.166 1.00 87.31 710 ASP A CA 1
ATOM 5474 C C . ASP A 1 710 ? 18.282 -10.896 -19.428 1.00 87.31 710 ASP A C 1
ATOM 5476 O O . ASP A 1 710 ? 17.569 -10.361 -20.273 1.00 87.31 710 ASP A O 1
ATOM 5480 N N . ASN A 1 711 ? 19.090 -10.174 -18.664 1.00 81.50 711 ASN A N 1
ATOM 5481 C CA . ASN A 1 711 ? 19.361 -8.756 -18.819 1.00 81.50 711 ASN A CA 1
ATOM 5482 C C . ASN A 1 711 ? 19.866 -8.411 -20.236 1.00 81.50 711 ASN A C 1
ATOM 5484 O O . ASN A 1 711 ? 20.574 -9.206 -20.860 1.00 81.50 711 ASN A O 1
ATOM 5488 N N . PRO A 1 712 ? 19.615 -7.183 -20.726 1.00 69.88 712 PRO A N 1
ATOM 5489 C CA . PRO A 1 712 ? 19.151 -6.011 -19.974 1.00 69.88 712 PRO A CA 1
ATOM 5490 C C . PRO A 1 712 ? 17.632 -5.897 -19.789 1.00 69.88 712 PRO A C 1
ATOM 5492 O O . PRO A 1 712 ? 17.207 -5.002 -19.067 1.00 69.88 712 PRO A O 1
ATOM 5495 N N . ASN A 1 713 ? 16.825 -6.753 -20.421 1.00 76.69 713 ASN A N 1
ATOM 5496 C CA . ASN A 1 713 ? 15.372 -6.697 -20.297 1.00 76.69 713 ASN A CA 1
ATOM 5497 C C . ASN A 1 713 ? 14.767 -8.107 -20.368 1.00 76.69 713 ASN A C 1
ATOM 5499 O O . ASN A 1 713 ? 14.418 -8.540 -21.454 1.00 76.69 713 ASN A O 1
ATOM 5503 N N . PRO A 1 714 ? 14.600 -8.812 -19.240 1.00 83.00 714 PRO A N 1
ATOM 5504 C CA . PRO A 1 714 ? 14.041 -10.166 -19.239 1.00 83.00 714 PRO A CA 1
ATOM 5505 C C . PRO A 1 714 ? 12.529 -10.222 -19.546 1.00 83.00 714 PRO A C 1
ATOM 5507 O O . PRO A 1 714 ? 11.945 -11.306 -19.532 1.00 83.00 714 PRO A O 1
ATOM 5510 N N . TYR A 1 715 ? 11.894 -9.071 -19.792 1.00 82.25 715 TYR A N 1
ATOM 5511 C CA . TYR A 1 715 ? 10.448 -8.902 -19.985 1.00 82.25 715 TYR A CA 1
ATOM 5512 C C . TYR A 1 715 ? 10.064 -8.589 -21.437 1.00 82.25 715 TYR A C 1
ATOM 5514 O O . TYR A 1 715 ? 8.889 -8.359 -21.735 1.00 82.25 715 TYR A O 1
ATOM 5522 N N . ASP A 1 716 ? 11.038 -8.507 -22.349 1.00 75.06 716 ASP A N 1
ATOM 5523 C CA . ASP A 1 716 ? 10.779 -8.210 -23.759 1.00 75.06 716 ASP A CA 1
ATOM 5524 C C . ASP A 1 716 ? 10.248 -9.428 -24.533 1.00 75.06 716 ASP A C 1
ATOM 5526 O O . ASP A 1 716 ? 9.482 -9.249 -25.487 1.00 75.06 716 ASP A O 1
ATOM 5530 N N . ASN A 1 717 ? 10.554 -10.645 -24.073 1.00 80.12 717 ASN A N 1
ATOM 5531 C CA . ASN A 1 717 ? 10.095 -11.896 -24.669 1.00 80.12 717 ASN A CA 1
ATOM 5532 C C . ASN A 1 717 ? 9.181 -12.700 -23.737 1.00 80.12 717 ASN A C 1
ATOM 5534 O O . ASN A 1 717 ? 9.473 -12.941 -22.567 1.00 80.12 717 ASN A O 1
ATOM 5538 N N . VAL A 1 718 ? 8.095 -13.230 -24.301 1.00 84.69 718 VAL A N 1
ATOM 5539 C CA . VAL A 1 718 ? 7.229 -14.186 -23.598 1.00 84.69 718 VAL A CA 1
ATOM 5540 C C . VAL A 1 718 ? 7.816 -15.599 -23.720 1.00 84.69 718 VAL A C 1
ATOM 5542 O O . VAL A 1 718 ? 8.024 -16.050 -24.854 1.00 84.69 718 VAL A O 1
ATOM 5545 N N . PRO A 1 719 ? 8.005 -16.349 -22.610 1.00 89.25 719 PRO A N 1
ATOM 5546 C CA . PRO A 1 719 ? 8.550 -17.708 -22.654 1.00 89.25 719 PRO A CA 1
ATOM 5547 C C . PRO A 1 719 ? 7.809 -18.640 -23.628 1.00 89.25 719 PRO A C 1
ATOM 5549 O O . PRO A 1 719 ? 6.633 -18.431 -23.944 1.00 89.25 719 PRO A O 1
ATOM 5552 N N . SER A 1 720 ? 8.482 -19.691 -24.117 1.00 90.44 720 SER A N 1
ATOM 5553 C CA . SER A 1 720 ? 7.879 -20.653 -25.058 1.00 90.44 720 SER A CA 1
ATOM 5554 C C . SER A 1 720 ? 6.689 -21.405 -24.442 1.00 90.44 720 SER A C 1
ATOM 5556 O O . SER A 1 720 ? 6.513 -21.433 -23.223 1.00 90.44 720 SER A O 1
ATOM 5558 N N . ASP A 1 721 ? 5.869 -22.050 -25.276 1.00 90.75 721 ASP A N 1
ATOM 5559 C CA . ASP A 1 721 ? 4.720 -22.834 -24.795 1.00 90.75 721 ASP A CA 1
ATOM 5560 C C . ASP A 1 721 ? 5.141 -24.002 -23.930 1.00 90.75 721 ASP A C 1
ATOM 5562 O O . ASP A 1 721 ? 4.499 -24.289 -22.924 1.00 90.75 721 ASP A O 1
ATOM 5566 N N . GLU A 1 722 ? 6.222 -24.684 -24.296 1.00 93.62 722 GLU A N 1
ATOM 5567 C CA . GLU A 1 722 ? 6.763 -25.770 -23.490 1.00 93.62 722 GLU A CA 1
ATOM 5568 C C . GLU A 1 722 ? 7.148 -25.265 -22.098 1.00 93.62 722 GLU A C 1
ATOM 5570 O O . GLU A 1 722 ? 6.788 -25.892 -21.103 1.00 93.62 722 GLU A O 1
ATOM 5575 N N . TYR A 1 723 ? 7.807 -24.106 -22.025 1.00 94.94 723 TYR A N 1
ATOM 5576 C CA . TYR A 1 723 ? 8.208 -23.486 -20.767 1.00 94.94 723 TYR A CA 1
ATOM 5577 C C . TYR A 1 723 ? 6.996 -23.106 -19.908 1.00 94.94 723 TYR A C 1
ATOM 5579 O O . TYR A 1 723 ? 6.888 -23.515 -18.750 1.00 94.94 723 TYR A O 1
ATOM 5587 N N . MET A 1 724 ? 6.045 -22.370 -20.490 1.00 94.06 724 MET A N 1
ATOM 5588 C CA . MET A 1 724 ? 4.840 -21.930 -19.788 1.00 94.06 724 MET A CA 1
ATOM 5589 C C . MET A 1 724 ? 3.986 -23.109 -19.328 1.00 94.06 724 MET A C 1
ATOM 5591 O O . MET A 1 724 ? 3.483 -23.098 -18.208 1.00 94.06 724 MET A O 1
ATOM 5595 N N . ASN A 1 725 ? 3.858 -24.163 -20.134 1.00 92.81 725 ASN A N 1
ATOM 5596 C CA . ASN A 1 725 ? 3.126 -25.363 -19.738 1.00 92.81 725 ASN A CA 1
ATOM 5597 C C . ASN A 1 725 ? 3.777 -26.083 -18.547 1.00 92.81 725 ASN A C 1
ATOM 5599 O O . ASN A 1 725 ? 3.051 -26.606 -17.701 1.00 92.81 725 ASN A O 1
ATOM 5603 N N . GLU A 1 726 ? 5.110 -26.110 -18.441 1.00 94.56 726 GLU A N 1
ATOM 5604 C CA . GLU A 1 726 ? 5.782 -26.625 -17.238 1.00 94.56 726 GLU A CA 1
ATOM 5605 C C . GLU A 1 726 ? 5.508 -25.743 -16.013 1.00 94.56 726 GLU A C 1
ATOM 5607 O O . GLU A 1 726 ? 5.159 -26.266 -14.953 1.00 94.56 726 GLU A O 1
ATOM 5612 N N . ALA A 1 727 ? 5.556 -24.415 -16.159 1.00 93.88 727 ALA A N 1
ATOM 5613 C CA . ALA A 1 727 ? 5.215 -23.488 -15.076 1.00 93.88 727 ALA A CA 1
ATOM 5614 C C . ALA A 1 727 ? 3.765 -23.679 -14.589 1.00 93.88 727 ALA A C 1
ATOM 5616 O O . ALA A 1 727 ? 3.502 -23.776 -13.390 1.00 93.88 727 ALA A O 1
ATOM 5617 N N . MET A 1 728 ? 2.813 -23.846 -15.509 1.00 93.50 728 MET A N 1
ATOM 5618 C CA . MET A 1 728 ? 1.402 -24.075 -15.177 1.00 93.50 728 MET A CA 1
ATOM 5619 C C . MET A 1 728 ? 1.163 -25.412 -14.462 1.00 93.50 728 MET A C 1
ATOM 5621 O O . MET A 1 728 ? 0.180 -25.549 -13.733 1.00 93.50 728 MET A O 1
ATOM 5625 N N . LYS A 1 729 ? 2.012 -26.430 -14.655 1.00 93.44 729 LYS A N 1
ATOM 5626 C CA . LYS A 1 729 ? 1.865 -27.722 -13.958 1.00 93.44 729 LYS A CA 1
ATOM 5627 C C . LYS A 1 729 ? 2.206 -27.623 -12.476 1.00 93.44 729 LYS A C 1
ATOM 5629 O O . LYS A 1 729 ? 1.595 -28.338 -11.685 1.00 93.44 729 LYS A O 1
ATOM 5634 N N . VAL A 1 730 ? 3.174 -26.778 -12.123 1.00 92.75 730 VAL A N 1
ATOM 5635 C CA . VAL A 1 730 ? 3.735 -26.723 -10.764 1.00 92.75 730 VAL A CA 1
ATOM 5636 C C . VAL A 1 730 ? 2.972 -25.778 -9.841 1.00 92.75 730 VAL A C 1
ATOM 5638 O O . VAL A 1 730 ? 2.967 -25.993 -8.633 1.00 92.75 730 VAL A O 1
ATOM 5641 N N . VAL A 1 731 ? 2.278 -24.783 -10.397 1.00 92.25 731 VAL A N 1
ATOM 5642 C CA . VAL A 1 731 ? 1.436 -23.870 -9.618 1.00 92.25 731 VAL A CA 1
ATOM 5643 C C . VAL A 1 731 ? 0.033 -24.443 -9.408 1.00 92.25 731 VAL A C 1
ATOM 5645 O O . VAL A 1 731 ? -0.559 -25.066 -10.303 1.00 92.25 731 VAL A O 1
ATOM 5648 N N . SER A 1 732 ? -0.522 -24.243 -8.215 1.00 90.19 732 SER A N 1
ATOM 5649 C CA . SER A 1 732 ? -1.841 -24.764 -7.843 1.00 90.19 732 SER A CA 1
ATOM 5650 C C . SER A 1 732 ? -3.001 -23.938 -8.404 1.00 90.19 732 SER A C 1
ATOM 5652 O O . SER A 1 732 ? -4.076 -24.496 -8.620 1.00 90.19 732 SER A O 1
ATOM 5654 N N . GLY A 1 733 ? -2.770 -22.664 -8.728 1.00 88.00 733 GLY A N 1
ATOM 5655 C CA . GLY A 1 733 ? -3.810 -21.720 -9.128 1.00 88.00 733 GLY A CA 1
ATOM 5656 C C . GLY A 1 733 ? -4.595 -21.174 -7.934 1.00 88.00 733 GLY A C 1
ATOM 5657 O O . GLY A 1 733 ? -4.545 -21.722 -6.836 1.00 88.00 733 GLY A O 1
ATOM 5658 N N . GLY A 1 734 ? -5.322 -20.081 -8.133 1.00 87.75 734 GLY A N 1
ATOM 5659 C CA . GLY A 1 734 ? -6.017 -19.385 -7.055 1.00 87.75 734 GLY A CA 1
ATOM 5660 C C . GLY A 1 734 ? -6.801 -18.174 -7.543 1.00 87.75 734 GLY A C 1
ATOM 5661 O O . GLY A 1 734 ? -7.019 -17.990 -8.742 1.00 87.75 734 GLY A O 1
ATOM 5662 N N . THR A 1 735 ? -7.214 -17.335 -6.599 1.00 84.94 735 THR A N 1
ATOM 5663 C CA . THR A 1 735 ? -7.930 -16.087 -6.870 1.00 84.94 735 THR A CA 1
ATOM 5664 C C . THR A 1 735 ? -7.097 -14.880 -6.463 1.00 84.94 735 THR A C 1
ATOM 5666 O O . THR A 1 735 ? -6.493 -14.844 -5.384 1.00 84.94 735 THR A O 1
ATOM 5669 N N . VAL A 1 736 ? -7.108 -13.867 -7.333 1.00 86.31 736 VAL A N 1
ATOM 5670 C CA . VAL A 1 736 ? -6.461 -12.584 -7.055 1.00 86.31 736 VAL A CA 1
ATOM 5671 C C . VAL A 1 736 ? -7.178 -11.919 -5.890 1.00 86.31 736 VAL A C 1
ATOM 5673 O O . VAL A 1 736 ? -8.386 -11.684 -5.949 1.00 86.31 736 VAL A O 1
ATOM 5676 N N . ARG A 1 737 ? -6.429 -11.607 -4.833 1.00 82.12 737 ARG A N 1
ATOM 5677 C CA . ARG A 1 737 ? -6.943 -10.873 -3.680 1.00 82.12 737 ARG A CA 1
ATOM 5678 C C . ARG A 1 737 ? -6.995 -9.385 -4.008 1.00 82.12 737 ARG A C 1
ATOM 5680 O O . ARG A 1 737 ? -5.960 -8.783 -4.266 1.00 82.12 737 ARG A O 1
ATOM 5687 N N . LYS A 1 738 ? -8.199 -8.816 -4.001 1.00 83.62 738 LYS A N 1
ATOM 5688 C CA . LYS A 1 738 ? -8.446 -7.391 -4.248 1.00 83.62 738 LYS A CA 1
ATOM 5689 C C . LYS A 1 738 ? -9.164 -6.820 -3.038 1.00 83.62 738 LYS A C 1
ATOM 5691 O O . LYS A 1 738 ? -10.392 -6.840 -2.971 1.00 83.62 738 LYS A O 1
ATOM 5696 N N . ASP A 1 739 ? -8.396 -6.371 -2.055 1.00 73.31 739 ASP A N 1
ATOM 5697 C CA . ASP A 1 739 ? -8.977 -5.758 -0.866 1.00 73.31 739 ASP A CA 1
ATOM 5698 C C . ASP A 1 739 ? -9.609 -4.424 -1.283 1.00 73.31 739 ASP A C 1
ATOM 5700 O O . ASP A 1 739 ? -9.083 -3.724 -2.146 1.00 73.31 739 ASP A O 1
ATOM 5704 N N . SER A 1 740 ? -10.743 -4.028 -0.717 1.00 72.00 740 SER A N 1
ATOM 5705 C CA . SER A 1 740 ? -11.246 -2.676 -0.998 1.00 72.00 740 SER A CA 1
ATOM 5706 C C . SER A 1 740 ? -10.510 -1.651 -0.151 1.00 72.00 740 SER A C 1
ATOM 5708 O O . SER A 1 740 ? -10.014 -1.969 0.930 1.00 72.00 740 SER A O 1
ATOM 5710 N N . ALA A 1 741 ? -10.444 -0.408 -0.630 1.00 64.06 741 ALA A N 1
ATOM 5711 C CA . ALA A 1 741 ? -10.012 0.677 0.238 1.00 64.06 741 ALA A CA 1
ATOM 5712 C C . ALA A 1 741 ? -10.951 0.771 1.449 1.00 64.06 741 ALA A C 1
ATOM 5714 O O . ALA A 1 741 ? -12.163 0.594 1.284 1.00 64.06 741 ALA A O 1
ATOM 5715 N N . PRO A 1 742 ? -10.428 1.126 2.634 1.00 53.91 742 PRO A N 1
ATOM 5716 C CA . PRO A 1 742 ? -11.269 1.594 3.722 1.00 53.91 742 PRO A CA 1
ATOM 5717 C C . PRO A 1 742 ? -12.208 2.684 3.199 1.00 53.91 742 PRO A C 1
ATOM 5719 O O . PRO A 1 742 ? -11.770 3.636 2.538 1.00 53.91 742 PRO A O 1
ATOM 5722 N N . SER A 1 743 ? -13.507 2.548 3.472 1.00 44.28 743 SER A N 1
ATOM 5723 C CA . SER A 1 743 ? -14.441 3.635 3.210 1.00 44.28 743 SER A CA 1
ATOM 5724 C C . SER A 1 743 ? -13.995 4.841 4.029 1.00 44.28 743 SER A C 1
ATOM 5726 O O . SER A 1 743 ? -13.840 4.730 5.246 1.00 44.28 743 SER A O 1
ATOM 5728 N N . LEU A 1 744 ? -13.824 5.997 3.388 1.00 44.72 744 LEU A N 1
ATOM 5729 C CA . LEU A 1 744 ? -13.767 7.255 4.124 1.00 44.72 744 LEU A CA 1
ATOM 5730 C C . LEU A 1 744 ? -15.164 7.479 4.715 1.00 44.72 744 LEU A C 1
ATOM 5732 O O . LEU A 1 744 ? -16.073 7.947 4.032 1.00 44.72 744 LEU A O 1
ATOM 5736 N N . GLY A 1 745 ? -15.365 7.055 5.962 1.00 32.56 745 GLY A N 1
ATOM 5737 C CA . GLY A 1 745 ? -16.573 7.362 6.713 1.00 32.56 745 GLY A CA 1
ATOM 5738 C C . GLY A 1 745 ? -16.619 8.863 6.980 1.00 32.56 745 GLY A C 1
ATOM 5739 O O . GLY A 1 745 ? -15.751 9.392 7.667 1.00 32.56 745 GLY A O 1
ATOM 5740 N N . GLY A 1 746 ? -17.615 9.554 6.424 1.00 31.19 746 GLY A N 1
ATOM 5741 C CA . GLY A 1 746 ? -17.900 10.943 6.775 1.00 31.19 746 GLY A CA 1
ATOM 5742 C C . GLY A 1 746 ? -18.316 11.820 5.601 1.00 31.19 746 GLY A C 1
ATOM 5743 O O . GLY A 1 746 ? -17.657 11.900 4.569 1.00 31.19 746 GLY A O 1
ATOM 5744 N N . SER A 1 747 ? -19.418 12.535 5.796 1.00 36.59 747 SER A N 1
ATOM 5745 C CA . SER A 1 747 ? -19.739 13.733 5.029 1.00 36.59 747 SER A CA 1
ATOM 5746 C C . SER A 1 747 ? -18.952 14.936 5.603 1.00 36.59 747 SER A C 1
ATOM 5748 O O . SER A 1 747 ? -18.634 14.957 6.791 1.00 36.59 747 SER A O 1
ATOM 5750 N N . TYR A 1 748 ? -18.677 15.912 4.722 1.00 48.56 748 TYR A N 1
ATOM 5751 C CA . TYR A 1 748 ? -17.758 17.085 4.671 1.00 48.56 748 TYR A CA 1
ATOM 5752 C C . TYR A 1 748 ? -18.080 18.469 5.385 1.00 48.56 748 TYR A C 1
ATOM 5754 O O . TYR A 1 748 ? -18.985 19.110 4.899 1.00 48.56 748 TYR A O 1
ATOM 5762 N N . VAL A 1 749 ? -17.318 19.096 6.334 1.00 36.88 749 VAL A N 1
ATOM 5763 C CA . VAL A 1 749 ? -17.136 20.608 6.627 1.00 36.88 749 VAL A CA 1
ATOM 5764 C C . VAL A 1 749 ? -15.960 20.831 7.601 1.00 36.88 749 VAL A C 1
ATOM 5766 O O . VAL A 1 749 ? -15.542 19.856 8.197 1.00 36.88 749 VAL A O 1
ATOM 5769 N N . SER A 1 750 ? -15.448 22.018 8.009 1.00 39.28 750 SER A N 1
ATOM 5770 C CA . SER A 1 750 ? -15.175 23.375 7.469 1.00 39.28 750 SER A CA 1
ATOM 5771 C C . SER A 1 750 ? -13.821 23.754 8.075 1.00 39.28 750 SER A C 1
ATOM 5773 O O . SER A 1 750 ? -13.730 24.121 9.246 1.00 39.28 750 SER A O 1
ATOM 5775 N N . GLY A 1 751 ? -12.788 23.719 7.249 1.00 47.81 751 GLY A N 1
ATOM 5776 C CA . GLY A 1 751 ? -11.525 24.405 7.458 1.00 47.81 751 GLY A CA 1
ATOM 5777 C C . GLY A 1 751 ? -11.003 24.720 6.070 1.00 47.81 751 GLY A C 1
ATOM 5778 O O . GLY A 1 751 ? -10.743 23.804 5.294 1.00 47.81 751 GLY A O 1
ATOM 5779 N N . VAL A 1 752 ? -10.955 25.997 5.705 1.00 56.19 752 VAL A N 1
ATOM 5780 C CA . VAL A 1 752 ? -10.447 26.395 4.391 1.00 56.19 752 VAL A CA 1
ATOM 5781 C C . VAL A 1 752 ? -8.939 26.541 4.512 1.00 56.19 752 VAL A C 1
ATOM 5783 O O . VAL A 1 752 ? -8.484 27.233 5.431 1.00 56.19 752 VAL A O 1
ATOM 5786 N N . PRO A 1 753 ? -8.159 26.052 3.546 1.00 70.25 753 PRO A N 1
ATOM 5787 C CA . PRO A 1 753 ? -6.917 26.721 3.230 1.00 70.25 753 PRO A CA 1
ATOM 5788 C C . PRO A 1 753 ? -7.252 28.087 2.610 1.00 70.25 753 PRO A C 1
ATOM 5790 O O . PRO A 1 753 ? -7.271 28.256 1.391 1.00 70.25 753 PRO A O 1
ATOM 5793 N N . ASN A 1 754 ? -7.634 29.073 3.432 1.00 72.12 754 ASN A N 1
ATOM 5794 C CA . ASN A 1 754 ? -8.044 30.408 2.957 1.00 72.12 754 ASN A CA 1
ATOM 5795 C C . ASN A 1 754 ? -6.937 31.091 2.135 1.00 72.12 754 ASN A C 1
ATOM 5797 O O . ASN A 1 754 ? -7.186 31.994 1.332 1.00 72.12 754 ASN A O 1
ATOM 5801 N N . ASP A 1 755 ? -5.705 30.642 2.320 1.00 85.12 755 ASP A N 1
ATOM 5802 C CA . ASP A 1 755 ? -4.505 31.057 1.623 1.00 85.12 755 ASP A CA 1
ATOM 5803 C C . ASP A 1 755 ? -4.193 30.219 0.372 1.00 85.12 755 ASP A C 1
ATOM 5805 O O . ASP A 1 755 ? -3.207 30.521 -0.295 1.00 85.12 755 ASP A O 1
ATOM 5809 N N . ALA A 1 756 ? -5.035 29.242 -0.003 1.00 90.12 756 ALA A N 1
ATOM 5810 C CA . ALA A 1 756 ? -4.819 28.440 -1.204 1.00 90.12 756 ALA A CA 1
ATOM 5811 C C . ALA A 1 756 ? -4.606 29.348 -2.418 1.00 90.12 756 ALA A C 1
ATOM 5813 O O . ALA A 1 756 ? -5.343 30.317 -2.622 1.00 90.12 756 ALA A O 1
ATOM 5814 N N . GLN A 1 757 ? -3.574 29.080 -3.204 1.00 93.50 757 GLN A N 1
ATOM 5815 C CA . GLN A 1 757 ? -3.211 29.934 -4.327 1.00 93.50 757 GLN A CA 1
ATOM 5816 C C . GLN A 1 757 ? -2.471 29.146 -5.396 1.00 93.50 757 GLN A C 1
ATOM 5818 O O . GLN A 1 757 ? -1.724 28.213 -5.099 1.00 93.50 757 GLN A O 1
ATOM 5823 N N . VAL A 1 758 ? -2.664 29.560 -6.646 1.00 94.88 758 VAL A N 1
ATOM 5824 C CA . VAL A 1 758 ? -1.853 29.094 -7.768 1.00 94.88 758 VAL A CA 1
ATOM 5825 C C . VAL A 1 758 ? -0.513 29.817 -7.689 1.00 94.88 758 VAL A C 1
ATOM 582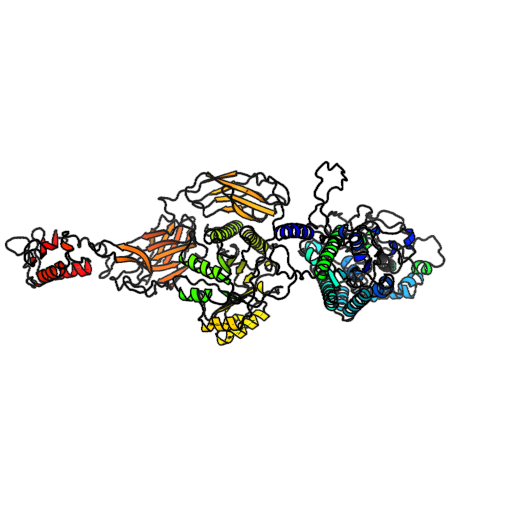7 O O . VAL A 1 758 ? -0.459 31.033 -7.863 1.00 94.88 758 VAL A O 1
ATOM 5830 N N . ILE A 1 759 ? 0.557 29.082 -7.394 1.00 95.31 759 ILE A N 1
ATOM 5831 C CA . ILE A 1 759 ? 1.915 29.640 -7.290 1.00 95.31 759 ILE A CA 1
ATOM 5832 C C . ILE A 1 759 ? 2.703 29.517 -8.590 1.00 95.31 759 ILE A C 1
ATOM 5834 O O . ILE A 1 759 ? 3.674 30.241 -8.795 1.00 95.31 759 ILE A O 1
ATOM 5838 N N . ALA A 1 760 ? 2.296 28.599 -9.465 1.00 94.19 760 ALA A N 1
ATOM 5839 C CA . ALA A 1 760 ? 2.888 28.419 -10.776 1.00 94.19 760 ALA A CA 1
ATOM 5840 C C . ALA A 1 760 ? 1.832 27.935 -11.766 1.00 94.19 760 ALA A C 1
ATOM 5842 O O . ALA A 1 760 ? 0.934 27.167 -11.424 1.00 94.19 760 ALA A O 1
ATOM 5843 N N . SER A 1 761 ? 1.968 28.385 -13.004 1.00 94.44 761 SER A N 1
ATOM 5844 C CA . SER A 1 761 ? 1.165 27.961 -14.141 1.00 94.44 761 SER A CA 1
ATOM 5845 C C . SER A 1 761 ? 2.065 27.836 -15.353 1.00 94.44 761 SER A C 1
ATOM 5847 O O . SER A 1 761 ? 2.870 28.739 -15.617 1.00 94.44 761 SER A O 1
ATOM 5849 N N . ASP A 1 762 ? 1.898 26.762 -16.106 1.00 95.50 762 ASP A N 1
ATOM 5850 C CA . ASP A 1 762 ? 2.693 26.496 -17.292 1.00 95.50 762 ASP A CA 1
ATOM 5851 C C . ASP A 1 762 ? 1.842 26.104 -18.507 1.00 95.50 762 ASP A C 1
ATOM 5853 O O . ASP A 1 762 ? 0.633 26.335 -18.522 1.00 95.50 762 ASP A O 1
ATOM 5857 N N . TYR A 1 763 ? 2.468 25.583 -19.564 1.00 95.81 763 TYR A N 1
ATOM 5858 C CA . TYR A 1 763 ? 1.787 25.148 -20.784 1.00 95.81 763 TYR A CA 1
ATOM 5859 C C . TYR A 1 763 ? 0.739 24.065 -20.523 1.00 95.81 763 TYR A C 1
ATOM 5861 O O . TYR A 1 763 ? -0.334 24.127 -21.106 1.00 95.81 763 TYR A O 1
ATOM 5869 N N . THR A 1 764 ? 1.014 23.104 -19.640 1.00 95.00 764 THR A N 1
ATOM 5870 C CA . THR A 1 764 ? 0.108 21.970 -19.370 1.00 95.00 764 THR A CA 1
ATOM 5871 C C . THR A 1 764 ? -0.062 21.670 -17.885 1.00 95.00 764 THR A C 1
ATOM 5873 O O . THR A 1 764 ? -0.511 20.584 -17.515 1.00 95.00 764 THR A O 1
ATOM 5876 N N . SER A 1 765 ? 0.311 22.607 -17.009 1.00 95.88 765 SER A N 1
ATOM 5877 C CA . SER A 1 765 ? 0.253 22.373 -15.569 1.00 95.88 765 SER A CA 1
ATOM 5878 C C . SER A 1 765 ? -0.050 23.612 -14.735 1.00 95.88 765 SER A C 1
ATOM 5880 O O . SER A 1 765 ? 0.149 24.756 -15.154 1.00 95.88 765 SER A O 1
ATOM 5882 N N . ALA A 1 766 ? -0.535 23.367 -13.524 1.00 96.19 766 ALA A N 1
ATOM 5883 C CA . ALA A 1 766 ? -0.764 24.362 -12.493 1.00 96.19 766 ALA A CA 1
ATOM 5884 C C . ALA A 1 766 ? -0.322 23.799 -11.140 1.00 96.19 766 ALA A C 1
ATOM 5886 O O . ALA A 1 766 ? -0.711 22.694 -10.768 1.00 96.19 766 ALA A O 1
ATOM 5887 N N . THR A 1 767 ? 0.458 24.570 -10.385 1.00 96.81 767 THR A N 1
ATOM 5888 C CA . THR A 1 767 ? 0.847 24.218 -9.017 1.00 96.81 767 THR A CA 1
ATOM 5889 C C . THR A 1 767 ? 0.080 25.075 -8.034 1.00 96.81 767 THR A C 1
ATOM 5891 O O . THR A 1 767 ? 0.142 26.308 -8.077 1.00 96.81 767 THR A O 1
ATOM 5894 N N . ILE A 1 768 ? -0.614 24.405 -7.124 1.00 96.06 768 ILE A N 1
ATOM 5895 C CA . ILE A 1 768 ? -1.435 25.010 -6.086 1.00 96.06 768 ILE A CA 1
ATOM 5896 C C . ILE A 1 768 ? -0.809 24.678 -4.735 1.00 96.06 768 ILE A C 1
ATOM 5898 O O . ILE A 1 768 ? -0.392 23.545 -4.505 1.00 96.06 768 ILE A O 1
ATOM 5902 N N . THR A 1 769 ? -0.737 25.662 -3.842 1.00 95.62 769 THR A N 1
ATOM 5903 C CA . THR A 1 769 ? -0.271 25.469 -2.461 1.00 95.62 769 THR A CA 1
ATOM 5904 C C . THR A 1 769 ? -1.255 26.040 -1.472 1.00 95.62 769 THR A C 1
ATOM 5906 O O . THR A 1 769 ? -1.955 27.002 -1.793 1.00 95.62 769 THR A O 1
ATOM 5909 N N . TRP A 1 770 ? -1.226 25.506 -0.260 1.00 93.06 770 TRP A N 1
ATOM 5910 C CA . TRP A 1 770 ? -2.000 25.981 0.872 1.00 93.06 770 TRP A CA 1
ATOM 5911 C C . TRP A 1 770 ? -1.252 25.791 2.196 1.00 93.06 770 TRP A C 1
ATOM 5913 O O . TRP A 1 770 ? -0.250 25.078 2.258 1.00 93.06 770 TRP A O 1
ATOM 5923 N N . SER A 1 771 ? -1.737 26.427 3.263 1.00 90.50 771 SER A N 1
ATOM 5924 C CA . SER A 1 771 ? -1.277 26.145 4.623 1.00 90.50 771 SER A CA 1
ATOM 5925 C C . SER A 1 771 ? -1.923 24.871 5.181 1.00 90.50 771 SER A C 1
ATOM 5927 O O . SER A 1 771 ? -3.078 24.583 4.849 1.00 90.50 771 SER A O 1
ATOM 5929 N N . PRO A 1 772 ? -1.228 24.129 6.067 1.00 88.00 772 PRO A N 1
ATOM 5930 C CA . PRO A 1 772 ? -1.823 23.008 6.779 1.00 88.00 772 PRO A CA 1
ATOM 5931 C C . PRO A 1 772 ? -3.064 23.435 7.567 1.00 88.00 772 PRO A C 1
ATOM 5933 O O . PRO A 1 772 ? -3.063 24.467 8.242 1.00 88.00 772 PRO A O 1
ATOM 5936 N N . VAL A 1 773 ? -4.112 22.619 7.520 1.00 79.06 773 VAL A N 1
ATOM 5937 C CA . VAL A 1 773 ? -5.331 22.801 8.310 1.00 79.06 773 VAL A CA 1
ATOM 5938 C C . VAL A 1 773 ? -5.294 21.825 9.484 1.00 79.06 773 VAL A C 1
ATOM 5940 O O . VAL A 1 773 ? -5.071 20.628 9.310 1.00 79.06 773 VAL A O 1
ATOM 5943 N N . ALA A 1 774 ? -5.486 22.332 10.704 1.00 75.56 774 ALA A N 1
ATOM 5944 C CA . ALA A 1 774 ? -5.479 21.501 11.906 1.00 75.56 774 ALA A CA 1
ATOM 5945 C C . ALA A 1 774 ? -6.537 20.390 11.811 1.00 75.56 774 ALA A C 1
ATOM 5947 O O . ALA A 1 774 ? -7.671 20.651 11.409 1.00 75.56 774 ALA A O 1
ATOM 5948 N N . LYS A 1 775 ? -6.164 19.171 12.222 1.00 71.12 775 LYS A N 1
ATOM 5949 C CA . LYS A 1 775 ? -6.998 17.956 12.148 1.00 71.12 775 LYS A CA 1
ATOM 5950 C C . LYS A 1 775 ? -7.368 17.504 10.724 1.00 71.12 775 LYS A C 1
ATOM 5952 O O . LYS A 1 775 ? -8.225 16.636 10.593 1.00 71.12 775 LYS A O 1
ATOM 5957 N N . ALA A 1 776 ? -6.750 18.063 9.676 1.00 76.44 776 ALA A N 1
ATOM 5958 C CA . ALA A 1 776 ? -6.910 17.547 8.319 1.00 76.44 776 ALA A CA 1
ATOM 5959 C C . ALA A 1 776 ? -6.495 16.072 8.259 1.00 76.44 776 ALA A C 1
ATOM 5961 O O . ALA A 1 776 ? -5.441 15.705 8.770 1.00 76.44 776 ALA A O 1
ATOM 5962 N N . LEU A 1 777 ? -7.321 15.252 7.615 1.00 75.94 777 LEU A N 1
ATOM 5963 C CA . LEU A 1 777 ? -6.982 13.891 7.193 1.00 75.94 777 LEU A CA 1
ATOM 5964 C C . LEU A 1 777 ? -6.293 13.901 5.820 1.00 75.94 777 LEU A C 1
ATOM 5966 O O . LEU A 1 777 ? -5.514 13.013 5.494 1.00 75.94 777 LEU A O 1
ATOM 5970 N N . GLY A 1 778 ? -6.545 14.948 5.036 1.00 84.06 778 GLY A N 1
ATOM 5971 C CA . GLY A 1 778 ? -6.009 15.142 3.699 1.00 84.06 778 GLY A CA 1
ATOM 5972 C C . GLY A 1 778 ? -6.601 16.374 3.025 1.00 84.06 778 GLY A C 1
ATOM 5973 O O . GLY A 1 778 ? -7.317 17.161 3.652 1.00 84.06 778 GLY A O 1
ATOM 5974 N N . TYR A 1 779 ? -6.329 16.531 1.737 1.00 87.00 779 TYR A N 1
ATOM 5975 C CA . TYR A 1 779 ? -6.864 17.596 0.898 1.00 87.00 779 TYR A CA 1
ATOM 5976 C C . TYR A 1 779 ? -7.286 17.033 -0.450 1.00 87.00 779 TYR A C 1
ATOM 5978 O O . TYR A 1 779 ? -6.615 16.182 -1.008 1.00 87.00 779 TYR A O 1
ATOM 5986 N N . ALA A 1 780 ? -8.373 17.538 -1.005 1.00 88.06 780 ALA A N 1
ATOM 5987 C CA . ALA A 1 780 ? -8.868 17.158 -2.314 1.00 88.06 780 ALA A CA 1
ATOM 5988 C C . ALA A 1 780 ? -8.863 18.383 -3.229 1.00 88.06 780 ALA A C 1
ATOM 5990 O O . ALA A 1 780 ? -9.376 19.444 -2.858 1.00 88.06 780 ALA A O 1
ATOM 5991 N N . VAL A 1 781 ? -8.306 18.243 -4.428 1.00 90.75 781 VAL A N 1
ATOM 5992 C CA . VAL A 1 781 ? -8.327 19.286 -5.454 1.00 90.75 781 VAL A CA 1
ATOM 5993 C C . VAL A 1 781 ? -9.318 18.890 -6.536 1.00 90.75 781 VAL A C 1
ATOM 5995 O O . VAL A 1 781 ? -9.226 17.814 -7.126 1.00 90.75 781 VAL A O 1
ATOM 5998 N N . TYR A 1 782 ? -10.262 19.784 -6.810 1.00 90.25 782 TYR A N 1
ATOM 5999 C CA . TYR A 1 782 ? -11.241 19.618 -7.871 1.00 90.25 782 TYR A CA 1
ATOM 6000 C C . TYR A 1 782 ? -10.924 20.567 -9.019 1.00 90.25 782 TYR A C 1
ATOM 6002 O O . TYR A 1 782 ? -10.667 21.747 -8.792 1.00 90.25 782 TYR A O 1
ATOM 6010 N N . GLN A 1 783 ? -10.998 20.069 -10.247 1.00 92.31 783 GLN A N 1
ATOM 6011 C CA . GLN A 1 783 ? -10.940 20.855 -11.473 1.00 92.31 783 GLN A CA 1
ATOM 6012 C C . GLN A 1 783 ? -12.336 20.882 -12.087 1.00 92.31 783 GLN A C 1
ATOM 6014 O O . GLN A 1 783 ? -12.898 19.834 -12.397 1.00 92.31 783 GLN A O 1
ATOM 6019 N N . ASN A 1 784 ? -12.919 22.071 -12.255 1.00 88.81 784 ASN A N 1
ATOM 6020 C CA . ASN A 1 784 ? -14.272 22.242 -12.807 1.00 88.81 784 ASN A CA 1
ATOM 6021 C C . ASN A 1 784 ? -15.339 21.351 -12.123 1.00 88.81 784 ASN A C 1
ATOM 6023 O O . ASN A 1 784 ? -16.270 20.874 -12.768 1.00 88.81 784 ASN A O 1
ATOM 6027 N N . GLY A 1 785 ? -15.192 21.113 -10.813 1.00 82.75 785 GLY A N 1
ATOM 6028 C CA . GLY A 1 785 ? -16.102 20.290 -10.008 1.00 82.75 785 GLY A CA 1
ATOM 6029 C C . GLY A 1 785 ? -15.811 18.783 -9.995 1.00 82.75 785 GLY A C 1
ATOM 6030 O O . GLY A 1 785 ? -16.459 18.071 -9.232 1.00 82.75 785 GLY A O 1
ATOM 6031 N N . ALA A 1 786 ? -14.833 18.290 -10.762 1.00 86.75 786 ALA A N 1
ATOM 6032 C CA . ALA A 1 786 ? -14.394 16.893 -10.738 1.00 86.75 786 ALA A CA 1
ATOM 6033 C C . ALA A 1 786 ? -13.139 16.721 -9.871 1.00 86.75 786 ALA A C 1
ATOM 6035 O O . ALA A 1 786 ? -12.214 17.523 -9.976 1.00 86.75 786 ALA A O 1
ATOM 6036 N N . LEU A 1 787 ? -13.099 15.688 -9.023 1.00 87.31 787 LEU A N 1
ATOM 6037 C CA . LEU A 1 787 ? -11.920 15.355 -8.217 1.00 87.31 787 LEU A CA 1
ATOM 6038 C C . LEU A 1 787 ? -10.770 14.923 -9.136 1.00 87.31 787 LEU A C 1
ATOM 6040 O O . LEU A 1 787 ? -10.902 13.929 -9.855 1.00 87.31 787 LEU A O 1
ATOM 6044 N N . VAL A 1 788 ? -9.655 15.653 -9.093 1.00 91.19 788 VAL A N 1
ATOM 6045 C CA . VAL A 1 788 ? -8.463 15.359 -9.911 1.00 91.19 788 VAL A CA 1
ATOM 6046 C C . VAL A 1 788 ? -7.260 14.908 -9.097 1.00 91.19 788 VAL A C 1
ATOM 6048 O O . VAL A 1 788 ? -6.395 14.266 -9.666 1.00 91.19 788 VAL A O 1
ATOM 6051 N N . ILE A 1 789 ? -7.200 15.249 -7.807 1.00 92.69 789 ILE A N 1
ATOM 6052 C CA . ILE A 1 789 ? -6.101 14.896 -6.900 1.00 92.69 789 ILE A CA 1
ATOM 6053 C C . ILE A 1 789 ? -6.641 14.762 -5.475 1.00 92.69 789 ILE A C 1
ATOM 6055 O O . ILE A 1 789 ? -7.447 15.595 -5.041 1.00 92.69 789 ILE A O 1
ATOM 6059 N N . GLU A 1 790 ? -6.134 13.791 -4.725 1.00 90.25 790 GLU A N 1
ATOM 6060 C CA . GLU A 1 790 ? -6.268 13.692 -3.275 1.00 90.25 790 GLU A CA 1
ATOM 6061 C C . GLU A 1 790 ? -4.874 13.661 -2.624 1.00 90.25 790 GLU A C 1
ATOM 6063 O O . GLU A 1 790 ? -3.957 13.015 -3.092 1.00 90.25 790 GLU A O 1
ATOM 6068 N N . MET A 1 791 ? -4.663 14.381 -1.531 1.00 91.25 791 MET A N 1
ATOM 6069 C CA . MET A 1 791 ? -3.363 14.506 -0.870 1.00 91.25 791 MET A CA 1
ATOM 6070 C C . MET A 1 791 ? -3.491 14.117 0.598 1.00 91.25 791 MET A C 1
ATOM 6072 O O . MET A 1 791 ? -4.468 14.524 1.232 1.00 91.25 791 MET A O 1
ATOM 6076 N N . PRO A 1 792 ? -2.514 13.410 1.186 1.00 90.25 792 PRO A N 1
ATOM 6077 C CA . PRO A 1 792 ? -2.481 13.186 2.623 1.00 90.25 792 PRO A CA 1
ATOM 6078 C C . PRO A 1 792 ? -2.236 14.503 3.377 1.00 90.25 792 PRO A C 1
ATOM 6080 O O . PRO A 1 792 ? -1.700 15.473 2.835 1.00 90.25 792 PRO A O 1
ATOM 6083 N N . ALA A 1 793 ? -2.605 14.549 4.660 1.00 85.31 793 ALA A N 1
ATOM 6084 C CA . ALA A 1 793 ? -2.605 15.779 5.464 1.00 85.31 793 ALA A CA 1
ATOM 6085 C C . ALA A 1 793 ? -1.244 16.490 5.583 1.00 85.31 793 ALA A C 1
ATOM 6087 O O . ALA A 1 793 ? -1.197 17.702 5.815 1.00 85.31 793 ALA A O 1
ATOM 6088 N N . PHE A 1 794 ? -0.143 15.749 5.436 1.00 88.19 794 PHE A N 1
ATOM 6089 C CA . PHE A 1 794 ? 1.219 16.278 5.511 1.00 88.19 794 PHE A CA 1
ATOM 6090 C C . PHE A 1 794 ? 1.706 16.917 4.197 1.00 88.19 794 PHE A C 1
ATOM 6092 O O . PHE A 1 794 ? 2.761 17.551 4.187 1.00 88.19 794 PHE A O 1
ATOM 6099 N N . LEU A 1 795 ? 0.950 16.794 3.098 1.00 93.12 795 LEU A N 1
ATOM 6100 C CA . LEU A 1 795 ? 1.250 17.429 1.815 1.00 93.12 795 LEU A CA 1
ATOM 6101 C C . LEU A 1 795 ? 0.298 18.601 1.567 1.00 93.12 795 LEU A C 1
ATOM 6103 O O . LEU A 1 795 ? -0.914 18.436 1.464 1.00 93.12 795 LEU A O 1
ATOM 6107 N N . THR A 1 796 ? 0.851 19.808 1.442 1.00 94.12 796 THR A N 1
ATOM 6108 C CA . THR A 1 796 ? 0.065 21.042 1.254 1.00 94.12 796 THR A CA 1
ATOM 6109 C C . THR A 1 796 ? 0.310 21.726 -0.091 1.00 94.12 796 THR A C 1
ATOM 6111 O O . THR A 1 796 ? 0.263 22.952 -0.241 1.00 94.12 796 THR A O 1
ATOM 6114 N N . ARG A 1 797 ? 0.614 20.900 -1.089 1.00 95.44 797 ARG A N 1
ATOM 6115 C CA . ARG A 1 797 ? 0.912 21.275 -2.466 1.00 95.44 797 ARG A CA 1
ATOM 6116 C C . ARG A 1 797 ? 0.337 20.211 -3.392 1.00 95.44 797 ARG A C 1
ATOM 6118 O O . ARG A 1 797 ? 0.372 19.037 -3.055 1.00 95.44 797 ARG A O 1
ATOM 6125 N N . ALA A 1 798 ? -0.124 20.619 -4.567 1.00 96.25 798 ALA A N 1
ATOM 6126 C CA . ALA A 1 798 ? -0.426 19.710 -5.667 1.00 96.25 798 ALA A CA 1
ATOM 6127 C C . ALA A 1 798 ? -0.043 20.353 -7.002 1.00 96.25 798 ALA A C 1
ATOM 6129 O O . ALA A 1 798 ? -0.239 21.559 -7.191 1.00 96.25 798 ALA A O 1
ATOM 6130 N N . THR A 1 799 ? 0.463 19.545 -7.932 1.00 97.12 799 THR A N 1
ATOM 6131 C CA . THR A 1 799 ? 0.715 19.956 -9.317 1.00 97.12 799 THR A CA 1
ATOM 6132 C C . THR A 1 799 ? -0.205 19.184 -10.248 1.00 97.12 799 THR A C 1
ATOM 6134 O O . THR A 1 799 ? -0.001 18.005 -10.527 1.00 97.12 799 THR A O 1
ATOM 6137 N N . ILE A 1 800 ? -1.213 19.881 -10.757 1.00 96.12 800 ILE A N 1
ATOM 6138 C CA . ILE A 1 800 ? -2.160 19.354 -11.728 1.00 96.12 800 ILE A CA 1
ATOM 6139 C C . ILE A 1 800 ? -1.493 19.478 -13.093 1.00 96.12 800 ILE A C 1
ATOM 6141 O O . ILE A 1 800 ? -1.130 20.582 -13.495 1.00 96.12 800 ILE A O 1
ATOM 6145 N N . GLY A 1 801 ? -1.269 18.352 -13.759 1.00 93.50 801 GLY A N 1
ATOM 6146 C CA . GLY A 1 801 ? -0.702 18.238 -15.097 1.00 93.50 801 GLY A CA 1
ATOM 6147 C C . GLY A 1 801 ? -1.772 17.903 -16.137 1.00 93.50 801 GLY A C 1
ATOM 6148 O O . GLY A 1 801 ? -2.966 18.018 -15.873 1.00 93.50 801 GLY A O 1
ATOM 6149 N N . MET A 1 802 ? -1.329 17.519 -17.340 1.00 90.38 802 MET A N 1
ATOM 6150 C CA . MET A 1 802 ? -2.192 17.139 -18.474 1.00 90.38 802 MET A CA 1
ATOM 6151 C C . MET A 1 802 ? -3.286 18.171 -18.813 1.00 90.38 802 MET A C 1
ATOM 6153 O O . MET A 1 802 ? -4.319 17.832 -19.384 1.00 90.38 802 MET A O 1
ATOM 6157 N N . LEU A 1 803 ? -3.064 19.444 -18.476 1.00 93.94 803 LEU A N 1
ATOM 6158 C CA . LEU A 1 803 ? -3.965 20.529 -18.848 1.00 93.94 803 LEU A CA 1
ATOM 6159 C C . LEU A 1 803 ? -3.747 20.905 -20.313 1.00 93.94 803 LEU A C 1
ATOM 6161 O O . LEU A 1 803 ? -2.617 20.926 -20.796 1.00 93.94 803 LEU A O 1
ATOM 6165 N N . GLU A 1 804 ? -4.821 21.285 -20.994 1.00 92.88 804 GLU A N 1
ATOM 6166 C CA . GLU A 1 804 ? -4.747 21.753 -22.377 1.00 92.88 804 GLU A CA 1
ATOM 6167 C C . GLU A 1 804 ? -4.011 23.107 -22.476 1.00 92.88 804 GLU A C 1
ATOM 6169 O O . GLU A 1 804 ? -4.376 24.055 -21.760 1.00 92.88 804 GLU A O 1
ATOM 6174 N N . PRO A 1 805 ? -3.009 23.258 -23.365 1.00 95.00 805 PRO A N 1
ATOM 6175 C CA . PRO A 1 805 ? -2.321 24.529 -23.575 1.00 95.00 805 PRO A CA 1
ATOM 6176 C C . PRO A 1 805 ? -3.218 25.661 -24.073 1.00 95.00 805 PRO A C 1
ATOM 6178 O O . PRO A 1 805 ? -4.122 25.466 -24.880 1.00 95.00 805 PRO A O 1
ATOM 6181 N N . GLY A 1 806 ? -2.925 26.885 -23.630 1.00 95.69 806 GLY A N 1
ATOM 6182 C CA . GLY A 1 806 ? -3.659 28.093 -24.026 1.00 95.69 806 GLY A CA 1
ATOM 6183 C C . GLY A 1 806 ? -5.094 28.177 -23.493 1.00 95.69 806 GLY A C 1
ATOM 6184 O O . GLY A 1 806 ? -5.880 28.993 -23.977 1.00 95.69 806 GLY A O 1
ATOM 6185 N N . THR A 1 807 ? -5.446 27.363 -22.499 1.00 95.81 807 THR A N 1
ATOM 6186 C CA . THR A 1 807 ? -6.780 27.335 -21.899 1.00 95.81 807 THR A CA 1
ATOM 6187 C C . THR A 1 807 ? -6.917 28.444 -20.865 1.00 95.81 807 THR A C 1
ATOM 6189 O O . THR A 1 807 ? -6.114 28.559 -19.939 1.00 95.81 807 THR A O 1
ATOM 6192 N N . THR A 1 808 ? -7.966 29.256 -20.992 1.00 94.44 808 THR A N 1
ATOM 6193 C CA . THR A 1 808 ? -8.273 30.342 -20.055 1.00 94.44 808 THR A CA 1
ATOM 6194 C C . THR A 1 808 ? -9.429 29.989 -19.132 1.00 94.44 808 THR A C 1
ATOM 6196 O O . THR A 1 808 ? -10.404 29.386 -19.573 1.00 94.44 808 THR A O 1
ATOM 6199 N N . GLY A 1 809 ? -9.379 30.457 -17.885 1.00 90.31 809 GLY A N 1
ATOM 6200 C CA . GLY A 1 809 ? -10.507 30.337 -16.959 1.00 90.31 809 GLY A CA 1
ATOM 6201 C C . GLY A 1 809 ? -10.665 28.947 -16.340 1.00 90.31 809 GLY A C 1
ATOM 6202 O O . GLY A 1 809 ? -11.772 28.594 -15.942 1.00 90.31 809 GLY A O 1
ATOM 6203 N N . ILE A 1 810 ? -9.582 28.167 -16.249 1.00 94.31 810 ILE A N 1
ATOM 6204 C CA . ILE A 1 810 ? -9.599 26.872 -15.561 1.00 94.31 810 ILE A CA 1
ATOM 6205 C C . ILE A 1 810 ? -9.895 27.128 -14.088 1.00 94.31 810 ILE A C 1
ATOM 6207 O O . ILE A 1 810 ? -9.207 27.932 -13.448 1.00 94.31 810 ILE A O 1
ATOM 6211 N N . SER A 1 811 ? -10.926 26.464 -13.572 1.00 93.88 811 SER A N 1
ATOM 6212 C CA . SER A 1 811 ? -11.357 26.619 -12.191 1.00 93.88 811 SER A CA 1
ATOM 6213 C C . SER A 1 811 ? -10.871 25.457 -11.332 1.00 93.88 811 SER A C 1
ATOM 6215 O O . SER A 1 811 ? -11.105 24.294 -11.663 1.00 93.88 811 SER A O 1
ATOM 6217 N N . PHE A 1 812 ? -10.201 25.785 -10.229 1.00 93.25 812 PHE A N 1
ATOM 6218 C CA . PHE A 1 812 ? -9.770 24.826 -9.223 1.00 93.25 812 PHE A CA 1
ATOM 6219 C C . PHE A 1 812 ? -10.410 25.122 -7.878 1.00 93.25 812 PHE A C 1
ATOM 6221 O O . PHE A 1 812 ? -10.626 26.276 -7.511 1.00 93.25 812 PHE A O 1
ATOM 6228 N N . GLU A 1 813 ? -10.673 24.067 -7.127 1.00 89.06 813 GLU A N 1
ATOM 6229 C CA . GLU A 1 813 ? -11.278 24.135 -5.812 1.00 89.06 813 GLU A CA 1
ATOM 6230 C C . GLU A 1 813 ? -10.488 23.218 -4.873 1.00 89.06 813 GLU A C 1
ATOM 6232 O O . GLU A 1 813 ? -10.474 22.003 -5.059 1.00 89.06 813 GLU A O 1
ATOM 6237 N N . VAL A 1 814 ? -9.806 23.794 -3.881 1.00 88.31 814 VAL A N 1
ATOM 6238 C CA . VAL A 1 814 ? -9.112 23.011 -2.844 1.00 88.31 814 VAL A CA 1
ATOM 6239 C C . VAL A 1 814 ? -10.050 22.825 -1.656 1.00 88.31 814 VAL A C 1
ATOM 6241 O O . VAL A 1 814 ? -10.593 23.803 -1.133 1.00 88.31 814 VAL A O 1
ATOM 6244 N N . LYS A 1 815 ? -10.228 21.575 -1.228 1.00 83.62 815 LYS A N 1
ATOM 6245 C CA . LYS A 1 815 ? -11.059 21.179 -0.086 1.00 83.62 815 LYS A CA 1
ATOM 6246 C C . LYS A 1 815 ? -10.216 20.423 0.932 1.00 83.62 815 LYS A C 1
ATOM 6248 O O . LYS A 1 815 ? -9.427 19.567 0.559 1.00 83.62 815 LYS A O 1
ATOM 6253 N N . THR A 1 816 ? -10.408 20.703 2.214 1.00 79.81 816 THR A N 1
ATOM 6254 C CA . THR A 1 816 ? -9.819 19.910 3.305 1.00 79.81 816 THR A CA 1
ATOM 6255 C C . THR A 1 816 ? -10.698 18.694 3.602 1.00 79.81 816 THR A C 1
ATOM 6257 O O . THR A 1 816 ? -11.924 18.817 3.610 1.00 79.81 816 THR A O 1
ATOM 6260 N N . ILE A 1 817 ? -10.083 17.546 3.884 1.00 75.38 817 ILE A N 1
ATOM 6261 C CA . ILE A 1 817 ? -10.735 16.302 4.321 1.00 75.38 817 ILE A CA 1
ATOM 6262 C C . ILE A 1 817 ? -10.669 16.242 5.861 1.00 75.38 817 ILE A C 1
ATOM 6264 O O . ILE A 1 817 ? -9.588 16.391 6.427 1.00 75.38 817 ILE A O 1
ATOM 6268 N N . LEU A 1 818 ? -11.810 16.079 6.544 1.00 65.81 818 LEU A N 1
ATOM 6269 C CA . LEU A 1 818 ? -11.978 16.119 8.014 1.00 65.81 818 LEU A CA 1
ATOM 6270 C C . LEU A 1 818 ? -12.982 15.043 8.477 1.00 65.81 818 LEU A C 1
ATOM 6272 O O . LEU A 1 818 ? -13.660 14.448 7.645 1.00 65.81 818 LEU A O 1
ATOM 6276 N N . THR A 1 819 ? -13.114 14.829 9.793 1.00 49.03 819 THR A N 1
ATOM 6277 C CA . THR A 1 819 ? -13.922 13.751 10.398 1.00 49.03 819 THR A CA 1
ATOM 6278 C C . THR A 1 819 ? -15.448 14.011 10.542 1.00 49.03 819 THR A C 1
ATOM 6280 O O . THR A 1 819 ? -16.146 13.051 10.855 1.00 49.03 819 THR A O 1
ATOM 6283 N N . SER A 1 820 ? -16.029 15.218 10.307 1.00 44.91 820 SER A N 1
ATOM 6284 C CA . SER A 1 820 ? -17.516 15.431 10.355 1.00 44.91 820 SER A CA 1
ATOM 6285 C C . SER A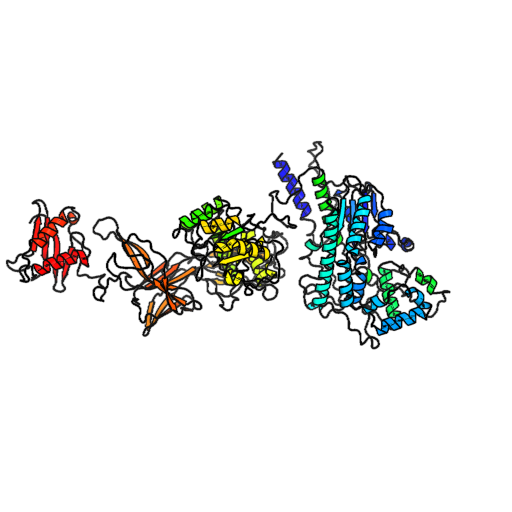 1 820 ? -18.138 16.722 9.708 1.00 44.91 820 SER A C 1
ATOM 6287 O O . SER A 1 820 ? -17.650 17.831 9.916 1.00 44.91 820 SER A O 1
ATOM 6289 N N . GLY A 1 821 ? -19.286 16.589 8.987 1.00 45.34 821 GLY A N 1
ATOM 6290 C CA . GLY A 1 821 ? -20.383 17.581 8.702 1.00 45.34 821 GLY A CA 1
ATOM 6291 C C . GLY A 1 821 ? -20.778 17.859 7.200 1.00 45.34 821 GLY A C 1
ATOM 6292 O O . GLY A 1 821 ? -20.424 17.083 6.350 1.00 45.34 821 GLY A O 1
ATOM 6293 N N . SER A 1 822 ? -21.566 18.881 6.785 1.00 41.00 822 SER A N 1
ATOM 6294 C CA . SER A 1 822 ? -21.854 19.262 5.348 1.00 41.00 822 SER A CA 1
ATOM 6295 C C . SER A 1 822 ? -21.595 20.760 4.926 1.00 41.00 822 SER A C 1
ATOM 6297 O O . SER A 1 822 ? -22.406 21.624 5.258 1.00 41.00 822 SER A O 1
ATOM 6299 N N . GLY A 1 823 ? -20.510 21.111 4.198 1.00 44.34 823 GLY A N 1
ATOM 6300 C CA . GLY A 1 823 ? -20.193 22.464 3.685 1.00 44.34 823 GLY A CA 1
ATOM 6301 C C . GLY A 1 823 ? -18.779 23.053 3.898 1.00 44.34 823 GLY A C 1
ATOM 6302 O O . GLY A 1 823 ? -18.682 24.209 4.309 1.00 44.34 823 GLY A O 1
ATOM 6303 N N . GLY A 1 824 ? -17.677 22.327 3.662 1.00 46.66 824 GLY A N 1
ATOM 6304 C CA . GLY A 1 824 ? -16.345 22.955 3.707 1.00 46.66 824 GLY A CA 1
ATOM 6305 C C . GLY A 1 824 ? -16.276 24.127 2.727 1.00 46.66 824 GLY A C 1
ATOM 6306 O O . GLY A 1 824 ? -16.512 23.923 1.540 1.00 46.66 824 GLY A O 1
ATOM 6307 N N . THR A 1 825 ? -16.023 25.353 3.201 1.00 56.38 825 THR A N 1
ATOM 6308 C CA . THR A 1 825 ? -15.936 26.503 2.294 1.00 56.38 825 THR A CA 1
ATOM 6309 C C . THR A 1 825 ? -14.744 26.288 1.382 1.00 56.38 825 THR A C 1
ATOM 6311 O O . THR A 1 825 ? -13.634 26.027 1.844 1.00 56.38 825 THR A O 1
ATOM 6314 N N . SER A 1 826 ? -14.966 26.370 0.084 1.00 64.19 826 SER A N 1
ATOM 6315 C CA . SER A 1 826 ? -13.895 26.237 -0.870 1.00 64.19 826 SER A CA 1
ATOM 6316 C C . SER A 1 826 ? -13.342 27.577 -1.296 1.00 64.19 826 SER A C 1
ATOM 6318 O O . SER A 1 826 ? -14.036 28.596 -1.320 1.00 64.19 826 SER A O 1
ATOM 6320 N N . LYS A 1 827 ? -12.064 27.565 -1.666 1.00 76.62 827 LYS A N 1
ATOM 6321 C CA . LYS A 1 827 ? -11.467 28.677 -2.386 1.00 76.62 827 LYS A CA 1
ATOM 6322 C C . LYS A 1 827 ? -11.440 28.336 -3.864 1.00 76.62 827 LYS A C 1
ATOM 6324 O O . LYS A 1 827 ? -10.672 27.475 -4.289 1.00 76.62 827 LYS A O 1
ATOM 6329 N N . LEU A 1 828 ? -12.284 29.026 -4.624 1.00 86.12 828 LEU A N 1
ATOM 6330 C CA . LEU A 1 828 ? -12.228 28.987 -6.075 1.00 86.12 828 LEU A CA 1
ATOM 6331 C C . LEU A 1 828 ? -10.972 29.727 -6.533 1.00 86.12 828 LEU A C 1
ATOM 6333 O O . LEU A 1 828 ? -10.789 30.914 -6.255 1.00 86.12 828 LEU A O 1
ATOM 6337 N N . LEU A 1 829 ? -10.112 29.013 -7.236 1.00 91.19 829 LEU A N 1
ATOM 6338 C CA . LEU A 1 829 ? -8.941 29.546 -7.902 1.00 91.19 829 LEU A CA 1
ATOM 6339 C C . LEU A 1 829 ? -9.217 29.537 -9.396 1.00 91.19 829 LEU A C 1
ATOM 6341 O O . LEU A 1 829 ? -9.773 28.580 -9.929 1.00 91.19 829 LEU A O 1
ATOM 6345 N N . THR A 1 830 ? -8.832 30.604 -10.080 1.00 91.75 830 THR A N 1
ATOM 6346 C CA . THR A 1 830 ? -8.918 30.668 -11.536 1.00 91.75 830 THR A CA 1
ATOM 6347 C C . THR A 1 830 ? -7.536 30.911 -12.092 1.00 91.75 830 THR A C 1
ATOM 6349 O O . THR A 1 830 ? -6.799 31.756 -11.583 1.00 91.75 830 THR A O 1
ATOM 6352 N N . MET A 1 831 ? -7.180 30.175 -13.135 1.00 93.88 831 MET A N 1
ATOM 6353 C CA . MET A 1 831 ? -5.894 30.328 -13.800 1.00 93.88 831 MET A CA 1
ATOM 6354 C C . MET A 1 831 ? -6.007 30.077 -15.303 1.00 93.88 831 MET A C 1
ATOM 6356 O O . MET A 1 831 ? -7.084 29.792 -15.829 1.00 93.88 831 MET A O 1
ATOM 6360 N N . SER A 1 832 ? -4.905 30.295 -16.015 1.00 94.44 832 SER A N 1
ATOM 6361 C CA . SER A 1 832 ? -4.792 30.015 -17.446 1.00 94.44 832 SER A CA 1
ATOM 6362 C C . SER A 1 832 ? -3.458 29.339 -17.728 1.00 94.44 832 SER A C 1
ATOM 6364 O O . SER A 1 832 ? -2.453 29.693 -17.108 1.00 94.44 832 SER A O 1
ATOM 6366 N N . THR A 1 833 ? -3.441 28.393 -18.660 1.00 97.12 833 THR A N 1
ATOM 6367 C CA . THR A 1 833 ? -2.203 27.785 -19.155 1.00 97.12 833 THR A CA 1
ATOM 6368 C C . THR A 1 833 ? -1.573 28.654 -20.241 1.00 97.12 833 THR A C 1
ATOM 6370 O O . THR A 1 833 ? -2.242 29.453 -20.905 1.00 97.12 833 THR A O 1
ATOM 6373 N N . LYS A 1 834 ? -0.258 28.529 -20.431 1.00 96.38 834 LYS A N 1
ATOM 6374 C CA . LYS A 1 834 ? 0.441 29.230 -21.520 1.00 96.38 834 LYS A CA 1
ATOM 6375 C C . LYS A 1 834 ? 0.039 28.628 -22.868 1.00 96.38 834 LYS A C 1
ATOM 6377 O O . LYS A 1 834 ? -0.103 27.415 -22.992 1.00 96.38 834 LYS A O 1
ATOM 6382 N N . ALA A 1 835 ? -0.113 29.468 -23.889 1.00 95.31 835 ALA A N 1
ATOM 6383 C CA . ALA A 1 835 ? -0.299 28.999 -25.260 1.00 95.31 835 ALA A CA 1
ATOM 6384 C C . ALA A 1 835 ? 1.040 28.535 -25.850 1.00 95.31 835 ALA A C 1
ATOM 6386 O O . ALA A 1 835 ? 2.062 29.190 -25.644 1.00 95.31 835 ALA A O 1
ATOM 6387 N N . LEU A 1 836 ? 1.026 27.431 -26.598 1.00 94.06 836 LEU A N 1
ATOM 6388 C CA . LEU A 1 836 ? 2.216 26.933 -27.288 1.00 94.06 836 LEU A CA 1
ATOM 6389 C C . LEU A 1 836 ? 2.656 27.903 -28.404 1.00 94.06 836 LEU A C 1
ATOM 6391 O O . LEU A 1 836 ? 1.811 28.306 -29.213 1.00 94.06 836 LEU A O 1
ATOM 6395 N N . PRO A 1 837 ? 3.953 28.247 -28.510 1.00 90.00 837 PRO A N 1
ATOM 6396 C CA . PRO A 1 837 ? 4.496 28.988 -29.646 1.00 90.00 837 PRO A CA 1
ATOM 6397 C C . PRO A 1 837 ? 4.250 28.224 -30.953 1.00 90.00 837 PRO A C 1
ATOM 6399 O O . PRO A 1 837 ? 4.610 27.054 -31.068 1.00 90.00 837 PRO A O 1
ATOM 6402 N N . ASP A 1 838 ? 3.595 28.867 -31.924 1.00 87.12 838 ASP A N 1
ATOM 6403 C CA . ASP A 1 838 ? 3.205 28.273 -33.215 1.00 87.12 838 ASP A CA 1
ATOM 6404 C C . ASP A 1 838 ? 2.415 26.952 -33.106 1.00 87.12 838 ASP A C 1
ATOM 6406 O O . ASP A 1 838 ? 2.405 26.145 -34.036 1.00 87.12 838 ASP A O 1
ATOM 6410 N N . GLY A 1 839 ? 1.766 26.707 -31.960 1.00 86.62 839 GLY A N 1
ATOM 6411 C CA . GLY A 1 839 ? 1.077 25.446 -31.681 1.00 86.62 839 GLY A CA 1
ATOM 6412 C C . GLY A 1 839 ? 2.009 24.240 -31.503 1.00 86.62 839 GLY A C 1
ATOM 6413 O O . GLY A 1 839 ? 1.544 23.108 -31.601 1.00 86.62 839 GLY A O 1
ATOM 6414 N N . LYS A 1 840 ? 3.313 24.451 -31.270 1.00 88.44 840 LYS A N 1
ATOM 6415 C CA . LYS A 1 840 ? 4.315 23.383 -31.133 1.00 88.44 840 LYS A CA 1
ATOM 6416 C C . LYS A 1 840 ? 4.768 23.216 -29.684 1.00 88.44 840 LYS A C 1
ATOM 6418 O O . LYS A 1 840 ? 5.090 24.192 -29.013 1.00 88.44 840 LYS A O 1
ATOM 6423 N N . SER A 1 841 ? 4.838 21.971 -29.221 1.00 94.00 841 SER A N 1
ATOM 6424 C CA . SER A 1 841 ? 5.372 21.592 -27.908 1.00 94.00 841 SER A CA 1
ATOM 6425 C C . SER A 1 841 ? 6.898 21.481 -27.881 1.00 94.00 841 SER A C 1
ATOM 6427 O O . SER A 1 841 ? 7.482 21.527 -26.804 1.00 94.00 841 SER A O 1
ATOM 6429 N N . ILE A 1 842 ? 7.547 21.371 -29.039 1.00 95.38 842 ILE A N 1
ATOM 6430 C CA . ILE A 1 842 ? 8.998 21.342 -29.212 1.00 95.38 842 ILE A CA 1
ATOM 6431 C C . ILE A 1 842 ? 9.398 22.477 -30.156 1.00 95.38 842 ILE A C 1
ATOM 6433 O O . ILE A 1 842 ? 8.858 22.620 -31.256 1.00 95.38 842 ILE A O 1
ATOM 6437 N N . SER A 1 843 ? 10.346 23.304 -29.724 1.00 94.81 843 SER A N 1
ATOM 6438 C CA . SER A 1 843 ? 10.798 24.492 -30.453 1.00 94.81 843 SER A CA 1
ATOM 6439 C C . SER A 1 843 ? 12.291 24.750 -30.234 1.00 94.81 843 SER A C 1
ATOM 6441 O O . SER A 1 843 ? 12.958 23.992 -29.535 1.00 94.81 843 SER A O 1
ATOM 6443 N N . ASN A 1 844 ? 12.836 25.792 -30.873 1.00 93.88 844 ASN A N 1
ATOM 6444 C CA . ASN A 1 844 ? 14.241 26.207 -30.737 1.00 93.88 844 ASN A CA 1
ATOM 6445 C C . ASN A 1 844 ? 15.257 25.066 -30.932 1.00 93.88 844 ASN A C 1
ATOM 6447 O O . ASN A 1 844 ? 16.286 25.002 -30.262 1.00 93.88 844 ASN A O 1
ATOM 6451 N N . VAL A 1 845 ? 14.946 24.164 -31.865 1.00 94.56 845 VAL A N 1
ATOM 6452 C CA . VAL A 1 845 ? 15.770 22.999 -32.178 1.00 94.56 845 VAL A CA 1
ATOM 6453 C C . VAL A 1 845 ? 16.979 23.426 -33.010 1.00 94.56 845 VAL A C 1
ATOM 6455 O O . VAL A 1 845 ? 16.840 24.076 -34.047 1.00 94.56 845 VAL A O 1
ATOM 6458 N N . GLN A 1 846 ? 18.178 23.086 -32.546 1.00 95.19 846 GLN A N 1
ATOM 6459 C CA . GLN A 1 846 ? 19.441 23.471 -33.180 1.00 95.19 846 GLN A CA 1
ATOM 6460 C C . GLN A 1 846 ? 20.570 22.502 -32.810 1.00 95.19 846 GLN A C 1
ATOM 6462 O O . GLN A 1 846 ? 20.443 21.688 -31.895 1.00 95.19 846 GLN A O 1
ATOM 6467 N N . TYR A 1 847 ? 21.698 22.607 -33.512 1.00 96.62 847 TYR A N 1
ATOM 6468 C CA . TYR A 1 847 ? 22.906 21.853 -33.193 1.00 96.62 847 TYR A CA 1
ATOM 6469 C C . TYR A 1 847 ? 24.169 22.689 -33.431 1.00 96.62 847 TYR A C 1
ATOM 6471 O O . TYR A 1 847 ? 24.193 23.589 -34.273 1.00 96.62 847 TYR A O 1
ATOM 6479 N N . VAL A 1 848 ? 25.237 22.375 -32.699 1.00 96.62 848 VAL A N 1
ATOM 6480 C CA . VAL A 1 848 ? 26.570 22.965 -32.861 1.00 96.62 848 VAL A CA 1
ATOM 6481 C C . VAL A 1 848 ? 27.615 21.856 -32.829 1.00 96.62 848 VAL A C 1
ATOM 6483 O O . VAL A 1 848 ? 27.622 21.016 -31.932 1.00 96.62 848 VAL A O 1
ATOM 6486 N N . LYS A 1 849 ? 28.538 21.860 -33.793 1.00 94.31 849 LYS A N 1
ATOM 6487 C CA . LYS A 1 849 ? 29.670 20.927 -33.822 1.00 94.31 849 LYS A CA 1
ATOM 6488 C C . LYS A 1 849 ? 30.872 21.508 -33.073 1.00 94.31 849 LYS A C 1
ATOM 6490 O O . LYS A 1 849 ? 31.329 22.601 -33.402 1.00 94.31 849 LYS A O 1
ATOM 6495 N N . ILE A 1 850 ? 31.410 20.757 -32.112 1.00 92.94 850 ILE A N 1
ATOM 6496 C CA . ILE A 1 850 ? 32.578 21.119 -31.298 1.00 92.94 850 ILE A CA 1
ATOM 6497 C C . ILE A 1 850 ? 33.594 19.969 -31.372 1.00 92.94 850 ILE A C 1
ATOM 6499 O O . ILE A 1 850 ? 33.541 19.011 -30.603 1.00 92.94 850 ILE A O 1
ATOM 6503 N N . GLY A 1 851 ? 34.523 20.044 -32.329 1.00 88.88 851 GLY A N 1
ATOM 6504 C CA . GLY A 1 851 ? 35.453 18.943 -32.604 1.00 88.88 851 GLY A CA 1
ATOM 6505 C C . GLY A 1 851 ? 34.713 17.678 -33.060 1.00 88.88 851 GLY A C 1
ATOM 6506 O O . GLY A 1 851 ? 33.956 17.730 -34.034 1.00 88.88 851 GLY A O 1
ATOM 6507 N N . ASP A 1 852 ? 34.926 16.572 -32.343 1.00 88.00 852 ASP A N 1
ATOM 6508 C CA . ASP A 1 852 ? 34.290 15.264 -32.584 1.00 88.00 852 ASP A CA 1
ATOM 6509 C C . ASP A 1 852 ? 32.964 15.070 -31.822 1.00 88.00 852 ASP A C 1
ATOM 6511 O O . ASP A 1 852 ? 32.301 14.042 -31.969 1.00 88.00 852 ASP A O 1
ATOM 6515 N N . GLN A 1 853 ? 32.558 16.055 -31.018 1.00 94.75 853 GLN A N 1
ATOM 6516 C CA . GLN A 1 853 ? 31.275 16.072 -30.324 1.00 94.75 853 GLN A CA 1
ATOM 6517 C C . GLN A 1 853 ? 30.299 17.013 -31.035 1.00 94.75 853 GLN A C 1
ATOM 6519 O O . GLN A 1 853 ? 30.679 18.068 -31.551 1.00 94.75 853 GLN A O 1
ATOM 6524 N N . VAL A 1 854 ? 29.022 16.646 -31.044 1.00 97.25 854 VAL A N 1
ATOM 6525 C CA . VAL A 1 854 ? 27.932 17.508 -31.502 1.00 97.25 854 VAL A CA 1
ATOM 6526 C C . VAL A 1 854 ? 26.988 17.767 -30.343 1.00 97.25 854 VAL A C 1
ATOM 6528 O O . VAL A 1 854 ? 26.588 16.844 -29.638 1.00 97.25 854 VAL A O 1
ATOM 6531 N N . VAL A 1 855 ? 26.671 19.039 -30.134 1.00 97.81 855 VAL A N 1
ATOM 6532 C CA . VAL A 1 855 ? 25.754 19.496 -29.096 1.00 97.81 855 VAL A CA 1
ATOM 6533 C C . VAL A 1 855 ? 24.429 19.834 -29.755 1.00 97.81 855 VAL A C 1
ATOM 6535 O O . VAL A 1 855 ? 24.371 20.773 -30.546 1.00 97.81 855 VAL A O 1
ATOM 6538 N N . TYR A 1 856 ? 23.383 19.080 -29.440 1.00 98.25 856 TYR A N 1
ATOM 6539 C CA . TYR A 1 856 ? 22.017 19.345 -29.891 1.00 98.25 856 TYR A CA 1
ATOM 6540 C C . TYR A 1 856 ? 21.243 20.023 -28.773 1.00 98.25 856 TYR A C 1
ATOM 6542 O O . TYR A 1 856 ? 21.409 19.645 -27.614 1.00 98.25 856 TYR A O 1
ATOM 6550 N N . THR A 1 857 ? 20.390 20.988 -29.102 1.00 97.56 857 THR A N 1
ATOM 6551 C CA . THR A 1 857 ? 19.483 21.607 -28.133 1.00 97.56 857 THR A CA 1
ATOM 6552 C C . THR A 1 857 ? 18.072 21.725 -28.681 1.00 97.56 857 THR A C 1
ATOM 6554 O O . THR A 1 857 ? 17.877 21.877 -29.886 1.00 97.56 857 THR A O 1
ATOM 6557 N N . ALA A 1 858 ? 17.089 21.622 -27.789 1.00 97.31 858 ALA A N 1
ATOM 6558 C CA . ALA A 1 858 ? 15.677 21.817 -28.092 1.00 97.31 858 ALA A CA 1
ATOM 6559 C C . ALA A 1 858 ? 14.923 22.283 -26.847 1.00 97.31 858 ALA A C 1
ATOM 6561 O O . ALA A 1 858 ? 15.154 21.767 -25.753 1.00 97.31 858 ALA A O 1
ATOM 6562 N N . ASP A 1 859 ? 13.979 23.200 -27.023 1.00 96.44 859 ASP A N 1
ATOM 6563 C CA . ASP A 1 859 ? 13.033 23.575 -25.978 1.00 96.44 859 ASP A CA 1
ATOM 6564 C C . ASP A 1 859 ? 11.819 22.653 -26.037 1.00 96.44 859 ASP A C 1
ATOM 6566 O O . ASP A 1 859 ? 11.064 22.674 -27.010 1.00 96.44 859 ASP A O 1
ATOM 6570 N N . VAL A 1 860 ? 11.624 21.863 -24.985 1.00 95.69 860 VAL A N 1
ATOM 6571 C CA . VAL A 1 860 ? 10.487 20.955 -24.811 1.00 95.69 860 VAL A CA 1
ATOM 6572 C C . VAL A 1 860 ? 9.555 21.558 -23.764 1.00 95.69 860 VAL A C 1
ATOM 6574 O O . VAL A 1 860 ? 9.888 21.643 -22.584 1.00 95.69 860 VAL A O 1
ATOM 6577 N N . LEU A 1 861 ? 8.402 22.039 -24.222 1.00 95.12 861 LEU A N 1
ATOM 6578 C CA . LEU A 1 861 ? 7.486 22.902 -23.471 1.00 95.12 861 LEU A CA 1
ATOM 6579 C C . LEU A 1 861 ? 6.412 22.128 -22.696 1.00 95.12 861 LEU A C 1
ATOM 6581 O O . LEU A 1 861 ? 5.767 22.691 -21.814 1.00 95.12 861 LEU A O 1
ATOM 6585 N N . VAL A 1 862 ? 6.205 20.853 -23.026 1.00 94.44 862 VAL A N 1
ATOM 6586 C CA . VAL A 1 862 ? 5.224 19.966 -22.382 1.00 94.44 862 VAL A CA 1
ATOM 6587 C C . VAL A 1 862 ? 5.912 18.672 -21.935 1.00 94.44 862 VAL A C 1
ATOM 6589 O O . VAL A 1 862 ? 6.904 18.277 -22.550 1.00 94.44 862 VAL A O 1
ATOM 6592 N N . PRO A 1 863 ? 5.420 18.003 -20.880 1.00 91.69 863 PRO A N 1
ATOM 6593 C CA . PRO A 1 863 ? 5.991 16.741 -20.434 1.00 91.69 863 PRO A CA 1
ATOM 6594 C C . PRO A 1 863 ? 5.713 15.629 -21.450 1.00 91.69 863 PRO A C 1
ATOM 6596 O O . PRO A 1 863 ? 4.571 15.446 -21.867 1.00 91.69 863 PRO A O 1
ATOM 6599 N N . TYR A 1 864 ? 6.747 14.860 -21.783 1.00 91.69 864 TYR A N 1
ATOM 6600 C CA . TYR A 1 864 ? 6.643 13.630 -22.567 1.00 91.69 864 TYR A CA 1
ATOM 6601 C C . TYR A 1 864 ? 7.074 12.418 -21.731 1.00 91.69 864 TYR A C 1
ATOM 6603 O O . TYR A 1 864 ? 7.829 12.576 -20.769 1.00 91.69 864 TYR A O 1
ATOM 6611 N N . ALA A 1 865 ? 6.627 11.208 -22.092 1.00 89.12 865 ALA A N 1
ATOM 6612 C CA . ALA A 1 865 ? 7.221 9.979 -21.542 1.00 89.12 865 ALA A CA 1
ATOM 6613 C C . ALA A 1 865 ? 8.670 9.829 -22.023 1.00 89.12 865 ALA A C 1
ATOM 6615 O O . ALA A 1 865 ? 9.564 9.504 -21.245 1.00 89.12 865 ALA A O 1
ATOM 6616 N N . PHE A 1 866 ? 8.891 10.124 -23.306 1.00 89.38 866 PHE A N 1
ATOM 6617 C CA . PHE A 1 866 ? 10.183 10.047 -23.964 1.00 89.38 866 PHE A CA 1
ATOM 6618 C C . PHE A 1 866 ? 10.474 11.329 -24.736 1.00 89.38 866 PHE A C 1
ATOM 6620 O O . PHE A 1 866 ? 9.674 11.768 -25.565 1.00 89.38 866 PHE A O 1
ATOM 6627 N N . VAL A 1 867 ? 11.662 11.884 -24.502 1.00 92.94 867 VAL A N 1
ATOM 6628 C CA . VAL A 1 867 ? 12.279 12.889 -25.370 1.00 92.94 867 VAL A CA 1
ATOM 6629 C C . VAL A 1 867 ? 13.509 12.242 -25.992 1.00 92.94 867 VAL A C 1
ATOM 6631 O O . VAL A 1 867 ? 14.491 11.972 -25.303 1.00 92.94 867 VAL A O 1
ATOM 6634 N N . ARG A 1 868 ? 13.439 11.947 -27.289 1.00 94.56 868 ARG A N 1
ATOM 6635 C CA . ARG A 1 868 ? 14.490 11.235 -28.024 1.00 94.56 868 ARG A CA 1
ATOM 6636 C C . ARG A 1 868 ? 15.151 12.144 -29.037 1.00 94.56 868 ARG A C 1
ATOM 6638 O O . ARG A 1 868 ? 14.484 12.936 -29.704 1.00 94.56 868 ARG A O 1
ATOM 6645 N N . LEU A 1 869 ? 16.452 11.953 -29.208 1.00 97.44 869 LEU A N 1
ATOM 6646 C CA . LEU A 1 869 ? 17.199 12.512 -30.322 1.00 97.44 869 LEU A CA 1
ATOM 6647 C C . LEU A 1 869 ? 17.581 11.374 -31.265 1.00 97.44 869 LEU A C 1
ATOM 6649 O O . LEU A 1 869 ? 18.355 10.487 -30.910 1.00 97.44 869 LEU A O 1
ATOM 6653 N N . PHE A 1 870 ? 17.065 11.422 -32.484 1.00 96.88 870 PHE A N 1
ATOM 6654 C CA . PHE A 1 870 ? 17.468 10.519 -33.552 1.00 96.88 870 PHE A CA 1
ATOM 6655 C C . PHE A 1 870 ? 18.383 11.237 -34.529 1.00 96.88 870 PHE A C 1
ATOM 6657 O O . PHE A 1 870 ? 18.149 12.398 -34.850 1.00 96.88 870 PHE A O 1
ATOM 6664 N N . ILE A 1 871 ? 19.400 10.546 -35.036 1.00 95.88 871 ILE A N 1
ATOM 6665 C CA . ILE A 1 871 ? 20.367 11.118 -35.977 1.00 95.88 871 ILE A CA 1
ATOM 6666 C C . ILE A 1 871 ? 20.429 10.221 -37.217 1.00 95.88 871 ILE A C 1
ATOM 6668 O O . ILE A 1 871 ? 20.534 8.994 -37.129 1.00 95.88 871 ILE A O 1
ATOM 6672 N N . GLY A 1 872 ? 20.307 10.840 -38.385 1.00 90.56 872 GLY A N 1
ATOM 6673 C CA . GLY A 1 872 ? 20.423 10.190 -39.682 1.00 90.56 872 GLY A CA 1
ATOM 6674 C C . GLY A 1 872 ? 21.870 9.838 -40.014 1.00 90.56 872 GLY A C 1
ATOM 6675 O O . GLY A 1 872 ? 22.814 10.469 -39.539 1.00 90.56 872 GLY A O 1
ATOM 6676 N N . GLY A 1 873 ? 22.047 8.814 -40.838 1.00 85.81 873 GLY A N 1
ATOM 6677 C CA . GLY A 1 873 ? 23.308 8.460 -41.480 1.00 85.81 873 GLY A CA 1
ATOM 6678 C C . GLY A 1 873 ? 23.257 8.713 -42.991 1.00 85.81 873 GLY A C 1
ATOM 6679 O O . GLY A 1 873 ? 22.287 9.277 -43.504 1.00 85.81 873 GLY A O 1
ATOM 6680 N N . PRO A 1 874 ? 24.301 8.322 -43.740 1.00 74.44 874 PRO A N 1
ATOM 6681 C CA . PRO A 1 874 ? 24.280 8.350 -45.194 1.00 74.44 874 PRO A CA 1
ATOM 6682 C C . PRO A 1 874 ? 23.147 7.470 -45.725 1.00 74.44 874 PRO A C 1
ATOM 6684 O O . PRO A 1 874 ? 23.082 6.276 -45.439 1.00 74.44 874 PRO A O 1
ATOM 6687 N N . HIS A 1 875 ? 22.286 8.063 -46.545 1.00 65.94 875 HIS A N 1
ATOM 6688 C CA . HIS A 1 875 ? 21.214 7.344 -47.213 1.00 65.94 875 HIS A CA 1
ATOM 6689 C C . HIS A 1 875 ? 21.734 6.758 -48.537 1.00 65.94 875 HIS A C 1
ATOM 6691 O O . HIS A 1 875 ? 22.389 7.448 -49.323 1.00 65.94 875 HIS A O 1
ATOM 6697 N N . GLN A 1 876 ? 21.471 5.474 -48.779 1.00 65.38 876 GLN A N 1
ATOM 6698 C CA . GLN A 1 876 ? 21.753 4.768 -50.034 1.00 65.38 876 GLN A CA 1
ATOM 6699 C C . GLN A 1 876 ? 20.494 4.711 -50.922 1.00 65.38 876 GLN A C 1
ATOM 6701 O O . GLN A 1 876 ? 19.462 5.295 -50.593 1.00 65.38 876 GLN A O 1
ATOM 6706 N N . ALA A 1 877 ? 20.572 4.044 -52.077 1.00 59.75 877 ALA A N 1
ATOM 6707 C CA . ALA A 1 877 ? 19.413 3.829 -52.945 1.00 59.75 877 ALA A CA 1
ATOM 6708 C C . ALA A 1 877 ? 18.312 2.998 -52.245 1.00 59.75 877 ALA A C 1
ATOM 6710 O O . ALA A 1 877 ? 18.604 2.177 -51.370 1.00 59.75 877 ALA A O 1
ATOM 6711 N N . ILE A 1 878 ? 17.054 3.171 -52.668 1.00 58.28 878 ILE A N 1
ATOM 6712 C CA . ILE A 1 878 ? 15.918 2.340 -52.223 1.00 58.28 878 ILE A CA 1
ATOM 6713 C C . ILE A 1 878 ? 16.266 0.851 -52.413 1.00 58.28 878 ILE A C 1
ATOM 6715 O O . ILE A 1 878 ? 16.802 0.463 -53.453 1.00 58.28 878 ILE A O 1
ATOM 6719 N N . GLY A 1 879 ? 15.981 0.021 -51.406 1.00 61.56 879 GLY A N 1
ATOM 6720 C CA . GLY A 1 879 ? 16.364 -1.394 -51.358 1.00 61.56 879 GLY A CA 1
ATOM 6721 C C . GLY A 1 879 ? 17.779 -1.669 -50.828 1.00 61.56 879 GLY A C 1
ATOM 6722 O O . GLY A 1 879 ? 18.154 -2.835 -50.719 1.00 61.56 879 GLY A O 1
ATOM 6723 N N . ALA A 1 880 ? 18.553 -0.632 -50.484 1.00 65.94 880 ALA A N 1
ATOM 6724 C CA . ALA A 1 880 ? 19.880 -0.746 -49.864 1.00 65.94 880 ALA A CA 1
ATOM 6725 C C . ALA A 1 880 ? 20.031 0.067 -48.559 1.00 65.94 880 ALA A C 1
ATOM 6727 O O . ALA A 1 880 ? 20.890 -0.252 -47.738 1.00 65.94 880 ALA A O 1
ATOM 6728 N N . SER A 1 881 ? 19.200 1.092 -48.338 1.00 70.31 881 SER A N 1
ATOM 6729 C CA . SER A 1 881 ? 19.213 1.895 -47.106 1.00 70.31 881 SER A CA 1
ATOM 6730 C C . SER A 1 881 ? 18.579 1.167 -45.928 1.00 70.31 881 SER A C 1
ATOM 6732 O O . SER A 1 881 ? 17.360 1.007 -45.886 1.00 70.31 881 SER A O 1
ATOM 6734 N N . ALA A 1 882 ? 19.403 0.782 -44.954 1.00 81.69 882 ALA A N 1
ATOM 6735 C CA . ALA A 1 882 ? 18.947 0.301 -43.655 1.00 81.69 882 ALA A CA 1
ATOM 6736 C C . ALA A 1 882 ? 18.849 1.456 -42.648 1.00 81.69 882 ALA A C 1
ATOM 6738 O O . ALA A 1 882 ? 19.721 2.328 -42.607 1.00 81.69 882 ALA A O 1
ATOM 6739 N N . GLY A 1 883 ? 17.810 1.458 -41.818 1.00 87.44 883 GLY A N 1
ATOM 6740 C CA . GLY A 1 883 ? 17.581 2.483 -40.798 1.00 87.44 883 GLY A CA 1
ATOM 6741 C C . GLY A 1 883 ? 16.195 2.360 -40.176 1.00 87.44 883 GLY A C 1
ATOM 6742 O O . GLY A 1 883 ? 15.310 1.741 -40.756 1.00 87.44 883 GLY A O 1
ATOM 6743 N N . TRP A 1 884 ? 15.991 2.961 -39.006 1.00 89.44 884 TRP A N 1
ATOM 6744 C CA . TRP A 1 884 ? 14.675 3.010 -38.378 1.00 89.44 884 TRP A CA 1
ATOM 6745 C C . TRP A 1 884 ? 13.764 3.986 -39.145 1.00 89.44 884 TRP A C 1
ATOM 6747 O O . TRP A 1 884 ? 14.139 5.156 -39.290 1.00 89.44 884 TRP A O 1
ATOM 6757 N N . PRO A 1 885 ? 12.584 3.558 -39.635 1.00 85.31 885 PRO A N 1
ATOM 6758 C CA . PRO A 1 885 ? 11.642 4.445 -40.307 1.00 85.31 885 PRO A CA 1
ATOM 6759 C C . PRO A 1 885 ? 10.908 5.315 -39.279 1.00 85.31 885 PRO A C 1
ATOM 6761 O O . PRO A 1 885 ? 9.958 4.877 -38.635 1.00 85.31 885 PRO A O 1
ATOM 6764 N N . ILE A 1 886 ? 11.346 6.567 -39.119 1.00 84.25 886 ILE A N 1
ATOM 6765 C CA . ILE A 1 886 ? 10.789 7.501 -38.122 1.00 84.25 886 ILE A CA 1
ATOM 6766 C C . ILE A 1 886 ? 9.553 8.265 -38.620 1.00 84.25 886 ILE A C 1
ATOM 6768 O O . ILE A 1 886 ? 8.816 8.857 -37.833 1.00 84.25 886 ILE A O 1
ATOM 6772 N N . ASP A 1 887 ? 9.338 8.272 -39.931 1.00 75.88 887 ASP A N 1
ATOM 6773 C CA . ASP A 1 887 ? 8.204 8.913 -40.587 1.00 75.88 887 ASP A CA 1
ATOM 6774 C C . ASP A 1 887 ? 7.842 8.119 -41.838 1.00 75.88 887 ASP A C 1
ATOM 6776 O O . ASP A 1 887 ? 8.737 7.645 -42.544 1.00 75.88 887 ASP A O 1
ATOM 6780 N N . ALA A 1 888 ? 6.547 7.997 -42.111 1.00 61.00 888 ALA A N 1
ATOM 6781 C CA . ALA A 1 888 ? 6.011 7.299 -43.270 1.00 61.00 888 ALA A CA 1
ATOM 6782 C C . ALA A 1 888 ? 5.146 8.272 -44.076 1.00 61.00 888 ALA A C 1
ATOM 6784 O O . ALA A 1 888 ? 4.051 8.649 -43.663 1.00 61.00 888 ALA A O 1
ATOM 6785 N N . GLY A 1 889 ? 5.643 8.681 -45.238 1.00 51.22 889 GLY A N 1
ATOM 6786 C CA . GLY A 1 889 ? 4.892 9.444 -46.224 1.00 51.22 889 GLY A CA 1
ATOM 6787 C C . GLY A 1 889 ? 4.389 8.545 -47.350 1.00 51.22 889 GLY A C 1
ATOM 6788 O O . GLY A 1 889 ? 5.042 7.580 -47.737 1.00 51.22 889 GLY A O 1
ATOM 6789 N N . LEU A 1 890 ? 3.243 8.889 -47.931 1.00 42.03 890 LEU A N 1
ATOM 6790 C CA . LEU A 1 890 ? 2.869 8.415 -49.261 1.00 42.03 890 LEU A CA 1
ATOM 6791 C C . LEU A 1 890 ? 3.287 9.495 -50.254 1.00 42.03 890 LEU A C 1
ATOM 6793 O O . LEU A 1 890 ? 2.728 10.590 -50.229 1.00 42.03 890 LEU A O 1
ATOM 6797 N N . SER A 1 891 ? 4.257 9.209 -51.122 1.00 41.59 891 SER A N 1
ATOM 6798 C CA . SER A 1 891 ? 4.529 10.109 -52.243 1.00 41.59 891 SER A CA 1
ATOM 6799 C C . SER A 1 891 ? 3.666 9.708 -53.432 1.00 41.59 891 SER A C 1
ATOM 6801 O O . SER A 1 891 ? 3.704 8.571 -53.911 1.00 41.59 891 SER A O 1
ATOM 6803 N N . THR A 1 892 ? 2.879 10.669 -53.911 1.00 39.19 892 THR A N 1
ATOM 6804 C CA . THR A 1 892 ? 2.164 10.598 -55.192 1.00 39.19 892 THR A CA 1
ATOM 6805 C C . THR A 1 892 ? 3.017 11.101 -56.359 1.00 39.19 892 THR A C 1
ATOM 6807 O O . THR A 1 892 ? 2.555 11.097 -57.501 1.00 39.19 892 THR A O 1
ATOM 6810 N N . ASP A 1 893 ? 4.266 11.506 -56.104 1.00 39.16 893 ASP A N 1
ATOM 6811 C CA . ASP A 1 893 ? 5.150 12.161 -57.080 1.00 39.16 893 ASP A CA 1
ATOM 6812 C C . ASP A 1 893 ? 5.747 11.189 -58.109 1.00 39.16 893 ASP A C 1
ATOM 6814 O O . ASP A 1 893 ? 6.603 11.547 -58.912 1.00 39.16 893 ASP A O 1
ATOM 6818 N N . ASN A 1 894 ? 5.226 9.965 -58.177 1.00 41.47 894 ASN A N 1
ATOM 6819 C CA . ASN A 1 894 ? 5.627 8.944 -59.145 1.00 41.47 894 ASN A CA 1
ATOM 6820 C C . ASN A 1 894 ? 4.978 9.133 -60.531 1.00 41.47 894 ASN A C 1
ATOM 6822 O O . ASN A 1 894 ? 4.896 8.188 -61.319 1.00 41.47 894 ASN A O 1
ATOM 6826 N N . GLY A 1 895 ? 4.460 10.326 -60.838 1.00 36.66 895 GLY A N 1
ATOM 6827 C CA . GLY A 1 895 ? 3.843 10.616 -62.134 1.00 36.66 895 GLY A CA 1
ATOM 6828 C C . GLY A 1 895 ? 2.557 9.821 -62.412 1.00 36.66 895 GLY A C 1
ATOM 6829 O O . GLY A 1 895 ? 2.293 9.482 -63.566 1.00 36.66 895 GLY A O 1
ATOM 6830 N N . GLY A 1 896 ? 1.758 9.527 -61.375 1.00 38.88 896 GLY A N 1
ATOM 6831 C CA . GLY A 1 896 ? 0.420 8.926 -61.502 1.00 38.88 896 GLY A CA 1
ATOM 6832 C C . GLY A 1 896 ? 0.318 7.401 -61.330 1.00 38.88 896 GLY A C 1
ATOM 6833 O O . GLY A 1 896 ? -0.673 6.826 -61.774 1.00 38.88 896 GLY A O 1
ATOM 6834 N N . GLY A 1 897 ? 1.317 6.743 -60.728 1.00 44.34 897 GLY A N 1
ATOM 6835 C CA . GLY A 1 897 ? 1.217 5.352 -60.245 1.00 44.34 897 GLY A CA 1
ATOM 6836 C C . GLY A 1 897 ? 0.681 5.245 -58.809 1.00 44.34 897 GLY A C 1
ATOM 6837 O O . GLY A 1 897 ? 0.457 6.270 -58.162 1.00 44.34 897 GLY A O 1
ATOM 6838 N N . ASP A 1 898 ? 0.500 4.013 -58.315 1.00 39.31 898 ASP A N 1
ATOM 6839 C CA . ASP A 1 898 ? 0.122 3.769 -56.916 1.00 39.31 898 ASP A CA 1
ATOM 6840 C C . ASP A 1 898 ? 1.128 4.453 -55.966 1.00 39.31 898 ASP A C 1
ATOM 6842 O O . ASP A 1 898 ? 2.335 4.453 -56.251 1.00 39.31 898 ASP A O 1
ATOM 6846 N N . PRO A 1 899 ? 0.667 5.068 -54.861 1.00 42.88 899 PRO A N 1
ATOM 6847 C CA . PRO A 1 899 ? 1.552 5.740 -53.918 1.00 42.88 899 PRO A CA 1
ATOM 6848 C C . PRO A 1 899 ? 2.644 4.789 -53.411 1.00 42.88 899 PRO A C 1
ATOM 6850 O O . PRO A 1 899 ? 2.339 3.702 -52.921 1.00 42.88 899 PRO A O 1
ATOM 6853 N N . ILE A 1 900 ? 3.913 5.195 -53.513 1.00 49.44 900 ILE A N 1
ATOM 6854 C CA . ILE A 1 900 ? 5.025 4.448 -52.906 1.00 49.44 900 ILE A CA 1
ATOM 6855 C C . ILE A 1 900 ? 5.266 5.042 -51.519 1.00 49.44 900 ILE A C 1
ATOM 6857 O O . ILE A 1 900 ? 5.344 6.266 -51.371 1.00 49.44 900 ILE A O 1
ATOM 6861 N N . GLY A 1 901 ? 5.382 4.174 -50.512 1.00 53.56 901 GLY A N 1
ATOM 6862 C CA . GLY A 1 901 ? 5.796 4.572 -49.170 1.00 53.56 901 GLY A CA 1
ATOM 6863 C C . GLY A 1 901 ? 7.206 5.157 -49.214 1.00 53.56 901 GLY A C 1
ATOM 6864 O O . GLY A 1 901 ? 8.154 4.465 -49.581 1.00 53.56 901 GLY A O 1
ATOM 6865 N N . GLN A 1 902 ? 7.339 6.437 -48.885 1.00 61.44 902 GLN A N 1
ATOM 6866 C CA . GLN A 1 902 ? 8.621 7.085 -48.647 1.00 61.44 902 GLN A CA 1
ATOM 6867 C C . GLN A 1 902 ? 8.843 7.171 -47.146 1.00 61.44 902 GLN A C 1
ATOM 6869 O O . GLN A 1 902 ? 7.979 7.673 -46.428 1.00 61.44 902 GLN A O 1
ATOM 6874 N N . TYR A 1 903 ? 10.002 6.716 -46.678 1.00 69.62 903 TYR A N 1
ATOM 6875 C CA . TYR A 1 903 ? 10.310 6.712 -45.258 1.00 69.62 903 TYR A CA 1
ATOM 6876 C C . TYR A 1 903 ? 11.499 7.626 -44.980 1.00 69.62 903 TYR A C 1
ATOM 6878 O O . TYR A 1 903 ? 12.478 7.642 -45.727 1.00 69.62 903 TYR A O 1
ATOM 6886 N N . LYS A 1 904 ? 11.419 8.416 -43.907 1.00 79.12 904 LYS A N 1
ATOM 6887 C CA . LYS A 1 904 ? 12.609 9.083 -43.361 1.00 79.12 904 LYS A CA 1
ATOM 6888 C C . LYS A 1 904 ? 13.310 8.088 -42.458 1.00 79.12 904 LYS A C 1
ATOM 6890 O O . LYS A 1 904 ? 12.671 7.532 -41.563 1.00 79.12 904 LYS A O 1
ATOM 6895 N N . LEU A 1 905 ? 14.600 7.869 -42.692 1.00 84.56 905 LEU A N 1
ATOM 6896 C CA . LEU A 1 905 ? 15.376 6.899 -41.931 1.00 84.56 905 LEU A CA 1
ATOM 6897 C C . LEU A 1 905 ? 16.307 7.601 -40.952 1.00 84.56 905 LEU A C 1
ATOM 6899 O O . LEU A 1 905 ? 16.940 8.608 -41.265 1.00 84.56 905 LEU A O 1
ATOM 6903 N N . VAL A 1 906 ? 16.412 7.026 -39.763 1.00 91.56 906 VAL A N 1
ATOM 6904 C CA . VAL A 1 906 ? 17.399 7.412 -38.757 1.00 91.56 906 VAL A CA 1
ATOM 6905 C C . VAL A 1 906 ? 18.247 6.204 -38.393 1.00 91.56 906 VAL A C 1
ATOM 6907 O O . VAL A 1 906 ? 17.772 5.070 -38.371 1.00 91.56 906 VAL A O 1
ATOM 6910 N N . ASN A 1 907 ? 19.531 6.433 -38.142 1.00 93.44 907 ASN A N 1
ATOM 6911 C CA . ASN A 1 907 ? 20.510 5.363 -37.943 1.00 93.44 907 ASN A CA 1
ATOM 6912 C C . ASN A 1 907 ? 21.056 5.326 -36.522 1.00 93.44 907 ASN A C 1
ATOM 6914 O O . ASN A 1 907 ? 21.679 4.342 -36.134 1.00 93.44 907 ASN A O 1
ATOM 6918 N N . TYR A 1 908 ? 20.821 6.382 -35.755 1.00 96.06 908 TYR A N 1
ATOM 6919 C CA . TYR A 1 908 ? 21.333 6.550 -34.411 1.00 96.06 908 TYR A CA 1
ATOM 6920 C C . TYR A 1 908 ? 20.237 7.078 -33.489 1.00 96.06 908 TYR A C 1
ATOM 6922 O O . TYR A 1 908 ? 19.393 7.866 -33.918 1.00 96.06 908 TYR A O 1
ATOM 6930 N N . LEU A 1 909 ? 20.283 6.655 -32.230 1.00 96.69 909 LEU A N 1
ATOM 6931 C CA . LEU A 1 909 ? 19.349 7.034 -31.174 1.00 96.69 909 LEU A CA 1
ATOM 6932 C C . LEU A 1 909 ? 20.140 7.468 -29.941 1.00 96.69 909 LEU A C 1
ATOM 6934 O O . LEU A 1 909 ? 21.032 6.755 -29.481 1.00 96.69 909 LEU A O 1
ATOM 6938 N N . VAL A 1 910 ? 19.788 8.626 -29.400 1.00 96.62 910 VAL A N 1
ATOM 6939 C CA . VAL A 1 910 ? 20.136 9.047 -28.047 1.00 96.62 910 VAL A CA 1
ATOM 6940 C C . VAL A 1 910 ? 18.852 9.045 -27.227 1.00 96.62 910 VAL A C 1
ATOM 6942 O O . VAL A 1 910 ? 17.886 9.736 -27.558 1.00 96.62 910 VAL A O 1
ATOM 6945 N N . GLU A 1 911 ? 18.849 8.243 -26.169 1.00 90.75 911 GLU A N 1
ATOM 6946 C CA . GLU A 1 911 ? 17.717 8.064 -25.262 1.00 90.75 911 GLU A CA 1
ATOM 6947 C C . GLU A 1 911 ? 18.223 7.951 -23.823 1.00 90.75 911 GLU A C 1
ATOM 6949 O O . GLU A 1 911 ? 19.322 7.454 -23.568 1.00 90.75 911 GLU A O 1
ATOM 6954 N N . GLY A 1 912 ? 17.409 8.428 -22.884 1.00 84.81 912 GLY A N 1
ATOM 6955 C CA . GLY A 1 912 ? 17.629 8.293 -21.453 1.00 84.81 912 GLY A CA 1
ATOM 6956 C C . GLY A 1 912 ? 17.680 9.650 -20.767 1.00 84.81 912 GLY A C 1
ATOM 6957 O O . GLY A 1 912 ? 16.900 10.537 -21.100 1.00 84.81 912 GLY A O 1
ATOM 6958 N N . ASN A 1 913 ? 18.567 9.803 -19.789 1.00 79.69 913 ASN A N 1
ATOM 6959 C CA . ASN A 1 913 ? 18.681 11.021 -18.984 1.00 79.69 913 ASN A CA 1
ATOM 6960 C C . ASN A 1 913 ? 20.144 11.308 -18.603 1.00 79.69 913 ASN A C 1
ATOM 6962 O O . ASN A 1 913 ? 21.074 10.732 -19.169 1.00 79.69 913 ASN A O 1
ATOM 6966 N N . ASP A 1 914 ? 20.356 12.231 -17.670 1.00 78.62 914 ASP A N 1
ATOM 6967 C CA . ASP A 1 914 ? 21.670 12.600 -17.140 1.00 78.62 914 ASP A CA 1
ATOM 6968 C C . ASP A 1 914 ? 22.382 11.445 -16.411 1.00 78.62 914 ASP A C 1
ATOM 6970 O O . ASP A 1 914 ? 23.614 11.411 -16.386 1.00 78.62 914 ASP A O 1
ATOM 6974 N N . PHE A 1 915 ? 21.634 10.470 -15.886 1.00 73.75 915 PHE A N 1
ATOM 6975 C CA . PHE A 1 915 ? 22.163 9.278 -15.218 1.00 73.75 915 PHE A CA 1
ATOM 6976 C C . PHE A 1 915 ? 22.368 8.085 -16.171 1.00 73.75 915 PHE A C 1
ATOM 6978 O O . PHE A 1 915 ? 23.388 7.399 -16.093 1.00 73.75 915 PHE A O 1
ATOM 6985 N N . TYR A 1 916 ? 21.442 7.868 -17.111 1.00 81.31 916 TYR A N 1
ATOM 6986 C CA . TYR A 1 916 ? 21.506 6.835 -18.154 1.00 81.31 916 TYR A CA 1
ATOM 6987 C C . TYR A 1 916 ? 21.582 7.458 -19.558 1.00 81.31 916 TYR A C 1
ATOM 6989 O O . TYR A 1 916 ? 20.605 7.424 -20.305 1.00 81.31 916 TYR A O 1
ATOM 6997 N N . PRO A 1 917 ? 22.721 8.052 -19.949 1.00 88.56 917 PRO A N 1
ATOM 6998 C CA . PRO A 1 917 ? 22.855 8.752 -21.223 1.00 88.56 917 PRO A CA 1
ATOM 6999 C C . PRO A 1 917 ? 23.162 7.784 -22.377 1.00 88.56 917 PRO A C 1
ATOM 7001 O O . PRO A 1 917 ? 24.286 7.757 -22.873 1.00 88.56 917 PRO A O 1
ATOM 7004 N N . GLY A 1 918 ? 22.205 6.958 -22.797 1.00 93.88 918 GLY A N 1
ATOM 7005 C CA . GLY A 1 918 ? 22.427 5.936 -23.823 1.00 93.88 918 GLY A CA 1
ATOM 7006 C C . GLY A 1 918 ? 22.629 6.510 -25.231 1.00 93.88 918 GLY A C 1
ATOM 7007 O O . GLY A 1 918 ? 21.896 7.400 -25.661 1.00 93.88 918 GLY A O 1
ATOM 7008 N N . PHE A 1 919 ? 23.608 5.977 -25.966 1.00 95.88 919 PHE A N 1
ATOM 7009 C CA . PHE A 1 919 ? 23.819 6.255 -27.389 1.00 95.88 919 PHE A CA 1
ATOM 7010 C C . PHE A 1 919 ? 23.899 4.947 -28.173 1.00 95.88 919 PHE A C 1
ATOM 7012 O O . PHE A 1 919 ? 24.716 4.081 -27.853 1.00 95.88 919 PHE A O 1
ATOM 7019 N N . TYR A 1 920 ? 23.077 4.811 -29.211 1.00 95.88 920 TYR A N 1
ATOM 7020 C CA . TYR A 1 920 ? 22.878 3.557 -29.928 1.00 95.88 920 TYR A CA 1
ATOM 7021 C C . TYR A 1 920 ? 22.906 3.736 -31.448 1.00 95.88 920 TYR A C 1
ATOM 7023 O O . TYR A 1 920 ? 22.565 4.799 -31.967 1.00 95.88 920 TYR A O 1
ATOM 7031 N N . LYS A 1 921 ? 23.270 2.665 -32.165 1.00 95.25 921 LYS A N 1
ATOM 7032 C CA . LYS A 1 921 ? 23.181 2.543 -33.626 1.00 95.25 921 LYS A CA 1
ATOM 7033 C C . LYS A 1 921 ? 22.109 1.523 -33.991 1.00 95.25 921 LYS A C 1
ATOM 7035 O O . LYS A 1 921 ? 22.062 0.449 -33.401 1.00 95.25 921 LYS A O 1
ATOM 7040 N N . TYR A 1 922 ? 21.274 1.843 -34.966 1.00 92.69 922 TYR A N 1
ATOM 7041 C CA . TYR A 1 922 ? 20.256 0.935 -35.475 1.00 92.69 922 TYR A CA 1
ATOM 7042 C C . TYR A 1 922 ? 20.897 -0.303 -36.106 1.00 92.69 922 TYR A C 1
ATOM 7044 O O . TYR A 1 922 ? 21.821 -0.186 -36.915 1.00 92.69 922 TYR A O 1
ATOM 7052 N N . THR A 1 923 ? 20.386 -1.480 -35.756 1.00 91.12 923 THR A N 1
ATOM 7053 C CA . THR A 1 923 ? 20.838 -2.769 -36.304 1.00 91.12 923 THR A CA 1
ATOM 7054 C C . THR A 1 923 ? 19.685 -3.675 -36.724 1.00 91.12 923 THR A C 1
ATOM 7056 O O . THR A 1 923 ? 19.918 -4.847 -37.016 1.00 91.12 923 THR A O 1
ATOM 7059 N N . GLY A 1 924 ? 18.450 -3.166 -36.736 1.00 85.00 924 GLY A N 1
ATOM 7060 C CA . GLY A 1 924 ? 17.299 -3.932 -37.207 1.00 85.00 924 GLY A CA 1
ATOM 7061 C C . GLY A 1 924 ? 17.372 -4.228 -38.708 1.00 85.00 924 GLY A C 1
ATOM 7062 O O . GLY A 1 924 ? 18.124 -3.600 -39.458 1.00 85.00 924 GLY A O 1
ATOM 7063 N N . ALA A 1 925 ? 16.592 -5.215 -39.147 1.00 83.19 925 ALA A N 1
ATOM 7064 C CA . ALA A 1 925 ? 16.661 -5.751 -40.506 1.00 83.19 925 ALA A CA 1
ATOM 7065 C C . ALA A 1 925 ? 15.930 -4.897 -41.560 1.00 83.19 925 ALA A C 1
ATOM 7067 O O . ALA A 1 925 ? 15.946 -5.245 -42.745 1.00 83.19 925 ALA A O 1
ATOM 7068 N N . TYR A 1 926 ? 15.280 -3.801 -41.155 1.00 84.06 926 TYR A N 1
ATOM 7069 C CA . TYR A 1 926 ? 14.506 -2.973 -42.071 1.00 84.06 926 TYR A CA 1
ATOM 7070 C C . TYR A 1 926 ? 15.388 -2.286 -43.102 1.00 84.06 926 TYR A C 1
ATOM 7072 O O . TYR A 1 926 ? 16.361 -1.601 -42.780 1.00 84.06 926 TYR A O 1
ATOM 7080 N N . VAL A 1 927 ? 14.973 -2.439 -44.355 1.00 80.69 927 VAL A N 1
ATOM 7081 C CA . VAL A 1 927 ? 15.542 -1.767 -45.513 1.00 80.69 927 VAL A CA 1
ATOM 7082 C C . VAL A 1 927 ? 14.403 -1.079 -46.242 1.00 80.69 927 VAL A C 1
ATOM 7084 O O . VAL A 1 927 ? 13.360 -1.688 -46.487 1.00 80.69 927 VAL A O 1
ATOM 7087 N N . GLU A 1 928 ? 14.598 0.183 -46.607 1.00 71.69 928 GLU A N 1
ATOM 7088 C CA . GLU A 1 928 ? 13.565 0.953 -47.288 1.00 71.69 928 GLU A CA 1
ATOM 7089 C C . GLU A 1 928 ? 13.111 0.280 -48.593 1.00 71.69 928 GLU A C 1
ATOM 7091 O O . GLU A 1 928 ? 13.926 -0.056 -49.454 1.00 71.69 928 GLU A O 1
ATOM 7096 N N . GLY A 1 929 ? 11.795 0.100 -48.745 1.00 64.75 929 GLY A N 1
ATOM 7097 C CA . GLY A 1 929 ? 11.188 -0.585 -49.892 1.00 64.75 929 GLY A CA 1
ATOM 7098 C C . GLY A 1 929 ? 11.253 -2.117 -49.826 1.00 64.75 929 GLY A C 1
ATOM 7099 O O . GLY A 1 929 ? 10.768 -2.783 -50.741 1.00 64.75 929 GLY A O 1
ATOM 7100 N N . GLY A 1 930 ? 11.837 -2.685 -48.766 1.00 65.81 930 GLY A N 1
ATOM 7101 C CA . GLY A 1 930 ? 11.795 -4.115 -48.473 1.00 65.81 930 GLY A CA 1
ATOM 7102 C C . GLY A 1 930 ? 10.466 -4.556 -47.851 1.00 65.81 930 GLY A C 1
ATOM 7103 O O . GLY A 1 930 ? 9.657 -3.743 -47.418 1.00 65.81 930 GLY A O 1
ATOM 7104 N N . SER A 1 931 ? 10.245 -5.872 -47.783 1.00 66.19 931 SER A N 1
ATOM 7105 C CA . SER A 1 931 ? 9.084 -6.478 -47.108 1.00 66.19 931 SER A CA 1
ATOM 7106 C C . SER A 1 931 ? 9.343 -6.826 -45.635 1.00 66.19 931 SER A C 1
ATOM 7108 O O . SER A 1 931 ? 8.527 -7.513 -45.027 1.00 66.19 931 SER A O 1
ATOM 7110 N N . GLY A 1 932 ? 10.515 -6.466 -45.102 1.00 66.00 932 GLY A N 1
ATOM 7111 C CA . GLY A 1 932 ? 10.892 -6.726 -43.712 1.00 66.00 932 GLY A CA 1
ATOM 7112 C C . GLY A 1 932 ? 10.230 -5.741 -42.750 1.00 66.00 932 GLY A C 1
ATOM 7113 O O . GLY A 1 932 ? 9.919 -4.614 -43.135 1.00 66.00 932 GLY A O 1
ATOM 7114 N N . ASN A 1 933 ? 10.038 -6.159 -41.501 1.00 70.50 933 ASN A N 1
ATOM 7115 C CA . ASN A 1 933 ? 9.505 -5.294 -40.454 1.00 70.50 933 ASN A CA 1
ATOM 7116 C C . ASN A 1 933 ? 10.592 -4.361 -39.904 1.00 70.50 933 ASN A C 1
ATOM 7118 O O . ASN A 1 933 ? 11.784 -4.669 -39.929 1.00 70.50 933 ASN A O 1
ATOM 7122 N N . ALA A 1 934 ? 10.162 -3.199 -39.414 1.00 76.69 934 ALA A N 1
ATOM 7123 C CA . ALA A 1 934 ? 11.002 -2.297 -38.641 1.00 76.69 934 ALA A CA 1
ATOM 7124 C C . ALA A 1 934 ? 11.132 -2.809 -37.212 1.00 76.69 934 ALA A C 1
ATOM 7126 O O . ALA A 1 934 ? 10.355 -2.440 -36.336 1.00 76.69 934 ALA A O 1
ATOM 7127 N N . ASP A 1 935 ? 12.120 -3.671 -36.992 1.00 79.38 935 ASP A N 1
ATOM 7128 C CA . ASP A 1 935 ? 12.424 -4.183 -35.659 1.00 79.38 935 ASP A CA 1
ATOM 7129 C C . ASP A 1 935 ? 13.114 -3.083 -34.844 1.00 79.38 935 ASP A C 1
ATOM 7131 O O . ASP A 1 935 ? 14.061 -2.450 -35.328 1.00 79.38 935 ASP A O 1
ATOM 7135 N N . TRP A 1 936 ? 12.645 -2.831 -33.617 1.00 82.69 936 TRP A N 1
ATOM 7136 C CA . TRP A 1 936 ? 13.240 -1.854 -32.697 1.00 82.69 936 TRP A CA 1
ATOM 7137 C C . TRP A 1 936 ? 14.532 -2.416 -32.084 1.00 82.69 936 TRP A C 1
ATOM 7139 O O . TRP A 1 936 ? 14.591 -2.778 -30.913 1.00 82.69 936 TRP A O 1
ATOM 7149 N N . THR A 1 937 ? 15.580 -2.537 -32.898 1.00 86.00 937 THR A N 1
ATOM 7150 C CA . THR A 1 937 ? 16.856 -3.139 -32.492 1.00 86.00 937 THR A CA 1
ATOM 7151 C C . THR A 1 937 ? 17.989 -2.128 -32.593 1.00 86.00 937 THR A C 1
ATOM 7153 O O . THR A 1 937 ? 18.299 -1.613 -33.673 1.00 86.00 937 THR A O 1
ATOM 7156 N N . TRP A 1 938 ? 18.633 -1.873 -31.455 1.00 90.69 938 TRP A N 1
ATOM 7157 C CA . TRP A 1 938 ? 19.625 -0.818 -31.286 1.00 90.69 938 TRP A CA 1
ATOM 7158 C C . TRP A 1 938 ? 20.861 -1.351 -30.553 1.00 90.69 938 TRP A C 1
ATOM 7160 O O . TRP A 1 938 ? 20.760 -1.906 -29.463 1.00 90.69 938 TRP A O 1
ATOM 7170 N N . LEU A 1 939 ? 22.044 -1.168 -31.141 1.00 93.00 939 LEU A N 1
ATOM 7171 C CA . LEU A 1 939 ? 23.323 -1.599 -30.581 1.00 93.00 939 LEU A CA 1
ATOM 7172 C C . LEU A 1 939 ? 24.011 -0.440 -29.837 1.00 93.00 939 LEU A C 1
ATOM 7174 O O . LEU A 1 939 ? 24.276 0.593 -30.468 1.00 93.00 939 LEU A O 1
ATOM 7178 N N . PRO A 1 940 ? 24.377 -0.593 -28.549 1.00 92.25 940 PRO A N 1
ATOM 7179 C CA . PRO A 1 940 ? 25.081 0.443 -27.796 1.00 92.25 940 PRO A CA 1
ATOM 7180 C C . PRO A 1 940 ? 26.384 0.875 -28.480 1.00 92.25 940 PRO A C 1
ATOM 7182 O O . PRO A 1 940 ? 27.194 0.044 -28.885 1.00 92.25 940 PRO A O 1
ATOM 7185 N N . GLN A 1 941 ? 26.583 2.184 -28.606 1.00 93.81 941 GLN A N 1
ATOM 7186 C CA . GLN A 1 941 ? 27.804 2.818 -29.121 1.00 93.81 941 GLN A CA 1
ATOM 7187 C C . GLN A 1 941 ? 28.614 3.497 -28.010 1.00 93.81 941 GLN A C 1
ATOM 7189 O O . GLN A 1 941 ? 29.799 3.770 -28.186 1.00 93.81 941 GLN A O 1
ATOM 7194 N N . GLY A 1 942 ? 27.987 3.774 -26.866 1.00 91.81 942 GLY A N 1
ATOM 7195 C CA . GLY A 1 942 ? 28.604 4.445 -25.730 1.00 91.81 942 GLY A CA 1
ATOM 7196 C C . GLY A 1 942 ? 27.593 5.320 -25.005 1.00 91.81 942 GLY A C 1
ATOM 7197 O O . GLY A 1 942 ? 26.406 4.995 -24.957 1.00 91.81 942 GLY A O 1
ATOM 7198 N N . THR A 1 943 ? 28.071 6.438 -24.460 1.00 94.12 943 THR A N 1
ATOM 7199 C CA . THR A 1 943 ? 27.241 7.401 -23.737 1.00 94.12 943 THR A CA 1
ATOM 7200 C C . THR A 1 943 ? 27.185 8.762 -24.429 1.00 94.12 943 THR A C 1
ATOM 7202 O O . THR A 1 943 ? 28.176 9.227 -24.992 1.00 94.12 943 THR A O 1
ATOM 7205 N N . ALA A 1 944 ? 26.030 9.422 -24.363 1.00 95.88 944 ALA A N 1
ATOM 7206 C CA . ALA A 1 944 ? 25.811 10.788 -24.837 1.00 95.88 944 ALA A CA 1
ATOM 7207 C C . ALA A 1 944 ? 25.199 11.630 -23.705 1.00 95.88 944 ALA A C 1
ATOM 7209 O O . ALA A 1 944 ? 23.977 11.614 -23.546 1.00 95.88 944 ALA A O 1
ATOM 7210 N N . PRO A 1 945 ? 26.022 12.311 -22.875 1.00 95.06 945 PRO A N 1
ATOM 7211 C CA . PRO A 1 945 ? 25.543 13.072 -21.723 1.00 95.06 945 PRO A CA 1
ATOM 7212 C C . PRO A 1 945 ? 24.402 14.025 -22.080 1.00 95.06 945 PRO A C 1
ATOM 7214 O O . PRO A 1 945 ? 24.397 14.614 -23.163 1.00 95.06 945 PRO A O 1
ATOM 7217 N N . GLN A 1 946 ? 23.456 14.191 -21.161 1.00 92.50 946 GLN A N 1
ATOM 7218 C CA . GLN A 1 946 ? 22.264 15.012 -21.365 1.00 92.50 946 GLN A CA 1
ATOM 7219 C C . GLN A 1 946 ? 22.091 15.970 -20.191 1.00 92.50 946 GLN A C 1
ATOM 7221 O O . GLN A 1 946 ? 22.391 15.613 -19.053 1.00 92.50 946 GLN A O 1
ATOM 7226 N N . THR A 1 947 ? 21.621 17.187 -20.450 1.00 91.31 947 THR A N 1
ATOM 7227 C CA . THR A 1 947 ? 21.256 18.145 -19.399 1.00 91.31 947 THR A CA 1
ATOM 7228 C C . THR A 1 947 ? 19.957 18.853 -19.747 1.00 91.31 947 THR A C 1
ATOM 7230 O O . THR A 1 947 ? 19.621 19.032 -20.919 1.00 91.31 947 THR A O 1
ATOM 7233 N N . GLN A 1 948 ? 19.235 19.290 -18.717 1.00 89.25 948 GLN A N 1
ATOM 7234 C CA . GLN A 1 948 ? 18.023 20.084 -18.870 1.00 89.25 948 GLN A CA 1
ATOM 7235 C C . GLN A 1 948 ? 18.110 21.346 -18.008 1.00 89.25 948 GLN A C 1
ATOM 7237 O O . GLN A 1 948 ? 18.368 21.274 -16.806 1.00 89.25 948 GLN A O 1
ATOM 7242 N N . SER A 1 949 ? 17.872 22.506 -18.622 1.00 89.88 949 SER A N 1
ATOM 7243 C CA . SER A 1 949 ? 17.774 23.801 -17.943 1.00 89.88 949 SER A CA 1
ATOM 7244 C C . SER A 1 949 ? 16.484 24.496 -18.371 1.00 89.88 949 SER A C 1
ATOM 7246 O O . SER A 1 949 ? 16.356 24.945 -19.510 1.00 89.88 949 SER A O 1
ATOM 7248 N N . GLY A 1 950 ? 15.496 24.552 -17.474 1.00 89.19 950 GLY A N 1
ATOM 7249 C CA . GLY A 1 950 ? 14.138 24.957 -17.847 1.00 89.19 950 GLY A CA 1
ATOM 7250 C C . GLY A 1 950 ? 13.556 24.010 -18.905 1.00 89.19 950 GLY A C 1
ATOM 7251 O O . GLY A 1 950 ? 13.566 22.795 -18.717 1.00 89.19 950 GLY A O 1
ATOM 7252 N N . TYR A 1 951 ? 13.079 24.555 -20.026 1.00 92.88 951 TYR A N 1
ATOM 7253 C CA . TYR A 1 951 ? 12.589 23.752 -21.158 1.00 92.88 951 TYR A CA 1
ATOM 7254 C C . TYR A 1 951 ? 13.710 23.233 -22.063 1.00 92.88 951 TYR A C 1
ATOM 7256 O O . TYR A 1 951 ? 13.479 22.323 -22.858 1.00 92.88 951 TYR A O 1
ATOM 7264 N N . THR A 1 952 ? 14.913 23.805 -21.968 1.00 95.38 952 THR A N 1
ATOM 7265 C CA . THR A 1 952 ? 16.000 23.501 -22.895 1.00 95.38 952 THR A CA 1
ATOM 7266 C C . THR A 1 952 ? 16.667 22.191 -22.508 1.00 95.38 952 THR A C 1
ATOM 7268 O O . THR A 1 952 ? 17.362 22.104 -21.494 1.00 95.38 952 THR A O 1
ATOM 7271 N N . ASN A 1 953 ? 16.477 21.185 -23.350 1.00 94.94 953 ASN A N 1
ATOM 7272 C CA . ASN A 1 953 ? 17.200 19.924 -23.319 1.00 94.94 953 ASN A CA 1
ATOM 7273 C C . ASN A 1 953 ? 18.456 20.054 -24.179 1.00 94.94 953 ASN A C 1
ATOM 7275 O O . ASN A 1 953 ? 18.420 20.667 -25.247 1.00 94.94 953 ASN A O 1
ATOM 7279 N N . THR A 1 954 ? 19.566 19.502 -23.697 1.00 96.44 954 THR A N 1
ATOM 7280 C CA . THR A 1 954 ? 20.863 19.517 -24.375 1.00 96.44 954 THR A CA 1
ATOM 7281 C C . THR A 1 954 ? 21.447 18.113 -24.408 1.00 96.44 954 THR A C 1
ATOM 7283 O O . THR A 1 954 ? 21.579 17.486 -23.360 1.00 96.44 954 THR A O 1
ATOM 7286 N N . TRP A 1 955 ? 21.854 17.648 -25.588 1.00 97.50 955 TRP A N 1
ATOM 7287 C CA . TRP A 1 955 ? 22.514 16.355 -25.791 1.00 97.50 955 TRP A CA 1
ATOM 7288 C C . TRP A 1 955 ? 23.940 16.555 -26.288 1.00 97.50 955 TRP A C 1
ATOM 7290 O O . TRP A 1 955 ? 24.159 17.235 -27.290 1.00 97.50 955 TRP A O 1
ATOM 7300 N N . TYR A 1 956 ? 24.904 15.927 -25.621 1.00 96.44 956 TYR A N 1
ATOM 7301 C CA . TYR A 1 956 ? 26.328 15.978 -25.947 1.00 96.44 956 TYR A CA 1
ATOM 7302 C C . TYR A 1 956 ? 26.754 14.665 -26.609 1.00 96.44 956 TYR A C 1
ATOM 7304 O O . TYR A 1 956 ? 27.161 13.717 -25.940 1.00 96.44 956 TYR A O 1
ATOM 7312 N N . VAL A 1 957 ? 26.661 14.588 -27.935 1.00 97.25 957 VAL A N 1
ATOM 7313 C CA . VAL A 1 957 ? 26.770 13.319 -28.667 1.00 97.25 957 VAL A CA 1
ATOM 7314 C C . VAL A 1 957 ? 28.170 13.143 -29.270 1.00 97.25 957 VAL A C 1
ATOM 7316 O O . VAL A 1 957 ? 28.593 13.978 -30.077 1.00 97.25 957 VAL A O 1
ATOM 7319 N N . PRO A 1 958 ? 28.916 12.079 -28.919 1.00 95.38 958 PRO A N 1
ATOM 7320 C CA . PRO A 1 958 ? 30.239 11.813 -29.477 1.00 95.38 958 PRO A CA 1
ATOM 7321 C C . PRO A 1 958 ? 30.121 11.146 -30.857 1.00 95.38 958 PRO A C 1
ATOM 7323 O O . PRO A 1 958 ? 30.128 9.925 -30.976 1.00 95.38 958 PRO A O 1
ATOM 7326 N N . LEU A 1 959 ? 30.008 11.948 -31.918 1.00 93.94 959 LEU A N 1
ATOM 7327 C CA . LEU A 1 959 ? 29.872 11.434 -33.289 1.00 93.94 959 LEU A CA 1
ATOM 7328 C C . LEU A 1 959 ? 31.209 11.063 -33.956 1.00 93.94 959 LEU A C 1
ATOM 7330 O O . LEU A 1 959 ? 31.209 10.522 -35.064 1.00 93.94 959 LEU A O 1
ATOM 7334 N N . GLY A 1 960 ? 32.349 11.323 -33.309 1.00 89.00 960 GLY A N 1
ATOM 7335 C CA . GLY A 1 960 ? 33.669 10.914 -33.793 1.00 89.00 960 GLY A CA 1
ATOM 7336 C C . GLY A 1 960 ? 33.736 9.420 -34.135 1.00 89.00 960 GLY A C 1
ATOM 7337 O O . GLY A 1 960 ? 33.428 8.571 -33.306 1.00 89.00 960 GLY A O 1
ATOM 7338 N N . GLY A 1 961 ? 34.138 9.095 -35.368 1.00 85.12 961 GLY A N 1
ATOM 7339 C CA . GLY A 1 961 ? 34.246 7.709 -35.846 1.00 85.12 961 GLY A CA 1
ATOM 7340 C C . GLY A 1 961 ? 32.930 7.055 -36.292 1.00 85.12 961 GLY A C 1
ATOM 7341 O O . GLY A 1 961 ? 32.948 5.892 -36.688 1.00 85.12 961 GLY A O 1
ATOM 7342 N N . THR A 1 962 ? 31.810 7.783 -36.269 1.00 91.00 962 THR A N 1
ATOM 7343 C CA . THR A 1 962 ? 30.514 7.325 -36.801 1.00 91.00 962 THR A CA 1
ATOM 7344 C C . THR A 1 962 ? 30.274 7.833 -38.228 1.00 91.00 962 THR A C 1
ATOM 7346 O O . THR A 1 962 ? 30.954 8.749 -38.691 1.00 91.00 962 THR A O 1
ATOM 7349 N N . ASP A 1 963 ? 29.293 7.258 -38.930 1.00 89.06 963 ASP A N 1
ATOM 7350 C CA . ASP A 1 963 ? 28.778 7.780 -40.204 1.00 89.06 963 ASP A CA 1
ATOM 7351 C C . ASP A 1 963 ? 27.569 8.716 -40.015 1.00 89.06 963 ASP A C 1
ATOM 7353 O O . ASP A 1 963 ? 26.948 9.128 -40.991 1.00 89.06 963 ASP A O 1
ATOM 7357 N N . ALA A 1 964 ? 27.243 9.098 -38.777 1.00 91.19 964 ALA A N 1
ATOM 7358 C CA . ALA A 1 964 ? 26.138 10.001 -38.484 1.00 91.19 964 ALA A CA 1
ATOM 7359 C C . ALA A 1 964 ? 26.318 11.371 -39.163 1.00 91.19 964 ALA A C 1
ATOM 7361 O O . ALA A 1 964 ? 27.422 11.918 -39.244 1.00 91.19 964 ALA A O 1
ATOM 7362 N N . LEU A 1 965 ? 25.211 11.948 -39.621 1.00 89.88 965 LEU A N 1
ATOM 7363 C CA . LEU A 1 965 ? 25.152 13.248 -40.275 1.00 89.88 965 LEU A CA 1
ATOM 7364 C C . LEU A 1 965 ? 24.615 14.289 -39.280 1.00 89.88 965 LEU A C 1
ATOM 7366 O O . LEU A 1 965 ? 23.422 14.276 -38.983 1.00 89.88 965 LEU A O 1
ATOM 7370 N N . PRO A 1 966 ? 25.462 15.195 -38.749 1.00 90.56 966 PRO A N 1
ATOM 7371 C CA . PRO A 1 966 ? 25.072 16.072 -37.646 1.00 90.56 966 PRO A CA 1
ATOM 7372 C C . PRO A 1 966 ? 23.864 16.974 -37.917 1.00 90.56 966 PRO A C 1
ATOM 7374 O O . PRO A 1 966 ? 23.137 17.312 -36.991 1.00 90.56 966 PRO A O 1
ATOM 7377 N N . ASP A 1 967 ? 23.677 17.363 -39.174 1.00 89.69 967 ASP A N 1
ATOM 7378 C CA . ASP A 1 967 ? 22.616 18.233 -39.683 1.00 89.69 967 ASP A CA 1
ATOM 7379 C C . ASP A 1 967 ? 21.322 17.491 -40.044 1.00 89.69 967 ASP A C 1
ATOM 7381 O O . ASP A 1 967 ? 20.320 18.133 -40.351 1.00 89.69 967 ASP A O 1
ATOM 7385 N N . ASN A 1 968 ? 21.336 16.156 -39.996 1.00 90.25 968 ASN A N 1
ATOM 7386 C CA . ASN A 1 968 ? 20.193 15.295 -40.260 1.00 90.25 968 ASN A CA 1
ATOM 7387 C C . ASN A 1 968 ? 19.762 14.636 -38.956 1.00 90.25 968 ASN A C 1
ATOM 7389 O O . ASN A 1 968 ? 20.312 13.613 -38.554 1.00 90.25 968 ASN A O 1
ATOM 7393 N N . PHE A 1 969 ? 18.790 15.220 -38.270 1.00 94.44 969 PHE A N 1
ATOM 7394 C CA . PHE A 1 969 ? 18.345 14.711 -36.980 1.00 94.44 969 PHE A CA 1
ATOM 7395 C C . PHE A 1 969 ? 16.877 15.027 -36.718 1.00 94.44 969 PHE A C 1
ATOM 7397 O O . PHE A 1 969 ? 16.258 15.860 -37.383 1.00 94.44 969 PHE A O 1
ATOM 7404 N N . VAL A 1 970 ? 16.315 14.334 -35.736 1.00 94.94 970 VAL A N 1
ATOM 7405 C CA . VAL A 1 970 ? 14.941 14.511 -35.276 1.00 94.94 970 VAL A CA 1
ATOM 7406 C C . VAL A 1 970 ? 14.950 14.604 -33.767 1.00 94.94 970 VAL A C 1
ATOM 7408 O O . VAL A 1 970 ? 15.478 13.718 -33.099 1.00 94.94 970 VAL A O 1
ATOM 7411 N N . VAL A 1 971 ? 14.324 15.649 -33.236 1.00 96.38 971 VAL A N 1
ATOM 7412 C CA . VAL A 1 971 ? 13.923 15.667 -31.827 1.00 96.38 971 VAL A CA 1
ATOM 7413 C C . VAL A 1 971 ? 12.475 15.206 -31.765 1.00 96.38 971 VAL A C 1
ATOM 7415 O O . VAL A 1 971 ? 11.602 15.813 -32.390 1.00 96.38 971 VAL A O 1
ATOM 7418 N N . GLN A 1 972 ? 12.240 14.108 -31.053 1.00 94.69 972 GLN A N 1
ATOM 7419 C CA . GLN A 1 972 ? 10.930 13.493 -30.891 1.00 94.69 972 GLN A CA 1
ATOM 7420 C C . GLN A 1 972 ? 10.464 13.617 -29.443 1.00 94.69 972 GLN A C 1
ATOM 7422 O O . GLN A 1 972 ? 11.191 13.239 -28.527 1.00 94.69 972 GLN A O 1
ATOM 7427 N N . GLY A 1 973 ? 9.230 14.076 -29.254 1.00 93.31 973 GLY A N 1
ATOM 7428 C CA . GLY A 1 973 ? 8.478 13.903 -28.013 1.00 93.31 973 GLY A CA 1
ATOM 7429 C C . GLY A 1 973 ? 7.375 12.873 -28.215 1.00 93.31 973 GLY A C 1
ATOM 7430 O O . GLY A 1 973 ? 6.585 13.012 -29.152 1.00 93.31 973 GLY A O 1
ATOM 7431 N N . GLN A 1 974 ? 7.320 11.849 -27.362 1.00 91.00 974 GLN A N 1
ATOM 7432 C CA . GLN A 1 974 ? 6.301 10.796 -27.405 1.00 91.00 974 GLN A CA 1
ATOM 7433 C C . GLN A 1 974 ? 5.790 10.463 -25.995 1.00 91.00 974 GLN A C 1
ATOM 7435 O O . GLN A 1 974 ? 6.576 10.373 -25.051 1.00 91.00 974 GLN A O 1
ATOM 7440 N N . GLY A 1 975 ? 4.479 10.252 -25.857 1.00 90.50 975 GLY A N 1
ATOM 7441 C CA . GLY A 1 975 ? 3.840 9.865 -24.598 1.00 90.50 975 GLY A CA 1
ATOM 7442 C C . GLY A 1 975 ? 3.337 11.048 -23.779 1.00 90.50 975 GLY A C 1
ATOM 7443 O O . GLY A 1 975 ? 4.049 12.036 -23.670 1.00 90.50 975 GLY A O 1
ATOM 7444 N N . TYR A 1 976 ? 2.144 10.964 -23.185 1.00 90.50 976 TYR A N 1
ATOM 7445 C CA . TYR A 1 976 ? 1.514 12.023 -22.354 1.00 90.50 976 TYR A CA 1
ATOM 7446 C C . TYR A 1 976 ? 1.236 13.373 -23.052 1.00 90.50 976 TYR A C 1
ATOM 7448 O O . TYR A 1 976 ? 0.624 14.261 -22.459 1.00 90.50 976 TYR A O 1
ATOM 7456 N N . ALA A 1 977 ? 1.605 13.504 -24.323 1.00 91.12 977 ALA A N 1
ATOM 7457 C CA . ALA A 1 977 ? 1.229 14.579 -25.227 1.00 91.12 977 ALA A CA 1
ATOM 7458 C C . ALA A 1 977 ? 1.287 14.067 -26.681 1.00 91.12 977 ALA A C 1
ATOM 7460 O O . ALA A 1 977 ? 1.951 13.055 -26.940 1.00 91.12 977 ALA A O 1
ATOM 7461 N N . PRO A 1 978 ? 0.641 14.758 -27.643 1.00 89.38 978 PRO A N 1
ATOM 7462 C CA . PRO A 1 978 ? 0.711 14.395 -29.054 1.00 89.38 978 PRO A CA 1
ATOM 7463 C C . PRO A 1 978 ? 2.141 14.178 -29.539 1.00 89.38 978 PRO A C 1
ATOM 7465 O O . PRO A 1 978 ? 3.017 15.017 -29.293 1.00 89.38 978 PRO A O 1
ATOM 7468 N N . LEU A 1 979 ? 2.351 13.059 -30.246 1.00 87.62 979 LEU A N 1
ATOM 7469 C CA . LEU A 1 979 ? 3.623 12.738 -30.887 1.00 87.62 979 LEU A CA 1
ATOM 7470 C C . LEU A 1 979 ? 4.060 13.932 -31.734 1.00 87.62 979 LEU A C 1
ATOM 7472 O O . LEU A 1 979 ? 3.347 14.355 -32.647 1.00 87.62 979 LEU A O 1
ATOM 7476 N N . GLN A 1 980 ? 5.250 14.451 -31.451 1.00 90.12 980 GLN A N 1
ATOM 7477 C CA . GLN A 1 980 ? 5.829 15.527 -32.234 1.00 90.12 980 GLN A CA 1
ATOM 7478 C C . GLN A 1 980 ? 7.244 15.170 -32.659 1.00 90.12 980 GLN A C 1
ATOM 7480 O O . GLN A 1 980 ? 8.122 14.978 -31.824 1.00 90.12 980 GLN A O 1
ATOM 7485 N N . ASN A 1 981 ? 7.456 15.146 -33.973 1.00 89.69 981 ASN A N 1
ATOM 7486 C CA . ASN A 1 981 ? 8.766 15.025 -34.597 1.00 89.69 981 ASN A CA 1
ATOM 7487 C C . ASN A 1 981 ? 9.172 16.388 -35.173 1.00 89.69 981 ASN A C 1
ATOM 7489 O O . ASN A 1 981 ? 8.494 16.910 -36.063 1.00 89.69 981 ASN A O 1
ATOM 7493 N N . ILE A 1 982 ? 10.280 16.960 -34.699 1.00 90.81 982 ILE A N 1
ATOM 7494 C CA . ILE A 1 982 ? 10.896 18.145 -35.307 1.00 90.81 982 ILE A CA 1
ATOM 7495 C C . ILE A 1 982 ? 12.087 17.696 -36.145 1.00 90.81 982 ILE A C 1
ATOM 7497 O O . ILE A 1 982 ? 13.145 17.361 -35.616 1.00 90.81 982 ILE A O 1
ATOM 7501 N N . PHE A 1 983 ? 11.882 17.667 -37.460 1.00 87.56 983 PHE A N 1
ATOM 7502 C CA . PHE A 1 983 ? 12.874 17.231 -38.436 1.00 87.56 983 PHE A CA 1
ATOM 7503 C C . PHE A 1 983 ? 13.836 18.367 -38.800 1.00 87.56 983 PHE A C 1
ATOM 7505 O O . PHE A 1 983 ? 13.400 19.470 -39.132 1.00 87.56 983 PHE A O 1
ATOM 7512 N N . HIS A 1 984 ? 15.132 18.067 -38.799 1.00 85.75 984 HIS A N 1
ATOM 7513 C CA . HIS A 1 984 ? 16.195 18.905 -39.344 1.00 85.75 984 HIS A CA 1
ATOM 7514 C C . HIS A 1 984 ? 16.993 18.116 -40.378 1.00 85.75 984 HIS A C 1
ATOM 7516 O O . HIS A 1 984 ? 17.341 16.958 -40.151 1.00 85.75 984 HIS A O 1
ATOM 7522 N N . GLY A 1 985 ? 17.268 18.762 -41.512 1.00 78.62 985 GLY A N 1
ATOM 7523 C CA . GLY A 1 985 ? 17.826 18.100 -42.685 1.00 78.62 985 GLY A CA 1
ATOM 7524 C C . GLY A 1 985 ? 16.787 17.243 -43.419 1.00 78.62 985 GLY A C 1
ATOM 7525 O O . GLY A 1 985 ? 15.677 17.024 -42.923 1.00 78.62 985 GLY A O 1
ATOM 7526 N N . PRO A 1 986 ? 17.109 16.780 -44.634 1.00 69.38 986 PRO A N 1
ATOM 7527 C CA . PRO A 1 986 ? 16.174 15.995 -45.426 1.00 69.38 986 PRO A CA 1
ATOM 7528 C C . PRO A 1 986 ? 15.942 14.584 -44.860 1.00 69.38 986 PRO A C 1
ATOM 7530 O O . PRO A 1 986 ? 14.905 13.994 -45.156 1.00 69.38 986 PRO A O 1
ATOM 7533 N N . LEU A 1 987 ? 16.881 14.015 -44.078 1.00 70.00 987 LEU A N 1
ATOM 7534 C CA . LEU A 1 987 ? 16.865 12.618 -43.565 1.00 70.00 987 LEU A CA 1
ATOM 7535 C C . LEU A 1 987 ? 16.732 11.525 -44.645 1.00 70.00 987 LEU A C 1
ATOM 7537 O O . LEU A 1 987 ? 16.665 10.330 -44.366 1.00 70.00 987 LEU A O 1
ATOM 7541 N N . ARG A 1 988 ? 16.760 11.981 -45.888 1.00 63.62 988 ARG A N 1
ATOM 7542 C CA . ARG A 1 988 ? 17.003 11.318 -47.151 1.00 63.62 988 ARG A CA 1
ATOM 7543 C C . ARG A 1 988 ? 17.956 12.260 -47.866 1.00 63.62 988 ARG A C 1
ATOM 7545 O O . ARG A 1 988 ? 17.542 13.202 -48.513 1.00 63.62 988 ARG A O 1
ATOM 7552 N N . SER A 1 989 ? 19.246 12.138 -47.596 1.00 49.53 989 SER A N 1
ATOM 7553 C CA . SER A 1 989 ? 20.238 12.692 -48.510 1.00 49.53 989 SER A CA 1
ATOM 7554 C C . SER A 1 989 ? 20.953 11.491 -49.093 1.00 49.53 989 SER A C 1
ATOM 7556 O O . SER A 1 989 ? 21.859 10.946 -48.450 1.00 49.53 989 SER A O 1
ATOM 7558 N N . TYR A 1 990 ? 20.505 11.027 -50.256 1.00 48.94 990 TYR A N 1
ATOM 7559 C CA . TYR A 1 990 ? 21.291 10.171 -51.120 1.00 48.94 990 TYR A CA 1
ATOM 7560 C C . TYR A 1 990 ? 22.673 10.810 -51.218 1.00 48.94 990 TYR A C 1
ATOM 7562 O O . TYR A 1 990 ? 22.823 11.984 -51.568 1.00 48.94 990 TYR A O 1
ATOM 7570 N N . LYS A 1 991 ? 23.693 10.057 -50.812 1.00 41.62 991 LYS A N 1
ATOM 7571 C CA . LYS A 1 991 ? 25.076 10.460 -51.036 1.00 41.62 991 LYS A CA 1
ATOM 7572 C C . LYS A 1 991 ? 25.643 9.624 -52.162 1.00 41.62 991 LYS A C 1
ATOM 7574 O O . LYS A 1 991 ? 26.086 8.500 -51.943 1.00 41.62 991 LYS A O 1
ATOM 7579 N N . CYS A 1 992 ? 25.648 10.182 -53.367 1.00 45.94 992 CYS A N 1
ATOM 7580 C CA . CYS A 1 992 ? 26.451 9.649 -54.461 1.00 45.94 992 CYS A CA 1
ATOM 7581 C C . CYS A 1 992 ? 27.880 10.181 -54.298 1.00 45.94 992 CYS A C 1
ATOM 7583 O O . CYS A 1 992 ? 28.081 11.391 -54.224 1.00 45.94 992 CYS A O 1
ATOM 7585 N N . ASP A 1 993 ? 28.864 9.287 -54.171 1.00 43.38 993 ASP A N 1
ATOM 7586 C CA . ASP A 1 993 ? 30.290 9.636 -54.043 1.00 43.38 993 ASP A CA 1
ATOM 7587 C C . ASP A 1 993 ? 30.607 10.677 -52.943 1.00 43.38 993 ASP A C 1
ATOM 7589 O O . ASP A 1 993 ? 31.543 11.469 -53.041 1.00 43.38 993 ASP A O 1
ATOM 7593 N N . GLY A 1 994 ? 29.823 10.665 -51.858 1.00 40.09 994 GLY A N 1
ATOM 7594 C CA . GLY A 1 994 ? 30.034 11.514 -50.683 1.00 40.09 994 GLY A CA 1
ATOM 7595 C C . GLY A 1 994 ? 29.372 12.898 -50.719 1.00 40.09 994 GLY A C 1
ATOM 7596 O O . GLY A 1 994 ? 29.574 13.652 -49.766 1.00 40.09 994 GLY A O 1
ATOM 7597 N N . GLN A 1 995 ? 28.564 13.228 -51.737 1.00 39.88 995 GLN A N 1
ATOM 7598 C CA . GLN A 1 995 ? 27.835 14.508 -51.846 1.00 39.88 995 GLN A CA 1
ATOM 7599 C C . GLN A 1 995 ? 26.302 14.319 -51.860 1.00 39.88 995 GLN A C 1
ATOM 7601 O O . GLN A 1 995 ? 25.850 13.329 -52.432 1.00 39.88 995 GLN A O 1
ATOM 7606 N N . PRO A 1 996 ? 25.498 15.225 -51.256 1.00 40.50 996 PRO A N 1
ATOM 7607 C CA . PRO A 1 996 ? 24.027 15.144 -51.256 1.00 40.50 996 PRO A CA 1
ATOM 7608 C C . PRO A 1 996 ? 23.442 15.259 -52.674 1.00 40.50 996 PRO A C 1
ATOM 7610 O O . PRO A 1 996 ? 23.864 16.143 -53.417 1.00 40.50 996 PRO A O 1
ATOM 7613 N N . CYS A 1 997 ? 22.467 14.424 -53.051 1.00 54.47 997 CYS A N 1
ATOM 7614 C CA . CYS A 1 997 ? 21.828 14.476 -54.377 1.00 54.47 997 CYS A CA 1
ATOM 7615 C C . CYS A 1 997 ? 20.285 14.530 -54.396 1.00 54.47 997 CYS A C 1
ATOM 7617 O O . CYS A 1 997 ? 19.704 14.394 -55.471 1.00 54.47 997 CYS A O 1
ATOM 7619 N N . ASP A 1 998 ? 19.619 14.816 -53.272 1.00 44.25 998 ASP A N 1
ATOM 7620 C CA . ASP A 1 998 ? 18.140 14.860 -53.211 1.00 44.25 998 ASP A CA 1
ATOM 7621 C C . ASP A 1 998 ? 17.505 16.098 -53.855 1.00 44.25 998 ASP A C 1
ATOM 7623 O O . ASP A 1 998 ? 16.315 16.076 -54.141 1.00 44.25 998 ASP A O 1
ATOM 7627 N N . ASP A 1 999 ? 18.294 17.115 -54.202 1.00 47.53 999 ASP A N 1
ATOM 7628 C CA . ASP A 1 999 ? 17.819 18.312 -54.902 1.00 47.53 999 ASP A CA 1
ATOM 7629 C C . ASP A 1 999 ? 18.629 18.566 -56.172 1.00 47.53 999 ASP A C 1
ATOM 7631 O O . ASP A 1 999 ? 19.069 19.694 -56.418 1.00 47.53 999 ASP A O 1
ATOM 7635 N N . ASN A 1 1000 ? 18.897 17.538 -56.986 1.00 53.12 1000 ASN A N 1
ATOM 7636 C CA . ASN A 1 1000 ? 19.533 17.845 -58.256 1.00 53.12 1000 ASN A CA 1
ATOM 7637 C C . ASN A 1 1000 ? 18.521 18.542 -59.188 1.00 53.12 1000 ASN A C 1
ATOM 7639 O O . ASN A 1 1000 ? 17.781 17.882 -59.916 1.00 53.12 1000 ASN A O 1
ATOM 7643 N N . SER A 1 1001 ? 18.516 19.884 -59.174 1.00 55.81 1001 SER A N 1
ATOM 7644 C CA . SER A 1 1001 ? 17.736 20.737 -60.083 1.00 55.81 1001 SER A CA 1
ATOM 7645 C C . SER A 1 1001 ? 18.007 20.455 -61.560 1.00 55.81 1001 SER A C 1
ATOM 7647 O O . SER A 1 1001 ? 17.270 20.925 -62.426 1.00 55.81 1001 SER A O 1
ATOM 7649 N N . ASP A 1 1002 ? 19.042 19.671 -61.848 1.00 63.06 1002 ASP A N 1
ATOM 7650 C CA . ASP A 1 1002 ? 19.329 19.161 -63.168 1.00 63.06 1002 ASP A CA 1
ATOM 7651 C C . ASP A 1 1002 ? 18.314 18.104 -63.627 1.00 63.06 1002 ASP A C 1
ATOM 7653 O O . ASP A 1 1002 ? 18.312 17.799 -64.804 1.00 63.06 1002 ASP A O 1
ATOM 7657 N N . TYR A 1 1003 ? 17.440 17.527 -62.792 1.00 64.94 1003 TYR A N 1
ATOM 7658 C CA . TYR A 1 1003 ? 16.453 16.522 -63.231 1.00 64.94 1003 TYR A CA 1
ATOM 7659 C C . TYR A 1 1003 ? 15.003 16.976 -62.964 1.00 64.94 1003 TYR A C 1
ATOM 7661 O O . TYR A 1 1003 ? 14.630 17.260 -61.831 1.00 64.94 1003 TYR A O 1
ATOM 7669 N N . ASP A 1 1004 ? 14.155 16.999 -64.002 1.00 70.62 1004 ASP A N 1
ATOM 7670 C CA . ASP A 1 1004 ? 12.718 17.319 -63.923 1.00 70.62 1004 ASP A CA 1
ATOM 7671 C C . ASP A 1 1004 ? 11.884 16.197 -64.562 1.00 70.62 1004 ASP A C 1
ATOM 7673 O O . ASP A 1 1004 ? 11.918 15.994 -65.772 1.00 70.62 1004 ASP A O 1
ATOM 7677 N N . CYS A 1 1005 ? 11.090 15.462 -63.780 1.00 74.62 1005 CYS A N 1
ATOM 7678 C CA . CYS A 1 1005 ? 10.261 14.366 -64.303 1.00 74.62 1005 CYS A CA 1
ATOM 7679 C C . CYS A 1 1005 ? 8.925 14.811 -64.926 1.00 74.62 1005 CYS A C 1
ATOM 7681 O O . CYS A 1 1005 ? 8.020 13.994 -65.127 1.00 74.62 1005 CYS A O 1
ATOM 7683 N N . LYS A 1 1006 ? 8.767 16.098 -65.254 1.00 70.69 1006 LYS A N 1
ATOM 7684 C CA . LYS A 1 1006 ? 7.596 16.604 -65.980 1.00 70.69 1006 LYS A CA 1
ATOM 7685 C C . LYS A 1 1006 ? 7.642 16.237 -67.462 1.00 70.69 1006 LYS A C 1
ATOM 7687 O O . LYS A 1 1006 ? 8.681 16.159 -68.110 1.00 70.69 1006 LYS A O 1
ATOM 7692 N N . GLY A 1 1007 ? 6.456 16.049 -68.028 1.00 71.31 1007 GLY A N 1
ATOM 7693 C CA . GLY A 1 1007 ? 6.263 15.728 -69.435 1.00 71.31 1007 GLY A CA 1
ATOM 7694 C C . GLY A 1 1007 ? 4.821 15.964 -69.861 1.00 71.31 1007 GLY A C 1
ATOM 7695 O O . GLY A 1 1007 ? 4.005 16.500 -69.112 1.00 71.31 1007 GLY A O 1
ATOM 7696 N N . SER A 1 1008 ? 4.492 15.565 -71.084 1.00 75.75 1008 SER A N 1
ATOM 7697 C CA . SER A 1 1008 ? 3.111 15.569 -71.561 1.00 75.75 1008 SER A CA 1
ATOM 7698 C C . SER A 1 1008 ? 2.225 14.705 -70.661 1.00 75.75 1008 SER A C 1
ATOM 7700 O O . SER A 1 1008 ? 2.656 13.661 -70.176 1.00 75.75 1008 SER A O 1
ATOM 7702 N N . SER A 1 1009 ? 0.946 15.054 -70.514 1.00 75.12 1009 SER A N 1
ATOM 7703 C CA . SER A 1 1009 ? -0.034 14.182 -69.846 1.00 75.12 1009 SER A CA 1
ATOM 7704 C C . SER A 1 1009 ? -0.157 12.804 -70.517 1.00 75.12 1009 SER A C 1
ATOM 7706 O O . SER A 1 1009 ? -0.502 11.812 -69.872 1.00 75.12 1009 SER A O 1
ATOM 7708 N N . LEU A 1 1010 ? 0.197 12.715 -71.804 1.00 78.12 1010 LEU A N 1
ATOM 7709 C CA . LEU A 1 1010 ? 0.243 11.473 -72.578 1.00 78.12 1010 LEU A CA 1
ATOM 7710 C C . LEU A 1 1010 ? 1.448 10.585 -72.231 1.00 78.12 1010 LEU A C 1
ATOM 7712 O O . LEU A 1 1010 ? 1.520 9.445 -72.688 1.00 78.12 1010 LEU A O 1
ATOM 7716 N N . CYS A 1 1011 ? 2.356 11.051 -71.369 1.00 77.88 1011 CYS A N 1
ATOM 7717 C CA . CYS A 1 1011 ? 3.432 10.231 -70.823 1.00 77.88 1011 CYS A CA 1
ATOM 7718 C C . CYS A 1 1011 ? 2.936 9.063 -69.968 1.00 77.88 1011 CYS A C 1
ATOM 7720 O O . CYS A 1 1011 ? 3.659 8.093 -69.770 1.00 77.88 1011 CYS A O 1
ATOM 7722 N N . SER A 1 1012 ? 1.678 9.103 -69.530 1.00 74.38 1012 SER A N 1
ATOM 7723 C CA . SER A 1 1012 ? 1.016 8.019 -68.804 1.00 74.38 1012 SER A CA 1
ATOM 7724 C C . SER A 1 1012 ? 0.742 6.771 -69.659 1.00 74.38 1012 SER A C 1
ATOM 7726 O O . SER A 1 1012 ? 0.564 5.686 -69.099 1.00 74.38 1012 SER A O 1
ATOM 7728 N N . LEU A 1 1013 ? 0.783 6.860 -70.998 1.00 75.81 1013 LEU A N 1
ATOM 7729 C CA . LEU A 1 1013 ? 0.454 5.743 -71.892 1.00 75.81 1013 LEU A CA 1
ATOM 7730 C C . LEU A 1 1013 ? 1.323 4.494 -71.607 1.00 75.81 1013 LEU A C 1
ATOM 7732 O O . LEU A 1 1013 ? 2.550 4.605 -71.502 1.00 75.81 1013 LEU A O 1
ATOM 7736 N N . PRO A 1 1014 ? 0.737 3.286 -71.471 1.00 76.62 1014 PRO A N 1
ATOM 7737 C CA . PRO A 1 1014 ? 1.479 2.079 -71.081 1.00 76.62 1014 PRO A CA 1
ATOM 7738 C C . PRO A 1 1014 ? 2.606 1.694 -72.046 1.00 76.62 1014 PRO A C 1
ATOM 7740 O O . PRO A 1 1014 ? 3.667 1.253 -71.616 1.00 76.62 1014 PRO A O 1
ATOM 7743 N N . THR A 1 1015 ? 2.404 1.901 -73.348 1.00 80.12 1015 THR A N 1
ATOM 7744 C CA . THR A 1 1015 ? 3.348 1.504 -74.403 1.00 80.12 1015 THR A CA 1
ATOM 7745 C C . THR A 1 1015 ? 4.473 2.512 -74.634 1.00 80.12 1015 THR A C 1
ATOM 7747 O O . THR A 1 1015 ? 5.423 2.205 -75.351 1.00 80.12 1015 THR A O 1
ATOM 7750 N N . LEU A 1 1016 ? 4.408 3.703 -74.023 1.00 85.81 1016 LEU A N 1
ATOM 7751 C CA . LEU A 1 1016 ? 5.339 4.793 -74.319 1.00 85.81 1016 LEU A CA 1
ATOM 7752 C C . LEU A 1 1016 ? 6.785 4.472 -73.933 1.00 85.81 1016 LEU A C 1
ATOM 7754 O O . LEU A 1 1016 ? 7.705 4.836 -74.658 1.00 85.81 1016 LEU A O 1
ATOM 7758 N N . LEU A 1 1017 ? 6.983 3.747 -72.829 1.00 86.12 1017 LEU A N 1
ATOM 7759 C CA . LEU A 1 1017 ? 8.306 3.375 -72.326 1.00 86.12 1017 LEU A CA 1
ATOM 7760 C C . LEU A 1 1017 ? 9.125 2.632 -73.391 1.00 86.12 1017 LEU A C 1
ATOM 7762 O O . LEU A 1 1017 ? 10.251 3.022 -73.688 1.00 86.12 1017 LEU A O 1
ATOM 7766 N N . ALA A 1 1018 ? 8.505 1.629 -74.020 1.00 88.75 1018 ALA A N 1
ATOM 7767 C CA . ALA A 1 1018 ? 9.120 0.825 -75.070 1.00 88.75 1018 ALA A CA 1
ATOM 7768 C C . ALA A 1 1018 ? 9.486 1.670 -76.300 1.00 88.75 1018 ALA A C 1
ATOM 7770 O O . ALA A 1 1018 ? 10.498 1.417 -76.956 1.00 88.75 1018 ALA A O 1
ATOM 7771 N N . TRP A 1 1019 ? 8.692 2.703 -76.596 1.00 91.75 1019 TRP A N 1
ATOM 7772 C CA . TRP A 1 1019 ? 9.010 3.668 -77.643 1.00 91.75 1019 TRP A CA 1
ATOM 7773 C C . TRP A 1 1019 ? 10.177 4.572 -77.253 1.00 91.75 1019 TRP A C 1
ATOM 7775 O O . TRP A 1 1019 ? 11.053 4.788 -78.082 1.00 91.75 1019 TRP A O 1
ATOM 7785 N N . CYS A 1 1020 ? 10.260 5.037 -76.005 1.00 92.12 1020 CYS A N 1
ATOM 7786 C CA . CYS A 1 1020 ? 11.408 5.819 -75.539 1.00 92.12 1020 CYS A CA 1
ATOM 7787 C C . CYS A 1 1020 ? 12.702 4.995 -75.582 1.00 92.12 1020 CYS A C 1
ATOM 7789 O O . CYS A 1 1020 ? 13.733 5.484 -76.040 1.00 92.12 1020 CYS A O 1
ATOM 7791 N N . ASP A 1 1021 ? 12.633 3.727 -75.166 1.00 92.31 1021 ASP A N 1
ATOM 7792 C CA . ASP A 1 1021 ? 13.768 2.805 -75.217 1.00 92.31 1021 ASP A CA 1
ATOM 7793 C C . ASP A 1 1021 ? 14.199 2.546 -76.661 1.00 92.31 1021 ASP A C 1
ATOM 7795 O O . ASP A 1 1021 ? 15.389 2.523 -76.974 1.00 92.31 1021 ASP A O 1
ATOM 7799 N N . ARG A 1 1022 ? 13.245 2.396 -77.584 1.00 92.88 1022 ARG A N 1
ATOM 7800 C CA . ARG A 1 1022 ? 13.562 2.280 -79.010 1.00 92.88 1022 ARG A CA 1
ATOM 7801 C C . ARG A 1 1022 ? 14.163 3.578 -79.563 1.00 92.88 1022 ARG A C 1
ATOM 7803 O O . ARG A 1 1022 ? 15.129 3.507 -80.313 1.00 92.88 1022 ARG A O 1
ATOM 7810 N N . ALA A 1 1023 ? 13.632 4.740 -79.187 1.00 93.94 1023 ALA A N 1
ATOM 7811 C CA . ALA A 1 1023 ? 14.106 6.043 -79.647 1.00 93.94 1023 ALA A CA 1
ATOM 7812 C C . ALA A 1 1023 ? 15.565 6.295 -79.241 1.00 93.94 1023 ALA A C 1
ATOM 7814 O O . ALA A 1 1023 ? 16.377 6.656 -80.089 1.00 93.94 1023 ALA A O 1
ATOM 7815 N N . VAL A 1 1024 ? 15.921 6.031 -77.978 1.00 93.19 1024 VAL A N 1
ATOM 7816 C CA . VAL A 1 1024 ? 17.293 6.237 -77.488 1.00 93.19 1024 VAL A CA 1
ATOM 7817 C C . VAL A 1 1024 ? 18.282 5.211 -78.051 1.00 93.19 1024 VAL A C 1
ATOM 7819 O O . VAL A 1 1024 ? 19.439 5.538 -78.313 1.00 93.19 1024 VAL A O 1
ATOM 7822 N N . ASN A 1 1025 ? 17.847 3.964 -78.262 1.00 92.56 1025 ASN A N 1
ATOM 7823 C CA . ASN A 1 1025 ? 18.713 2.909 -78.795 1.00 92.56 1025 ASN A CA 1
ATOM 7824 C C . ASN A 1 1025 ? 18.935 3.025 -80.312 1.00 92.56 1025 ASN A C 1
ATOM 7826 O O . ASN A 1 1025 ? 19.895 2.455 -80.822 1.00 92.56 1025 ASN A O 1
ATOM 7830 N N . ASN A 1 1026 ? 18.091 3.782 -81.019 1.00 92.06 1026 ASN A N 1
ATOM 7831 C CA . ASN A 1 1026 ? 18.247 4.073 -82.445 1.00 92.06 1026 ASN A CA 1
ATOM 7832 C C . ASN A 1 1026 ? 19.146 5.290 -82.733 1.00 92.06 1026 ASN A C 1
ATOM 7834 O O . ASN A 1 1026 ? 19.392 5.589 -83.900 1.00 92.06 1026 ASN A O 1
ATOM 7838 N N . LEU A 1 1027 ? 19.635 5.994 -81.705 1.00 92.81 1027 LEU A N 1
ATOM 7839 C CA . LEU A 1 1027 ? 20.610 7.073 -81.880 1.00 92.81 1027 LEU A CA 1
ATOM 7840 C C . LEU A 1 1027 ? 21.926 6.530 -82.460 1.00 92.81 1027 LEU A C 1
ATOM 7842 O O . LEU A 1 1027 ? 22.329 5.402 -82.177 1.00 92.81 1027 LEU A O 1
ATOM 7846 N N . ASN A 1 1028 ? 22.657 7.356 -83.206 1.00 91.12 1028 ASN A N 1
ATOM 7847 C CA . ASN A 1 1028 ? 24.010 7.045 -83.653 1.00 91.12 1028 ASN A CA 1
ATOM 7848 C C . ASN A 1 1028 ? 24.982 7.062 -82.453 1.00 91.12 1028 ASN A C 1
ATOM 7850 O O . ASN A 1 1028 ? 25.466 8.116 -82.037 1.00 91.12 1028 ASN A O 1
ATOM 7854 N N . ARG A 1 1029 ? 25.228 5.881 -81.870 1.00 89.50 1029 ARG A N 1
ATOM 7855 C CA . ARG A 1 1029 ? 26.000 5.634 -80.634 1.00 89.50 1029 ARG A CA 1
ATOM 7856 C C . ARG A 1 1029 ? 27.514 5.848 -80.817 1.00 89.50 1029 ARG A C 1
ATOM 7858 O O . ARG A 1 1029 ? 28.293 4.896 -80.798 1.00 89.50 1029 ARG A O 1
ATOM 7865 N N . THR A 1 1030 ? 27.938 7.095 -81.001 1.00 88.75 1030 THR A N 1
ATOM 7866 C CA . THR A 1 1030 ? 29.359 7.490 -81.027 1.00 88.75 1030 THR A CA 1
ATOM 7867 C C . THR A 1 1030 ? 29.632 8.605 -80.019 1.00 88.75 1030 THR A C 1
ATOM 7869 O O . THR A 1 1030 ? 28.695 9.260 -79.560 1.00 88.75 1030 THR A O 1
ATOM 7872 N N . ASP A 1 1031 ? 30.909 8.835 -79.701 1.00 85.62 1031 ASP A N 1
ATOM 7873 C CA . ASP A 1 1031 ? 31.361 9.962 -78.864 1.00 85.62 1031 ASP A CA 1
ATOM 7874 C C . ASP A 1 1031 ? 31.552 11.264 -79.674 1.00 85.62 1031 ASP A C 1
ATOM 7876 O O . ASP A 1 1031 ? 31.982 12.284 -79.143 1.00 85.62 1031 ASP A O 1
ATOM 7880 N N . ILE A 1 1032 ? 31.226 11.256 -80.973 1.00 85.94 1032 ILE A N 1
ATOM 7881 C CA . ILE A 1 1032 ? 31.228 12.462 -81.809 1.00 85.94 1032 ILE A CA 1
ATOM 7882 C C . ILE A 1 1032 ? 29.949 13.252 -81.512 1.00 85.94 1032 ILE A C 1
ATOM 7884 O O . ILE A 1 1032 ? 28.863 12.666 -81.482 1.00 85.94 1032 ILE A O 1
ATOM 7888 N N . LEU A 1 1033 ? 30.072 14.575 -81.335 1.00 87.00 1033 LEU A N 1
ATOM 7889 C CA . LEU A 1 1033 ? 28.966 15.524 -81.126 1.00 87.00 1033 LEU A CA 1
ATOM 7890 C C . LEU A 1 1033 ? 28.054 15.598 -82.363 1.00 87.00 1033 LEU A C 1
ATOM 7892 O O . LEU A 1 1033 ? 28.140 16.513 -83.177 1.00 87.00 1033 LEU A O 1
ATOM 7896 N N . THR A 1 1034 ? 27.234 14.565 -82.527 1.00 87.06 1034 THR A N 1
ATOM 7897 C CA . THR A 1 1034 ? 26.387 14.333 -83.701 1.00 87.06 1034 THR A CA 1
ATOM 7898 C C . THR A 1 1034 ? 25.050 15.051 -83.564 1.00 87.06 1034 THR A C 1
ATOM 7900 O O . THR A 1 1034 ? 24.475 15.450 -84.574 1.00 87.06 1034 THR A O 1
ATOM 7903 N N . TYR A 1 1035 ? 24.573 15.228 -82.328 1.00 93.19 1035 TYR A N 1
ATOM 7904 C CA . TYR A 1 1035 ? 23.276 15.824 -82.052 1.00 93.19 1035 TYR A CA 1
ATOM 7905 C C . TYR A 1 1035 ? 23.423 17.262 -81.580 1.00 93.19 1035 TYR A C 1
ATOM 7907 O O . TYR A 1 1035 ? 24.293 17.543 -80.758 1.00 93.19 1035 TYR A O 1
ATOM 7915 N N . GLY A 1 1036 ? 22.578 18.172 -82.061 1.00 91.50 1036 GLY A N 1
ATOM 7916 C CA . GLY A 1 1036 ? 22.658 19.577 -81.678 1.00 91.50 1036 GLY A CA 1
ATOM 7917 C C . GLY A 1 1036 ? 21.395 20.387 -81.940 1.00 91.50 1036 GLY A C 1
ATOM 7918 O O . GLY A 1 1036 ? 20.453 19.915 -82.568 1.00 91.50 1036 GLY A O 1
ATOM 7919 N N . THR A 1 1037 ? 21.367 21.618 -81.429 1.00 91.31 1037 THR A N 1
ATOM 7920 C CA . THR A 1 1037 ? 20.225 22.544 -81.568 1.00 91.31 1037 THR A CA 1
ATOM 7921 C C . THR A 1 1037 ? 20.488 23.705 -82.531 1.00 91.31 1037 THR A C 1
ATOM 7923 O O . THR A 1 1037 ? 19.676 24.626 -82.627 1.00 91.31 1037 THR A O 1
ATOM 7926 N N . SER A 1 1038 ? 21.608 23.673 -83.260 1.00 82.06 1038 SER A N 1
ATOM 7927 C CA . SER A 1 1038 ? 21.991 24.675 -84.257 1.00 82.06 1038 SER A CA 1
ATOM 7928 C C . SER A 1 1038 ? 22.438 24.039 -85.580 1.00 82.06 1038 SER A C 1
ATOM 7930 O O . SER A 1 1038 ? 22.968 22.929 -85.617 1.00 82.06 1038 SER A O 1
ATOM 7932 N N . GLY A 1 1039 ? 22.222 24.760 -86.686 1.00 80.00 1039 GLY A N 1
ATOM 7933 C CA . GLY A 1 1039 ? 22.528 24.279 -88.038 1.00 80.00 1039 GLY A CA 1
ATOM 7934 C C . GLY A 1 1039 ? 21.591 23.162 -88.516 1.00 80.00 1039 GLY A C 1
ATOM 7935 O O . GLY A 1 1039 ? 20.431 23.118 -88.119 1.00 80.00 1039 GLY A O 1
ATOM 7936 N N . ASP A 1 1040 ? 22.114 22.274 -89.368 1.00 78.44 1040 ASP A N 1
ATOM 7937 C CA . ASP A 1 1040 ? 21.394 21.118 -89.936 1.00 78.44 1040 ASP A CA 1
ATOM 7938 C C . ASP A 1 1040 ? 21.575 19.825 -89.102 1.00 78.44 1040 ASP A C 1
ATOM 7940 O O . ASP A 1 1040 ? 21.328 18.725 -89.596 1.00 78.44 1040 ASP A O 1
ATOM 7944 N N . ALA A 1 1041 ? 22.062 19.930 -87.859 1.00 82.81 1041 ALA A N 1
ATOM 7945 C CA . ALA A 1 1041 ? 22.270 18.776 -86.984 1.00 82.81 1041 ALA A CA 1
ATOM 7946 C C . ALA A 1 1041 ? 20.934 18.205 -86.479 1.00 82.81 1041 ALA A C 1
ATOM 7948 O O . ALA A 1 1041 ? 20.012 18.948 -86.140 1.00 82.81 1041 ALA A O 1
ATOM 7949 N N . GLU A 1 1042 ? 20.836 16.877 -86.388 1.00 88.88 1042 GLU A N 1
ATOM 7950 C CA . GLU A 1 1042 ? 19.696 16.229 -85.737 1.00 88.88 1042 GLU A CA 1
ATOM 7951 C C . GLU A 1 1042 ? 19.699 16.585 -84.248 1.00 88.88 1042 GLU A C 1
ATOM 7953 O O . GLU A 1 1042 ? 20.746 16.586 -83.612 1.00 88.88 1042 GLU A O 1
ATOM 7958 N N . ASN A 1 1043 ? 18.546 16.862 -83.648 1.00 89.38 1043 ASN A N 1
ATOM 7959 C CA . ASN A 1 1043 ? 18.485 17.179 -82.219 1.00 89.38 1043 ASN A CA 1
ATOM 7960 C C . ASN A 1 1043 ? 18.181 15.953 -81.348 1.00 89.38 1043 ASN A C 1
ATOM 7962 O O . ASN A 1 1043 ? 18.173 16.068 -80.129 1.00 89.38 1043 ASN A O 1
ATOM 7966 N N . GLY A 1 1044 ? 17.954 14.774 -81.931 1.00 93.00 1044 GLY A N 1
ATOM 7967 C CA . GLY A 1 1044 ? 17.739 13.543 -81.180 1.00 93.00 1044 GLY A CA 1
ATOM 7968 C C . GLY A 1 1044 ? 17.096 12.432 -81.995 1.00 93.00 1044 GLY A C 1
ATOM 7969 O O . GLY A 1 1044 ? 17.229 12.383 -83.213 1.00 93.00 1044 GLY A O 1
ATOM 7970 N N . GLY A 1 1045 ? 16.402 11.529 -81.304 1.00 92.19 1045 GLY A N 1
ATOM 7971 C CA . GLY A 1 1045 ? 15.783 10.340 -81.883 1.00 92.19 1045 GLY A CA 1
ATOM 7972 C C . GLY A 1 1045 ? 14.324 10.196 -81.473 1.00 92.19 1045 GLY A C 1
ATOM 7973 O O . GLY A 1 1045 ? 13.907 10.663 -80.413 1.00 92.19 1045 GLY A O 1
ATOM 7974 N N . CYS A 1 1046 ? 13.539 9.527 -82.312 1.00 92.38 1046 CYS A N 1
ATOM 7975 C CA . CYS A 1 1046 ? 12.122 9.286 -82.071 1.00 92.38 1046 CYS A CA 1
ATOM 7976 C C . CYS A 1 1046 ? 11.723 7.876 -82.511 1.00 92.38 1046 CYS A C 1
ATOM 7978 O O . CYS A 1 1046 ? 12.236 7.354 -83.502 1.00 92.38 1046 CYS A O 1
ATOM 7980 N N . ALA A 1 1047 ? 10.789 7.260 -81.788 1.00 92.88 1047 ALA A N 1
ATOM 7981 C CA . ALA A 1 1047 ? 10.128 6.034 -82.221 1.00 92.88 1047 ALA A CA 1
ATOM 7982 C C . ALA A 1 1047 ? 8.620 6.108 -81.946 1.00 92.88 1047 ALA A C 1
ATOM 7984 O O . ALA A 1 1047 ? 8.199 6.562 -80.883 1.00 92.88 1047 ALA A O 1
ATOM 7985 N N . SER A 1 1048 ? 7.811 5.662 -82.909 1.00 86.56 1048 SER A N 1
ATOM 7986 C CA . SER A 1 1048 ? 6.344 5.696 -82.843 1.00 86.56 1048 SER A CA 1
ATOM 7987 C C . SER A 1 1048 ? 5.709 4.536 -83.613 1.00 86.56 1048 SER A C 1
ATOM 7989 O O . SER A 1 1048 ? 6.383 3.834 -84.373 1.00 86.56 1048 SER A O 1
ATOM 7991 N N . ASP A 1 1049 ? 4.398 4.368 -83.435 1.00 80.31 1049 ASP A N 1
ATOM 7992 C CA . ASP A 1 1049 ? 3.538 3.466 -84.212 1.00 80.31 1049 ASP A CA 1
ATOM 7993 C C . ASP A 1 1049 ? 2.741 4.177 -85.328 1.00 80.31 1049 ASP A C 1
ATOM 7995 O O . ASP A 1 1049 ? 1.870 3.576 -85.956 1.00 80.31 1049 ASP A O 1
ATOM 7999 N N . GLY A 1 1050 ? 3.034 5.457 -85.583 1.00 74.56 1050 GLY A N 1
ATOM 8000 C CA . GLY A 1 1050 ? 2.334 6.301 -86.555 1.00 74.56 1050 GLY A CA 1
ATOM 8001 C C . GLY A 1 1050 ? 1.194 7.160 -85.987 1.00 74.56 1050 GLY A C 1
ATOM 8002 O O . GLY A 1 1050 ? 0.812 8.127 -86.647 1.00 74.56 1050 GLY A O 1
ATOM 8003 N N . ASN A 1 1051 ? 0.695 6.880 -84.774 1.00 71.44 1051 ASN A N 1
ATOM 8004 C CA . ASN A 1 1051 ? -0.338 7.683 -84.092 1.00 71.44 1051 ASN A CA 1
ATOM 8005 C C . ASN A 1 1051 ? 0.176 8.428 -82.849 1.00 71.44 1051 ASN A C 1
ATOM 8007 O O . ASN A 1 1051 ? -0.525 9.285 -82.307 1.00 71.44 1051 ASN A O 1
ATOM 8011 N N . GLY A 1 1052 ? 1.390 8.110 -82.408 1.00 79.88 1052 GLY A N 1
ATOM 8012 C CA . GLY A 1 1052 ? 2.060 8.744 -81.282 1.00 79.88 1052 GLY A CA 1
ATOM 8013 C C . GLY A 1 1052 ? 3.293 7.951 -80.878 1.00 79.88 1052 GLY A C 1
ATOM 8014 O O . GLY A 1 1052 ? 3.404 6.758 -81.155 1.00 79.88 1052 GLY A O 1
ATOM 8015 N N . GLY A 1 1053 ? 4.259 8.603 -80.247 1.00 89.62 1053 GLY A N 1
ATOM 8016 C CA . GLY A 1 1053 ? 5.503 7.950 -79.867 1.00 89.62 1053 GLY A CA 1
ATOM 8017 C C . GLY A 1 1053 ? 6.270 8.708 -78.806 1.00 89.62 1053 GLY A C 1
ATOM 8018 O O . GLY A 1 1053 ? 5.744 9.625 -78.178 1.00 89.62 1053 GLY A O 1
ATOM 8019 N N . CYS A 1 1054 ? 7.525 8.322 -78.619 1.00 94.31 1054 CYS A N 1
ATOM 8020 C CA . CYS A 1 1054 ? 8.431 8.988 -77.699 1.00 94.31 1054 CYS A CA 1
ATOM 8021 C C . CYS A 1 1054 ? 9.616 9.580 -78.451 1.00 94.31 1054 CYS A C 1
ATOM 8023 O O . CYS A 1 1054 ? 10.208 8.915 -79.306 1.00 94.31 1054 CYS A O 1
ATOM 8025 N N . GLY A 1 1055 ? 9.955 10.817 -78.106 1.00 93.50 1055 GLY A N 1
ATOM 8026 C CA . GLY A 1 1055 ? 11.169 11.487 -78.545 1.00 93.50 1055 GLY A CA 1
ATOM 8027 C C . GLY A 1 1055 ? 12.168 11.607 -77.398 1.00 93.50 1055 GLY A C 1
ATOM 8028 O O . GLY A 1 1055 ? 11.775 11.864 -76.261 1.00 93.50 1055 GLY A O 1
ATOM 8029 N N . VAL A 1 1056 ? 13.450 11.439 -77.718 1.00 94.94 1056 VAL A N 1
ATOM 8030 C CA . VAL A 1 1056 ? 14.596 11.738 -76.852 1.00 94.94 1056 VAL A CA 1
ATOM 8031 C C . VAL A 1 1056 ? 15.438 12.774 -77.580 1.00 94.94 1056 VAL A C 1
ATOM 8033 O O . VAL A 1 1056 ? 16.117 12.436 -78.550 1.00 94.94 1056 VAL A O 1
ATOM 8036 N N . PHE A 1 1057 ? 15.346 14.036 -77.169 1.00 93.25 1057 PHE A N 1
ATOM 8037 C CA . PHE A 1 1057 ? 15.913 15.152 -77.925 1.00 93.25 1057 PHE A CA 1
ATOM 8038 C C . PHE A 1 1057 ? 16.546 16.222 -77.038 1.00 93.25 1057 PHE A C 1
ATOM 8040 O O . PHE A 1 1057 ? 16.090 16.509 -75.934 1.00 93.25 1057 PHE A O 1
ATOM 8047 N N . LEU A 1 1058 ? 17.622 16.805 -77.555 1.00 93.12 1058 LEU A N 1
ATOM 8048 C CA . LEU A 1 1058 ? 18.373 17.909 -76.989 1.00 93.12 1058 LEU A CA 1
ATOM 8049 C C . LEU A 1 1058 ? 17.681 19.237 -77.318 1.00 93.12 1058 LEU A C 1
ATOM 8051 O O . LEU A 1 1058 ? 17.196 19.457 -78.430 1.00 93.12 1058 LEU A O 1
ATOM 8055 N N . GLN A 1 1059 ? 17.643 20.132 -76.343 1.00 89.00 1059 GLN A N 1
ATOM 8056 C CA . GLN A 1 1059 ? 17.025 21.452 -76.414 1.00 89.00 1059 GLN A CA 1
ATOM 8057 C C . GLN A 1 1059 ? 17.945 22.487 -75.755 1.00 89.00 1059 GLN A C 1
ATOM 8059 O O . GLN A 1 1059 ? 18.830 22.129 -74.984 1.00 89.00 1059 GLN A O 1
ATOM 8064 N N . GLY A 1 1060 ? 17.736 23.769 -76.060 1.00 87.19 1060 GLY A N 1
ATOM 8065 C CA . GLY A 1 1060 ? 18.575 24.879 -75.589 1.00 87.19 1060 GLY A CA 1
ATOM 8066 C C . GLY A 1 1060 ? 19.299 25.593 -76.734 1.00 87.19 1060 GLY A C 1
ATOM 8067 O O . GLY A 1 1060 ? 19.129 25.244 -77.905 1.00 87.19 1060 GLY A O 1
ATOM 8068 N N . TYR A 1 1061 ? 20.074 26.631 -76.420 1.00 85.56 1061 TYR A N 1
ATOM 8069 C CA . TYR A 1 1061 ? 20.748 27.469 -77.418 1.00 85.56 1061 TYR A CA 1
ATOM 8070 C C . TYR A 1 1061 ? 22.179 26.978 -77.687 1.00 85.56 1061 TYR A C 1
ATOM 8072 O O . TYR A 1 1061 ? 22.984 26.932 -76.767 1.00 85.56 1061 TYR A O 1
ATOM 8080 N N . ASN A 1 1062 ? 22.508 26.663 -78.950 1.00 88.31 1062 ASN A N 1
ATOM 8081 C CA . ASN A 1 1062 ? 23.830 26.163 -79.376 1.00 88.31 1062 ASN A CA 1
ATOM 8082 C C . ASN A 1 1062 ? 24.312 24.899 -78.638 1.00 88.31 1062 ASN A C 1
ATOM 8084 O O . ASN A 1 1062 ? 25.503 24.729 -78.386 1.00 88.31 1062 ASN A O 1
ATOM 8088 N N . CYS A 1 1063 ? 23.388 23.995 -78.338 1.00 90.38 1063 CYS A N 1
ATOM 8089 C CA . CYS A 1 1063 ? 23.683 22.747 -77.657 1.00 90.38 1063 CYS A CA 1
ATOM 8090 C C . CYS A 1 1063 ? 24.232 21.713 -78.627 1.00 90.38 1063 CYS A C 1
ATOM 8092 O O . CYS A 1 1063 ? 23.751 21.612 -79.757 1.00 90.38 1063 CYS A O 1
ATOM 8094 N N . ALA A 1 1064 ? 25.195 20.920 -78.167 1.00 90.19 1064 ALA A N 1
ATOM 8095 C CA . ALA A 1 1064 ? 25.705 19.770 -78.894 1.00 90.19 1064 ALA A CA 1
ATOM 8096 C C . ALA A 1 1064 ? 25.990 18.621 -77.921 1.00 90.19 1064 ALA A C 1
ATOM 8098 O O . ALA A 1 1064 ? 26.567 18.835 -76.860 1.00 90.19 1064 ALA A O 1
ATOM 8099 N N . MET A 1 1065 ? 25.593 17.402 -78.276 1.00 89.00 1065 MET A N 1
ATOM 8100 C CA . MET A 1 1065 ? 25.786 16.213 -77.450 1.00 89.00 1065 MET A CA 1
ATOM 8101 C C . MET A 1 1065 ? 26.134 15.008 -78.324 1.00 89.00 1065 MET A C 1
ATOM 8103 O O . MET A 1 1065 ? 25.657 14.863 -79.455 1.00 89.00 1065 MET A O 1
ATOM 8107 N N . SER A 1 1066 ? 26.999 14.133 -77.813 1.00 91.38 1066 SER A N 1
ATOM 8108 C CA . SER A 1 1066 ? 27.288 12.872 -78.484 1.00 91.38 1066 SER A CA 1
ATOM 8109 C C . SER A 1 1066 ? 26.105 11.917 -78.338 1.00 91.38 1066 SER A C 1
ATOM 8111 O O . SER A 1 1066 ? 25.357 11.970 -77.356 1.00 91.38 1066 SER A O 1
ATOM 8113 N N . GLY A 1 1067 ? 25.935 11.005 -79.298 1.00 86.12 1067 GLY A N 1
ATOM 8114 C CA . GLY A 1 1067 ? 24.903 9.980 -79.171 1.00 86.12 1067 GLY A CA 1
ATOM 8115 C C . GLY A 1 1067 ? 25.116 9.148 -77.909 1.00 86.12 1067 GLY A C 1
ATOM 8116 O O . GLY A 1 1067 ? 24.148 8.876 -77.197 1.00 86.12 1067 GLY A O 1
ATOM 8117 N N . ASN A 1 1068 ? 26.377 8.806 -77.592 1.00 84.31 1068 ASN A N 1
ATOM 8118 C CA . ASN A 1 1068 ? 26.767 8.084 -76.379 1.00 84.31 1068 ASN A CA 1
ATOM 8119 C C . ASN A 1 1068 ? 26.282 8.754 -75.097 1.00 84.31 1068 ASN A C 1
ATOM 8121 O O . ASN A 1 1068 ? 25.673 8.064 -74.272 1.00 84.31 1068 ASN A O 1
ATOM 8125 N N . ASP A 1 1069 ? 26.463 10.064 -74.983 1.00 81.12 1069 ASP A N 1
ATOM 8126 C CA . ASP A 1 1069 ? 26.089 10.822 -73.793 1.00 81.12 1069 ASP A CA 1
ATOM 8127 C C . ASP A 1 1069 ? 24.575 11.000 -73.675 1.00 81.12 1069 ASP A C 1
ATOM 8129 O O . ASP A 1 1069 ? 24.043 10.761 -72.595 1.00 81.12 1069 ASP A O 1
ATOM 8133 N N . MET A 1 1070 ? 23.846 11.233 -74.776 1.00 90.88 1070 MET A N 1
ATOM 8134 C CA . MET A 1 1070 ? 22.374 11.298 -74.739 1.00 90.88 1070 MET A CA 1
ATOM 8135 C C . MET A 1 1070 ? 21.739 10.032 -74.140 1.00 90.88 1070 MET A C 1
ATOM 8137 O O . MET A 1 1070 ? 20.795 10.104 -73.358 1.00 90.88 1070 MET A O 1
ATOM 8141 N N . TRP A 1 1071 ? 22.266 8.848 -74.451 1.00 90.81 1071 TRP A N 1
ATOM 8142 C CA . TRP A 1 1071 ? 21.757 7.602 -73.861 1.00 90.81 1071 TRP A CA 1
ATOM 8143 C C . TRP A 1 1071 ? 22.174 7.408 -72.413 1.00 90.81 1071 TRP A C 1
ATOM 8145 O O . TRP A 1 1071 ? 21.377 6.897 -71.637 1.00 90.81 1071 TRP A O 1
ATOM 8155 N N . LYS A 1 1072 ? 23.397 7.793 -72.024 1.00 78.44 1072 LYS A N 1
ATOM 8156 C CA . LYS A 1 1072 ? 23.806 7.718 -70.613 1.00 78.44 1072 LYS A CA 1
ATOM 8157 C C . LYS A 1 1072 ? 22.907 8.623 -69.777 1.00 78.44 1072 LYS A C 1
ATOM 8159 O O . LYS A 1 1072 ? 22.365 8.170 -68.777 1.00 78.44 1072 LYS A O 1
ATOM 8164 N N . THR A 1 1073 ? 22.663 9.843 -70.247 1.00 80.62 1073 THR A N 1
ATOM 8165 C CA . THR A 1 1073 ? 21.749 10.795 -69.614 1.00 80.62 1073 THR A CA 1
ATOM 8166 C C . THR A 1 1073 ? 20.317 10.262 -69.567 1.00 80.62 1073 THR A C 1
ATOM 8168 O O . THR A 1 1073 ? 19.671 10.369 -68.535 1.00 80.62 1073 THR A O 1
ATOM 8171 N N . TYR A 1 1074 ? 19.834 9.588 -70.615 1.00 86.19 1074 TYR A N 1
ATOM 8172 C CA . TYR A 1 1074 ? 18.548 8.880 -70.587 1.00 86.19 1074 TYR A CA 1
ATOM 8173 C C . TYR A 1 1074 ? 18.481 7.778 -69.514 1.00 86.19 1074 TYR A C 1
ATOM 8175 O O . TYR A 1 1074 ? 17.487 7.665 -68.797 1.00 86.19 1074 TYR A O 1
ATOM 8183 N N . GLN A 1 1075 ? 19.535 6.964 -69.375 1.00 81.81 1075 GLN A N 1
ATOM 8184 C CA . GLN A 1 1075 ? 19.592 5.952 -68.315 1.00 81.81 1075 GLN A CA 1
ATOM 8185 C C . GLN A 1 1075 ? 19.636 6.609 -66.930 1.00 81.81 1075 GLN A C 1
ATOM 8187 O O . GLN A 1 1075 ? 18.976 6.134 -66.008 1.00 81.81 1075 GLN A O 1
ATOM 8192 N N . ASN A 1 1076 ? 20.371 7.713 -66.791 1.00 71.12 1076 ASN A N 1
ATOM 8193 C CA . ASN A 1 1076 ? 20.476 8.473 -65.550 1.00 71.12 1076 ASN A CA 1
ATOM 8194 C C . ASN A 1 1076 ? 19.156 9.155 -65.183 1.00 71.12 1076 ASN A C 1
ATOM 8196 O O . ASN A 1 1076 ? 18.777 9.110 -64.023 1.00 71.12 1076 ASN A O 1
ATOM 8200 N N . LEU A 1 1077 ? 18.395 9.679 -66.145 1.00 70.94 1077 LEU A N 1
ATOM 8201 C CA . LEU A 1 1077 ? 17.046 10.207 -65.907 1.00 70.94 1077 LEU A CA 1
ATOM 8202 C C . LEU A 1 1077 ? 16.137 9.174 -65.229 1.00 70.94 1077 LEU A C 1
ATOM 8204 O O . LEU A 1 1077 ? 15.362 9.524 -64.347 1.00 70.94 1077 LEU A O 1
ATOM 8208 N N . ARG A 1 1078 ? 16.275 7.892 -65.588 1.00 71.62 1078 ARG A N 1
ATOM 8209 C CA . ARG A 1 1078 ? 15.510 6.798 -64.973 1.00 71.62 1078 ARG A CA 1
ATOM 8210 C C . ARG A 1 1078 ? 16.094 6.300 -63.655 1.00 71.62 1078 ARG A C 1
ATOM 8212 O O . ARG A 1 1078 ? 15.344 5.979 -62.743 1.00 71.62 1078 ARG A O 1
ATOM 8219 N N . LYS A 1 1079 ? 17.420 6.166 -63.578 1.00 62.44 1079 LYS A N 1
ATOM 8220 C CA . LYS A 1 1079 ? 18.108 5.527 -62.443 1.00 62.44 1079 LYS A CA 1
ATOM 8221 C C . LYS A 1 1079 ? 18.474 6.494 -61.321 1.00 62.44 1079 LYS A C 1
ATOM 8223 O O . LYS A 1 1079 ? 18.412 6.105 -60.166 1.00 62.44 1079 LYS A O 1
ATOM 8228 N N . LEU A 1 1080 ? 18.892 7.707 -61.675 1.00 47.78 1080 LEU A N 1
ATOM 8229 C CA . LEU A 1 1080 ? 19.341 8.755 -60.755 1.00 47.78 1080 LEU A CA 1
ATOM 8230 C C . LEU A 1 1080 ? 18.261 9.827 -60.556 1.00 47.78 1080 LEU A C 1
ATOM 8232 O O . LEU A 1 1080 ? 18.025 10.230 -59.429 1.00 47.78 1080 LEU A O 1
ATOM 8236 N N . GLY A 1 1081 ? 17.575 10.245 -61.627 1.00 51.25 1081 GLY A N 1
ATOM 8237 C CA . GLY A 1 1081 ? 16.492 11.238 -61.564 1.00 51.25 1081 GLY A CA 1
ATOM 8238 C C . GLY A 1 1081 ? 15.116 10.672 -61.187 1.00 51.25 1081 GLY A C 1
ATOM 8239 O O . GLY A 1 1081 ? 14.190 11.436 -60.948 1.00 51.25 1081 GLY A O 1
ATOM 8240 N N . GLY A 1 1082 ? 14.951 9.343 -61.156 1.00 53.31 1082 GLY A N 1
ATOM 8241 C CA . GLY A 1 1082 ? 13.695 8.682 -60.767 1.00 53.31 1082 GLY A CA 1
ATOM 8242 C C . GLY A 1 1082 ? 12.541 8.786 -61.778 1.00 53.31 1082 GLY A C 1
ATOM 8243 O O . GLY A 1 1082 ? 11.419 8.379 -61.476 1.00 53.31 1082 GLY A O 1
ATOM 8244 N N . CYS A 1 1083 ? 12.777 9.293 -62.991 1.00 66.31 1083 CYS A N 1
ATOM 8245 C CA . CYS A 1 1083 ? 11.716 9.519 -63.968 1.00 66.31 1083 CYS A CA 1
ATOM 8246 C C . CYS A 1 1083 ? 11.261 8.208 -64.628 1.00 66.31 1083 CYS A C 1
ATOM 8248 O O . CYS A 1 1083 ? 12.019 7.557 -65.348 1.00 66.31 1083 CYS A O 1
ATOM 8250 N N . SER A 1 1084 ? 9.995 7.825 -64.434 1.00 67.62 1084 SER A N 1
ATOM 8251 C CA . SER A 1 1084 ? 9.476 6.522 -64.880 1.00 67.62 1084 SER A CA 1
ATOM 8252 C C . SER A 1 1084 ? 9.360 6.387 -66.405 1.00 67.62 1084 SER A C 1
ATOM 8254 O O . SER A 1 1084 ? 9.680 5.332 -66.950 1.00 67.62 1084 SER A O 1
ATOM 8256 N N . LYS A 1 1085 ? 8.914 7.437 -67.113 1.00 76.38 1085 LYS A N 1
ATOM 8257 C CA . LYS A 1 1085 ? 8.677 7.412 -68.575 1.00 76.38 1085 LYS A CA 1
ATOM 8258 C C . LYS A 1 1085 ? 9.213 8.637 -69.311 1.00 76.38 1085 LYS A C 1
ATOM 8260 O O . LYS A 1 1085 ? 9.902 8.473 -70.314 1.00 76.38 1085 LYS A O 1
ATOM 8265 N N . CYS A 1 1086 ? 8.890 9.828 -68.818 1.00 83.31 1086 CYS A N 1
ATOM 8266 C CA . CYS A 1 1086 ? 9.275 11.115 -69.391 1.00 83.31 1086 CYS A CA 1
ATOM 8267 C C . CYS A 1 1086 ? 9.983 11.971 -68.343 1.00 83.31 1086 CYS A C 1
ATOM 8269 O O . CYS A 1 1086 ? 9.791 11.753 -67.149 1.00 83.31 1086 CYS A O 1
ATOM 8271 N N . GLY A 1 1087 ? 10.762 12.941 -68.804 1.00 85.06 1087 GLY A N 1
ATOM 8272 C CA . GLY A 1 1087 ? 11.483 13.894 -67.967 1.00 85.06 1087 GLY A CA 1
ATOM 8273 C C . GLY A 1 1087 ? 12.586 14.594 -68.750 1.00 85.06 1087 GLY A C 1
ATOM 8274 O O . GLY A 1 1087 ? 12.885 14.211 -69.885 1.00 85.06 1087 GLY A O 1
ATOM 8275 N N . SER A 1 1088 ? 13.200 15.603 -68.153 1.00 85.12 1088 SER A N 1
ATOM 8276 C CA . SER A 1 1088 ? 14.319 16.350 -68.707 1.00 85.12 1088 SER A CA 1
ATOM 8277 C C . SER A 1 1088 ? 15.507 16.387 -67.757 1.00 85.12 1088 SER A C 1
ATOM 8279 O O . SER A 1 1088 ? 15.349 16.437 -66.540 1.00 85.12 1088 SER A O 1
ATOM 8281 N N . PHE A 1 1089 ? 16.705 16.357 -68.337 1.00 83.50 1089 PHE A N 1
ATOM 8282 C CA . PHE A 1 1089 ? 17.958 16.642 -67.652 1.00 83.50 1089 PHE A CA 1
ATOM 8283 C C . PHE A 1 1089 ? 18.492 18.000 -68.114 1.00 83.50 1089 PHE A C 1
ATOM 8285 O O . PHE A 1 1089 ? 18.677 18.182 -69.316 1.00 83.50 1089 PHE A O 1
ATOM 8292 N N . HIS A 1 1090 ? 18.739 18.929 -67.200 1.00 81.00 1090 HIS A N 1
ATOM 8293 C CA . HIS A 1 1090 ? 19.209 20.289 -67.419 1.00 81.00 1090 HIS A CA 1
ATOM 8294 C C . HIS A 1 1090 ? 20.706 20.371 -67.112 1.00 81.00 1090 HIS A C 1
ATOM 8296 O O . HIS A 1 1090 ? 21.160 19.906 -66.080 1.00 81.00 1090 HIS A O 1
ATOM 8302 N N . GLN A 1 1091 ? 21.478 20.962 -68.016 1.00 73.44 1091 GLN A N 1
ATOM 8303 C CA . GLN A 1 1091 ? 22.896 21.248 -67.819 1.00 73.44 1091 GLN A CA 1
ATOM 8304 C C . GLN A 1 1091 ? 23.090 22.726 -67.473 1.00 73.44 1091 GLN A C 1
ATOM 8306 O O . GLN A 1 1091 ? 22.299 23.585 -67.874 1.00 73.44 1091 GLN A O 1
ATOM 8311 N N . GLU A 1 1092 ? 24.188 23.032 -66.781 1.00 65.06 1092 GLU A N 1
ATOM 8312 C CA . GLU A 1 1092 ? 24.550 24.396 -66.368 1.00 65.06 1092 GLU A CA 1
ATOM 8313 C C . GLU A 1 1092 ? 24.695 25.380 -67.546 1.00 65.06 1092 GLU A C 1
ATOM 8315 O O . GLU A 1 1092 ? 24.505 26.585 -67.382 1.00 65.06 1092 GLU A O 1
ATOM 8320 N N . ASP A 1 1093 ? 24.999 24.884 -68.749 1.00 72.62 1093 ASP A N 1
ATOM 8321 C CA . ASP A 1 1093 ? 25.149 25.678 -69.975 1.00 72.62 1093 ASP A CA 1
ATOM 8322 C C . ASP A 1 1093 ? 23.810 26.052 -70.646 1.00 72.62 1093 ASP A C 1
ATOM 8324 O O . ASP A 1 1093 ? 23.790 26.716 -71.687 1.00 72.62 1093 ASP A O 1
ATOM 8328 N N . GLY A 1 1094 ? 22.681 25.665 -70.040 1.00 75.50 1094 GLY A N 1
ATOM 8329 C CA . GLY A 1 1094 ? 21.333 25.910 -70.550 1.00 75.50 1094 GLY A CA 1
ATOM 8330 C C . GLY A 1 1094 ? 20.852 24.870 -71.565 1.00 75.50 1094 GLY A C 1
ATOM 8331 O O . GLY A 1 1094 ? 19.756 25.023 -72.118 1.00 75.50 1094 GLY A O 1
ATOM 8332 N N . CYS A 1 1095 ? 21.635 23.817 -71.814 1.00 84.00 1095 CYS A N 1
ATOM 8333 C CA . CYS A 1 1095 ? 21.223 22.682 -72.626 1.00 84.00 1095 CYS A CA 1
ATOM 8334 C C . CYS A 1 1095 ? 20.417 21.683 -71.808 1.00 84.00 1095 CYS A C 1
ATOM 8336 O O . CYS A 1 1095 ? 20.763 21.369 -70.676 1.00 84.00 1095 CYS A O 1
ATOM 8338 N N . MET A 1 1096 ? 19.356 21.127 -72.388 1.00 88.88 1096 MET A N 1
ATOM 8339 C CA . MET A 1 1096 ? 18.551 20.111 -71.717 1.00 88.88 1096 MET A CA 1
ATOM 8340 C C . MET A 1 1096 ? 18.273 18.921 -72.630 1.00 88.88 1096 MET A C 1
ATOM 8342 O O . MET A 1 1096 ? 17.947 19.097 -73.803 1.00 88.88 1096 MET A O 1
ATOM 8346 N N . LEU A 1 1097 ? 18.392 17.709 -72.096 1.00 91.12 1097 LEU A N 1
ATOM 8347 C CA . LEU A 1 1097 ? 17.951 16.491 -72.765 1.00 91.12 1097 LEU A CA 1
ATOM 8348 C C . LEU A 1 1097 ? 16.550 16.141 -72.276 1.00 91.12 1097 LEU A C 1
ATOM 8350 O O . LEU A 1 1097 ? 16.381 15.859 -71.097 1.00 91.12 1097 LEU A O 1
ATOM 8354 N N . THR A 1 1098 ? 15.580 16.077 -73.181 1.00 92.75 1098 THR A N 1
ATOM 8355 C CA . THR A 1 1098 ? 14.175 15.834 -72.849 1.00 92.75 1098 THR A CA 1
ATOM 8356 C C . THR A 1 1098 ? 13.686 14.523 -73.449 1.00 92.75 1098 THR A C 1
ATOM 8358 O O . THR A 1 1098 ? 13.871 14.248 -74.636 1.00 92.75 1098 THR A O 1
ATOM 8361 N N . VAL A 1 1099 ? 13.008 13.730 -72.622 1.00 93.62 1099 VAL A N 1
ATOM 8362 C CA . VAL A 1 1099 ? 12.276 12.520 -72.995 1.00 93.62 1099 VAL A CA 1
ATOM 8363 C C . VAL A 1 1099 ? 10.793 12.819 -72.856 1.00 93.62 1099 VAL A C 1
ATOM 8365 O O . VAL A 1 1099 ? 10.312 13.061 -71.750 1.00 93.62 1099 VAL A O 1
ATOM 8368 N N . ASN A 1 1100 ? 10.051 12.830 -73.962 1.00 92.81 1100 ASN A N 1
ATOM 8369 C CA . ASN A 1 1100 ? 8.640 13.207 -73.920 1.00 92.81 1100 ASN A CA 1
ATOM 8370 C C . ASN A 1 1100 ? 7.811 12.515 -75.009 1.00 92.81 1100 ASN A C 1
ATOM 8372 O O . ASN A 1 1100 ? 8.338 12.048 -76.022 1.00 92.81 1100 ASN A O 1
ATOM 8376 N N . TYR A 1 1101 ? 6.492 12.485 -74.814 1.00 91.00 1101 TYR A N 1
ATOM 8377 C CA . TYR A 1 1101 ? 5.555 12.093 -75.858 1.00 91.00 1101 TYR A CA 1
ATOM 8378 C C . TYR A 1 1101 ? 5.633 13.063 -77.038 1.00 91.00 1101 TYR A C 1
ATOM 8380 O O . TYR A 1 1101 ? 5.597 14.284 -76.864 1.00 91.00 1101 TYR A O 1
ATOM 8388 N N . VAL A 1 1102 ? 5.642 12.512 -78.246 1.00 88.75 1102 VAL A N 1
ATOM 8389 C CA . VAL A 1 1102 ? 5.538 13.270 -79.490 1.00 88.75 1102 VAL A CA 1
ATOM 8390 C C . VAL A 1 1102 ? 4.412 12.707 -80.343 1.00 88.75 1102 VAL A C 1
ATOM 8392 O O . VAL A 1 1102 ? 4.236 11.496 -80.465 1.00 88.75 1102 VAL A O 1
ATOM 8395 N N . ALA A 1 1103 ? 3.622 13.599 -80.940 1.00 81.62 1103 ALA A N 1
ATOM 8396 C CA . ALA A 1 1103 ? 2.471 13.196 -81.742 1.00 81.62 1103 ALA A CA 1
ATOM 8397 C C . ALA A 1 1103 ? 2.884 12.478 -83.038 1.00 81.62 1103 ALA A C 1
ATOM 8399 O O . ALA A 1 1103 ? 2.127 11.646 -83.532 1.00 81.62 1103 ALA A O 1
ATOM 8400 N N . LYS A 1 1104 ? 4.068 12.798 -83.581 1.00 80.44 1104 LYS A N 1
ATOM 8401 C CA . LYS A 1 1104 ? 4.677 12.153 -84.752 1.00 80.44 1104 LYS A CA 1
ATOM 8402 C C . LYS A 1 1104 ? 6.203 12.187 -84.650 1.00 80.44 1104 LYS A C 1
ATOM 8404 O O . LYS A 1 1104 ? 6.749 13.189 -84.186 1.00 80.44 1104 LYS A O 1
ATOM 8409 N N . CYS A 1 1105 ? 6.829 11.099 -85.098 1.00 79.50 1105 CYS A N 1
ATOM 8410 C CA . CYS A 1 1105 ? 8.192 11.093 -85.621 1.00 79.50 1105 CYS A CA 1
ATOM 8411 C C . CYS A 1 1105 ? 8.106 11.382 -87.133 1.00 79.50 1105 CYS A C 1
ATOM 8413 O O . CYS A 1 1105 ? 9.016 12.042 -87.651 1.00 79.50 1105 CYS A O 1
#

pLDDT: mean 80.29, std 19.65, range [21.88, 98.62]

Sequence (1105 aa):
MAQWLLLLLSVLLTVRCSAVMSDSNGFLLASTNQENATLITRDGNAFNQADLSFITRLAAIGDSYSAGIGAGEKLGSVFGFWDPDSDYSCSRCDHSYPFLVNNDERLGASSNRKFQFKSCSGAVISDVLERQIPAIDSNQQVILISAGGNDVELTNTLNQCIFQWAVLSTSQVIEAMIIVAEDDRFSFLDFLDMDVYGRGCEGQMDVSQALIDGPAFSSSLDSLISAAKAKLGPGGKIYYTGYAKFWAADLTSACDTVTWGTWLHKAANVWEPYQRLTVSHRKRMNALVDAVNDKLSAAVARAGPSVVFIDYDSYLTNSKGHFCEAGVDETPTNGISWNDDLFFKMDSGAQASSPWKRDSVAGVKTGSFKGSLEVMTQLTLMLDPTSQLLVEDVIEESKVASVMDEGEDPSDPGELLKDYYPNFLPDGFGRVFHPQEILHEIIAELIISEMGVSKLLDEGFPAITDDADLGSGGSCPYSPSGGQQIAIASYTNPLGDPNAWQRLISYDSNKHSILIANVLNGPDYVVDTSWKSVIEQAANSGKTVIGYVRTGYLGVSQQQFKTRLGSGNLADWTSQIEQDVDKWFELYPDTIGGIFFDEGWPECGPNNIYSDLYTHINAYTKRKHPGAYTVLNPGSPMAQCFENTMDTLLTFESSYETYTSSAYTPNDWKPQDSRKIWHIVYRVPQDKIAEVAALALERGAGYLEMTSDDNPNPYDNVPSDEYMNEAMKVVSGGTVRKDSAPSLGGSYVSGVPNDAQVIASDYTSATITWSPVAKALGYAVYQNGALVIEMPAFLTRATIGMLEPGTTGISFEVKTILTSGSGGTSKLLTMSTKALPDGKSISNVQYVKIGDQVVYTADVLVPYAFVRLFIGGPHQAIGASAGWPIDAGLSTDNGGGDPIGQYKLVNYLVEGNDFYPGFYKYTGAYVEGGSGNADWTWLPQGTAPQTQSGYTNTWYVPLGGTDALPDNFVVQGQGYAPLQNIFHGPLRSYKCDGQPCDDNSDYDCKGSSLCSLPTLLAWCDRAVNNLNRTDILTYGTSGDAENGGCASDGNGGCGVFLQGYNCAMSGNDMWKTYQNLRKLGGCSKCGSFHQEDGCMLTVNYVAKC

Secondary structure (DSSP, 8-state):
-HHHHHHHHHHHHHHHHSSS---------------S------------TT--TT--EEEEEESHHHHTTTSSPBPS-GGGGGSTTSTTTTT-BTTSHHHHHHH-GGG--GGG-EEEE---TT--HHHIIIIITTTSPSSEEEEEEE-STGGGTHHHHHIIIII-SS---HHHHHHHHHHHHH-GGGGGGTTS-HHHHTSHHHHHHHHHHHHHHSHHHHHHHHHHHHHHHTTEEEEEEEEEE-----B-TT--GGGTT----SB---TTSTTSPPPP--HHHHHHHHHHHHHHHHHHHHHHHHH-TTEEEE--GGGTTT-S--BT-TT----TTS----TT-SBB-TTPPBTTB-TT---SSS-EETTSHHHHHHHHHHHHHHH-TT--BTTGGG--------TT-TT---S-HHHHTTTEE---S-GGGGTBTSB-HHHHHHHHHHHHHHHHHHHHHHTT-----TTS-------------B--EEEE---S-TTT-HHHHHHHHHS-TTTEEEEEE-SSSSS-SS--HHHHHHHHHHHHTT-EEEEEEE-GGGGTSTT----TTS---HHHHHHHHHHHHHHHHHHSTTT--EEEEES---S--GGGHHHHHHHHHHHHHHHHSTT-EEEEE-SS---GGGTTTSSEEEEEEEEHHHHHSTT----SS--SSGGGEEEEEES--GGGHHHHHHHHHHTT-SEEEE-S--TT-TTSSPPPHHHHHHHHHH---B----PPPPP----------TT-EEEEE-SS-EEEE-PPPTT--EEEEEETTEEEEEEETT--EEEE--PPTT-EEEEEEEEEE-SS-S-PPPEEEEEEPPPPGGG-SEEEEEEEEETTEEEEEEEE-S--SEEEEEE---B-STTT-BSEEEEEEEE-TTTSSSPEEEEEEE-EEEEE-SSSEEEEEE--S-BTTSSS-----EEEEEE--EEEETTEEEEEEE-TTS---TTSEEEEEESSS--EEEEES-S--BEETTEE-TT-TTEE----GGGG-TTHHHHHHHHHHTS--SSS--EESSTT-B-EEEEE-SS-EEEEEEESSS-EE-HHHHHHHHHHHHHTS--SS-EEEE-TTS-EEEEEEES--

Radius of gyration: 43.14 Å; chains: 1; bounding box: 86×61×162 Å

Foldseek 3Di:
DVVVVVVLVVVLVCLVPPLPDDDDDDDDDDDDDDDDDDDDDDDDDDDDLLAQLVQQFEEEEEACLQQVQPAADQDDDPVCCVPCQDSNNQRRHCLFLLNCLLPDCSNPHSVSHDYHYRYGHLDALVCRLPPVLVSGAAAHQEYEYEHQCVQLPVVLLCCQAAAVLAADAPVLLVVLVVCCVPPLLNVLCVPDPSVSNHQHNVSSLVSSLCSLVDVVSLVSLLVSLVSNVRRHRVNHAYEYEAAAQQAAPVLDQLQQPAGNYWWDDDPVNPPDDGRTPHSVSSVSSSVSSVSNLVSNVVSQVVSDDRYHYQHCNVVCNPPPQHPPDPPDDLHLPDQDDDVRHFFQHCQHDDPPDGQLEFDLPFWRFPSGLLNVSLSSNVSVCVSPVPIDTPCNVVHDDDDFPDPPPPDDDDPDPSVVVNTTGGRDGGNNVSGGSHGYSSNSSSSSSSVSSVSSQSVCVVVVNPRPPVPPDDDADDDDDDDPQQWFAAAAAQDAQCVNDVPLLVVLLPDDCLRYAEYEDEPQLACFQAADPSSLVSLQSSVVSRHQYAYHFELQQLLPDPVSDADLQRDSHNQASQLRRLLRLVSNCVRRPPRNQAYEYELHNQELPDPNVRLVSLLVSQLSSCVVPPRHAYEYENQAAHAPSNLNSGLAYAHHEEEPVCLPDPVDDAHPDAHPALLNYEYEYELQPLVCLLVSLVSSVVSSHRYYHYYNADPPDRNNDDHDPSSVVSNSVNIPGGDRDRHGRPPPPEADDEDELPVWAFPDAEQFKTKIFGDQDPQFQWKFKDKVNHTSHIGGRVDGMHMNGLHHGFAFFTWMWMFTHHNYDYDYDTDIYTDGYHHDDVNDQKDPWDWDDDPQKIKTKIFGRGRFSWWKKFFFFAAADAVPGDFAFPDWDFDPVLLHDGTATDGQGTFKMFTDAQVQGWIWGDDDPDTGPDPDDRDPDTHTPDGWHWDDDNRMIMTIGRNPPHRTDSQFMWTWGHGSDPTDTDTGDPSDQNQDVHDGQPPPVQKFLDEDNCLPPPCAQVFLVVFLVPFPQDQPQQAWDDDPGHQGGGGDPLQKYKTWGKDFDGDTGHSNVSVVVVVCNVVVVVRPGWIWGADPVRMITTIYMDRGD